Protein AF-0000000072875590 (afdb_homodimer)

Organism: NCBI:txid35525

Sequence (1250 aa):
MMDTSQFSFQIGHVVRENETTLNADLSNVISSNNVTSFENISFFLATRKYPNGLNLNQKRTLRKAATNFSLVDNKLYYIGKNKTDKRLVILDEEGKKQVFEDCHGSSIEGGHGGQKKTLEKIESLFFWRGMVKDVIHWVTACEICRHKEKRCNQLYKKAKTVDFVNDTSQSSDTCQDDITTGENPTNGIYETAKYSMEQIELCLQKIQHYELEVVNMSKTAEVEIDDTLDFLLAKIMKLISRKKREMKIQVEEQKIRSLNLLKTFRKQFEGRLKTIRKLILDVEKATKDNQPWSSPKSKPAVSLPEMLKREELGGIWSVFNTDEAHEEIGKIIKKCGNISEQPPYIISNILQLPASLRIQISHAACENQPLFRDAYEIGNFTPTRSLRLYHCIHNPAAPIGDESIFHENQIQILKGFSKENYVYLNCLEPHQVYAIYISYREEGSSGWSPWSFPFLASTSIPGYCWETINSAWKISSDLREASKIVNSLTPLFSSSAQYFPGCRISVTLEKIPDIVHAEDGFALIDQGVQGGTLNQEGTFFVNVEGKLFINGKLCDAIDPLSLANTTLTFDCHPNIETIADGLRMQLTVHCRNESHQVYWSVRNHNTNVYFGVRFRQPGARVKIGMMDTSQFSFQIGHVVRENETTLNADLSNVISSNNVTSFENISFFLATRKYPNGLNLNQKRTLRKAATNFSLVDNKLYYIGKNKTDKRLVILDEEGKKQVFEDCHGSSIEGGHGGQKKTLEKIESLFFWRGMVKDVIHWVTACEICRHKEKRCNQLYKKAKTVDFVNDTSQSSDTCQDDITTGENPTNGIYETAKYSMEQIELCLQKIQHYELEVVNMSKTAEVEIDDTLDFLLAKIMKLISRKKREMKIQVEEQKIRSLNLLKTFRKQFEGRLKTIRKLILDVEKATKDNQPWSSPKSKPAVSLPEMLKREELGGIWSVFNTDEAHEEIGKIIKKCGNISEQPPYIISNILQLPASLRIQISHAACENQPLFRDAYEIGNFTPTRSLRLYHCIHNPAAPIGDESIFHENQIQILKGFSKENYVYLNCLEPHQVYAIYISYREEGSSGWSPWSFPFLASTSIPGYCWETINSAWKISSDLREASKIVNSLTPLFSSSAQYFPGCRISVTLEKIPDIVHAEDGFALIDQGVQGGTLNQEGTFFVNVEGKLFINGKLCDAIDPLSLANTTLTFDCHPNIETIADGLRMQLTVHCRNESHQVYWSVRNHNTNVYFGVRFRQPGARVKIG

Secondary structure (DSSP, 8-state):
----GGGGTTHHHHHHHTTSTT-----SB--SS-TT-HHHHHHHHHHS-PPBT--HHHHHHHHHHHTTEEEETTEEEE-TTTT---EEEP-SHHHHHHHHIIIII-TTTTTT--HHHHHHHHHHHEE-TTHHHHHHHHHHT-HHHHHHHHHHHHHHHHHTT-----------GGGTT-----S-HHHHHHHHHHHHHHHHHHHHHHHHHHHHHHHHHHHHHHHHHHHHHHHHHHHHHHHHHHHHHHHHHHHHHHHHHHHHHHHHHHHHHHHHHHHHHHHHHHHHHHHHTT------SS--------PPPHHHH---EEEE-HHHHHHHHHHHHHTSEEEESS-SEEEEEEEEETTEEEEEEEE-S-TT----------SS-S---EEEEEEEE--SSS-TTS---EEEEE----SS--SSEEEEE-SPPTT--EEEEEEEE-TT--S-EE-S--EEE---SPPP-B-S--SSEEEPTTSSEEEE-S---PPEEBSS--B-TT-EEEEEEEE--SS--TT-EEEEESS---TT-S-STTEEEEETT-EEEETTEEEEE---S-STTEEEEEEE-S--EEETTEEEEEEEEEETTEEEEEEEEE--SSS-BEEEEE-SSTT-EEEE-/---GGGGGSTHHHHHHHTTTTT-----SS--SS-TT-HHHHHHHHHHS-PPTT--HHHHHHHHHHHTTEEEETTEEEE-TTTT---EEEP-SHHHHHHHHIIIII-TTTTTT--HHHHHHHHHHHEE-TTHHHHHHHHHHT-HHHHHHHHHHHHHHHHHS------------THHHH-----S-THHHHHHHHHHHHHHHHHHHHHHHHHHHHHHHHHHHHHHHHHHHHHHHHHHHHHHHHHHHHHHHHHHHHHHHHHHHHHHHHHHHHHHHHHHHHHHHHHHHHHHHTT------SS--------PPPHHHH---EEEE-HHHHHHHHHHHHHHSEEEESS-SEEEEEEEEETTEEEEEEEE-S-TT----------SSSS---EEEEEEEE--SSS-TTS---EE-----------SS-EEEE-SPPTT--EEEEEEEE-TT--S-EE-S--EEE---SPPP-B-S--SSEEEPTTSSEEEE-S---PPEEBSS--B-TT-EEEEEEEE--SS--TT-EEEEESS---TT-S-STTEEEEETT-EEEETTEEEEE---S-STTEEEEEEE-S--EEETTEEEEEEEEEETTEEEEEEEEE--SSS-BEEEEE-SSTT-EEEE-

Nearest PDB structures (foldseek):
  6rpx-assembly1_A  TM=6.308E-01  e=3.513E-21  Mus musculus
  6rpy-assembly1_A  TM=6.341E-01  e=1.666E-20  Mus musculus
  6rpz-assembly1_A  TM=6.342E-01  e=5.661E-20  Mus musculus
  7tyj-assembly1_B  TM=2.921E-01  e=1.214E-04  Homo sapiens
  8vjb-assembly1_B  TM=2.966E-01  e=4.029E-03  Homo sapiens

Structure (mmCIF, N/CA/C/O backbone):
data_AF-0000000072875590-model_v1
#
loop_
_entity.id
_entity.type
_entity.pdbx_description
1 polymer 'Cytokine receptor factor 3-like protein'
#
loop_
_atom_site.group_PDB
_atom_site.id
_atom_site.type_symbol
_atom_site.label_atom_id
_atom_site.label_alt_id
_atom_site.label_comp_id
_atom_site.label_asym_id
_atom_site.label_entity_id
_atom_site.label_seq_id
_atom_site.pdbx_PDB_ins_code
_atom_site.Cartn_x
_atom_site.Cartn_y
_atom_site.Cartn_z
_atom_site.occupancy
_atom_site.B_iso_or_equiv
_atom_site.auth_seq_id
_atom_site.auth_comp_id
_atom_site.auth_asym_id
_atom_site.auth_atom_id
_atom_site.pdbx_PDB_model_num
ATOM 1 N N . MET A 1 1 ? -1.408 -10.406 21.422 1 18.7 1 MET A N 1
ATOM 2 C CA . MET A 1 1 ? -0.058 -10.477 21.969 1 18.7 1 MET A CA 1
ATOM 3 C C . MET A 1 1 ? 0.964 -10.75 20.875 1 18.7 1 MET A C 1
ATOM 5 O O . MET A 1 1 ? 1.017 -11.852 20.328 1 18.7 1 MET A O 1
ATOM 9 N N . MET A 1 2 ? 1.276 -9.836 19.875 1 20.3 2 MET A N 1
ATOM 10 C CA . MET A 1 2 ? 1.62 -10.016 18.469 1 20.3 2 MET A CA 1
ATOM 11 C C . MET A 1 2 ? 3.061 -10.492 18.312 1 20.3 2 MET A C 1
ATOM 13 O O . MET A 1 2 ? 3.965 -9.969 18.969 1 20.3 2 MET A O 1
ATOM 17 N N . ASP A 1 3 ? 3.375 -11.742 17.984 1 21.06 3 ASP A N 1
ATOM 18 C CA . ASP A 1 3 ? 4.559 -12.586 18.109 1 21.06 3 ASP A CA 1
ATOM 19 C C . ASP A 1 3 ? 5.734 -12 17.328 1 21.06 3 ASP A C 1
ATOM 21 O O . ASP A 1 3 ? 5.609 -11.711 16.141 1 21.06 3 ASP A O 1
ATOM 25 N N . THR A 1 4 ? 6.715 -11.289 17.922 1 25.84 4 THR A N 1
ATOM 26 C CA . THR A 1 4 ? 7.926 -10.484 17.797 1 25.84 4 THR A CA 1
ATOM 27 C C . THR A 1 4 ? 9 -11.234 17.016 1 25.84 4 THR A C 1
ATOM 29 O O . THR A 1 4 ? 10.133 -10.773 16.906 1 25.84 4 THR A O 1
ATOM 32 N N . SER A 1 5 ? 8.68 -12.477 16.578 1 24.56 5 SER A N 1
ATOM 33 C CA . SER A 1 5 ? 9.727 -13.375 16.094 1 24.56 5 SER A CA 1
ATOM 34 C C . SER A 1 5 ? 10.289 -12.898 14.758 1 24.56 5 SER A C 1
ATOM 36 O O . SER A 1 5 ? 11.32 -13.398 14.297 1 24.56 5 SER A O 1
ATOM 38 N N . GLN A 1 6 ? 9.594 -12.047 14.039 1 23.97 6 GLN A N 1
ATOM 39 C CA . GLN A 1 6 ? 9.742 -11.867 12.602 1 23.97 6 GLN A CA 1
ATOM 40 C C . GLN A 1 6 ? 10.891 -10.914 12.281 1 23.97 6 GLN A C 1
ATOM 42 O O . GLN A 1 6 ? 11.141 -10.609 11.109 1 23.97 6 GLN A O 1
ATOM 47 N N . PHE A 1 7 ? 11.531 -10.211 13.242 1 24.94 7 PHE A N 1
ATOM 48 C CA . PHE A 1 7 ? 12.539 -9.164 13.203 1 24.94 7 PHE A CA 1
ATOM 49 C C . PHE A 1 7 ? 13.891 -9.719 12.781 1 24.94 7 PHE A C 1
ATOM 51 O O . PHE A 1 7 ? 14.883 -8.984 12.695 1 24.94 7 PHE A O 1
ATOM 58 N N . SER A 1 8 ? 14.148 -10.969 12.398 1 25.58 8 SER A N 1
ATOM 59 C CA . SER A 1 8 ? 15.453 -11.617 12.383 1 25.58 8 SER A CA 1
ATOM 60 C C . SER A 1 8 ? 16.188 -11.352 11.07 1 25.58 8 SER A C 1
ATOM 62 O O . SER A 1 8 ? 17.391 -11.555 10.977 1 25.58 8 SER A O 1
ATOM 64 N N . PHE A 1 9 ? 15.609 -11.047 9.969 1 24.56 9 PHE A N 1
ATOM 65 C CA . PHE A 1 9 ? 16.344 -11.273 8.727 1 24.56 9 PHE A CA 1
ATOM 66 C C . PHE A 1 9 ? 17.344 -10.156 8.477 1 24.56 9 PHE A C 1
ATOM 68 O O . PHE A 1 9 ? 18.469 -10.414 8.062 1 24.56 9 PHE A O 1
ATOM 75 N N . GLN A 1 10 ? 17.062 -8.914 8.547 1 29.14 10 GLN A N 1
ATOM 76 C CA . GLN A 1 10 ? 18.016 -7.867 8.188 1 29.14 10 GLN A CA 1
ATOM 77 C C . GLN A 1 10 ? 19.203 -7.863 9.148 1 29.14 10 GLN A C 1
ATOM 79 O O . GLN A 1 10 ? 20.219 -7.223 8.875 1 29.14 10 GLN A O 1
ATOM 84 N N . ILE A 1 11 ? 19.031 -8.5 10.18 1 30.66 11 ILE A N 1
ATOM 85 C CA . ILE A 1 11 ? 20.062 -8.672 11.195 1 30.66 11 ILE A CA 1
ATOM 86 C C . ILE A 1 11 ? 21.156 -9.602 10.672 1 30.66 11 ILE A C 1
ATOM 88 O O . ILE A 1 11 ? 22.312 -9.469 11.047 1 30.66 11 ILE A O 1
ATOM 92 N N . GLY A 1 12 ? 20.906 -10.352 9.648 1 28.03 12 GLY A N 1
ATOM 93 C CA . GLY A 1 12 ? 21.891 -11.367 9.289 1 28.03 12 GLY A CA 1
ATOM 94 C C . GLY A 1 12 ? 23.125 -10.789 8.625 1 28.03 12 GLY A C 1
ATOM 95 O O . GLY A 1 12 ? 24.234 -11.258 8.859 1 28.03 12 GLY A O 1
ATOM 96 N N . HIS A 1 13 ? 22.938 -9.852 7.625 1 28.52 13 HIS A N 1
ATOM 97 C CA . HIS A 1 13 ? 24.219 -9.438 7.059 1 28.52 13 HIS A CA 1
ATOM 98 C C . HIS A 1 13 ? 25.062 -8.703 8.094 1 28.52 13 HIS A C 1
ATOM 100 O O . HIS A 1 13 ? 26.297 -8.859 8.117 1 28.52 13 HIS A O 1
ATOM 106 N N . VAL A 1 14 ? 24.438 -7.812 8.766 1 31.38 14 VAL A N 1
ATOM 107 C CA . VAL A 1 14 ? 25.234 -7.148 9.797 1 31.38 14 VAL A CA 1
ATOM 108 C C . VAL A 1 14 ? 25.734 -8.172 10.812 1 31.38 14 VAL A C 1
ATOM 110 O O . VAL A 1 14 ? 26.875 -8.086 11.281 1 31.38 14 VAL A O 1
ATOM 113 N N . VAL A 1 15 ? 24.938 -9.227 10.992 1 31.83 15 VAL A N 1
ATOM 114 C CA . VAL A 1 15 ? 25.359 -10.227 11.969 1 31.83 15 VAL A CA 1
ATOM 115 C C . VAL A 1 15 ? 26.359 -11.18 11.32 1 31.83 15 VAL A C 1
ATOM 117 O O . VAL A 1 15 ? 27.25 -11.695 12 1 31.83 15 VAL A O 1
ATOM 120 N N . ARG A 1 16 ? 26.312 -11.438 10.07 1 30.7 16 ARG A N 1
ATOM 121 C CA . ARG A 1 16 ? 27.297 -12.414 9.609 1 30.7 16 ARG A CA 1
ATOM 122 C C . ARG A 1 16 ? 28.719 -11.867 9.75 1 30.7 16 ARG A C 1
ATOM 124 O O . ARG A 1 16 ? 29.641 -12.602 10.125 1 30.7 16 ARG A O 1
ATOM 131 N N . GLU A 1 17 ? 28.891 -10.688 9.164 1 32.25 17 GLU A N 1
ATOM 132 C CA . GLU A 1 17 ? 30.312 -10.359 9.211 1 32.25 17 GLU A CA 1
ATOM 133 C C . GLU A 1 17 ? 30.781 -10.18 10.656 1 32.25 17 GLU A C 1
ATOM 135 O O . GLU A 1 17 ? 31.922 -10.508 10.984 1 32.25 17 GLU A O 1
ATOM 140 N N . ASN A 1 18 ? 30 -9.5 11.406 1 28.78 18 ASN A N 1
ATOM 141 C CA . ASN A 1 18 ? 30.531 -9.367 12.758 1 28.78 18 ASN A CA 1
ATOM 142 C C . ASN A 1 18 ? 30.281 -10.625 13.586 1 28.78 18 ASN A C 1
ATOM 144 O O . ASN A 1 18 ? 29.5 -10.609 14.531 1 28.78 18 ASN A O 1
ATOM 148 N N . GLU A 1 19 ? 30.047 -11.742 13.086 1 32.28 19 GLU A N 1
ATOM 149 C CA . GLU A 1 19 ? 30.234 -13.023 13.773 1 32.28 19 GLU A CA 1
ATOM 150 C C . GLU A 1 19 ? 31.516 -13.031 14.594 1 32.28 19 GLU A C 1
ATOM 152 O O . GLU A 1 19 ? 31.625 -13.773 15.57 1 32.28 19 GLU A O 1
ATOM 157 N N . THR A 1 20 ? 32.594 -12.422 14.055 1 30.56 20 THR A N 1
ATOM 158 C CA . THR A 1 20 ? 33.812 -12.555 14.828 1 30.56 20 THR A CA 1
ATOM 159 C C . THR A 1 20 ? 33.625 -11.984 16.234 1 30.56 20 THR A C 1
ATOM 161 O O . THR A 1 20 ? 34.219 -12.469 17.188 1 30.56 20 THR A O 1
ATOM 164 N N . THR A 1 21 ? 33.125 -10.766 16.312 1 31.97 21 THR A N 1
ATOM 165 C CA . THR A 1 21 ? 33.406 -10.133 17.594 1 31.97 21 THR A CA 1
ATOM 166 C C . THR A 1 21 ? 32.438 -10.633 18.656 1 31.97 21 THR A C 1
ATOM 168 O O . THR A 1 21 ? 32.656 -10.406 19.859 1 31.97 21 THR A O 1
ATOM 171 N N . LEU A 1 22 ? 31.203 -10.961 18.281 1 33.53 22 LEU A N 1
ATOM 172 C CA . LEU A 1 22 ? 30.406 -11.102 19.5 1 33.53 22 LEU A CA 1
ATOM 173 C C . LEU A 1 22 ? 30.641 -12.461 20.141 1 33.53 22 LEU A C 1
ATOM 175 O O . LEU A 1 22 ? 29.75 -13.312 20.141 1 33.53 22 LEU A O 1
ATOM 179 N N . ASN A 1 23 ? 31.594 -13.195 19.719 1 32.66 23 ASN A N 1
ATOM 180 C CA . ASN A 1 23 ? 31.812 -14.258 20.688 1 32.66 23 ASN A CA 1
ATOM 181 C C . ASN A 1 23 ? 31.844 -13.719 22.109 1 32.66 23 ASN A C 1
ATOM 183 O O . ASN A 1 23 ? 32.719 -12.953 22.484 1 32.66 23 ASN A O 1
ATOM 187 N N . ALA A 1 24 ? 30.75 -13.367 22.734 1 36.62 24 ALA A N 1
ATOM 188 C CA . ALA A 1 24 ? 30.812 -13.148 24.172 1 36.62 24 ALA A CA 1
ATOM 189 C C . ALA A 1 24 ? 31.844 -14.062 24.828 1 36.62 24 ALA A C 1
ATOM 191 O O . ALA A 1 24 ? 31.719 -15.289 24.781 1 36.62 24 ALA A O 1
ATOM 192 N N . ASP A 1 25 ? 33 -13.906 24.625 1 39.03 25 ASP A N 1
ATOM 193 C CA . ASP A 1 25 ? 33.906 -14.516 25.594 1 39.03 25 ASP A CA 1
ATOM 194 C C . ASP A 1 25 ? 33.281 -14.602 26.969 1 39.03 25 ASP A C 1
ATOM 196 O O . ASP A 1 25 ? 33 -13.57 27.594 1 39.03 25 ASP A O 1
ATOM 200 N N . LEU A 1 26 ? 32.344 -15.461 27.203 1 45.5 26 LEU A N 1
ATOM 201 C CA . LEU A 1 26 ? 31.812 -15.789 28.516 1 45.5 26 LEU A CA 1
ATOM 202 C C . LEU A 1 26 ? 32.906 -15.766 29.578 1 45.5 26 LEU A C 1
ATOM 204 O O . LEU A 1 26 ? 33.562 -16.781 29.812 1 45.5 26 LEU A O 1
ATOM 208 N N . SER A 1 27 ? 33.875 -14.852 29.469 1 45.09 27 SER A N 1
ATOM 209 C CA . SER A 1 27 ? 34.875 -14.82 30.547 1 45.09 27 SER A CA 1
ATOM 210 C C . SER A 1 27 ? 34.219 -14.531 31.891 1 45.09 27 SER A C 1
ATOM 212 O O . SER A 1 27 ? 33.25 -13.758 31.969 1 45.09 27 SER A O 1
ATOM 214 N N . ASN A 1 28 ? 34.312 -15.375 32.75 1 50.53 28 ASN A N 1
ATOM 215 C CA . ASN A 1 28 ? 33.938 -15.328 34.156 1 50.53 28 ASN A CA 1
ATOM 216 C C . ASN A 1 28 ? 34.375 -14.016 34.812 1 50.53 28 ASN A C 1
ATOM 218 O O . ASN A 1 28 ? 34.094 -13.781 36 1 50.53 28 ASN A O 1
ATOM 222 N N . VAL A 1 29 ? 35.438 -13.273 34.219 1 52.12 29 VAL A N 1
ATOM 223 C CA . VAL A 1 29 ? 36.031 -12.125 34.875 1 52.12 29 VAL A CA 1
ATOM 224 C C . VAL A 1 29 ? 35.219 -10.867 34.562 1 52.12 29 VAL A C 1
ATOM 226 O O . VAL A 1 29 ? 34.812 -10.664 33.406 1 52.12 29 VAL A O 1
ATOM 229 N N . ILE A 1 30 ? 34.531 -10.227 35.531 1 52.5 30 ILE A N 1
ATOM 230 C CA . ILE A 1 30 ? 33.844 -8.953 35.438 1 52.5 30 ILE A CA 1
ATOM 231 C C . ILE A 1 30 ? 34.625 -7.977 34.594 1 52.5 30 ILE A C 1
ATOM 233 O O . ILE A 1 30 ? 35.781 -7.645 34.906 1 52.5 30 ILE A O 1
ATOM 237 N N . SER A 1 31 ? 34.812 -8.148 33.406 1 45.81 31 SER A N 1
ATOM 238 C CA . SER A 1 31 ? 35.656 -7.227 32.656 1 45.81 31 SER A CA 1
ATOM 239 C C . SER A 1 31 ? 35.438 -5.785 33.094 1 45.81 31 SER A C 1
ATOM 241 O O . SER A 1 31 ? 36.375 -5.012 33.219 1 45.81 31 SER A O 1
ATOM 243 N N . SER A 1 32 ? 34.375 -4.98 32.594 1 50.69 32 SER A N 1
ATOM 244 C CA . SER A 1 32 ? 34.312 -3.525 32.656 1 50.69 32 SER A CA 1
ATOM 245 C C . SER A 1 32 ? 33.562 -3.062 33.906 1 50.69 32 SER A C 1
ATOM 247 O O . SER A 1 32 ? 32.844 -3.842 34.531 1 50.69 32 SER A O 1
ATOM 249 N N . ASN A 1 33 ? 33.906 -1.869 34.469 1 57.31 33 ASN A N 1
ATOM 250 C CA . ASN A 1 33 ? 33.406 -1.034 35.562 1 57.31 33 ASN A CA 1
ATOM 251 C C . ASN A 1 33 ? 31.875 -0.957 35.531 1 57.31 33 ASN A C 1
ATOM 253 O O . ASN A 1 33 ? 31.266 -0.448 36.469 1 57.31 33 ASN A O 1
ATOM 257 N N . ASN A 1 34 ? 31.266 -1.432 34.562 1 65.56 34 ASN A N 1
ATOM 258 C CA . ASN A 1 34 ? 29.797 -1.327 34.531 1 65.56 34 ASN A CA 1
ATOM 259 C C . ASN A 1 34 ? 29.141 -2.682 34.75 1 65.56 34 ASN A C 1
ATOM 261 O O . ASN A 1 34 ? 29.328 -3.609 33.969 1 65.56 34 ASN A O 1
ATOM 265 N N . VAL A 1 35 ? 28.469 -2.932 35.938 1 76.5 35 VAL A N 1
ATOM 266 C CA . VAL A 1 35 ? 27.812 -4.156 36.375 1 76.5 35 VAL A CA 1
ATOM 267 C C . VAL A 1 35 ? 26.781 -4.605 35.344 1 76.5 35 VAL A C 1
ATOM 269 O O . VAL A 1 35 ? 26.594 -5.805 35.125 1 76.5 35 VAL A O 1
ATOM 272 N N . THR A 1 36 ? 26.219 -3.697 34.75 1 79.38 36 THR A N 1
ATOM 273 C CA . THR A 1 36 ? 25.156 -4.039 33.781 1 79.38 36 THR A CA 1
ATOM 274 C C . THR A 1 36 ? 25.688 -4.035 32.375 1 79.38 36 THR A C 1
ATOM 276 O O . THR A 1 36 ? 24.938 -3.762 31.422 1 79.38 36 THR A O 1
ATOM 279 N N . SER A 1 37 ? 26.906 -4.387 32.281 1 80.56 37 SER A N 1
ATOM 280 C CA . SER A 1 37 ? 27.469 -4.492 30.922 1 80.56 37 SER A CA 1
ATOM 281 C C . SER A 1 37 ? 26.844 -5.656 30.156 1 80.56 37 SER A C 1
ATOM 283 O O . SER A 1 37 ? 26.406 -6.637 30.766 1 80.56 37 SER A O 1
ATOM 285 N N . PHE A 1 38 ? 26.844 -5.473 28.781 1 84.12 38 PHE A N 1
ATOM 286 C CA . PHE A 1 38 ? 26.203 -6.492 27.953 1 84.12 38 PHE A CA 1
ATOM 287 C C . PHE A 1 38 ? 26.938 -7.82 28.062 1 84.12 38 PHE A C 1
ATOM 289 O O . PHE A 1 38 ? 26.328 -8.891 27.969 1 84.12 38 PHE A O 1
ATOM 296 N N . GLU A 1 39 ? 28.188 -7.762 28.344 1 77.81 39 GLU A N 1
ATOM 297 C CA . GLU A 1 39 ? 28.984 -8.969 28.547 1 77.81 39 GLU A CA 1
ATOM 298 C C . GLU A 1 39 ? 28.547 -9.711 29.797 1 77.81 39 GLU A C 1
ATOM 300 O O . GLU A 1 39 ? 28.422 -10.938 29.797 1 77.81 39 GLU A O 1
ATOM 305 N N . ASN A 1 40 ? 28.359 -8.906 30.859 1 79.75 40 ASN A N 1
ATOM 306 C CA . ASN A 1 40 ? 27.922 -9.516 32.125 1 79.75 40 ASN A CA 1
ATOM 307 C C . ASN A 1 40 ? 26.516 -10.086 32 1 79.75 40 ASN A C 1
ATOM 309 O O . ASN A 1 40 ? 26.234 -11.172 32.531 1 79.75 40 ASN A O 1
ATOM 313 N N . ILE A 1 41 ? 25.703 -9.383 31.281 1 84.31 41 ILE A N 1
ATOM 314 C CA . ILE A 1 41 ? 24.328 -9.836 31.078 1 84.31 41 ILE A CA 1
ATOM 315 C C . ILE A 1 41 ? 24.328 -11.125 30.266 1 84.31 41 ILE A C 1
ATOM 317 O O . ILE A 1 41 ? 23.625 -12.086 30.625 1 84.31 41 ILE A O 1
ATOM 321 N N . SER A 1 42 ? 25.078 -11.156 29.266 1 81.31 42 SER A N 1
ATOM 322 C CA . SER A 1 42 ? 25.156 -12.344 28.422 1 81.31 42 SER A CA 1
ATOM 323 C C . SER A 1 42 ? 25.672 -13.547 29.219 1 81.31 42 SER A C 1
ATOM 325 O O . SER A 1 42 ? 25.156 -14.656 29.078 1 81.31 42 SER A O 1
ATOM 327 N N . PHE A 1 43 ? 26.688 -13.359 29.953 1 79.38 43 PHE A N 1
ATOM 328 C CA . PHE A 1 43 ? 27.266 -14.422 30.781 1 79.38 43 PHE A CA 1
ATOM 329 C C . PHE A 1 43 ? 26.219 -14.961 31.75 1 79.38 43 PHE A C 1
ATOM 331 O O . PHE A 1 43 ? 26.062 -16.172 31.891 1 79.38 43 PHE A O 1
ATOM 338 N N . PHE A 1 44 ? 25.531 -14 32.375 1 82.31 44 PHE A N 1
ATOM 339 C CA . PHE A 1 44 ? 24.516 -14.391 33.344 1 82.31 44 PHE A CA 1
ATOM 340 C C . PHE A 1 44 ? 23.406 -15.18 32.688 1 82.31 44 PHE A C 1
ATOM 342 O O . PHE A 1 44 ? 22.953 -16.188 33.219 1 82.31 44 PHE A O 1
ATOM 349 N N . LEU A 1 45 ? 23 -14.789 31.562 1 82.25 45 LEU A N 1
ATOM 350 C CA . LEU A 1 45 ? 21.891 -15.438 30.875 1 82.25 45 LEU A CA 1
ATOM 351 C C . LEU A 1 45 ? 22.312 -16.797 30.312 1 82.25 45 LEU A C 1
ATOM 353 O O . LEU A 1 45 ? 21.516 -17.734 30.281 1 82.25 45 LEU A O 1
ATOM 357 N N . ALA A 1 46 ? 23.516 -16.953 29.953 1 78.62 46 ALA A N 1
ATOM 358 C CA . ALA A 1 46 ? 24.016 -18.188 29.359 1 78.62 46 ALA A CA 1
ATOM 359 C C . ALA A 1 46 ? 24.297 -19.25 30.422 1 78.62 46 ALA A C 1
ATOM 361 O O . ALA A 1 46 ? 24 -20.422 30.234 1 78.62 46 ALA A O 1
ATOM 362 N N . THR A 1 47 ? 24.906 -18.859 31.531 1 75.62 47 THR A N 1
ATOM 363 C CA . THR A 1 47 ? 25.406 -19.828 32.5 1 75.62 47 THR A CA 1
ATOM 364 C C . THR A 1 47 ? 24.516 -19.875 33.75 1 75.62 47 THR A C 1
ATOM 366 O O . THR A 1 47 ? 24.562 -20.828 34.531 1 75.62 47 THR A O 1
ATOM 369 N N . ARG A 1 48 ? 23.609 -18.906 33.906 1 78.44 48 ARG A N 1
ATOM 370 C CA . ARG A 1 48 ? 22.781 -18.719 35.094 1 78.44 48 ARG A CA 1
ATOM 371 C C . ARG A 1 48 ? 23.656 -18.609 36.344 1 78.44 48 ARG A C 1
ATOM 373 O O . ARG A 1 48 ? 23.203 -18.953 37.438 1 78.44 48 ARG A O 1
ATOM 380 N N . LYS A 1 49 ? 24.969 -18.281 36.094 1 80.25 49 LYS A N 1
ATOM 381 C CA . LYS A 1 49 ? 25.891 -18 37.188 1 80.25 49 LYS A CA 1
ATOM 382 C C . LYS A 1 49 ? 26.312 -16.531 37.188 1 80.25 49 LYS A C 1
ATOM 384 O O . LYS A 1 49 ? 26.25 -15.852 36.156 1 80.25 49 LYS A O 1
ATOM 389 N N . TYR A 1 50 ? 26.531 -15.961 38.375 1 80.69 50 TYR A N 1
ATOM 390 C CA . TYR A 1 50 ? 26.984 -14.586 38.5 1 80.69 50 TYR A CA 1
ATOM 391 C C . TYR A 1 50 ? 28.484 -14.484 38.219 1 80.69 50 TYR A C 1
ATOM 393 O O . TYR A 1 50 ? 29.25 -15.383 38.562 1 80.69 50 TYR A O 1
ATOM 401 N N . PRO A 1 51 ? 28.891 -13.445 37.438 1 76.19 51 PRO A N 1
ATOM 402 C CA . PRO A 1 51 ? 30.328 -13.234 37.281 1 76.19 51 PRO A CA 1
ATOM 403 C C . PRO A 1 51 ? 31.062 -13.086 38.594 1 76.19 51 PRO A C 1
ATOM 405 O O . PRO A 1 51 ? 30.469 -12.703 39.594 1 76.19 51 PRO A O 1
ATOM 408 N N . ASN A 1 52 ? 32.25 -13.398 38.594 1 76.38 52 ASN A N 1
ATOM 409 C CA . ASN A 1 52 ? 33.031 -13.406 39.844 1 76.38 52 ASN A CA 1
ATOM 410 C C . ASN A 1 52 ? 33.219 -12 40.406 1 76.38 52 ASN A C 1
ATOM 412 O O . ASN A 1 52 ? 33.406 -11.047 39.625 1 76.38 52 ASN A O 1
ATOM 416 N N . GLY A 1 53 ? 33.125 -11.68 41.812 1 74.06 53 GLY A N 1
ATOM 417 C CA . GLY A 1 53 ? 33.5 -10.445 42.5 1 74.06 53 GLY A CA 1
ATOM 418 C C . GLY A 1 53 ? 32.312 -9.5 42.656 1 74.06 53 GLY A C 1
ATOM 419 O O . GLY A 1 53 ? 32.5 -8.32 42.969 1 74.06 53 GLY A O 1
ATOM 420 N N . LEU A 1 54 ? 31.062 -9.938 42.281 1 76.06 54 LEU A N 1
ATOM 421 C CA . LEU A 1 54 ? 29.938 -9.023 42.406 1 76.06 54 LEU A CA 1
ATOM 422 C C . LEU A 1 54 ? 29.359 -9.047 43.812 1 76.06 54 LEU A C 1
ATOM 424 O O . LEU A 1 54 ? 29.312 -10.094 44.469 1 76.06 54 LEU A O 1
ATOM 428 N N . ASN A 1 55 ? 29.234 -7.871 44.344 1 78.62 55 ASN A N 1
ATOM 429 C CA . ASN A 1 55 ? 28.578 -7.797 45.625 1 78.62 55 ASN A CA 1
ATOM 430 C C . ASN A 1 55 ? 27.078 -8.07 45.531 1 78.62 55 ASN A C 1
ATOM 432 O O . ASN A 1 55 ? 26.562 -8.234 44.406 1 78.62 55 ASN A O 1
ATOM 436 N N . LEU A 1 56 ? 26.438 -8.242 46.688 1 78.94 56 LEU A N 1
ATOM 437 C CA . LEU A 1 56 ? 25.031 -8.617 46.719 1 78.94 56 LEU A CA 1
ATOM 438 C C . LEU A 1 56 ? 24.172 -7.609 45.969 1 78.94 56 LEU A C 1
ATOM 440 O O . LEU A 1 56 ? 23.25 -7.996 45.25 1 78.94 56 LEU A O 1
ATOM 444 N N . ASN A 1 57 ? 24.453 -6.461 46.125 1 76.12 57 ASN A N 1
ATOM 445 C CA . ASN A 1 57 ? 23.703 -5.422 45.438 1 76.12 57 ASN A CA 1
ATOM 446 C C . ASN A 1 57 ? 23.922 -5.469 43.938 1 76.12 57 ASN A C 1
ATOM 448 O O . ASN A 1 57 ? 23 -5.27 43.156 1 76.12 57 ASN A O 1
ATOM 452 N N . GLN A 1 58 ? 25.047 -5.699 43.594 1 79.94 58 GLN A N 1
ATOM 453 C CA . GLN A 1 58 ? 25.391 -5.781 42.188 1 79.94 58 GLN A CA 1
ATOM 454 C C . GLN A 1 58 ? 24.75 -7.004 41.531 1 79.94 58 GLN A C 1
ATOM 456 O O . GLN A 1 58 ? 24.344 -6.957 40.375 1 79.94 58 GLN A O 1
ATOM 461 N N . LYS A 1 59 ? 24.703 -8.031 42.281 1 80.31 59 LYS A N 1
ATOM 462 C CA . LYS A 1 59 ? 24.016 -9.227 41.75 1 80.31 59 LYS A CA 1
ATOM 463 C C . LYS A 1 59 ? 22.547 -8.953 41.5 1 80.31 59 LYS A C 1
ATOM 465 O O . LYS A 1 59 ? 21.984 -9.383 40.5 1 80.31 59 LYS A O 1
ATOM 470 N N . ARG A 1 60 ? 21.984 -8.273 42.438 1 80.44 60 ARG A N 1
ATOM 471 C CA . ARG A 1 60 ? 20.578 -7.91 42.281 1 80.44 60 ARG A CA 1
ATOM 472 C C . ARG A 1 60 ? 20.391 -7.016 41.062 1 80.44 60 ARG A C 1
ATOM 474 O O . ARG A 1 60 ? 19.422 -7.191 40.312 1 80.44 60 ARG A O 1
ATOM 481 N N . THR A 1 61 ? 21.25 -6.133 40.875 1 81 61 THR A N 1
ATOM 482 C CA . THR A 1 61 ? 21.188 -5.211 39.75 1 81 61 THR A CA 1
ATOM 483 C C . THR A 1 61 ? 21.344 -5.957 38.406 1 81 61 THR A C 1
ATOM 485 O O . THR A 1 61 ? 20.641 -5.664 37.438 1 81 61 THR A O 1
ATOM 488 N N . LEU A 1 62 ? 22.203 -6.84 38.406 1 82.56 62 LEU A N 1
ATOM 489 C CA . LEU A 1 62 ? 22.438 -7.629 37.188 1 82.56 62 LEU A CA 1
ATOM 490 C C . LEU A 1 62 ? 21.219 -8.492 36.875 1 82.56 62 LEU A C 1
ATOM 492 O O . LEU A 1 62 ? 20.844 -8.617 35.719 1 82.56 62 LEU A O 1
ATOM 496 N N . ARG A 1 63 ? 20.656 -9.094 37.906 1 81.31 63 ARG A N 1
ATOM 497 C CA . ARG A 1 63 ? 19.453 -9.906 37.719 1 81.31 63 ARG A CA 1
ATOM 498 C C . ARG A 1 63 ? 18.328 -9.07 37.125 1 81.31 63 ARG A C 1
ATOM 500 O O . ARG A 1 63 ? 17.625 -9.5 36.219 1 81.31 63 ARG A O 1
ATOM 507 N N . LYS A 1 64 ? 18.219 -7.926 37.656 1 81.19 64 LYS A N 1
ATOM 508 C CA . LYS A 1 64 ? 17.156 -7.035 37.188 1 81.19 64 LYS A CA 1
ATOM 509 C C . LYS A 1 64 ? 17.375 -6.609 35.75 1 81.19 64 LYS A C 1
ATOM 511 O O . LYS A 1 64 ? 16.438 -6.598 34.938 1 81.19 64 LYS A O 1
ATOM 516 N N . ALA A 1 65 ? 18.547 -6.203 35.469 1 82.19 65 ALA A N 1
ATOM 517 C CA . ALA A 1 65 ? 18.891 -5.781 34.094 1 82.19 65 ALA A CA 1
ATOM 518 C C . ALA A 1 65 ? 18.719 -6.934 33.125 1 82.19 65 ALA A C 1
ATOM 520 O O . ALA A 1 65 ? 18.281 -6.73 31.984 1 82.19 65 ALA A O 1
ATOM 521 N N . ALA A 1 66 ? 19.016 -8.102 33.562 1 82.25 66 ALA A N 1
ATOM 522 C CA . ALA A 1 66 ? 18.984 -9.289 32.688 1 82.25 66 ALA A CA 1
ATOM 523 C C . ALA A 1 66 ? 17.562 -9.656 32.312 1 82.25 66 ALA A C 1
ATOM 525 O O . ALA A 1 66 ? 17.328 -10.305 31.297 1 82.25 66 ALA A O 1
ATOM 526 N N . THR A 1 67 ? 16.594 -9.203 33.094 1 81.44 67 THR A N 1
ATOM 527 C CA . THR A 1 67 ? 15.203 -9.531 32.781 1 81.44 67 THR A CA 1
ATOM 528 C C . THR A 1 67 ? 14.758 -8.914 31.469 1 81.44 67 THR A C 1
ATOM 530 O O . THR A 1 67 ? 13.844 -9.422 30.828 1 81.44 67 THR A O 1
ATOM 533 N N . ASN A 1 68 ? 15.469 -7.957 31.109 1 83.88 68 ASN A N 1
ATOM 534 C CA . ASN A 1 68 ? 15.07 -7.254 29.891 1 83.88 68 ASN A CA 1
ATOM 535 C C . ASN A 1 68 ? 15.773 -7.812 28.656 1 83.88 68 ASN A C 1
ATOM 537 O O . ASN A 1 68 ? 15.664 -7.254 27.562 1 83.88 68 ASN A O 1
ATOM 541 N N . PHE A 1 69 ? 16.469 -8.742 28.891 1 84.38 69 PHE A N 1
ATOM 542 C CA . PHE A 1 69 ? 17.266 -9.273 27.781 1 84.38 69 PHE A CA 1
ATOM 543 C C . PHE A 1 69 ? 17.047 -10.773 27.641 1 84.38 69 PHE A C 1
ATOM 545 O O . PHE A 1 69 ? 16.641 -11.445 28.594 1 84.38 69 PHE A O 1
ATOM 552 N N . SER A 1 70 ? 17.203 -11.328 26.453 1 82.5 70 SER A N 1
ATOM 553 C CA . SER A 1 70 ? 17.141 -12.758 26.156 1 82.5 70 SER A CA 1
ATOM 554 C C . SER A 1 70 ? 18.297 -13.18 25.25 1 82.5 70 SER A C 1
ATOM 556 O O . SER A 1 70 ? 18.734 -12.414 24.391 1 82.5 70 SER A O 1
ATOM 558 N N . LEU A 1 71 ? 18.844 -14.281 25.578 1 78.62 71 LEU A N 1
ATOM 559 C CA . LEU A 1 71 ? 19.938 -14.828 24.781 1 78.62 71 LEU A CA 1
ATOM 560 C C . LEU A 1 71 ? 19.453 -15.977 23.906 1 78.62 71 LEU A C 1
ATOM 562 O O . LEU A 1 71 ? 18.938 -16.969 24.406 1 78.62 71 LEU A O 1
ATOM 566 N N . VAL A 1 72 ? 19.469 -15.727 22.547 1 73.62 72 VAL A N 1
ATOM 567 C CA . VAL A 1 72 ? 19.062 -16.75 21.594 1 73.62 72 VAL A CA 1
ATOM 568 C C . VAL A 1 72 ? 20.203 -17.031 20.609 1 73.62 72 VAL A C 1
ATOM 570 O O . VAL A 1 72 ? 20.688 -16.125 19.938 1 73.62 72 VAL A O 1
ATOM 573 N N . ASP A 1 73 ? 20.734 -18.281 20.516 1 62.09 73 ASP A N 1
ATOM 574 C CA . ASP A 1 73 ? 21.812 -18.703 19.641 1 62.09 73 ASP A CA 1
ATOM 575 C C . ASP A 1 73 ? 23.047 -17.812 19.828 1 62.09 73 ASP A C 1
ATOM 577 O O . ASP A 1 73 ? 23.625 -17.344 18.859 1 62.09 73 ASP A O 1
ATOM 581 N N . ASN A 1 74 ? 23.328 -17.5 21.031 1 66.62 74 ASN A N 1
ATOM 582 C CA . ASN A 1 74 ? 24.5 -16.734 21.438 1 66.62 74 ASN A CA 1
ATOM 583 C C . ASN A 1 74 ? 24.406 -15.273 21 1 66.62 74 ASN A C 1
ATOM 585 O O . ASN A 1 74 ? 25.422 -14.602 20.828 1 66.62 74 ASN A O 1
ATOM 589 N N . LYS A 1 75 ? 23.219 -14.859 20.672 1 77.19 75 LYS A N 1
ATOM 590 C CA . LYS A 1 75 ? 22.938 -13.453 20.391 1 77.19 75 LYS A CA 1
ATOM 591 C C . LYS A 1 75 ? 22.016 -12.852 21.453 1 77.19 75 LYS A C 1
ATOM 593 O O . LYS A 1 75 ? 21.031 -13.477 21.844 1 77.19 75 LYS A O 1
ATOM 598 N N . LEU A 1 76 ? 22.531 -11.633 21.891 1 80.94 76 LEU A N 1
ATOM 599 C CA . LEU A 1 76 ? 21.781 -10.961 22.938 1 80.94 76 LEU A CA 1
ATOM 600 C C . LEU A 1 76 ? 20.672 -10.086 22.344 1 80.94 76 LEU A C 1
ATOM 602 O O . LEU A 1 76 ? 20.938 -9.289 21.422 1 80.94 76 LEU A O 1
ATOM 606 N N . TYR A 1 77 ? 19.5 -10.281 22.797 1 83.5 77 TYR A N 1
ATOM 607 C CA . TYR A 1 77 ? 18.359 -9.492 22.344 1 83.5 77 TYR A CA 1
ATOM 608 C C . TYR A 1 77 ? 17.766 -8.695 23.484 1 83.5 77 TYR A C 1
ATOM 610 O O . TYR A 1 77 ? 17.656 -9.188 24.609 1 83.5 77 TYR A O 1
ATOM 618 N N . TYR A 1 78 ? 17.5 -7.441 23.156 1 83.5 78 TYR A N 1
ATOM 619 C CA . TYR A 1 78 ? 16.734 -6.625 24.094 1 83.5 78 TYR A CA 1
ATOM 620 C C . TYR A 1 78 ? 15.242 -6.902 23.953 1 83.5 78 TYR A C 1
ATOM 622 O O . TYR A 1 78 ? 14.664 -6.723 22.891 1 83.5 78 TYR A O 1
ATOM 630 N N . ILE A 1 79 ? 14.555 -7.441 24.906 1 79.19 79 ILE A N 1
ATOM 631 C CA . ILE A 1 79 ? 13.148 -7.824 24.844 1 79.19 79 ILE A CA 1
ATOM 632 C C . ILE A 1 79 ? 12.297 -6.816 25.625 1 79.19 79 ILE A C 1
ATOM 634 O O . ILE A 1 79 ? 11.07 -6.832 25.531 1 79.19 79 ILE A O 1
ATOM 638 N N . GLY A 1 80 ? 12.828 -5.887 26.234 1 72.69 80 GLY A N 1
ATOM 639 C CA . GLY A 1 80 ? 12.141 -4.828 26.953 1 72.69 80 GLY A CA 1
ATOM 640 C C . GLY A 1 80 ? 11.414 -5.32 28.188 1 72.69 80 GLY A C 1
ATOM 641 O O . GLY A 1 80 ? 11.414 -6.52 28.484 1 72.69 80 GLY A O 1
ATOM 642 N N . LYS A 1 81 ? 10.82 -4.27 28.922 1 67.69 81 LYS A N 1
ATOM 643 C CA . LYS A 1 81 ? 10.133 -4.578 30.172 1 67.69 81 LYS A CA 1
ATOM 644 C C . LYS A 1 81 ? 8.906 -5.457 29.922 1 67.69 81 LYS A C 1
ATOM 646 O O . LYS A 1 81 ? 8.633 -6.375 30.703 1 67.69 81 LYS A O 1
ATOM 651 N N . ASN A 1 82 ? 8.344 -5.262 28.828 1 64.12 82 ASN A N 1
ATOM 652 C CA . ASN A 1 82 ? 7.133 -6.008 28.516 1 64.12 82 ASN A CA 1
ATOM 653 C C . ASN A 1 82 ? 7.441 -7.254 27.688 1 64.12 82 ASN A C 1
ATOM 655 O O . ASN A 1 82 ? 6.535 -8.008 27.312 1 64.12 82 ASN A O 1
ATOM 659 N N . LYS A 1 83 ? 8.625 -7.574 27.391 1 63.38 83 LYS A N 1
ATOM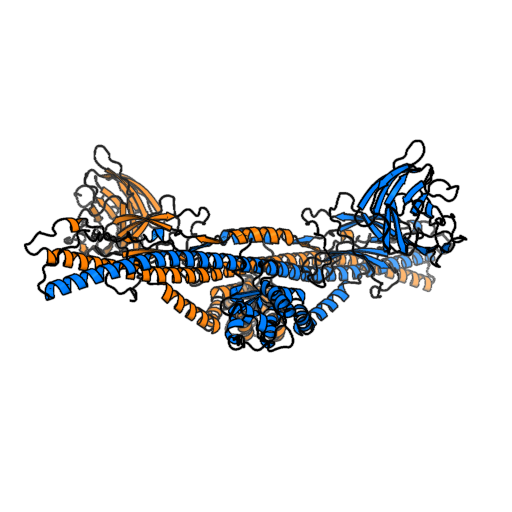 660 C CA . LYS A 1 83 ? 9.148 -8.766 26.734 1 63.38 83 LYS A CA 1
ATOM 661 C C . LYS A 1 83 ? 8.555 -8.922 25.344 1 63.38 83 LYS A C 1
ATOM 663 O O . LYS A 1 83 ? 8.414 -10.039 24.844 1 63.38 83 LYS A O 1
ATOM 668 N N . THR A 1 84 ? 8.133 -7.816 24.859 1 62.44 84 THR A N 1
ATOM 669 C CA . THR A 1 84 ? 7.488 -7.879 23.562 1 62.44 84 THR A CA 1
ATOM 670 C C . THR A 1 84 ? 8.453 -7.465 22.453 1 62.44 84 THR A C 1
ATOM 672 O O . THR A 1 84 ? 8.25 -7.797 21.281 1 62.44 84 THR A O 1
ATOM 675 N N . ASP A 1 85 ? 9.531 -7.027 22.859 1 62.91 85 ASP A N 1
ATOM 676 C CA . ASP A 1 85 ? 10.492 -6.535 21.875 1 62.91 85 ASP A CA 1
ATOM 677 C C . ASP A 1 85 ? 11.539 -7.602 21.547 1 62.91 85 ASP A C 1
ATOM 679 O O . ASP A 1 85 ? 11.719 -8.555 22.312 1 62.91 85 ASP A O 1
ATOM 683 N N . LYS A 1 86 ? 12.023 -7.773 20.422 1 74.94 86 LYS A N 1
ATOM 684 C CA . LYS A 1 86 ? 13.18 -8.578 20.062 1 74.94 86 LYS A CA 1
ATOM 685 C C . LYS A 1 86 ? 14.141 -7.793 19.172 1 74.94 86 LYS A C 1
ATOM 687 O O . LYS A 1 86 ? 14.055 -7.848 17.953 1 74.94 86 LYS A O 1
ATOM 692 N N . ARG A 1 87 ? 15.016 -7.059 19.953 1 78.94 87 ARG A N 1
ATOM 693 C CA . ARG A 1 87 ? 16 -6.215 19.281 1 78.94 87 ARG A CA 1
ATOM 694 C C . ARG A 1 87 ? 17.406 -6.758 19.484 1 78.94 87 ARG A C 1
ATOM 696 O O . ARG A 1 87 ? 17.828 -6.992 20.609 1 78.94 87 ARG A O 1
ATOM 703 N N . LEU A 1 88 ? 18.078 -6.922 18.406 1 81.38 88 LEU A N 1
ATOM 704 C CA . LEU A 1 88 ? 19.438 -7.438 18.484 1 81.38 88 LEU A CA 1
ATOM 705 C C . LEU A 1 88 ? 20.375 -6.402 19.109 1 81.38 88 LEU A C 1
ATOM 707 O O . LEU A 1 88 ? 20.391 -5.246 18.688 1 81.38 88 LEU A O 1
ATOM 711 N N . VAL A 1 89 ? 21 -6.801 20.109 1 82.06 89 VAL A N 1
ATOM 712 C CA . VAL A 1 89 ? 21.938 -5.906 20.781 1 82.06 89 VAL A CA 1
ATOM 713 C C . VAL A 1 89 ? 23.25 -5.828 20 1 82.06 89 VAL A C 1
ATOM 715 O O . VAL A 1 89 ? 23.844 -6.855 19.688 1 82.06 89 VAL A O 1
ATOM 718 N N . ILE A 1 90 ? 23.594 -4.547 19.609 1 79.5 90 ILE A N 1
ATOM 719 C CA . ILE A 1 90 ? 24.844 -4.312 18.891 1 79.5 90 ILE A CA 1
ATOM 720 C C . ILE A 1 90 ? 25.922 -3.883 19.891 1 79.5 90 ILE A C 1
ATOM 722 O O . ILE A 1 90 ? 25.766 -2.881 20.594 1 79.5 90 ILE A O 1
ATOM 726 N N . LEU A 1 91 ? 26.984 -4.621 19.906 1 73.5 91 LEU A N 1
ATOM 727 C CA . LEU A 1 91 ? 27.984 -4.434 20.953 1 73.5 91 LEU A CA 1
ATOM 728 C C . LEU A 1 91 ? 29.156 -3.578 20.453 1 73.5 91 LEU A C 1
ATOM 730 O O . LEU A 1 91 ? 29.734 -2.809 21.219 1 73.5 91 LEU A O 1
ATOM 734 N N . ASP A 1 92 ? 29.562 -3.639 19.172 1 74.06 92 ASP A N 1
ATOM 735 C CA . ASP A 1 92 ? 30.766 -2.953 18.703 1 74.06 92 ASP A CA 1
ATOM 736 C C . ASP A 1 92 ? 30.406 -1.66 17.969 1 74.06 92 ASP A C 1
ATOM 738 O O . ASP A 1 92 ? 29.297 -1.524 17.453 1 74.06 92 ASP A O 1
ATOM 742 N N . GLU A 1 93 ? 31.359 -0.71 18.141 1 76.19 93 GLU A N 1
ATOM 743 C CA . GLU A 1 93 ? 31.188 0.611 17.547 1 76.19 93 GLU A CA 1
ATOM 744 C C . GLU A 1 93 ? 31.062 0.522 16.031 1 76.19 93 GLU A C 1
ATOM 746 O O . GLU A 1 93 ? 30.281 1.261 15.422 1 76.19 93 GLU A O 1
ATOM 751 N N . GLU A 1 94 ? 31.766 -0.305 15.445 1 71.94 94 GLU A N 1
ATOM 752 C CA . GLU A 1 94 ? 31.688 -0.472 14 1 71.94 94 GLU A CA 1
ATOM 753 C C . GLU A 1 94 ? 30.328 -1.012 13.57 1 71.94 94 GLU A C 1
ATOM 755 O O . GLU A 1 94 ? 29.781 -0.593 12.547 1 71.94 94 GLU A O 1
ATOM 760 N N . GLY A 1 95 ? 29.859 -1.928 14.406 1 74.5 95 GLY A N 1
ATOM 761 C CA . GLY A 1 95 ? 28.516 -2.432 14.141 1 74.5 95 GLY A CA 1
ATOM 762 C C . GLY A 1 95 ? 27.438 -1.363 14.234 1 74.5 95 GLY A C 1
ATOM 763 O O . GLY A 1 95 ? 26.531 -1.312 13.406 1 74.5 95 GLY A O 1
ATOM 764 N N . LYS A 1 96 ? 27.578 -0.56 15.172 1 78.38 96 LYS A N 1
ATOM 765 C CA . LYS A 1 96 ? 26.641 0.545 15.344 1 78.38 96 LYS A CA 1
ATOM 766 C C . LYS A 1 96 ? 26.641 1.464 14.125 1 78.38 96 LYS A C 1
ATOM 768 O O . LYS A 1 96 ? 25.578 1.832 13.625 1 78.38 96 LYS A O 1
ATOM 773 N N . LYS A 1 97 ? 27.766 1.8 13.727 1 76 97 LYS A N 1
ATOM 774 C CA . LYS A 1 97 ? 27.906 2.68 12.57 1 76 97 LYS A CA 1
ATOM 775 C C . LYS A 1 97 ? 27.359 2.02 11.305 1 76 97 LYS A C 1
ATOM 777 O O . LYS A 1 97 ? 26.734 2.68 10.477 1 76 97 LYS A O 1
ATOM 782 N N . GLN A 1 98 ? 27.609 0.755 11.242 1 72.94 98 GLN A N 1
ATOM 783 C CA . GLN A 1 98 ? 27.094 0.034 10.078 1 72.94 98 GLN A CA 1
ATOM 784 C C . GLN A 1 98 ? 25.578 0.002 10.07 1 72.94 98 GLN A C 1
ATOM 786 O O . GLN A 1 98 ? 24.953 0.205 9.023 1 72.94 98 GLN A O 1
ATOM 791 N N . VAL A 1 99 ? 24.984 -0.31 11.203 1 72.38 99 VAL A N 1
ATOM 792 C CA . VAL A 1 99 ? 23.531 -0.301 11.32 1 72.38 99 VAL A CA 1
ATOM 793 C C . VAL A 1 99 ? 22.984 1.069 10.922 1 72.38 99 VAL A C 1
ATOM 795 O O . VAL A 1 99 ? 21.984 1.165 10.195 1 72.38 99 VAL A O 1
ATOM 798 N N . PHE A 1 100 ? 23.672 2.082 11.344 1 76.25 100 PHE A N 1
ATOM 799 C CA . PHE A 1 100 ? 23.281 3.447 11 1 76.25 100 PHE A CA 1
ATOM 800 C C . PHE A 1 100 ? 23.375 3.68 9.5 1 76.25 100 PHE A C 1
ATOM 802 O O . PHE A 1 100 ? 22.469 4.262 8.898 1 76.25 100 PHE A O 1
ATOM 809 N N . GLU A 1 101 ? 24.469 3.303 8.984 1 69.25 101 GLU A N 1
ATOM 810 C CA . GLU A 1 101 ? 24.641 3.502 7.551 1 69.25 101 GLU A CA 1
ATOM 811 C C . GLU A 1 101 ? 23.578 2.758 6.75 1 69.25 101 GLU A C 1
ATOM 813 O O . GLU A 1 101 ? 23.062 3.281 5.766 1 69.25 101 GLU A O 1
ATOM 818 N N . ASP A 1 102 ? 23.312 1.653 7.305 1 63.81 102 ASP A N 1
ATOM 819 C CA . ASP A 1 102 ? 22.312 0.839 6.609 1 63.81 102 ASP A CA 1
ATOM 820 C C . ASP A 1 102 ? 20.922 1.445 6.742 1 63.81 102 ASP A C 1
ATOM 822 O O . ASP A 1 102 ? 20.125 1.412 5.797 1 63.81 102 ASP A O 1
ATOM 826 N N . CYS A 1 103 ? 20.672 1.945 7.898 1 64 103 CYS A N 1
ATOM 827 C CA . CYS A 1 103 ? 19.328 2.41 8.203 1 64 103 CYS A CA 1
ATOM 828 C C . CYS A 1 103 ? 19.156 3.875 7.824 1 64 103 CYS A C 1
ATOM 830 O O . CYS A 1 103 ? 18.031 4.367 7.715 1 64 103 CYS A O 1
ATOM 832 N N . HIS A 1 104 ? 20.25 4.586 7.684 1 66.06 104 HIS A N 1
ATOM 833 C CA . HIS A 1 104 ? 20.219 6.008 7.363 1 66.06 104 HIS A CA 1
ATOM 834 C C . HIS A 1 104 ? 20.828 6.281 5.996 1 66.06 104 HIS A C 1
ATOM 836 O O . HIS A 1 104 ? 20.219 6.938 5.152 1 66.06 104 HIS A O 1
ATOM 842 N N . GLY A 1 105 ? 22.031 5.941 5.895 1 56.19 105 GLY A N 1
ATOM 843 C CA . GLY A 1 105 ? 22.875 6.328 4.77 1 56.19 105 GLY A CA 1
ATOM 844 C C . GLY A 1 105 ? 22.609 5.508 3.52 1 56.19 105 GLY A C 1
ATOM 845 O O . GLY A 1 105 ? 22.984 5.91 2.416 1 56.19 105 GLY A O 1
ATOM 846 N N . SER A 1 106 ? 22.172 4.285 3.807 1 50.25 106 SER A N 1
ATOM 847 C CA . SER A 1 106 ? 22.047 3.406 2.65 1 50.25 106 SER A CA 1
ATOM 848 C C . SER A 1 106 ? 21.016 3.93 1.662 1 50.25 106 SER A C 1
ATOM 850 O O . SER A 1 106 ? 20.031 4.566 2.059 1 50.25 106 SER A O 1
ATOM 852 N N . SER A 1 107 ? 21.297 3.902 0.48 1 42.59 107 SER A N 1
ATOM 853 C CA . SER A 1 107 ? 20.438 4.34 -0.619 1 42.59 107 SER A CA 1
ATOM 854 C C . SER A 1 107 ? 19.125 3.564 -0.643 1 42.59 107 SER A C 1
ATOM 856 O O . SER A 1 107 ? 18.109 4.066 -1.126 1 42.59 107 SER A O 1
ATOM 858 N N . ILE A 1 108 ? 19.156 2.398 -0.086 1 38.91 108 ILE A N 1
ATOM 859 C CA . ILE A 1 108 ? 18.047 1.449 -0.166 1 38.91 108 ILE A CA 1
ATOM 860 C C . ILE A 1 108 ? 17.156 1.592 1.064 1 38.91 108 ILE A C 1
ATOM 862 O O . ILE A 1 108 ? 15.922 1.598 0.95 1 38.91 108 ILE A O 1
ATOM 866 N N . GLU A 1 109 ? 17.797 1.514 2.311 1 39.88 109 GLU A N 1
ATOM 867 C CA . GLU A 1 109 ? 17.109 1.402 3.602 1 39.88 109 GLU A CA 1
ATOM 868 C C . GLU A 1 109 ? 17.219 2.703 4.391 1 39.88 109 GLU A C 1
ATOM 870 O O . GLU A 1 109 ? 16.375 2.986 5.242 1 39.88 109 GLU A O 1
ATOM 875 N N . GLY A 1 110 ? 18.156 3.562 4.188 1 46.06 110 GLY A N 1
ATOM 876 C CA . GLY A 1 110 ? 18.547 4.648 5.078 1 46.06 110 GLY A CA 1
ATOM 877 C C . GLY A 1 110 ? 17.859 5.957 4.754 1 46.06 110 GLY A C 1
ATOM 878 O O . GLY A 1 110 ? 17.266 6.594 5.637 1 46.06 110 GLY A O 1
ATOM 879 N N . GLY A 1 111 ? 17.641 6.375 3.477 1 46.09 111 GLY A N 1
ATOM 880 C CA . GLY A 1 111 ? 17 7.516 2.848 1 46.09 111 GLY A CA 1
ATOM 881 C C . GLY A 1 111 ? 17.297 8.828 3.537 1 46.09 111 GLY A C 1
ATOM 882 O O . GLY A 1 111 ? 16.656 9.844 3.254 1 46.09 111 GLY A O 1
ATOM 883 N N . HIS A 1 112 ? 18.375 8.812 4.328 1 53.97 112 HIS A N 1
ATOM 884 C CA . HIS A 1 112 ? 18.828 9.969 5.094 1 53.97 112 HIS A CA 1
ATOM 885 C C . HIS A 1 112 ? 17.672 10.602 5.867 1 53.97 112 HIS A C 1
ATOM 887 O O . HIS A 1 112 ? 17.484 11.82 5.828 1 53.97 112 HIS A O 1
ATOM 893 N N . GLY A 1 113 ? 16.922 9.672 6.426 1 54.38 113 GLY A N 1
ATOM 894 C CA . GLY A 1 113 ? 15.805 10.117 7.238 1 54.38 113 GLY A CA 1
ATOM 895 C C . GLY A 1 113 ? 16.234 10.906 8.461 1 54.38 113 GLY A C 1
ATOM 896 O O . GLY A 1 113 ? 17.406 10.914 8.82 1 54.38 113 GLY A O 1
ATOM 897 N N . GLY A 1 114 ? 15.492 11.75 9.039 1 56.78 114 GLY A N 1
ATOM 898 C CA . GLY A 1 114 ? 15.797 12.523 10.227 1 56.78 114 GLY A CA 1
ATOM 899 C C . GLY A 1 114 ? 16.156 11.672 11.43 1 56.78 114 GLY A C 1
ATOM 900 O O . GLY A 1 114 ? 16.172 10.438 11.336 1 56.78 114 GLY A O 1
ATOM 901 N N . GLN A 1 115 ? 16.703 12.156 12.414 1 63.56 115 GLN A N 1
ATOM 902 C CA . GLN A 1 115 ? 17.203 11.492 13.617 1 63.56 115 GLN A CA 1
ATOM 903 C C . GLN A 1 115 ? 16.188 10.477 14.133 1 63.56 115 GLN A C 1
ATOM 905 O O . GLN A 1 115 ? 16.531 9.336 14.445 1 63.56 115 GLN A O 1
ATOM 910 N N . LYS A 1 116 ? 15.055 10.844 14.156 1 59.59 116 LYS A N 1
ATOM 911 C CA . LYS A 1 116 ? 14.047 9.977 14.75 1 59.59 116 LYS A CA 1
ATOM 912 C C . LYS A 1 116 ? 13.758 8.773 13.859 1 59.59 116 LYS A C 1
ATOM 914 O O . LYS A 1 116 ? 13.664 7.645 14.344 1 59.59 116 LYS A O 1
ATOM 919 N N . LYS A 1 117 ? 13.609 9.055 12.492 1 62.03 117 LYS A N 1
ATOM 920 C CA . LYS A 1 117 ? 13.375 7.949 11.562 1 62.03 117 LYS A CA 1
ATOM 921 C C . LYS A 1 117 ? 14.523 6.949 11.602 1 62.03 117 LYS A C 1
ATOM 923 O O . LYS A 1 117 ? 14.305 5.734 11.586 1 62.03 117 LYS A O 1
ATOM 928 N N . THR A 1 118 ? 15.586 7.457 11.555 1 70.88 118 THR A N 1
ATOM 929 C CA . THR A 1 118 ? 16.781 6.609 11.609 1 70.88 118 THR A CA 1
ATOM 930 C C . THR A 1 118 ? 16.812 5.812 12.906 1 70.88 118 THR A C 1
ATOM 932 O O . THR A 1 118 ? 17.109 4.617 12.906 1 70.88 118 THR A O 1
ATOM 935 N N . LEU A 1 119 ? 16.375 6.504 13.961 1 72.94 119 LEU A N 1
ATOM 936 C CA . LEU A 1 119 ? 16.375 5.836 15.258 1 72.94 119 LEU A CA 1
ATOM 937 C C . LEU A 1 119 ? 15.297 4.754 15.312 1 72.94 119 LEU A C 1
ATOM 939 O O . LEU A 1 119 ? 15.539 3.66 15.828 1 72.94 119 LEU A O 1
ATOM 943 N N . GLU A 1 120 ? 14.227 5.059 14.844 1 66.88 120 GLU A N 1
ATOM 944 C CA . GLU A 1 120 ? 13.156 4.07 14.836 1 66.88 120 GLU A CA 1
ATOM 945 C C . GLU A 1 120 ? 13.547 2.828 14.039 1 66.88 120 GLU A C 1
ATOM 947 O O . GLU A 1 120 ? 13.273 1.702 14.461 1 66.88 120 GLU A O 1
ATOM 952 N N . LYS A 1 121 ? 14.094 3.086 12.875 1 70.06 121 LYS A N 1
ATOM 953 C CA . LYS A 1 121 ? 14.594 1.975 12.062 1 70.06 121 LYS A CA 1
ATOM 954 C C . LYS A 1 121 ? 15.594 1.133 12.852 1 70.06 121 LYS A C 1
ATOM 956 O O . LYS A 1 121 ? 15.523 -0.097 12.844 1 70.06 121 LYS A O 1
ATOM 961 N N . ILE A 1 122 ? 16.344 1.833 13.516 1 75 122 ILE A N 1
ATOM 962 C CA . ILE A 1 122 ? 17.406 1.152 14.242 1 75 122 ILE A CA 1
ATOM 963 C C . ILE A 1 122 ? 16.828 0.474 15.484 1 75 122 ILE A C 1
ATOM 965 O O . ILE A 1 122 ? 17.125 -0.691 15.758 1 75 122 ILE A O 1
ATOM 969 N N . GLU A 1 123 ? 15.875 1.18 16.047 1 72.88 123 GLU A N 1
ATOM 970 C CA . GLU A 1 123 ? 15.312 0.669 17.297 1 72.88 123 GLU A CA 1
ATOM 971 C C . GLU A 1 123 ? 14.383 -0.516 17.047 1 72.88 123 GLU A C 1
ATOM 973 O O . GLU A 1 123 ? 14.156 -1.337 17.938 1 72.88 123 GLU A O 1
ATOM 978 N N . SER A 1 124 ? 13.875 -0.577 15.914 1 70.5 124 SER A N 1
ATOM 979 C CA . SER A 1 124 ? 12.969 -1.681 15.602 1 70.5 124 SER A CA 1
ATOM 980 C C . SER A 1 124 ? 13.711 -3.012 15.578 1 70.5 124 SER A C 1
ATOM 982 O O . SER A 1 124 ? 13.109 -4.066 15.797 1 70.5 124 SER A O 1
ATOM 984 N N . LEU A 1 125 ? 14.93 -2.916 15.344 1 73.56 125 LEU A N 1
ATOM 985 C CA . LEU A 1 125 ? 15.633 -4.18 15.148 1 73.56 125 LEU A CA 1
ATOM 986 C C . LEU A 1 125 ? 16.875 -4.258 16.031 1 73.56 125 LEU A C 1
ATOM 988 O O . LEU A 1 125 ? 17.375 -5.348 16.328 1 73.56 125 LEU A O 1
ATOM 992 N N . PHE A 1 126 ? 17.297 -3.133 16.406 1 77.44 126 PHE A N 1
ATOM 993 C CA . PHE A 1 126 ? 18.594 -3.119 17.078 1 77.44 126 PHE A CA 1
ATOM 994 C C . PHE A 1 126 ? 18.516 -2.344 18.391 1 77.44 126 PHE A C 1
ATOM 996 O O . PHE A 1 126 ? 17.578 -1.557 18.594 1 77.44 126 PHE A O 1
ATOM 1003 N N . PHE A 1 127 ? 19.422 -2.723 19.234 1 82.06 127 PHE A N 1
ATOM 1004 C CA . PHE A 1 127 ? 19.5 -2.021 20.5 1 82.06 127 PHE A CA 1
ATOM 1005 C C . PHE A 1 127 ? 20.953 -1.843 20.938 1 82.06 127 PHE A C 1
ATOM 1007 O O . PHE A 1 127 ? 21.766 -2.758 20.797 1 82.06 127 PHE A O 1
ATOM 1014 N N . TRP A 1 128 ? 21.312 -0.66 21.297 1 81.38 128 TRP A N 1
ATOM 1015 C CA . TRP A 1 128 ? 22.531 -0.423 22.078 1 81.38 128 TRP A CA 1
ATOM 1016 C C . TRP A 1 128 ? 22.344 0.747 23.031 1 81.38 128 TRP A C 1
ATOM 1018 O O . TRP A 1 128 ? 21.438 1.565 22.859 1 81.38 128 TRP A O 1
ATOM 1028 N N . ARG A 1 129 ? 23.125 0.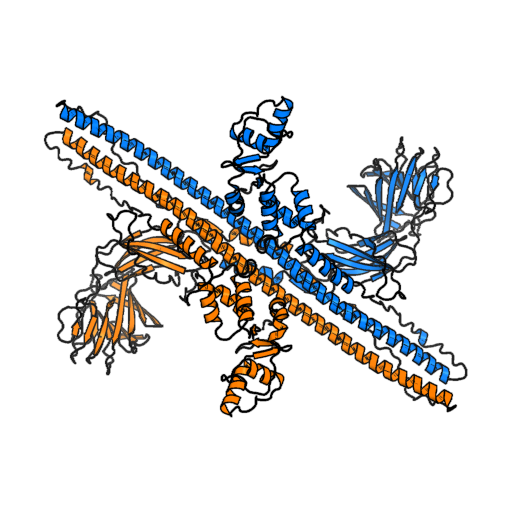672 24.141 1 78.19 129 ARG A N 1
ATOM 1029 C CA . ARG A 1 129 ? 23.031 1.746 25.125 1 78.19 129 ARG A CA 1
ATOM 1030 C C . ARG A 1 129 ? 23.531 3.066 24.547 1 78.19 129 ARG A C 1
ATOM 1032 O O . ARG A 1 129 ? 24.609 3.123 23.953 1 78.19 129 ARG A O 1
ATOM 1039 N N . GLY A 1 130 ? 22.703 4.207 24.688 1 77.44 130 GLY A N 1
ATOM 1040 C CA . GLY A 1 130 ? 23.047 5.516 24.141 1 77.44 130 GLY A CA 1
ATOM 1041 C C . GLY A 1 130 ? 22.703 5.66 22.672 1 77.44 130 GLY A C 1
ATOM 1042 O O . GLY A 1 130 ? 23.219 6.555 22 1 77.44 130 GLY A O 1
ATOM 1043 N N . MET A 1 131 ? 21.891 4.781 22.203 1 81.19 131 MET A N 1
ATOM 1044 C CA . MET A 1 131 ? 21.625 4.746 20.766 1 81.19 131 MET A CA 1
ATOM 1045 C C . MET A 1 131 ? 20.938 6.031 20.312 1 81.19 131 MET A C 1
ATOM 1047 O O . MET A 1 131 ? 21.219 6.531 19.219 1 81.19 131 MET A O 1
ATOM 1051 N N . VAL A 1 132 ? 20.203 6.52 21.109 1 75.12 132 VAL A N 1
ATOM 1052 C CA . VAL A 1 132 ? 19.5 7.75 20.75 1 75.12 132 VAL A CA 1
ATOM 1053 C C . VAL A 1 132 ? 20.516 8.875 20.531 1 75.12 132 VAL A C 1
ATOM 1055 O O . VAL A 1 132 ? 20.469 9.578 19.531 1 75.12 132 VAL A O 1
ATOM 1058 N N . LYS A 1 133 ? 21.422 8.992 21.422 1 74.38 133 LYS A N 1
ATOM 1059 C CA . LYS A 1 133 ? 22.453 10.016 21.312 1 74.38 133 LYS A CA 1
ATOM 1060 C C . LYS A 1 133 ? 23.312 9.789 20.078 1 74.38 133 LYS A C 1
ATOM 1062 O O . LYS A 1 133 ? 23.672 10.742 19.375 1 74.38 133 LYS A O 1
ATOM 1067 N N . ASP A 1 134 ? 23.656 8.578 19.906 1 79.94 134 ASP A N 1
ATOM 1068 C CA . ASP A 1 134 ? 24.5 8.25 18.75 1 79.94 134 ASP A CA 1
ATOM 1069 C C . ASP A 1 134 ? 23.797 8.602 17.438 1 79.94 134 ASP A C 1
ATOM 1071 O O . ASP A 1 134 ? 24.391 9.219 16.562 1 79.94 134 ASP A O 1
ATOM 1075 N N . VAL A 1 135 ? 22.562 8.266 17.344 1 77.75 135 VAL A N 1
ATOM 1076 C CA . VAL A 1 135 ? 21.812 8.477 16.109 1 77.75 135 VAL A CA 1
ATOM 1077 C C . VAL A 1 135 ? 21.625 9.969 15.867 1 77.75 135 VAL A C 1
ATOM 1079 O O . VAL A 1 135 ? 21.812 10.453 14.75 1 77.75 135 VAL A O 1
ATOM 1082 N N . ILE A 1 136 ? 21.359 10.656 16.859 1 69.94 136 ILE A N 1
ATOM 1083 C CA . ILE A 1 136 ? 21.219 12.102 16.75 1 69.94 136 ILE A CA 1
ATOM 1084 C C . ILE A 1 136 ? 22.531 12.711 16.266 1 69.94 136 ILE A C 1
ATOM 1086 O O . ILE A 1 136 ? 22.531 13.523 15.336 1 69.94 136 ILE A O 1
ATOM 1090 N N . HIS A 1 137 ? 23.516 12.297 16.859 1 75.31 137 HIS A N 1
ATOM 1091 C CA . HIS A 1 137 ? 24.828 12.812 16.484 1 75.31 137 HIS A CA 1
ATOM 1092 C C . HIS A 1 137 ? 25.188 12.469 15.047 1 75.31 137 HIS A C 1
ATOM 1094 O O . HIS A 1 137 ? 25.641 13.336 14.297 1 75.31 137 HIS A O 1
ATOM 1100 N N . TRP A 1 138 ? 24.859 11.281 14.68 1 77.31 138 TRP A N 1
ATOM 1101 C CA . TRP A 1 138 ? 25.281 10.812 13.367 1 77.31 138 TRP A CA 1
ATOM 1102 C C . TRP A 1 138 ? 24.406 11.414 12.273 1 77.31 138 TRP A C 1
ATOM 1104 O O . TRP A 1 138 ? 24.906 11.75 11.188 1 77.31 138 TRP A O 1
ATOM 1114 N N . VAL A 1 139 ? 23.156 11.586 12.508 1 73 139 VAL A N 1
ATOM 1115 C CA . VAL A 1 139 ? 22.281 12.203 11.516 1 73 139 VAL A CA 1
ATOM 1116 C C . VAL A 1 139 ? 22.641 13.68 11.344 1 73 139 VAL A C 1
ATOM 1118 O O . VAL A 1 139 ? 22.672 14.188 10.227 1 73 139 VAL A O 1
ATOM 1121 N N . THR A 1 140 ? 22.875 14.359 12.445 1 67.19 140 THR A N 1
ATOM 1122 C CA . THR A 1 140 ? 23.281 15.758 12.406 1 67.19 140 THR A CA 1
ATOM 1123 C C . THR A 1 140 ? 24.609 15.922 11.664 1 67.19 140 THR A C 1
ATOM 1125 O O . THR A 1 140 ? 24.844 16.953 11.023 1 67.19 140 THR A O 1
ATOM 1128 N N . ALA A 1 141 ? 25.281 14.914 11.648 1 66.06 141 ALA A N 1
ATOM 1129 C CA . ALA A 1 141 ? 26.594 14.984 11.031 1 66.06 141 ALA A CA 1
ATOM 1130 C C . ALA A 1 141 ? 26.578 14.484 9.594 1 66.06 141 ALA A C 1
ATOM 1132 O O . ALA A 1 141 ? 27.594 14.516 8.898 1 66.06 141 ALA A O 1
ATOM 1133 N N . CYS A 1 142 ? 25.359 14 9.211 1 65.88 142 CYS A N 1
ATOM 1134 C CA . CYS A 1 142 ? 25.281 13.43 7.875 1 65.88 142 CYS A CA 1
ATOM 1135 C C . CYS A 1 142 ? 25.359 14.516 6.809 1 65.88 142 CYS A C 1
ATOM 1137 O O . CYS A 1 142 ? 24.594 15.477 6.832 1 65.88 142 CYS A O 1
ATOM 1139 N N . GLU A 1 143 ? 26.172 14.43 5.953 1 61.12 143 GLU A N 1
ATOM 1140 C CA . GLU A 1 143 ? 26.453 15.453 4.953 1 61.12 143 GLU A CA 1
ATOM 1141 C C . GLU A 1 143 ? 25.297 15.57 3.951 1 61.12 143 GLU A C 1
ATOM 1143 O O . GLU A 1 143 ? 24.953 16.672 3.533 1 61.12 143 GLU A O 1
ATOM 1148 N N . ILE A 1 144 ? 24.656 14.516 3.613 1 55.06 144 ILE A N 1
ATOM 1149 C CA . ILE A 1 144 ? 23.578 14.531 2.633 1 55.06 144 ILE A CA 1
ATOM 1150 C C . ILE A 1 144 ? 22.344 15.219 3.23 1 55.06 144 ILE A C 1
ATOM 1152 O O . ILE A 1 144 ? 21.703 16.031 2.572 1 55.06 144 ILE A O 1
ATOM 1156 N N . CYS A 1 145 ? 22.031 14.938 4.406 1 55.75 145 CYS A N 1
ATOM 1157 C CA . CYS A 1 145 ? 20.891 15.555 5.074 1 55.75 145 CYS A CA 1
ATOM 1158 C C . CYS A 1 145 ? 21.141 17.031 5.328 1 55.75 145 CYS A C 1
ATOM 1160 O O . CYS A 1 145 ? 20.234 17.859 5.227 1 55.75 145 CYS A O 1
ATOM 1162 N N . ARG A 1 146 ? 22.25 17.453 5.699 1 53.12 146 ARG A N 1
ATOM 1163 C CA . ARG A 1 146 ? 22.625 18.844 5.867 1 53.12 146 ARG A CA 1
ATOM 1164 C C . ARG A 1 146 ? 22.469 19.609 4.555 1 53.12 146 ARG A C 1
ATOM 1166 O O . ARG A 1 146 ? 22.016 20.766 4.547 1 53.12 146 ARG A O 1
ATOM 1173 N N . HIS A 1 147 ? 22.688 18.938 3.584 1 51.84 147 HIS A N 1
ATOM 1174 C CA . HIS A 1 147 ? 22.562 19.594 2.291 1 51.84 147 HIS A CA 1
ATOM 1175 C C . HIS A 1 147 ? 21.094 19.734 1.886 1 51.84 147 HIS A C 1
ATOM 1177 O O . HIS A 1 147 ? 20.688 20.75 1.339 1 51.84 147 HIS A O 1
ATOM 1183 N N . LYS A 1 148 ? 20.297 18.75 2.164 1 45.12 148 LYS A N 1
ATOM 1184 C CA . LYS A 1 148 ? 18.859 18.844 1.901 1 45.12 148 LYS A CA 1
ATOM 1185 C C . LYS A 1 148 ? 18.219 19.922 2.768 1 45.12 148 LYS A C 1
ATOM 1187 O O . LYS A 1 148 ? 17.359 20.688 2.299 1 45.12 148 LYS A O 1
ATOM 1192 N N . GLU A 1 149 ? 18.406 20.016 3.973 1 45.22 149 GLU A N 1
ATOM 1193 C CA . GLU A 1 149 ? 17.938 21.062 4.875 1 45.22 149 GLU A CA 1
ATOM 1194 C C . GLU A 1 149 ? 18.312 22.453 4.359 1 45.22 149 GLU A C 1
ATOM 1196 O O . GLU A 1 149 ? 17.5 23.375 4.41 1 45.22 149 GLU A O 1
ATOM 1201 N N . LYS A 1 150 ? 19.453 22.656 3.918 1 45.69 150 LYS A N 1
ATOM 1202 C CA . LYS A 1 150 ? 19.828 23.953 3.357 1 45.69 150 LYS A CA 1
ATOM 1203 C C . LYS A 1 150 ? 18.984 24.281 2.133 1 45.69 150 LYS A C 1
ATOM 1205 O O . LYS A 1 150 ? 18.578 25.438 1.948 1 45.69 150 LYS A O 1
ATOM 1210 N N . ARG A 1 151 ? 18.672 23.344 1.438 1 36.78 151 ARG A N 1
ATOM 1211 C CA . ARG A 1 151 ? 17.844 23.625 0.264 1 36.78 151 ARG A CA 1
ATOM 1212 C C . ARG A 1 151 ? 16.422 23.984 0.665 1 36.78 151 ARG A C 1
ATOM 1214 O O . ARG A 1 151 ? 15.828 24.922 0.12 1 36.78 151 ARG A O 1
ATOM 1221 N N . CYS A 1 152 ? 15.781 23.234 1.482 1 35.06 152 CYS A N 1
ATOM 1222 C CA . CYS A 1 152 ? 14.445 23.547 1.982 1 35.06 152 CYS A CA 1
ATOM 1223 C C . CYS A 1 152 ? 14.422 24.906 2.688 1 35.06 152 CYS A C 1
ATOM 1225 O O . CYS A 1 152 ? 13.492 25.688 2.51 1 35.06 152 CYS A O 1
ATOM 1227 N N . ASN A 1 153 ? 15.305 25.188 3.463 1 36.62 153 ASN A N 1
ATOM 1228 C CA . ASN A 1 153 ? 15.414 26.5 4.086 1 36.62 153 ASN A CA 1
ATOM 1229 C C . ASN A 1 153 ? 15.469 27.609 3.047 1 36.62 153 ASN A C 1
ATOM 1231 O O . ASN A 1 153 ? 14.852 28.672 3.227 1 36.62 153 ASN A O 1
ATOM 1235 N N . GLN A 1 154 ? 16.062 27.406 1.994 1 34.53 154 GLN A N 1
ATOM 1236 C CA . GLN A 1 154 ? 16.094 28.438 0.972 1 34.53 154 GLN A CA 1
ATOM 1237 C C . GLN A 1 154 ? 14.742 28.578 0.274 1 34.53 154 GLN A C 1
ATOM 1239 O O . GLN A 1 154 ? 14.289 29.688 -0.024 1 34.53 154 GLN A O 1
ATOM 1244 N N . LEU A 1 155 ? 14.086 27.531 0.024 1 31.66 155 LEU A N 1
ATOM 1245 C CA . LEU A 1 155 ? 12.781 27.609 -0.617 1 31.66 155 LEU A CA 1
ATOM 1246 C C . LEU A 1 155 ? 11.734 28.156 0.351 1 31.66 155 LEU A C 1
ATOM 1248 O O . LEU A 1 155 ? 10.875 28.953 -0.041 1 31.66 155 LEU A O 1
ATOM 1252 N N . TYR A 1 156 ? 11.664 27.656 1.536 1 30.81 156 TYR A N 1
ATOM 1253 C CA . TYR A 1 156 ? 10.773 28.188 2.564 1 30.81 156 TYR A CA 1
ATOM 1254 C C . TYR A 1 156 ? 10.992 29.688 2.752 1 30.81 156 TYR A C 1
ATOM 1256 O O . TYR A 1 156 ? 10.031 30.438 2.953 1 30.81 156 TYR A O 1
ATOM 1264 N N . LYS A 1 157 ? 12.102 30.172 2.721 1 31.05 157 LYS A N 1
ATOM 1265 C CA . LYS A 1 157 ? 12.352 31.609 2.83 1 31.05 157 LYS A CA 1
ATOM 1266 C C . LYS A 1 157 ? 11.641 32.375 1.714 1 31.05 157 LYS A C 1
ATOM 1268 O O . LYS A 1 157 ? 11.102 33.469 1.942 1 31.05 157 LYS A O 1
ATOM 1273 N N . LYS A 1 158 ? 11.617 31.797 0.544 1 30.19 158 LYS A N 1
ATOM 1274 C CA . LYS A 1 158 ? 11.094 32.594 -0.564 1 30.19 158 LYS A CA 1
ATOM 1275 C C . LYS A 1 158 ? 9.57 32.562 -0.581 1 30.19 158 LYS A C 1
ATOM 1277 O O . LYS A 1 158 ? 8.938 33.5 -1.062 1 30.19 158 LYS A O 1
ATOM 1282 N N . ALA A 1 159 ? 8.898 31.469 -0.252 1 29.28 159 ALA A N 1
ATOM 1283 C CA . ALA A 1 159 ? 7.434 31.469 -0.305 1 29.28 159 ALA A CA 1
ATOM 1284 C C . ALA A 1 159 ? 6.844 32.375 0.759 1 29.28 159 ALA A C 1
ATOM 1286 O O . ALA A 1 159 ? 5.625 32.594 0.813 1 29.28 159 ALA A O 1
ATOM 1287 N N . LYS A 1 160 ? 7.555 32.812 1.735 1 28.97 160 LYS A N 1
ATOM 1288 C CA . LYS A 1 160 ? 7.055 33.594 2.863 1 28.97 160 LYS A CA 1
ATOM 1289 C C . LYS A 1 160 ? 6.297 34.844 2.383 1 28.97 160 LYS A C 1
ATOM 1291 O O . LYS A 1 160 ? 5.23 35.156 2.912 1 28.97 160 LYS A O 1
ATOM 1296 N N . THR A 1 161 ? 6.98 35.812 1.856 1 26.52 161 THR A N 1
ATOM 1297 C CA . THR A 1 161 ? 6.656 37.219 2.08 1 26.52 161 THR A CA 1
ATOM 1298 C C . THR A 1 161 ? 5.488 37.656 1.197 1 26.52 161 THR A C 1
ATOM 1300 O O . THR A 1 161 ? 5.324 38.844 0.918 1 26.52 161 THR A O 1
ATOM 1303 N N . VAL A 1 162 ? 4.715 36.781 0.702 1 26.36 162 VAL A N 1
ATOM 1304 C CA . VAL A 1 162 ? 3.84 37.594 -0.13 1 26.36 162 VAL A CA 1
ATOM 1305 C C . VAL A 1 162 ? 2.889 38.406 0.755 1 26.36 162 VAL A C 1
ATOM 1307 O O . VAL A 1 162 ? 2.178 37.844 1.587 1 26.36 162 VAL A O 1
ATOM 1310 N N . ASP A 1 163 ? 3.119 39.594 1.021 1 26.39 163 ASP A N 1
ATOM 1311 C CA . ASP A 1 163 ? 2.285 40.656 1.594 1 26.39 163 ASP A CA 1
ATOM 1312 C C . ASP A 1 163 ? 0.912 40.688 0.928 1 26.39 163 ASP A C 1
ATOM 1314 O O . ASP A 1 163 ? 0.81 40.844 -0.289 1 26.39 163 ASP A O 1
ATOM 1318 N N . PHE A 1 164 ? 0.111 39.969 1.45 1 27.14 164 PHE A N 1
ATOM 1319 C CA . PHE A 1 164 ? -1.247 40.094 0.939 1 27.14 164 PHE A CA 1
ATOM 1320 C C . PHE A 1 164 ? -1.816 41.469 1.289 1 27.14 164 PHE A C 1
ATOM 1322 O O . PHE A 1 164 ? -1.872 41.844 2.463 1 27.14 164 PHE A O 1
ATOM 1329 N N . VAL A 1 165 ? -1.657 42.531 0.537 1 27.06 165 VAL A N 1
ATOM 1330 C CA . VAL A 1 165 ? -2.326 43.812 0.661 1 27.06 165 VAL A CA 1
ATOM 1331 C C . VAL A 1 165 ? -3.84 43.625 0.673 1 27.06 165 VAL A C 1
ATOM 1333 O O . VAL A 1 165 ? -4.41 43.094 -0.288 1 27.06 165 VAL A O 1
ATOM 1336 N N . ASN A 1 166 ? -4.398 43.25 1.725 1 28.48 166 ASN A N 1
ATOM 1337 C CA . ASN A 1 166 ? -5.844 43.438 1.813 1 28.48 166 ASN A CA 1
ATOM 1338 C C . ASN A 1 166 ? -6.234 44.875 1.534 1 28.48 166 ASN A C 1
ATOM 1340 O O . ASN A 1 166 ? -5.816 45.781 2.252 1 28.48 166 ASN A O 1
ATOM 1344 N N . ASP A 1 167 ? -6.332 45.312 0.355 1 29.33 167 ASP A N 1
ATOM 1345 C CA . ASP A 1 167 ? -6.926 46.625 0.092 1 29.33 167 ASP A CA 1
ATOM 1346 C C . ASP A 1 167 ? -8.367 46.688 0.587 1 29.33 167 ASP A C 1
ATOM 1348 O O . ASP A 1 167 ? -9.281 46.188 -0.083 1 29.33 167 ASP A O 1
ATOM 1352 N N . THR A 1 168 ? -8.672 46.406 1.82 1 29.41 168 THR A N 1
ATOM 1353 C CA . THR A 1 168 ? -9.953 46.969 2.217 1 29.41 168 THR A CA 1
ATOM 1354 C C . THR A 1 168 ? -10.016 48.438 1.849 1 29.41 168 THR A C 1
ATOM 1356 O O . THR A 1 168 ? -9.781 49.312 2.693 1 29.41 168 THR A O 1
ATOM 1359 N N . SER A 1 169 ? -9.391 48.938 0.929 1 30.19 169 SER A N 1
ATOM 1360 C CA . SER A 1 169 ? -9.914 50.281 0.607 1 30.19 169 SER A CA 1
ATOM 1361 C C . SER A 1 169 ? -11.43 50.219 0.404 1 30.19 169 SER A C 1
ATOM 1363 O O . SER A 1 169 ? -11.914 49.594 -0.528 1 30.19 169 SER A O 1
ATOM 1365 N N . GLN A 1 170 ? -12.227 50.125 1.478 1 28.5 170 GLN A N 1
ATOM 1366 C CA . GLN A 1 170 ? -13.531 50.781 1.355 1 28.5 170 GLN A CA 1
ATOM 1367 C C . GLN A 1 170 ? -13.477 51.906 0.36 1 28.5 170 GLN A C 1
ATOM 1369 O O . GLN A 1 170 ? -12.578 52.781 0.433 1 28.5 170 GLN A O 1
ATOM 1374 N N . SER A 1 171 ? -13.883 51.656 -0.809 1 29.58 171 SER A N 1
ATOM 1375 C CA . SER A 1 171 ? -14.32 52.75 -1.68 1 29.58 171 SER A CA 1
ATOM 1376 C C . SER A 1 171 ? -14.938 53.875 -0.876 1 29.58 171 SER A C 1
ATOM 1378 O O . SER A 1 171 ? -16.016 53.719 -0.294 1 29.58 171 SER A O 1
ATOM 1380 N N . SER A 1 172 ? -14.281 54.469 0.04 1 27.3 172 SER A N 1
ATOM 1381 C CA . SER A 1 172 ? -14.828 55.781 0.275 1 27.3 172 SER A CA 1
ATOM 1382 C C . SER A 1 172 ? -15.336 56.406 -1.021 1 27.3 172 SER A C 1
ATOM 1384 O O . SER A 1 172 ? -14.578 56.594 -1.975 1 27.3 172 SER A O 1
ATOM 1386 N N . ASP A 1 173 ? -16.531 56.156 -1.382 1 29.45 173 ASP A N 1
ATOM 1387 C CA . ASP A 1 173 ? -17.422 57.031 -2.146 1 29.45 173 ASP A CA 1
ATOM 1388 C C . ASP A 1 173 ? -17.062 58.5 -1.948 1 29.45 173 ASP A C 1
ATOM 1390 O O . ASP A 1 173 ? -17.828 59.406 -2.316 1 29.45 173 ASP A O 1
ATOM 1394 N N . THR A 1 174 ? -16.172 58.656 -0.902 1 28.75 174 THR A N 1
ATOM 1395 C CA . THR A 1 174 ? -16.047 60.094 -0.694 1 28.75 174 THR A CA 1
ATOM 1396 C C . THR A 1 174 ? -15.398 60.75 -1.9 1 28.75 174 THR A C 1
ATOM 1398 O O . THR A 1 174 ? -15.102 61.969 -1.871 1 28.75 174 THR A O 1
ATOM 1401 N N . CYS A 1 175 ? -14.742 59.938 -2.746 1 30.28 175 CYS A N 1
ATOM 1402 C CA . CYS A 1 175 ? -14.164 60.906 -3.66 1 30.28 175 CYS A CA 1
ATOM 1403 C C . CYS A 1 175 ? -15.25 61.656 -4.438 1 30.28 175 CYS A C 1
ATOM 1405 O O . CYS A 1 175 ? -14.961 62.344 -5.422 1 30.28 175 CYS A O 1
ATOM 1407 N N . GLN A 1 176 ? -16.484 61.062 -4.27 1 29.83 176 GLN A N 1
ATOM 1408 C CA . GLN A 1 176 ? -17.281 61.812 -5.215 1 29.83 176 GLN A CA 1
ATOM 1409 C C . GLN A 1 176 ? -17.125 63.312 -4.988 1 29.83 176 GLN A C 1
ATOM 1411 O O . GLN A 1 176 ? -17 64.062 -5.945 1 29.83 176 GLN A O 1
ATOM 1416 N N . ASP A 1 177 ? -17.766 63.688 -3.775 1 30.16 177 ASP A N 1
ATOM 1417 C CA . ASP A 1 177 ? -18.453 64.938 -3.873 1 30.16 177 ASP A CA 1
ATOM 1418 C C . ASP A 1 177 ? -17.453 66.125 -3.883 1 30.16 177 ASP A C 1
ATOM 1420 O O . ASP A 1 177 ? -17.672 67.125 -4.578 1 30.16 177 ASP A O 1
ATOM 1424 N N . ASP A 1 178 ? -16.594 66.188 -2.701 1 28.66 178 ASP A N 1
ATOM 1425 C CA . ASP A 1 178 ? -16.25 67.562 -2.475 1 28.66 178 ASP A CA 1
ATOM 1426 C C . ASP A 1 178 ? -15.07 68 -3.355 1 28.66 178 ASP A C 1
ATOM 1428 O O . ASP A 1 178 ? -13.93 68.062 -2.889 1 28.66 178 ASP A O 1
ATOM 1432 N N . ILE A 1 179 ? -14.75 67.25 -4.449 1 32.72 179 ILE A N 1
ATOM 1433 C CA . ILE A 1 179 ? -14.039 68.125 -5.398 1 32.72 179 ILE A CA 1
ATOM 1434 C C . ILE A 1 179 ? -14.68 69.5 -5.418 1 32.72 179 ILE A C 1
ATOM 1436 O O . ILE A 1 179 ? -15.789 69.688 -5.926 1 32.72 179 ILE A O 1
ATOM 1440 N N . THR A 1 180 ? -14.578 70.125 -4.312 1 30.22 180 THR A N 1
ATOM 1441 C CA . THR A 1 180 ? -14.875 71.562 -4.336 1 30.22 180 THR A CA 1
ATOM 1442 C C . THR A 1 180 ? -14.391 72.188 -5.641 1 30.22 180 THR A C 1
ATOM 1444 O O . THR A 1 180 ? -13.305 71.875 -6.129 1 30.22 180 THR A O 1
ATOM 1447 N N . THR A 1 181 ? -15.305 72.625 -6.438 1 33.88 181 THR A N 1
ATOM 1448 C CA . THR A 1 181 ? -15.383 73.625 -7.504 1 33.88 181 THR A CA 1
ATOM 1449 C C . THR A 1 181 ? -14.422 74.75 -7.238 1 33.88 181 THR A C 1
ATOM 1451 O O . THR A 1 181 ? -14.836 75.875 -6.816 1 33.88 181 THR A O 1
ATOM 1454 N N . GLY A 1 182 ? -13.359 74.625 -6.391 1 34.06 182 GLY A N 1
ATOM 1455 C CA . GLY A 1 182 ? -12.781 75.938 -6.539 1 34.06 182 GLY A CA 1
ATOM 1456 C C . GLY A 1 182 ? -12.562 76.312 -7.988 1 34.06 182 GLY A C 1
ATOM 1457 O O . GLY A 1 182 ? -12.773 75.5 -8.898 1 34.06 182 GLY A O 1
ATOM 1458 N N . GLU A 1 183 ? -12.109 77.562 -8.328 1 39.59 183 GLU A N 1
ATOM 1459 C CA . GLU A 1 183 ? -12.164 78.375 -9.523 1 39.59 183 GLU A CA 1
ATOM 1460 C C . GLU A 1 183 ? -11.57 77.688 -10.727 1 39.59 183 GLU A C 1
ATOM 1462 O O . GLU A 1 183 ? -11.898 78 -11.875 1 39.59 183 GLU A O 1
ATOM 1467 N N . ASN A 1 184 ? -10.188 76.938 -10.703 1 42.5 184 ASN A N 1
ATOM 1468 C CA . ASN A 1 184 ? -9.609 76.562 -11.977 1 42.5 184 ASN A CA 1
ATOM 1469 C C . ASN A 1 184 ? -9.828 75.062 -12.227 1 42.5 184 ASN A C 1
ATOM 1471 O O . ASN A 1 184 ? -9.328 74.188 -11.477 1 42.5 184 ASN A O 1
ATOM 1475 N N . PRO A 1 185 ? -10.891 74.5 -12.922 1 49 185 PRO A N 1
ATOM 1476 C CA . PRO A 1 185 ? -11.344 73.188 -13.336 1 49 185 PRO A CA 1
ATOM 1477 C C . PRO A 1 185 ? -10.188 72.25 -13.656 1 49 185 PRO A C 1
ATOM 1479 O O . PRO A 1 185 ? -10.305 71.062 -13.469 1 49 185 PRO A O 1
ATOM 1482 N N . THR A 1 186 ? -9.141 72.75 -14.18 1 55.16 186 THR A N 1
ATOM 1483 C CA . THR A 1 186 ? -7.996 71.938 -14.633 1 55.16 186 THR A CA 1
ATOM 1484 C C . THR A 1 186 ? -7.324 71.25 -13.461 1 55.16 186 THR A C 1
ATOM 1486 O O . THR A 1 186 ? -6.859 70.125 -13.594 1 55.16 186 THR A O 1
ATOM 1489 N N . ASN A 1 187 ? -7.371 71.812 -12.328 1 60.72 187 ASN A N 1
ATOM 1490 C CA . ASN A 1 187 ? -6.648 71.312 -11.164 1 60.72 187 ASN A CA 1
ATOM 1491 C C . ASN A 1 187 ? -7.336 70.062 -10.562 1 60.72 187 ASN A C 1
ATOM 1493 O O . ASN A 1 187 ? -6.672 69.188 -10.094 1 60.72 187 ASN A O 1
ATOM 1497 N N . GLY A 1 188 ? -8.68 70 -10.859 1 66.44 188 GLY A N 1
ATOM 1498 C CA . GLY A 1 188 ? -9.422 68.875 -10.289 1 66.44 188 GLY A CA 1
ATOM 1499 C C . GLY A 1 188 ? -9.203 67.562 -11.031 1 66.44 188 GLY A C 1
ATOM 1500 O O . GLY A 1 188 ? -8.984 66.562 -10.406 1 66.44 188 GLY A O 1
ATOM 1501 N N . ILE A 1 189 ? -9.188 67.75 -12.398 1 70.38 189 ILE A N 1
ATOM 1502 C CA . ILE A 1 189 ? -9.016 66.562 -13.234 1 70.38 189 ILE A CA 1
ATOM 1503 C C . ILE A 1 189 ? -7.598 66 -13.07 1 70.38 189 ILE A C 1
ATOM 1505 O O . ILE A 1 189 ? -7.395 64.812 -13.047 1 70.38 189 ILE A O 1
ATOM 1509 N N . TYR A 1 190 ? -6.68 66.938 -12.875 1 77.44 190 TYR A N 1
ATOM 1510 C CA . TYR A 1 190 ? -5.281 66.562 -12.719 1 77.44 190 TYR A CA 1
ATOM 1511 C C . TYR A 1 190 ? -5.066 65.812 -11.422 1 77.44 190 TYR A C 1
ATOM 1513 O O . TYR A 1 190 ? -4.402 64.75 -11.414 1 77.44 190 TYR A O 1
ATOM 1521 N N . GLU A 1 191 ? -5.68 66.25 -10.328 1 77.69 191 GLU A N 1
ATOM 1522 C CA . GLU A 1 191 ? -5.512 65.562 -9.031 1 77.69 191 GLU A CA 1
ATOM 1523 C C . GLU A 1 191 ? -6.199 64.25 -9.008 1 77.69 191 GLU A C 1
ATOM 1525 O O . GLU A 1 191 ? -5.684 63.281 -8.414 1 77.69 191 GLU A O 1
ATOM 1530 N N . THR A 1 192 ? -7.336 64.188 -9.688 1 76.19 192 THR A N 1
ATOM 1531 C CA . THR A 1 192 ? -8.055 62.938 -9.75 1 76.19 192 THR A CA 1
ATOM 1532 C C . THR A 1 192 ? -7.285 61.906 -10.586 1 76.19 192 THR A C 1
ATOM 1534 O O . THR A 1 192 ? -7.25 60.719 -10.258 1 76.19 192 THR A O 1
ATOM 1537 N N . ALA A 1 193 ? -6.684 62.406 -11.664 1 78.06 193 ALA A N 1
ATOM 1538 C CA . ALA A 1 193 ? -5.906 61.5 -12.531 1 78.06 193 ALA A CA 1
ATOM 1539 C C . ALA A 1 193 ? -4.656 61 -11.812 1 78.06 193 ALA A C 1
ATOM 1541 O O . ALA A 1 193 ? -4.277 59.844 -11.961 1 78.06 193 ALA A O 1
ATOM 1542 N N . LYS A 1 194 ? -4.066 61.875 -11.031 1 81.88 194 LYS A N 1
ATOM 1543 C CA . LYS A 1 194 ? -2.877 61.469 -10.281 1 81.88 194 LYS A CA 1
ATOM 1544 C C . LYS A 1 194 ? -3.223 60.469 -9.195 1 81.88 194 LYS A C 1
ATOM 1546 O O . LYS A 1 194 ? -2.469 59.5 -8.961 1 81.88 194 LYS A O 1
ATOM 1551 N N . TYR A 1 195 ? -4.355 60.656 -8.602 1 81.12 195 TYR A N 1
ATOM 1552 C CA . TYR A 1 195 ? -4.82 59.75 -7.578 1 81.12 195 TYR A CA 1
ATOM 1553 C C . TYR A 1 195 ? -5.141 58.375 -8.18 1 81.12 195 TYR A C 1
ATOM 1555 O O . TYR A 1 195 ? -4.77 57.344 -7.625 1 81.12 195 TYR A O 1
ATOM 1563 N N . SER A 1 196 ? -5.797 58.438 -9.289 1 78.81 196 SER A N 1
ATOM 1564 C CA . SER A 1 196 ? -6.125 57.188 -9.977 1 78.81 196 SER A CA 1
ATOM 1565 C C . SER A 1 196 ? -4.863 56.438 -10.414 1 78.81 196 SER A C 1
ATOM 1567 O O . SER A 1 196 ? -4.816 55.219 -10.375 1 78.81 196 SER A O 1
ATOM 1569 N N . MET A 1 197 ? -3.887 57.188 -10.805 1 85 197 MET A N 1
ATOM 1570 C CA . MET A 1 197 ? -2.627 56.594 -11.219 1 85 197 MET A CA 1
ATOM 1571 C C . MET A 1 197 ? -1.953 55.875 -10.055 1 85 197 MET A C 1
ATOM 1573 O O . MET A 1 197 ? -1.437 54.781 -10.211 1 85 197 MET A O 1
ATOM 1577 N N . GLU A 1 198 ? -1.989 56.438 -8.93 1 83.44 198 GLU A N 1
ATOM 1578 C CA . GLU A 1 198 ? -1.394 55.844 -7.746 1 83.44 198 GLU A CA 1
ATOM 1579 C C . GLU A 1 198 ? -2.127 54.562 -7.348 1 83.44 198 GLU A C 1
ATOM 1581 O O . GLU A 1 198 ? -1.499 53.594 -6.945 1 83.44 198 GLU A O 1
ATOM 1586 N N . GLN A 1 199 ? -3.48 54.531 -7.484 1 80.12 199 GLN A N 1
ATOM 1587 C CA . GLN A 1 199 ? -4.273 53.375 -7.141 1 80.12 199 GLN A CA 1
ATOM 1588 C C . GLN A 1 199 ? -3.984 52.219 -8.094 1 80.12 199 GLN A C 1
ATOM 1590 O O . GLN A 1 199 ? -3.92 51.062 -7.68 1 80.12 199 GLN A O 1
ATOM 1595 N N . ILE A 1 200 ? -3.803 52.562 -9.312 1 82.69 200 ILE A N 1
ATOM 1596 C CA . ILE A 1 200 ? -3.531 51.531 -10.312 1 82.69 200 ILE A CA 1
ATOM 1597 C C . ILE A 1 200 ? -2.148 50.938 -10.07 1 82.69 200 ILE A C 1
ATOM 1599 O O . ILE A 1 200 ? -1.958 49.719 -10.211 1 82.69 200 ILE A O 1
ATOM 1603 N N . GLU A 1 201 ? -1.203 51.812 -9.766 1 84.81 201 GLU A N 1
ATOM 1604 C CA . GLU A 1 201 ? 0.143 51.344 -9.484 1 84.81 201 GLU A CA 1
ATOM 1605 C C . GLU A 1 201 ? 0.151 50.406 -8.273 1 84.81 201 GLU A C 1
ATOM 1607 O O . GLU A 1 201 ? 0.884 49.406 -8.25 1 84.81 201 GLU A O 1
ATOM 1612 N N . LEU A 1 202 ? -0.674 50.688 -7.27 1 80.94 202 LEU A N 1
ATOM 1613 C CA . LEU A 1 202 ? -0.792 49.844 -6.102 1 80.94 202 LEU A CA 1
ATOM 1614 C C . LEU A 1 202 ? -1.408 48.5 -6.484 1 80.94 202 LEU A C 1
ATOM 1616 O O . LEU A 1 202 ? -0.996 47.438 -5.973 1 80.94 202 LEU A O 1
ATOM 1620 N N . CYS A 1 203 ? -2.383 48.562 -7.348 1 80.5 203 CYS A N 1
ATOM 1621 C CA . CYS A 1 203 ? -3.02 47.312 -7.801 1 80.5 203 CYS A CA 1
ATOM 1622 C C . CYS A 1 203 ? -2.045 46.469 -8.594 1 80.5 203 CYS A C 1
ATOM 1624 O O . CYS A 1 203 ? -2.049 45.25 -8.469 1 80.5 203 CYS A O 1
ATOM 1626 N N . LEU A 1 204 ? -1.226 47.125 -9.398 1 85.12 204 LEU A N 1
ATOM 1627 C CA . LEU A 1 204 ? -0.242 46.406 -10.18 1 85.12 204 LEU A CA 1
ATOM 1628 C C . LEU A 1 204 ? 0.79 45.75 -9.273 1 85.12 204 LEU A C 1
ATOM 1630 O O . LEU A 1 204 ? 1.249 44.625 -9.562 1 85.12 204 LEU A O 1
ATOM 1634 N N . GLN A 1 205 ? 1.154 46.375 -8.25 1 82.88 205 GLN A N 1
ATOM 1635 C CA . GLN A 1 205 ? 2.059 45.781 -7.277 1 82.88 205 GLN A CA 1
ATOM 1636 C C . GLN A 1 205 ? 1.409 44.562 -6.594 1 82.88 205 GLN A C 1
ATOM 1638 O O . GLN A 1 205 ? 2.066 43.562 -6.355 1 82.88 205 GLN A O 1
ATOM 1643 N N . LYS A 1 206 ? 0.085 44.656 -6.273 1 78.38 206 LYS A N 1
ATOM 1644 C CA . LYS A 1 206 ? -0.649 43.562 -5.652 1 78.38 206 LYS A CA 1
ATOM 1645 C C . LYS A 1 206 ? -0.712 42.344 -6.582 1 78.38 206 LYS A C 1
ATOM 1647 O O . LYS A 1 206 ? -0.583 41.188 -6.129 1 78.38 206 LYS A O 1
ATOM 1652 N N . ILE A 1 207 ? -0.917 42.656 -7.809 1 83.44 207 ILE A N 1
ATOM 1653 C CA . ILE A 1 207 ? -0.987 41.562 -8.781 1 83.44 207 ILE A CA 1
ATOM 1654 C C . ILE A 1 207 ? 0.359 40.844 -8.852 1 83.44 207 ILE A C 1
ATOM 1656 O O . ILE A 1 207 ? 0.412 39.625 -8.914 1 83.44 207 ILE A O 1
ATOM 1660 N N . GLN A 1 208 ? 1.455 41.656 -8.875 1 84.81 208 GLN A N 1
ATOM 1661 C CA . GLN A 1 208 ? 2.785 41.031 -8.898 1 84.81 208 GLN A CA 1
ATOM 1662 C C . GLN A 1 208 ? 3.025 40.188 -7.664 1 84.81 208 GLN A C 1
ATOM 1664 O O . GLN A 1 208 ? 3.623 39.125 -7.758 1 84.81 208 GLN A O 1
ATOM 1669 N N . HIS A 1 209 ? 2.559 40.656 -6.574 1 80.81 209 HIS A N 1
ATOM 1670 C CA . HIS A 1 209 ? 2.691 39.875 -5.336 1 80.81 209 HIS A CA 1
ATOM 1671 C C . HIS A 1 209 ? 1.9 38.594 -5.402 1 80.81 209 HIS A C 1
ATOM 1673 O O . HIS A 1 209 ? 2.381 37.531 -4.961 1 80.81 209 HIS A O 1
ATOM 1679 N N . TYR A 1 210 ? 0.711 38.688 -5.957 1 82.06 210 TYR A N 1
ATOM 1680 C CA . TYR A 1 210 ? -0.122 37.5 -6.066 1 82.06 210 TYR A CA 1
ATOM 1681 C C . TYR A 1 210 ? 0.5 36.469 -7.02 1 82.06 210 TYR A C 1
ATOM 1683 O O . TYR A 1 210 ? 0.387 35.25 -6.809 1 82.06 210 TYR A O 1
ATOM 1691 N N . GLU A 1 211 ? 1.058 37 -8.031 1 86 211 GLU A N 1
ATOM 1692 C CA . GLU A 1 211 ? 1.719 36.094 -8.977 1 86 211 GLU A CA 1
ATOM 1693 C C . GLU A 1 211 ? 2.838 35.312 -8.289 1 86 211 GLU A C 1
ATOM 1695 O O . GLU A 1 211 ? 2.969 34.094 -8.492 1 86 211 GLU A O 1
ATOM 1700 N N . LEU A 1 212 ? 3.635 36 -7.508 1 83.38 212 LEU A N 1
ATOM 1701 C CA . LEU A 1 212 ? 4.711 35.344 -6.773 1 83.38 212 LEU A CA 1
ATOM 1702 C C . LEU A 1 212 ? 4.145 34.344 -5.754 1 83.38 212 LEU A C 1
ATOM 1704 O O . LEU A 1 212 ? 4.715 33.281 -5.539 1 83.38 212 LEU A O 1
ATOM 1708 N N . GLU A 1 213 ? 3.051 34.688 -5.113 1 81.75 213 GLU A N 1
ATOM 1709 C CA . GLU A 1 213 ? 2.424 33.844 -4.125 1 81.75 213 GLU A CA 1
ATOM 1710 C C . GLU A 1 213 ? 1.919 32.531 -4.77 1 81.75 213 GLU A C 1
ATOM 1712 O O . GLU A 1 213 ? 2.053 31.453 -4.191 1 81.75 213 GLU A O 1
ATOM 1717 N N . VAL A 1 214 ? 1.316 32.719 -5.934 1 86.38 214 VAL A N 1
ATOM 1718 C CA . VAL A 1 214 ? 0.804 31.547 -6.641 1 86.38 214 VAL A CA 1
ATOM 1719 C C . VAL A 1 214 ? 1.955 30.594 -6.977 1 86.38 214 VAL A C 1
ATOM 1721 O O . VAL A 1 214 ? 1.831 29.375 -6.828 1 86.38 214 VAL A O 1
ATOM 1724 N N . VAL A 1 215 ? 3.039 31.125 -7.41 1 87.69 215 VAL A N 1
ATOM 1725 C CA . VAL A 1 215 ? 4.203 30.312 -7.754 1 87.69 215 VAL A CA 1
ATOM 1726 C C . VAL A 1 215 ? 4.738 29.625 -6.504 1 87.69 215 VAL A C 1
ATOM 1728 O O . VAL A 1 215 ? 5.074 28.438 -6.535 1 87.69 215 VAL A O 1
ATOM 1731 N N . ASN A 1 216 ? 4.785 30.328 -5.426 1 82.19 216 ASN A N 1
ATOM 1732 C CA . ASN A 1 216 ? 5.266 29.75 -4.172 1 82.19 216 ASN A CA 1
ATOM 1733 C C . ASN A 1 216 ? 4.328 28.656 -3.666 1 82.19 216 ASN A C 1
ATOM 1735 O O . ASN A 1 216 ? 4.781 27.625 -3.145 1 82.19 216 ASN A O 1
ATOM 1739 N N . MET A 1 217 ? 3.064 28.938 -3.727 1 86.38 217 MET A N 1
ATOM 1740 C CA . MET A 1 217 ? 2.096 27.938 -3.299 1 86.38 217 MET A CA 1
ATOM 1741 C C . MET A 1 217 ? 2.238 26.656 -4.121 1 86.38 217 MET A C 1
ATOM 1743 O O . MET A 1 217 ? 2.1 25.547 -3.588 1 86.38 217 MET A O 1
ATOM 1747 N N . SER A 1 218 ? 2.455 26.828 -5.402 1 89.75 218 SER A N 1
ATOM 1748 C CA . SER A 1 218 ? 2.633 25.656 -6.266 1 89.75 218 SER A CA 1
ATOM 1749 C C . SER A 1 218 ? 3.873 24.859 -5.871 1 89.75 218 SER A C 1
ATOM 1751 O O . SER A 1 218 ? 3.836 23.641 -5.812 1 89.75 218 SER A O 1
ATOM 1753 N N . LYS A 1 219 ? 4.969 25.516 -5.633 1 85.06 219 LYS A N 1
ATOM 1754 C CA . LYS A 1 219 ? 6.199 24.859 -5.223 1 85.06 219 LYS A CA 1
ATOM 1755 C C . LYS A 1 219 ? 6.016 24.141 -3.887 1 85.06 219 LYS A C 1
ATOM 1757 O O . LYS A 1 219 ? 6.469 23 -3.721 1 85.06 219 LYS A O 1
ATOM 1762 N N . THR A 1 220 ? 5.398 24.766 -2.955 1 85 220 THR A N 1
ATOM 1763 C CA . THR A 1 220 ? 5.145 24.172 -1.646 1 85 220 THR A CA 1
ATOM 1764 C C . THR A 1 220 ? 4.258 22.938 -1.773 1 85 220 THR A C 1
ATOM 1766 O O . THR A 1 220 ? 4.5 21.938 -1.115 1 85 220 THR A O 1
ATOM 1769 N N . ALA A 1 221 ? 3.225 23.094 -2.547 1 90.06 221 ALA A N 1
ATOM 1770 C CA . ALA A 1 221 ? 2.328 21.953 -2.754 1 90.06 221 ALA A CA 1
ATOM 1771 C C . ALA A 1 221 ? 3.082 20.75 -3.324 1 90.06 221 ALA A C 1
ATOM 1773 O O . ALA A 1 221 ? 2.854 19.609 -2.912 1 90.06 221 ALA A O 1
ATOM 1774 N N . GLU A 1 222 ? 3.943 21 -4.266 1 87.62 222 GLU A N 1
ATOM 1775 C CA . GLU A 1 222 ? 4.715 19.906 -4.867 1 87.62 222 GLU A CA 1
ATOM 1776 C C . GLU A 1 222 ? 5.594 19.219 -3.832 1 87.62 222 GLU A C 1
ATOM 1778 O O . GLU A 1 222 ? 5.676 17.984 -3.807 1 87.62 222 GLU A O 1
ATOM 1783 N N . VAL A 1 223 ? 6.25 19.984 -3.031 1 82.06 223 VAL A N 1
ATOM 1784 C CA . VAL A 1 223 ? 7.102 19.422 -1.984 1 82.06 223 VAL A CA 1
ATOM 1785 C C . VAL A 1 223 ? 6.25 18.625 -0.998 1 82.06 223 VAL A C 1
ATOM 1787 O O . VAL A 1 223 ? 6.637 17.531 -0.577 1 82.06 223 VAL A O 1
ATOM 1790 N N . GLU A 1 224 ? 5.117 19.141 -0.641 1 85.19 224 GLU A N 1
ATOM 1791 C CA . GLU A 1 224 ? 4.223 18.453 0.292 1 85.19 224 GLU A CA 1
ATOM 1792 C C . GLU A 1 224 ? 3.732 17.125 -0.278 1 85.19 224 GLU A C 1
ATOM 1794 O O . GLU A 1 224 ? 3.584 16.156 0.456 1 85.19 224 GLU A O 1
ATOM 1799 N N . ILE A 1 225 ? 3.412 17.172 -1.552 1 90.12 225 ILE A N 1
ATOM 1800 C CA . ILE A 1 225 ? 2.961 15.961 -2.217 1 90.12 225 ILE A CA 1
ATOM 1801 C C . ILE A 1 225 ? 4.039 14.883 -2.111 1 90.12 225 ILE A C 1
ATOM 1803 O O . ILE A 1 225 ? 3.758 13.75 -1.716 1 90.12 225 ILE A O 1
ATOM 1807 N N . ASP A 1 226 ? 5.23 15.211 -2.438 1 81 226 ASP A N 1
ATOM 1808 C CA . ASP A 1 226 ? 6.332 14.258 -2.395 1 81 226 ASP A CA 1
ATOM 1809 C C . ASP A 1 226 ? 6.574 13.766 -0.97 1 81 226 ASP A C 1
ATOM 1811 O O . ASP A 1 226 ? 6.648 12.555 -0.732 1 81 226 ASP A O 1
ATOM 1815 N N . ASP A 1 227 ? 6.617 14.672 -0.065 1 78.38 227 ASP A N 1
ATOM 1816 C CA . ASP A 1 227 ? 6.922 14.32 1.318 1 78.38 227 ASP A CA 1
ATOM 1817 C C . ASP A 1 227 ? 5.84 13.422 1.907 1 78.38 227 ASP A C 1
ATOM 1819 O O . ASP A 1 227 ? 6.145 12.398 2.529 1 78.38 227 ASP A O 1
ATOM 1823 N N . THR A 1 228 ? 4.648 13.82 1.719 1 86.44 228 THR A N 1
ATOM 1824 C CA . THR A 1 228 ? 3.533 13.109 2.336 1 86.44 228 THR A CA 1
ATOM 1825 C C . THR A 1 228 ? 3.379 11.719 1.733 1 86.44 228 THR A C 1
ATOM 1827 O O . THR A 1 228 ? 3.221 10.734 2.461 1 86.44 228 THR A O 1
ATOM 1830 N N . LEU A 1 229 ? 3.443 11.641 0.459 1 87.38 229 LEU A N 1
ATOM 1831 C CA . LEU A 1 229 ? 3.227 10.352 -0.187 1 87.38 229 LEU A CA 1
ATOM 1832 C C . LEU A 1 229 ? 4.441 9.445 -0.013 1 87.38 229 LEU A C 1
ATOM 1834 O O . LEU A 1 229 ? 4.301 8.227 0.074 1 87.38 229 LEU A O 1
ATOM 1838 N N . ASP A 1 230 ? 5.609 10.055 0.062 1 78.62 230 ASP A N 1
ATOM 1839 C CA . ASP A 1 230 ? 6.789 9.258 0.399 1 78.62 230 ASP A CA 1
ATOM 1840 C C . ASP A 1 230 ? 6.688 8.711 1.819 1 78.62 230 ASP A C 1
ATOM 1842 O O . ASP A 1 230 ? 7.105 7.578 2.082 1 78.62 230 ASP A O 1
ATOM 1846 N N . PHE A 1 231 ? 6.215 9.562 2.607 1 83.38 231 PHE A N 1
ATOM 1847 C CA . PHE A 1 231 ? 6.027 9.109 3.982 1 83.38 231 PHE A CA 1
ATOM 1848 C C . PHE A 1 231 ? 5.004 7.984 4.051 1 83.38 231 PHE A C 1
ATOM 1850 O O . PHE A 1 231 ? 5.191 7.016 4.789 1 83.38 231 PHE A O 1
ATOM 1857 N N . LEU A 1 232 ? 3.912 8.109 3.367 1 87.69 232 LEU A N 1
ATOM 1858 C CA . LEU A 1 232 ? 2.914 7.043 3.305 1 87.69 232 LEU A CA 1
ATOM 1859 C C . LEU A 1 232 ? 3.527 5.75 2.781 1 87.69 232 LEU A C 1
ATOM 1861 O O . LEU A 1 232 ? 3.262 4.672 3.314 1 87.69 232 LEU A O 1
ATOM 1865 N N . LEU A 1 233 ? 4.359 5.867 1.744 1 81.5 233 LEU A N 1
ATOM 1866 C CA . LEU A 1 233 ? 5.027 4.699 1.184 1 81.5 233 LEU A CA 1
ATOM 1867 C C . LEU A 1 233 ? 5.918 4.031 2.225 1 81.5 233 LEU A C 1
ATOM 1869 O O . LEU A 1 233 ? 5.957 2.805 2.32 1 81.5 233 LEU A O 1
ATOM 1873 N N . ALA A 1 234 ? 6.566 4.82 2.953 1 74.06 234 ALA A N 1
ATOM 1874 C CA . ALA A 1 234 ? 7.422 4.289 4.012 1 74.06 234 ALA A CA 1
ATOM 1875 C C . ALA A 1 234 ? 6.602 3.521 5.047 1 74.06 234 ALA A C 1
ATOM 1877 O O . ALA A 1 234 ? 7.016 2.457 5.512 1 74.06 234 ALA A O 1
ATOM 1878 N N . LYS A 1 235 ? 5.5 4.031 5.379 1 81.38 235 LYS A N 1
ATOM 1879 C CA . LYS A 1 235 ? 4.613 3.359 6.324 1 81.38 235 LYS A CA 1
ATOM 1880 C C . LYS A 1 235 ? 4.105 2.035 5.762 1 81.38 235 LYS A C 1
ATOM 1882 O O . LYS A 1 235 ? 4.008 1.041 6.484 1 81.38 235 LYS A O 1
ATOM 1887 N N . ILE A 1 236 ? 3.818 2.037 4.492 1 86.25 236 ILE A N 1
ATOM 1888 C CA . ILE A 1 236 ? 3.34 0.826 3.838 1 86.25 236 ILE A CA 1
ATOM 1889 C C . ILE A 1 236 ? 4.457 -0.211 3.789 1 86.25 236 ILE A C 1
ATOM 1891 O O . ILE A 1 236 ? 4.219 -1.401 4.004 1 86.25 236 ILE A O 1
ATOM 1895 N N . MET A 1 237 ? 5.613 0.201 3.459 1 79 237 MET A N 1
ATOM 1896 C CA . MET A 1 237 ? 6.77 -0.692 3.445 1 79 237 MET A CA 1
ATOM 1897 C C . MET A 1 237 ? 6.949 -1.371 4.797 1 79 237 MET A C 1
ATOM 1899 O O . MET A 1 237 ? 7.258 -2.562 4.863 1 79 237 MET A O 1
ATOM 1903 N N . LYS A 1 238 ? 6.656 -0.638 5.828 1 78 238 LYS A N 1
ATOM 1904 C CA . LYS A 1 238 ? 6.742 -1.2 7.176 1 78 238 LYS A CA 1
ATOM 1905 C C . LYS A 1 238 ? 5.66 -2.252 7.398 1 78 238 LYS A C 1
ATOM 1907 O O . LYS A 1 238 ? 5.91 -3.289 8.016 1 78 238 LYS A O 1
ATOM 1912 N N . LEU A 1 239 ? 4.539 -1.944 6.941 1 85.25 239 LEU A N 1
ATOM 1913 C CA . LEU A 1 239 ? 3.436 -2.891 7.059 1 85.25 239 LEU A CA 1
ATOM 1914 C C . LEU A 1 239 ? 3.758 -4.195 6.336 1 85.25 239 LEU A C 1
ATOM 1916 O O . LEU A 1 239 ? 3.516 -5.281 6.867 1 85.25 239 LEU A O 1
ATOM 1920 N N . ILE A 1 240 ? 4.344 -4.086 5.145 1 85.81 240 ILE A N 1
ATOM 1921 C CA . ILE A 1 240 ? 4.668 -5.262 4.344 1 85.81 240 ILE A CA 1
ATOM 1922 C C . ILE A 1 240 ? 5.785 -6.055 5.02 1 85.81 240 ILE A C 1
ATOM 1924 O O . ILE A 1 240 ? 5.738 -7.289 5.062 1 85.81 240 ILE A O 1
ATOM 1928 N N . SER A 1 241 ? 6.742 -5.371 5.566 1 80.62 241 SER A N 1
ATOM 1929 C CA . SER A 1 241 ? 7.824 -6.035 6.285 1 80.62 241 SER A CA 1
ATOM 1930 C C . SER A 1 241 ? 7.301 -6.789 7.5 1 80.62 241 SER A C 1
ATOM 1932 O O . SER A 1 241 ? 7.75 -7.902 7.789 1 80.62 241 SER A O 1
ATOM 1934 N N . ARG A 1 242 ? 6.398 -6.211 8.156 1 83.06 242 ARG A N 1
ATOM 1935 C CA . ARG A 1 242 ? 5.777 -6.867 9.297 1 83.06 242 ARG A CA 1
ATOM 1936 C C . ARG A 1 242 ? 5.012 -8.117 8.867 1 83.06 242 ARG A C 1
ATOM 1938 O O . ARG A 1 242 ? 5.086 -9.156 9.523 1 83.06 242 ARG A O 1
ATOM 1945 N N . LYS A 1 243 ? 4.305 -7.953 7.836 1 90.38 243 LYS A N 1
ATOM 1946 C CA . LYS A 1 243 ? 3.557 -9.094 7.312 1 90.38 243 LYS A CA 1
ATOM 1947 C C . LYS A 1 243 ? 4.492 -10.234 6.922 1 90.38 243 LYS A C 1
ATOM 1949 O O . LYS A 1 243 ? 4.207 -11.398 7.199 1 90.38 243 LYS A O 1
ATOM 1954 N N . LYS A 1 244 ? 5.617 -9.945 6.262 1 86.5 244 LYS A N 1
ATOM 1955 C CA . LYS A 1 244 ? 6.617 -10.945 5.914 1 86.5 244 LYS A CA 1
ATOM 1956 C C . LYS A 1 244 ? 7.094 -11.703 7.148 1 86.5 244 LYS A C 1
ATOM 1958 O O . LYS A 1 244 ? 7.137 -12.938 7.148 1 86.5 244 LYS A O 1
ATOM 1963 N N . ARG A 1 245 ? 7.297 -10.984 8.148 1 83.06 245 ARG A N 1
ATOM 1964 C CA . ARG A 1 245 ? 7.793 -11.578 9.383 1 83.06 245 ARG A CA 1
ATOM 1965 C C . ARG A 1 245 ? 6.738 -12.484 10.016 1 83.06 245 ARG A C 1
ATOM 1967 O O . ARG A 1 245 ? 7.051 -13.594 10.461 1 83.06 245 ARG A O 1
ATOM 1974 N N . GLU A 1 246 ? 5.594 -11.953 10.102 1 89.44 246 GLU A N 1
ATOM 1975 C CA . GLU A 1 246 ? 4.496 -12.734 10.664 1 89.44 246 GLU A CA 1
ATOM 1976 C C . GLU A 1 246 ? 4.32 -14.055 9.922 1 89.44 246 GLU A C 1
ATOM 1978 O O . GLU A 1 246 ? 4.168 -15.109 10.547 1 89.44 246 GLU A O 1
ATOM 1983 N N . MET A 1 247 ? 4.363 -14.039 8.633 1 93.62 247 MET A N 1
ATOM 1984 C CA . MET A 1 247 ? 4.18 -15.242 7.832 1 93.62 247 MET A CA 1
ATOM 1985 C C . MET A 1 247 ? 5.363 -16.188 7.996 1 93.62 247 MET A C 1
ATOM 1987 O O . MET A 1 247 ? 5.188 -17.406 8.062 1 93.62 247 MET A O 1
ATOM 1991 N N . LYS A 1 248 ? 6.594 -15.656 8.062 1 88.38 248 LYS A N 1
ATOM 1992 C CA . LYS A 1 248 ? 7.781 -16.484 8.227 1 88.38 248 LYS A CA 1
ATOM 1993 C C . LYS A 1 248 ? 7.789 -17.172 9.594 1 88.38 248 LYS A C 1
ATOM 1995 O O . LYS A 1 248 ? 8.242 -18.312 9.727 1 88.38 248 LYS A O 1
ATOM 2000 N N . ILE A 1 249 ? 7.23 -16.453 10.594 1 89.38 249 ILE A N 1
ATOM 2001 C CA . ILE A 1 249 ? 7.086 -17.062 11.906 1 89.38 249 ILE A CA 1
ATOM 2002 C C . ILE A 1 249 ? 6.109 -18.234 11.828 1 89.38 249 ILE A C 1
ATOM 2004 O O . ILE A 1 249 ? 6.352 -19.297 12.406 1 89.38 249 ILE A O 1
ATOM 2008 N N . GLN A 1 250 ? 5.016 -18.094 11.141 1 92.5 250 GLN A N 1
ATOM 2009 C CA . GLN A 1 250 ? 4.043 -19.156 10.953 1 92.5 250 GLN A CA 1
ATOM 2010 C C . GLN A 1 250 ? 4.66 -20.344 10.227 1 92.5 250 GLN A C 1
ATOM 2012 O O . GLN A 1 250 ? 4.367 -21.5 10.547 1 92.5 250 GLN A O 1
ATOM 2017 N N . VAL A 1 251 ? 5.504 -20.031 9.18 1 93.12 251 VAL A N 1
ATOM 2018 C CA . VAL A 1 251 ? 6.195 -21.094 8.445 1 93.12 251 VAL A CA 1
ATOM 2019 C C . VAL A 1 251 ? 7.086 -21.875 9.398 1 93.12 251 VAL A C 1
ATOM 2021 O O . VAL A 1 251 ? 7.074 -23.109 9.383 1 93.12 251 VAL A O 1
ATOM 2024 N N . GLU A 1 252 ? 7.801 -21.203 10.219 1 90.44 252 GLU A N 1
ATOM 2025 C CA . GLU A 1 252 ? 8.695 -21.844 11.172 1 90.44 252 GLU A CA 1
ATOM 2026 C C . GLU A 1 252 ? 7.918 -22.672 12.188 1 90.44 252 GLU A C 1
ATOM 2028 O O . GLU A 1 252 ? 8.336 -23.781 12.555 1 90.44 252 GLU A O 1
ATOM 2033 N N . GLU A 1 253 ? 6.848 -22.156 12.664 1 90.25 253 GLU A N 1
ATOM 2034 C CA . GLU A 1 253 ? 6.004 -22.891 13.609 1 90.25 253 GLU A CA 1
ATOM 2035 C C . GLU A 1 253 ? 5.477 -24.172 12.992 1 90.25 253 GLU A C 1
ATOM 2037 O O . GLU A 1 253 ? 5.504 -25.234 13.641 1 90.25 253 GLU A O 1
ATOM 2042 N N . GLN A 1 254 ? 4.961 -24.109 11.836 1 90.81 254 GLN A N 1
ATOM 2043 C CA . GLN A 1 254 ? 4.449 -25.297 11.156 1 90.81 254 GLN A CA 1
ATOM 2044 C C . GLN A 1 254 ? 5.57 -26.297 10.875 1 90.81 254 GLN A C 1
ATOM 2046 O O . GLN A 1 254 ? 5.363 -27.516 10.977 1 90.81 254 GLN A O 1
ATOM 2051 N N . LYS A 1 255 ? 6.73 -25.781 10.461 1 91.75 255 LYS A N 1
ATOM 2052 C CA . LYS A 1 255 ? 7.898 -26.641 10.234 1 91.75 255 LYS A CA 1
ATOM 2053 C C . LYS A 1 255 ? 8.266 -27.422 11.5 1 91.75 255 LYS A C 1
ATOM 2055 O O . LYS A 1 255 ? 8.438 -28.641 11.453 1 91.75 255 LYS A O 1
ATOM 2060 N N . ILE A 1 256 ? 8.305 -26.734 12.617 1 90.44 256 ILE A N 1
ATOM 2061 C CA . ILE A 1 256 ? 8.672 -27.344 13.891 1 90.44 256 ILE A CA 1
ATOM 2062 C C . ILE A 1 256 ? 7.609 -28.359 14.297 1 90.44 256 ILE A C 1
ATOM 2064 O O . ILE A 1 256 ? 7.938 -29.469 14.758 1 90.44 256 ILE A O 1
ATOM 2068 N N . ARG A 1 257 ? 6.41 -28.062 14.148 1 88.25 257 ARG A N 1
ATOM 2069 C CA . ARG A 1 257 ? 5.324 -28.969 14.492 1 88.25 257 ARG A CA 1
ATOM 2070 C C . ARG A 1 257 ? 5.41 -30.25 13.664 1 88.25 257 ARG A C 1
ATOM 2072 O O . ARG A 1 257 ? 5.309 -31.359 14.211 1 88.25 257 ARG A O 1
ATOM 2079 N N . SER A 1 258 ? 5.602 -30.094 12.336 1 86.56 258 SER A N 1
ATOM 2080 C CA . SER A 1 258 ? 5.691 -31.25 11.445 1 86.56 258 SER A CA 1
ATOM 2081 C C . SER A 1 258 ? 6.926 -32.094 11.758 1 86.56 258 SER A C 1
ATOM 2083 O O . SER A 1 258 ? 6.855 -33.312 11.781 1 86.56 258 SER A O 1
ATOM 2085 N N . LEU A 1 259 ? 8.055 -31.438 12 1 89.5 259 LEU A N 1
ATOM 2086 C CA . LEU A 1 259 ? 9.289 -32.156 12.281 1 89.5 259 LEU A CA 1
ATOM 2087 C C . LEU A 1 259 ? 9.203 -32.875 13.625 1 89.5 259 LEU A C 1
ATOM 2089 O O . LEU A 1 259 ? 9.742 -33.969 13.781 1 89.5 259 LEU A O 1
ATOM 2093 N N . ASN A 1 260 ? 8.484 -32.25 14.602 1 88.31 260 ASN A N 1
ATOM 2094 C CA . ASN A 1 260 ? 8.289 -32.906 15.891 1 88.31 260 ASN A CA 1
ATOM 2095 C C . ASN A 1 260 ? 7.426 -34.156 15.766 1 88.31 260 ASN A C 1
ATOM 2097 O O . ASN A 1 260 ? 7.688 -35.156 16.422 1 88.31 260 ASN A O 1
ATOM 2101 N N . LEU A 1 261 ? 6.426 -34.062 14.992 1 87.06 261 LEU A N 1
ATOM 2102 C CA . LEU A 1 261 ? 5.578 -35.219 14.742 1 87.06 261 LEU A CA 1
ATOM 2103 C C . LEU A 1 261 ? 6.371 -36.344 14.094 1 87.06 261 LEU A C 1
ATOM 2105 O O . LEU A 1 261 ? 6.266 -37.5 14.508 1 87.06 261 LEU A O 1
ATOM 2109 N N . LEU A 1 262 ? 7.23 -36 13.086 1 87.44 262 LEU A N 1
ATOM 2110 C CA . LEU A 1 262 ? 8.039 -37 12.383 1 87.44 262 LEU A CA 1
ATOM 2111 C C . LEU A 1 262 ? 9.102 -37.562 13.312 1 87.44 262 LEU A C 1
ATOM 2113 O O . LEU A 1 262 ? 9.422 -38.781 13.227 1 87.44 262 LEU A O 1
ATOM 2117 N N . LYS A 1 263 ? 9.594 -36.781 14.227 1 89.38 263 LYS A N 1
ATOM 2118 C CA . LYS A 1 263 ? 10.57 -37.25 15.211 1 89.38 263 LYS A CA 1
ATOM 2119 C C . LYS A 1 263 ? 9.953 -38.25 16.156 1 89.38 263 LYS A C 1
ATOM 2121 O O . LYS A 1 263 ? 10.602 -39.25 16.516 1 89.38 263 LYS A O 1
ATOM 2126 N N . THR A 1 264 ? 8.703 -38 16.531 1 87.81 264 THR A N 1
ATOM 2127 C CA . THR A 1 264 ? 8 -38.969 17.391 1 87.81 264 THR A CA 1
ATOM 2128 C C . THR A 1 264 ? 7.812 -40.312 16.703 1 87.81 264 THR A C 1
ATOM 2130 O O . THR A 1 264 ? 8.016 -41.344 17.297 1 87.81 264 THR A O 1
ATOM 2133 N N . PHE A 1 265 ? 7.516 -40.25 15.438 1 85.5 265 PHE A N 1
ATOM 2134 C CA . PHE A 1 265 ? 7.344 -41.469 14.672 1 85.5 265 PHE A CA 1
ATOM 2135 C C . PHE A 1 265 ? 8.68 -42.156 14.469 1 85.5 265 PHE A C 1
ATOM 2137 O O . PHE A 1 265 ? 8.758 -43.406 14.539 1 85.5 265 PHE A O 1
ATOM 2144 N N . ARG A 1 266 ? 9.734 -41.406 14.203 1 88.62 266 ARG A N 1
ATOM 2145 C CA . ARG A 1 266 ? 11.062 -41.969 14.008 1 88.62 266 ARG A CA 1
ATOM 2146 C C . ARG A 1 266 ? 11.531 -42.719 15.258 1 88.62 266 ARG A C 1
ATOM 2148 O O . ARG A 1 266 ? 12.047 -43.844 15.164 1 88.62 266 ARG A O 1
ATOM 2155 N N . LYS A 1 267 ? 11.203 -42.156 16.406 1 89.44 267 LYS A N 1
ATOM 2156 C CA . LYS A 1 267 ? 11.586 -42.781 17.656 1 89.44 267 LYS A CA 1
ATOM 2157 C C . LYS A 1 267 ? 10.82 -44.094 17.891 1 89.44 267 LYS A C 1
ATOM 2159 O O . LYS A 1 267 ? 11.391 -45.062 18.375 1 89.44 267 LYS A O 1
ATOM 2164 N N . GLN A 1 268 ? 9.602 -44.062 17.5 1 86.44 268 GLN A N 1
ATOM 2165 C CA . GLN A 1 268 ? 8.773 -45.25 17.656 1 86.44 268 GLN A CA 1
ATOM 2166 C C . GLN A 1 268 ? 9.273 -46.375 16.766 1 86.44 268 GLN A C 1
ATOM 2168 O O . GLN A 1 268 ? 9.391 -47.531 17.203 1 86.44 268 GLN A O 1
ATOM 2173 N N . PHE A 1 269 ? 9.633 -46.031 15.547 1 87.19 269 PHE A N 1
ATOM 2174 C CA . PHE A 1 269 ? 10.078 -47.031 14.602 1 87.19 269 PHE A CA 1
ATOM 2175 C C . PHE A 1 269 ? 11.492 -47.5 14.938 1 87.19 269 PHE A C 1
ATOM 2177 O O . PHE A 1 269 ? 11.812 -48.688 14.781 1 87.19 269 PHE A O 1
ATOM 2184 N N . GLU A 1 270 ? 12.328 -46.562 15.43 1 89.56 270 GLU A N 1
ATOM 2185 C CA . GLU A 1 270 ? 13.672 -46.969 15.859 1 89.56 270 GLU A CA 1
ATOM 2186 C C . GLU A 1 270 ? 13.617 -47.906 17.062 1 89.56 270 GLU A C 1
ATOM 2188 O O . GLU A 1 270 ? 14.398 -48.844 17.156 1 89.56 270 GLU A O 1
ATOM 2193 N N . GLY A 1 271 ? 12.656 -47.625 17.969 1 86.56 271 GLY A N 1
ATOM 2194 C CA . GLY A 1 271 ? 12.445 -48.5 19.094 1 86.56 271 GLY A CA 1
ATOM 2195 C C . GLY A 1 271 ? 12.016 -49.906 18.688 1 86.56 271 GLY A C 1
ATOM 2196 O O . GLY A 1 271 ? 12.531 -50.875 19.203 1 86.56 271 GLY A O 1
ATOM 2197 N N . ARG A 1 272 ? 11.195 -49.938 17.719 1 84.88 272 ARG A N 1
ATOM 2198 C CA . ARG A 1 272 ? 10.711 -51.25 17.234 1 84.88 272 ARG A CA 1
ATOM 2199 C C . ARG A 1 272 ? 11.805 -51.969 16.469 1 84.88 272 ARG A C 1
ATOM 2201 O O . ARG A 1 272 ? 11.898 -53.219 16.531 1 84.88 272 ARG A O 1
ATOM 2208 N N . LEU A 1 273 ? 12.602 -51.219 15.734 1 87.94 273 LEU A N 1
ATOM 2209 C CA . LEU A 1 273 ? 13.711 -51.812 14.992 1 87.94 273 LEU A CA 1
ATOM 2210 C C . LEU A 1 273 ? 14.711 -52.469 15.945 1 87.94 273 LEU A C 1
ATOM 2212 O O . LEU A 1 273 ? 15.211 -53.562 15.672 1 87.94 273 LEU A O 1
ATOM 2216 N N . LYS A 1 274 ? 14.914 -51.844 17.047 1 88 274 LYS A N 1
ATOM 2217 C CA . LYS A 1 274 ? 15.828 -52.406 18.047 1 88 274 LYS A CA 1
ATOM 2218 C C . LYS A 1 274 ? 15.289 -53.688 18.641 1 88 274 LYS A C 1
ATOM 2220 O O . LYS A 1 274 ? 16.031 -54.656 18.828 1 88 274 LYS A O 1
ATOM 2225 N N . THR A 1 275 ? 13.984 -53.656 18.828 1 85.06 275 THR A N 1
ATOM 2226 C CA . THR A 1 275 ? 13.359 -54.844 19.422 1 85.06 275 THR A CA 1
ATOM 2227 C C . THR A 1 275 ? 13.398 -56.031 18.453 1 85.06 275 THR A C 1
ATOM 2229 O O . THR A 1 275 ? 13.68 -57.156 18.844 1 85.06 275 THR A O 1
ATOM 2232 N N . ILE A 1 276 ? 13.188 -55.656 17.219 1 85 276 ILE A N 1
ATOM 2233 C CA . ILE A 1 276 ? 13.156 -56.719 16.219 1 85 276 ILE A CA 1
ATOM 2234 C C . ILE A 1 276 ? 14.57 -57.219 15.953 1 85 276 ILE A C 1
ATOM 2236 O O . ILE A 1 276 ? 14.781 -58.438 15.75 1 85 276 ILE A O 1
ATOM 2240 N N . ARG A 1 277 ? 15.523 -56.406 15.961 1 86.88 277 ARG A N 1
ATOM 2241 C CA . ARG A 1 277 ? 16.906 -56.812 15.766 1 86.88 277 ARG A CA 1
ATOM 2242 C C . ARG A 1 277 ? 17.391 -57.719 16.891 1 86.88 277 ARG A C 1
ATOM 2244 O O . ARG A 1 277 ? 18.109 -58.688 16.641 1 86.88 277 ARG A O 1
ATOM 2251 N N . LYS A 1 278 ? 16.938 -57.406 18.062 1 85.88 278 LYS A N 1
ATOM 2252 C CA . LYS A 1 278 ? 17.281 -58.25 19.203 1 85.88 278 LYS A CA 1
ATOM 2253 C C . LYS A 1 278 ? 16.656 -59.656 19.062 1 85.88 278 LYS A C 1
ATOM 2255 O O . LYS A 1 278 ? 17.312 -60.656 19.375 1 85.88 278 LYS A O 1
ATOM 2260 N N . LEU A 1 279 ? 15.5 -59.594 18.547 1 82.62 279 LEU A N 1
ATOM 2261 C CA . LEU A 1 279 ? 14.82 -60.875 18.344 1 82.62 279 LEU A CA 1
ATOM 2262 C C . LEU A 1 279 ? 15.547 -61.688 17.297 1 82.62 279 LEU A C 1
ATOM 2264 O O . LEU A 1 279 ? 15.719 -62.906 17.469 1 82.62 279 LEU A O 1
ATOM 2268 N N . ILE A 1 280 ? 15.938 -61.031 16.25 1 83.75 280 ILE A N 1
ATOM 2269 C CA . ILE A 1 280 ? 16.625 -61.719 15.18 1 83.75 280 ILE A CA 1
ATOM 2270 C C . ILE A 1 280 ? 17.953 -62.281 15.688 1 83.75 280 ILE A C 1
ATOM 2272 O O . ILE A 1 280 ? 18.312 -63.438 15.406 1 83.75 280 ILE A O 1
ATOM 2276 N N . LEU A 1 281 ? 18.609 -61.562 16.547 1 84.94 281 LEU A N 1
ATOM 2277 C CA . LEU A 1 281 ? 19.906 -62 17.094 1 84.94 281 LEU A CA 1
ATOM 2278 C C . LEU A 1 281 ? 19.719 -63.156 18.062 1 84.94 281 LEU A C 1
ATOM 2280 O O . LEU A 1 281 ? 20.531 -64.062 18.078 1 84.94 281 LEU A O 1
ATOM 2284 N N . ASP A 1 282 ? 18.609 -63.156 18.766 1 81.75 282 ASP A N 1
ATOM 2285 C CA . ASP A 1 282 ? 18.328 -64.25 19.719 1 81.75 282 ASP A CA 1
ATOM 2286 C C . ASP A 1 282 ? 18.031 -65.562 18.984 1 81.75 282 ASP A C 1
ATOM 2288 O O . ASP A 1 282 ? 18.484 -66.625 19.422 1 81.75 282 ASP A O 1
ATOM 2292 N N . VAL A 1 283 ? 17.391 -65.375 17.875 1 78.88 283 VAL A N 1
ATOM 2293 C CA . VAL A 1 283 ? 17.031 -66.562 17.109 1 78.88 283 VAL A CA 1
ATOM 2294 C C . VAL A 1 283 ? 18.281 -67.125 16.422 1 78.88 283 VAL A C 1
ATOM 2296 O O . VAL A 1 283 ? 18.469 -68.312 16.375 1 78.88 283 VAL A O 1
ATOM 2299 N N . GLU A 1 284 ? 19.062 -66.25 15.93 1 81.5 284 GLU A N 1
ATOM 2300 C CA . GLU A 1 284 ? 20.297 -66.688 15.273 1 81.5 284 GLU A CA 1
ATOM 2301 C C . GLU A 1 284 ? 21.234 -67.375 16.266 1 81.5 284 GLU A C 1
ATOM 2303 O O . GLU A 1 284 ? 21.875 -68.375 15.93 1 81.5 284 GLU A O 1
ATOM 2308 N N . LYS A 1 285 ? 21.25 -66.812 17.453 1 81.56 285 LYS A N 1
ATOM 2309 C CA . LYS A 1 285 ? 22.094 -67.438 18.5 1 81.56 285 LYS A CA 1
ATOM 2310 C C . LYS A 1 285 ? 21.547 -68.812 18.922 1 81.56 285 LYS A C 1
ATOM 2312 O O . LYS A 1 285 ? 22.312 -69.75 19.109 1 81.56 285 LYS A O 1
ATOM 2317 N N . ALA A 1 286 ? 20.25 -68.875 18.984 1 77.25 286 ALA A N 1
ATOM 2318 C CA . ALA A 1 286 ? 19.641 -70.125 19.375 1 77.25 286 ALA A CA 1
ATOM 2319 C C . ALA A 1 286 ? 19.875 -71.188 18.312 1 77.25 286 ALA A C 1
ATOM 2321 O O . ALA A 1 286 ? 20.094 -72.375 18.641 1 77.25 286 ALA A O 1
ATOM 2322 N N . THR A 1 287 ? 19.812 -70.812 17.094 1 75.5 287 THR A N 1
ATOM 2323 C CA . THR A 1 287 ? 20.016 -71.75 16 1 75.5 287 THR A CA 1
ATOM 2324 C C . THR A 1 287 ? 21.469 -72.25 15.977 1 75.5 287 THR A C 1
ATOM 2326 O O . THR A 1 287 ? 21.734 -73.375 15.703 1 75.5 287 THR A O 1
ATOM 2329 N N . LYS A 1 288 ? 22.312 -71.375 16.234 1 77.81 288 LYS A N 1
ATOM 2330 C CA . LYS A 1 288 ? 23.719 -71.75 16.25 1 77.81 288 LYS A CA 1
ATOM 2331 C C . LYS A 1 288 ? 24.031 -72.688 17.422 1 77.81 288 LYS A C 1
ATOM 2333 O O . LYS A 1 288 ? 24.812 -73.625 17.281 1 77.81 288 LYS A O 1
ATOM 2338 N N . ASP A 1 289 ? 23.375 -72.312 18.547 1 75.25 289 ASP A N 1
ATOM 2339 C CA . ASP A 1 289 ? 23.656 -73.125 19.734 1 75.25 289 ASP A CA 1
ATOM 2340 C C . ASP A 1 289 ? 22.797 -74.375 19.766 1 75.25 289 ASP A C 1
ATOM 2342 O O . ASP A 1 289 ? 22.859 -75.125 20.734 1 75.25 289 ASP A O 1
ATOM 2346 N N . ASN A 1 290 ? 22.141 -74.812 18.688 1 69.31 290 ASN A N 1
ATOM 2347 C CA . ASN A 1 290 ? 21.297 -75.938 18.578 1 69.31 290 ASN A CA 1
ATOM 2348 C C . ASN A 1 290 ? 20.297 -76.062 19.734 1 69.31 290 ASN A C 1
ATOM 2350 O O . ASN A 1 290 ? 20.078 -77.125 20.297 1 69.31 290 ASN A O 1
ATOM 2354 N N . GLN A 1 291 ? 20.078 -75 20.422 1 64.19 291 GLN A N 1
ATOM 2355 C CA . GLN A 1 291 ? 19.125 -75 21.516 1 64.19 291 GLN A CA 1
ATOM 2356 C C . GLN A 1 291 ? 17.719 -74.688 21.031 1 64.19 291 GLN A C 1
ATOM 2358 O O . GLN A 1 291 ? 17.562 -73.938 20.062 1 64.19 291 GLN A O 1
ATOM 2363 N N . PRO A 1 292 ? 16.719 -75.5 21.406 1 58.81 292 PRO A N 1
ATOM 2364 C CA . PRO A 1 292 ? 15.328 -75.25 20.984 1 58.81 292 PRO A CA 1
ATOM 2365 C C . PRO A 1 292 ? 14.836 -73.875 21.359 1 58.81 292 PRO A C 1
ATOM 2367 O O . PRO A 1 292 ? 15.062 -73.438 22.484 1 58.81 292 PRO A O 1
ATOM 2370 N N . TRP A 1 293 ? 14.828 -73.062 20.562 1 55.84 293 TRP A N 1
ATOM 2371 C CA . TRP A 1 293 ? 14.367 -71.688 20.844 1 55.84 293 TRP A CA 1
ATOM 2372 C C . TRP A 1 293 ? 12.898 -71.688 21.25 1 55.84 293 TRP A C 1
ATOM 2374 O O . TRP A 1 293 ? 12.055 -72.312 20.562 1 55.84 293 TRP A O 1
ATOM 2384 N N . SER A 1 294 ? 12.445 -71.625 22.531 1 53.66 294 SER A N 1
ATOM 2385 C CA . SER A 1 294 ? 11.07 -71.5 23.016 1 53.66 294 SER A CA 1
ATOM 2386 C C . SER A 1 294 ? 10.531 -70.062 22.688 1 53.66 294 SER A C 1
ATOM 2388 O O . SER A 1 294 ? 11.156 -69.062 23 1 53.66 294 SER A O 1
ATOM 2390 N N . SER A 1 295 ? 9.781 -70 21.734 1 52.53 295 SER A N 1
ATOM 2391 C CA . SER A 1 295 ? 9.102 -68.75 21.281 1 52.53 295 SER A CA 1
ATOM 2392 C C . SER A 1 295 ? 8.57 -67.938 22.453 1 52.53 295 SER A C 1
ATOM 2394 O O . SER A 1 295 ? 7.914 -68.5 23.344 1 52.53 295 SER A O 1
ATOM 2396 N N . PRO A 1 296 ? 9.211 -67 22.859 1 49.25 296 PRO A N 1
ATOM 2397 C CA . PRO A 1 296 ? 8.461 -66.25 23.891 1 49.25 296 PRO A CA 1
ATOM 2398 C C . PRO A 1 296 ? 6.973 -66.188 23.578 1 49.25 296 PRO A C 1
ATOM 2400 O O . PRO A 1 296 ? 6.59 -66.125 22.406 1 49.25 296 PRO A O 1
ATOM 2403 N N . LYS A 1 297 ? 6.031 -66.688 24.422 1 47.47 297 LYS A N 1
ATOM 2404 C CA . LYS A 1 297 ? 4.574 -66.688 24.344 1 47.47 297 LYS A CA 1
ATOM 2405 C C . LYS A 1 297 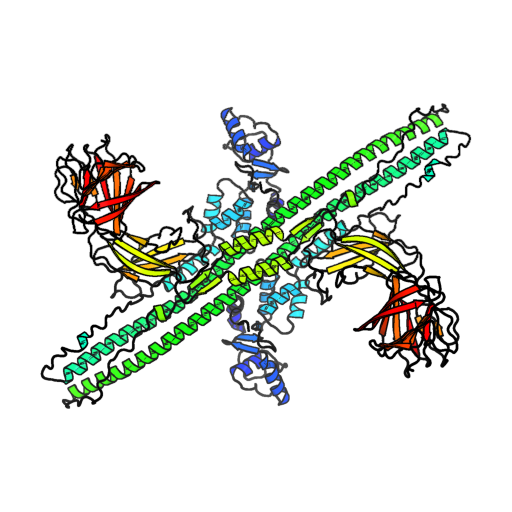? 4.055 -65.5 23.547 1 47.47 297 LYS A C 1
ATOM 2407 O O . LYS A 1 297 ? 2.896 -65.5 23.125 1 47.47 297 LYS A O 1
ATOM 2412 N N . SER A 1 298 ? 4.457 -64.312 23.828 1 43.09 298 SER A N 1
ATOM 2413 C CA . SER A 1 298 ? 3.75 -63.188 23.25 1 43.09 298 SER A CA 1
ATOM 2414 C C . SER A 1 298 ? 4.156 -62.969 21.797 1 43.09 298 SER A C 1
ATOM 2416 O O . SER A 1 298 ? 5.344 -62.875 21.5 1 43.09 298 SER A O 1
ATOM 2418 N N . LYS A 1 299 ? 3.443 -63.5 20.938 1 45.16 299 LYS A N 1
ATOM 2419 C CA . LYS A 1 299 ? 3.518 -63.188 19.5 1 45.16 299 LYS A CA 1
ATOM 2420 C C . LYS A 1 299 ? 4.082 -61.781 19.281 1 45.16 299 LYS A C 1
ATOM 2422 O O . LYS A 1 299 ? 3.547 -60.812 19.797 1 45.16 299 LYS A O 1
ATOM 2427 N N . PRO A 1 300 ? 5.32 -61.562 19.125 1 45.47 300 PRO A N 1
ATOM 2428 C CA . PRO A 1 300 ? 5.738 -60.188 18.766 1 45.47 300 PRO A CA 1
ATOM 2429 C C . PRO A 1 300 ? 4.785 -59.5 17.797 1 45.47 300 PRO A C 1
ATOM 2431 O O . PRO A 1 300 ? 4.551 -60.031 16.688 1 45.47 300 PRO A O 1
ATOM 2434 N N . ALA A 1 301 ? 3.643 -59.094 18.219 1 47.31 301 ALA A N 1
ATOM 2435 C CA . ALA A 1 301 ? 2.691 -58.312 17.453 1 47.31 301 ALA A CA 1
ATOM 2436 C C . ALA A 1 301 ? 3.41 -57.406 16.453 1 47.31 301 ALA A C 1
ATOM 2438 O O . ALA A 1 301 ? 4.043 -56.438 16.828 1 47.31 301 ALA A O 1
ATOM 2439 N N . VAL A 1 302 ? 4.102 -57.875 15.531 1 49.56 302 VAL A N 1
ATOM 2440 C CA . VAL A 1 302 ? 4.777 -57.188 14.438 1 49.56 302 VAL A CA 1
ATOM 2441 C C . VAL A 1 302 ? 3.848 -56.125 13.852 1 49.56 302 VAL A C 1
ATOM 2443 O O . VAL A 1 302 ? 3.367 -56.281 12.727 1 49.56 302 VAL A O 1
ATOM 2446 N N . SER A 1 303 ? 2.824 -55.875 14.57 1 54.72 303 SER A N 1
ATOM 2447 C CA . SER A 1 303 ? 1.973 -54.875 13.914 1 54.72 303 SER A CA 1
ATOM 2448 C C . SER A 1 303 ? 2.736 -53.594 13.641 1 54.72 303 SER A C 1
ATOM 2450 O O . SER A 1 303 ? 3.338 -53.031 14.555 1 54.72 303 SER A O 1
ATOM 2452 N N . LEU A 1 304 ? 3.234 -53.406 12.484 1 59.78 304 LEU A N 1
ATOM 2453 C CA . LEU A 1 304 ? 3.896 -52.156 12.055 1 59.78 304 LEU A CA 1
ATOM 2454 C C . LEU A 1 304 ? 3.037 -50.938 12.367 1 59.78 304 LEU A C 1
ATOM 2456 O O . LEU A 1 304 ? 1.814 -51 12.211 1 59.78 304 LEU A O 1
ATOM 2460 N N . PRO A 1 305 ? 3.504 -50.125 13.266 1 59.94 305 PRO A N 1
ATOM 2461 C CA . PRO A 1 305 ? 2.738 -48.906 13.5 1 59.94 305 PRO A CA 1
ATOM 2462 C C . PRO A 1 305 ? 2.236 -48.25 12.203 1 59.94 305 PRO A C 1
ATOM 2464 O O . PRO A 1 305 ? 2.857 -48.438 11.148 1 59.94 305 PRO A O 1
ATOM 2467 N N . GLU A 1 306 ? 1.006 -47.875 12.219 1 63.06 306 GLU A N 1
ATOM 2468 C CA . GLU A 1 306 ? 0.39 -47.219 11.07 1 63.06 306 GLU A CA 1
ATOM 2469 C C . GLU A 1 306 ? 1.16 -45.969 10.688 1 63.06 306 GLU A C 1
ATOM 2471 O O . GLU A 1 306 ? 1.51 -45.156 11.547 1 63.06 306 GLU A O 1
ATOM 2476 N N . MET A 1 307 ? 1.837 -46.031 9.578 1 62.41 307 MET A N 1
ATOM 2477 C CA . MET A 1 307 ? 2.605 -44.906 9.062 1 62.41 307 MET A CA 1
ATOM 2478 C C . MET A 1 307 ? 1.701 -43.688 8.805 1 62.41 307 MET A C 1
ATOM 2480 O O . MET A 1 307 ? 0.529 -43.875 8.461 1 62.41 307 MET A O 1
ATOM 2484 N N . LEU A 1 308 ? 2.178 -42.562 9.227 1 64.88 308 LEU A N 1
ATOM 2485 C CA . LEU A 1 308 ? 1.473 -41.312 8.961 1 64.88 308 LEU A CA 1
ATOM 2486 C C . LEU A 1 308 ? 1.307 -41.094 7.461 1 64.88 308 LEU A C 1
ATOM 2488 O O . LEU A 1 308 ? 2.227 -41.375 6.684 1 64.88 308 LEU A O 1
ATOM 2492 N N . LYS A 1 309 ? 0.001 -40.906 7.152 1 66.81 309 LYS A N 1
ATOM 2493 C CA . LYS A 1 309 ? -0.246 -40.531 5.77 1 66.81 309 LYS A CA 1
ATOM 2494 C C . LYS A 1 309 ? 0.246 -39.094 5.512 1 66.81 309 LYS A C 1
ATOM 2496 O O . LYS A 1 309 ? 0.322 -38.281 6.438 1 66.81 309 LYS A O 1
ATOM 2501 N N . ARG A 1 310 ? 0.72 -38.844 4.379 1 65.88 310 ARG A N 1
ATOM 2502 C CA . ARG A 1 310 ? 1.225 -37.531 3.977 1 65.88 310 ARG A CA 1
ATOM 2503 C C . ARG A 1 310 ? 0.193 -36.438 4.246 1 65.88 310 ARG A C 1
ATOM 2505 O O . ARG A 1 310 ? 0.549 -35.344 4.625 1 65.88 310 ARG A O 1
ATOM 2512 N N . GLU A 1 311 ? -1.053 -36.906 4.027 1 66.94 311 GLU A N 1
ATOM 2513 C CA . GLU A 1 311 ? -2.137 -35.938 4.219 1 66.94 311 GLU A CA 1
ATOM 2514 C C . GLU A 1 311 ? -2.244 -35.531 5.68 1 66.94 311 GLU A C 1
ATOM 2516 O O . GLU A 1 311 ? -2.713 -34.406 5.977 1 66.94 311 GLU A O 1
ATOM 2521 N N . GLU A 1 312 ? -1.685 -36.406 6.492 1 69.06 312 GLU A N 1
ATOM 2522 C CA . GLU A 1 312 ? -1.762 -36.125 7.922 1 69.06 312 GLU A CA 1
ATOM 2523 C C . GLU A 1 312 ? -0.592 -35.25 8.367 1 69.06 312 GLU A C 1
ATOM 2525 O O . GLU A 1 312 ? -0.693 -34.531 9.359 1 69.06 312 GLU A O 1
ATOM 2530 N N . LEU A 1 313 ? 0.537 -35.5 7.637 1 71.94 313 LEU A N 1
ATOM 2531 C CA . LEU A 1 313 ? 1.712 -34.688 8 1 71.94 313 LEU A CA 1
ATOM 2532 C C . LEU A 1 313 ? 1.54 -33.25 7.594 1 71.94 313 LEU A C 1
ATOM 2534 O O . LEU A 1 313 ? 2.092 -32.344 8.234 1 71.94 313 LEU A O 1
ATOM 2538 N N . GLY A 1 314 ? 0.637 -33.062 6.727 1 71.88 314 GLY A N 1
ATOM 2539 C CA . GLY A 1 314 ? 0.416 -31.688 6.273 1 71.88 314 GLY A CA 1
ATOM 2540 C C . GLY A 1 314 ? 1.604 -31.109 5.535 1 71.88 314 GLY A C 1
ATOM 2541 O O . GLY A 1 314 ? 2.658 -31.734 5.445 1 71.88 314 GLY A O 1
ATOM 2542 N N . GLY A 1 315 ? 1.525 -30.031 4.789 1 80.81 315 GLY A N 1
ATOM 2543 C CA . GLY A 1 315 ? 2.562 -29.281 4.102 1 80.81 315 GLY A CA 1
ATOM 2544 C C . GLY A 1 315 ? 2.574 -27.812 4.461 1 80.81 315 GLY A C 1
ATOM 2545 O O . GLY A 1 315 ? 2.01 -27.406 5.484 1 80.81 315 GLY A O 1
ATOM 2546 N N . ILE A 1 316 ? 3.551 -27.125 4.027 1 89.31 316 ILE A N 1
ATOM 2547 C CA . ILE A 1 316 ? 3.686 -25.688 4.227 1 89.31 316 ILE A CA 1
ATOM 2548 C C . ILE A 1 316 ? 3.496 -24.969 2.898 1 89.31 316 ILE A C 1
ATOM 2550 O O . ILE A 1 316 ? 4.363 -25.016 2.023 1 89.31 316 ILE A O 1
ATOM 2554 N N . TRP A 1 317 ? 2.348 -24.297 2.811 1 87.31 317 TRP A N 1
ATOM 2555 C CA . TRP A 1 317 ? 2.066 -23.562 1.579 1 87.31 317 TRP A CA 1
ATOM 2556 C C . TRP A 1 317 ? 1.729 -22.109 1.876 1 87.31 317 TRP A C 1
ATOM 2558 O O . TRP A 1 317 ? 0.961 -21.812 2.797 1 87.31 317 TRP A O 1
ATOM 2568 N N . SER A 1 318 ? 2.381 -21.266 1.141 1 88.69 318 SER A N 1
ATOM 2569 C CA . SER A 1 318 ? 2.051 -19.844 1.224 1 88.69 318 SER A CA 1
ATOM 2570 C C . SER A 1 318 ? 0.988 -19.469 0.199 1 88.69 318 SER A C 1
ATOM 2572 O O . SER A 1 318 ? 1.19 -19.641 -1.005 1 88.69 318 SER A O 1
ATOM 2574 N N . VAL A 1 319 ? -0.169 -18.969 0.678 1 87.06 319 VAL A N 1
ATOM 2575 C CA . VAL A 1 319 ? -1.271 -18.578 -0.195 1 87.06 319 VAL A CA 1
ATOM 2576 C C . VAL A 1 319 ? -1.462 -17.062 -0.136 1 87.06 319 VAL A C 1
ATOM 2578 O O . VAL A 1 319 ? -1.53 -16.484 0.95 1 87.06 319 VAL A O 1
ATOM 2581 N N . PHE A 1 320 ? -1.508 -16.5 -1.344 1 88.12 320 PHE A N 1
ATOM 2582 C CA . PHE A 1 320 ? -1.593 -15.047 -1.4 1 88.12 320 PHE A CA 1
ATOM 2583 C C . PHE A 1 320 ? -2.812 -14.609 -2.201 1 88.12 320 PHE A C 1
ATOM 2585 O O . PHE A 1 320 ? -3.275 -15.328 -3.086 1 88.12 320 PHE A O 1
ATOM 2592 N N . ASN A 1 321 ? -3.414 -13.508 -1.849 1 84.44 321 ASN A N 1
ATOM 2593 C CA . ASN A 1 321 ? -4.406 -12.766 -2.625 1 84.44 321 ASN A CA 1
ATOM 2594 C C . ASN A 1 321 ? -3.898 -11.383 -3.004 1 84.44 321 ASN A C 1
ATOM 2596 O O . ASN A 1 321 ? -4.508 -10.375 -2.645 1 84.44 321 ASN A O 1
ATOM 2600 N N . THR A 1 322 ? -2.812 -11.344 -3.736 1 84.19 322 THR A N 1
ATOM 2601 C CA . THR A 1 322 ? -2.1 -10.102 -3.992 1 84.19 322 THR A CA 1
ATOM 2602 C C . THR A 1 322 ? -2.824 -9.266 -5.047 1 84.19 322 THR A C 1
ATOM 2604 O O . THR A 1 322 ? -2.75 -8.039 -5.035 1 84.19 322 THR A O 1
ATOM 2607 N N . ASP A 1 323 ? -3.592 -9.867 -6.02 1 79.19 323 ASP A N 1
ATOM 2608 C CA . ASP A 1 323 ? -4.297 -9.109 -7.051 1 79.19 323 ASP A CA 1
ATOM 2609 C C . ASP A 1 323 ? -5.43 -8.281 -6.445 1 79.19 323 ASP A C 1
ATOM 2611 O O . ASP A 1 323 ? -5.586 -7.105 -6.77 1 79.19 323 ASP A O 1
ATOM 2615 N N . GLU A 1 324 ? -6.129 -9.055 -5.676 1 83.94 324 GLU A N 1
ATOM 2616 C CA . GLU A 1 324 ? -7.215 -8.352 -5.008 1 83.94 324 GLU A CA 1
ATOM 2617 C C . GLU A 1 324 ? -6.684 -7.238 -4.105 1 83.94 324 GLU A C 1
ATOM 2619 O O . GLU A 1 324 ? -7.246 -6.145 -4.059 1 83.94 324 GLU A O 1
ATOM 2624 N N . ALA A 1 325 ? -5.625 -7.535 -3.359 1 90.69 325 ALA A N 1
ATOM 2625 C CA . ALA A 1 325 ? -5.008 -6.535 -2.492 1 90.69 325 ALA A CA 1
ATOM 2626 C C . ALA A 1 325 ? -4.523 -5.332 -3.297 1 90.69 325 ALA A C 1
ATOM 2628 O O . ALA A 1 325 ? -4.746 -4.184 -2.906 1 90.69 325 ALA A O 1
ATOM 2629 N N . HIS A 1 326 ? -3.893 -5.574 -4.434 1 89.06 326 HIS A N 1
ATOM 2630 C CA . HIS A 1 326 ? -3.385 -4.508 -5.293 1 89.06 326 HIS A CA 1
ATOM 2631 C C . HIS A 1 326 ? -4.516 -3.621 -5.797 1 89.06 326 HIS A C 1
ATOM 2633 O O . HIS A 1 326 ? -4.387 -2.395 -5.812 1 89.06 326 HIS A O 1
ATOM 2639 N N . GLU A 1 327 ? -5.594 -4.27 -6.215 1 88.75 327 GLU A N 1
ATOM 2640 C CA . GLU A 1 327 ? -6.734 -3.518 -6.73 1 88.75 327 GLU A CA 1
ATOM 2641 C C . GLU A 1 327 ? -7.359 -2.654 -5.637 1 88.75 327 GLU A C 1
ATOM 2643 O O . GLU A 1 327 ? -7.66 -1.48 -5.863 1 88.75 327 GLU A O 1
ATOM 2648 N N . GLU A 1 328 ? -7.527 -3.221 -4.48 1 94.25 328 GLU A N 1
ATOM 2649 C CA . GLU A 1 328 ? -8.117 -2.484 -3.365 1 94.25 328 GLU A CA 1
ATOM 2650 C C . GLU A 1 328 ? -7.215 -1.338 -2.92 1 94.25 328 GLU A C 1
ATOM 2652 O O . GLU A 1 328 ? -7.691 -0.231 -2.66 1 94.25 328 GLU A O 1
ATOM 2657 N N . ILE A 1 329 ? -5.941 -1.557 -2.826 1 94.81 329 ILE A N 1
ATOM 2658 C CA . ILE A 1 329 ? -4.988 -0.53 -2.416 1 94.81 329 ILE A CA 1
ATOM 2659 C C . ILE A 1 329 ? -4.945 0.581 -3.465 1 94.81 329 ILE A C 1
ATOM 2661 O O . ILE A 1 329 ? -4.832 1.761 -3.123 1 94.81 329 ILE A O 1
ATOM 2665 N N . GLY A 1 330 ? -5.027 0.18 -4.719 1 92.88 330 GLY A N 1
ATOM 2666 C CA . GLY A 1 330 ? -5.062 1.169 -5.785 1 92.88 330 GLY A CA 1
ATOM 2667 C C . GLY A 1 330 ? -6.215 2.148 -5.652 1 92.88 330 GLY A C 1
ATOM 2668 O O . GLY A 1 330 ? -6.035 3.354 -5.844 1 92.88 330 GLY A O 1
ATOM 2669 N N . LYS A 1 331 ? -7.367 1.628 -5.27 1 94.19 331 LYS A N 1
ATOM 2670 C CA . LYS A 1 331 ? -8.531 2.482 -5.066 1 94.19 331 LYS A CA 1
ATOM 2671 C C . LYS A 1 331 ? -8.312 3.451 -3.91 1 94.19 331 LYS A C 1
ATOM 2673 O O . LYS A 1 331 ? -8.711 4.617 -3.984 1 94.19 331 LYS A O 1
ATOM 2678 N N . ILE A 1 332 ? -7.68 2.979 -2.852 1 95.44 332 ILE A N 1
ATOM 2679 C CA . ILE A 1 332 ? -7.418 3.789 -1.667 1 95.44 332 ILE A CA 1
ATOM 2680 C C . ILE A 1 332 ? -6.422 4.895 -2.008 1 95.44 332 ILE A C 1
ATOM 2682 O O . ILE A 1 332 ? -6.617 6.051 -1.632 1 95.44 332 ILE A O 1
ATOM 2686 N N . ILE A 1 333 ? -5.352 4.574 -2.758 1 93.88 333 ILE A N 1
ATOM 2687 C CA . ILE A 1 333 ? -4.297 5.527 -3.09 1 93.88 333 ILE A CA 1
ATOM 2688 C C . ILE A 1 333 ? -4.844 6.594 -4.035 1 93.88 333 ILE A C 1
ATOM 2690 O O . ILE A 1 333 ? -4.469 7.766 -3.941 1 93.88 333 ILE A O 1
ATOM 2694 N N . LYS A 1 334 ? -5.812 6.227 -4.852 1 91.81 334 LYS A N 1
ATOM 2695 C CA . LYS A 1 334 ? -6.41 7.184 -5.781 1 91.81 334 LYS A CA 1
ATOM 2696 C C . LYS A 1 334 ? -7.172 8.273 -5.031 1 91.81 334 LYS A C 1
ATOM 2698 O O . LYS A 1 334 ? -7.199 9.43 -5.461 1 91.81 334 LYS A O 1
ATOM 2703 N N . LYS A 1 335 ? -7.652 7.945 -3.9 1 91.62 335 LYS A N 1
ATOM 2704 C CA . LYS A 1 335 ? -8.477 8.883 -3.145 1 91.62 335 LYS A CA 1
ATOM 2705 C C . LYS A 1 335 ? -7.684 9.531 -2.018 1 91.62 335 LYS A C 1
ATOM 2707 O O . LYS A 1 335 ? -8.211 10.359 -1.274 1 91.62 335 LYS A O 1
ATOM 2712 N N . CYS A 1 336 ? -6.465 9.227 -1.857 1 90.44 336 CYS A N 1
ATOM 2713 C CA . CYS A 1 336 ? -5.691 9.578 -0.671 1 90.44 336 CYS A CA 1
ATOM 2714 C C . CYS A 1 336 ? -5.312 11.055 -0.682 1 90.44 336 CYS A C 1
ATOM 2716 O O . CYS A 1 336 ? -4.988 11.625 0.361 1 90.44 336 CYS A O 1
ATOM 2718 N N . GLY A 1 337 ? -5.422 11.734 -1.785 1 89.75 337 GLY A N 1
ATOM 2719 C CA . GLY A 1 337 ? -5.027 13.133 -1.862 1 89.75 337 GLY A CA 1
ATOM 2720 C C . GLY A 1 337 ? -5.684 13.867 -3.012 1 89.75 337 GLY A C 1
ATOM 2721 O O . GLY A 1 337 ? -5.996 13.273 -4.043 1 89.75 337 GLY A O 1
ATOM 2722 N N . ASN A 1 338 ? -5.906 15.211 -2.742 1 89.44 338 ASN A N 1
ATOM 2723 C CA . ASN A 1 338 ? -6.473 16.078 -3.771 1 89.44 338 ASN A CA 1
ATOM 2724 C C . ASN A 1 338 ? -5.93 17.5 -3.664 1 89.44 338 ASN A C 1
ATOM 2726 O O . ASN A 1 338 ? -5.355 17.875 -2.639 1 89.44 338 ASN A O 1
ATOM 2730 N N . ILE A 1 339 ? -6.004 18.203 -4.789 1 92.06 339 ILE A N 1
ATOM 2731 C CA . ILE A 1 339 ? -5.617 19.609 -4.816 1 92.06 339 ILE A CA 1
ATOM 2732 C C . ILE A 1 339 ? -6.863 20.484 -4.723 1 92.06 339 ILE A C 1
ATOM 2734 O O . ILE A 1 339 ? -7.82 20.297 -5.48 1 92.06 339 ILE A O 1
ATOM 2738 N N . SER A 1 340 ? -6.855 21.375 -3.768 1 87.38 340 SER A N 1
ATOM 2739 C CA . SER A 1 340 ? -8 22.25 -3.557 1 87.38 340 SER A CA 1
ATOM 2740 C C . SER A 1 340 ? -7.668 23.688 -3.945 1 87.38 340 SER A C 1
ATOM 2742 O O . SER A 1 340 ? -6.535 24.141 -3.758 1 87.38 340 SER A O 1
ATOM 2744 N N . GLU A 1 341 ? -8.672 24.359 -4.465 1 84.25 341 GLU A N 1
ATOM 2745 C CA . GLU A 1 341 ? -8.531 25.781 -4.805 1 84.25 341 GLU A CA 1
ATOM 2746 C C . GLU A 1 341 ? -8.922 26.672 -3.629 1 84.25 341 GLU A C 1
ATOM 2748 O O . GLU A 1 341 ? -8.508 27.828 -3.562 1 84.25 341 GLU A O 1
ATOM 2753 N N . GLN A 1 342 ? -9.695 26.109 -2.803 1 81.06 342 GLN A N 1
ATOM 2754 C CA . GLN A 1 342 ? -10.117 26.844 -1.613 1 81.06 342 GLN A CA 1
ATOM 2755 C C . GLN A 1 342 ? -9.297 26.422 -0.394 1 81.06 342 GLN A C 1
ATOM 2757 O O . GLN A 1 342 ? -8.883 25.281 -0.286 1 81.06 342 GLN A O 1
ATOM 2762 N N . PRO A 1 343 ? -9.031 27.453 0.411 1 82.06 343 PRO A N 1
ATOM 2763 C CA . PRO A 1 343 ? -8.328 27.062 1.636 1 82.06 343 PRO A CA 1
ATOM 2764 C C . PRO A 1 343 ? -9.133 26.094 2.504 1 82.06 343 PRO A C 1
ATOM 2766 O O . PRO A 1 343 ? -10.359 26.219 2.6 1 82.06 343 PRO A O 1
ATOM 2769 N N . PRO A 1 344 ? -8.477 25.188 3.057 1 80.06 344 PRO A N 1
ATOM 2770 C CA . PRO A 1 344 ? -9.164 24.219 3.91 1 80.06 344 PRO A CA 1
ATOM 2771 C C . PRO A 1 344 ? -9.797 24.875 5.145 1 80.06 344 PRO A C 1
ATOM 2773 O O . PRO A 1 344 ? -10.789 24.359 5.668 1 80.06 344 PRO A O 1
ATOM 2776 N N . TYR A 1 345 ? -9.188 25.938 5.621 1 81.12 345 TYR A N 1
ATOM 2777 C CA . TYR A 1 345 ? -9.719 26.641 6.777 1 81.12 345 TYR A CA 1
ATOM 2778 C C . TYR A 1 345 ? -10.047 28.094 6.43 1 81.12 345 TYR A C 1
ATOM 2780 O O . TYR A 1 345 ? -9.336 28.719 5.641 1 81.12 345 TYR A O 1
ATOM 2788 N N . ILE A 1 346 ? -11.195 28.5 6.961 1 80.62 346 ILE A N 1
ATOM 2789 C CA . ILE A 1 346 ? -11.633 29.875 6.715 1 80.62 346 ILE A CA 1
ATOM 2790 C C . ILE A 1 346 ? -11.82 30.594 8.047 1 80.62 346 ILE A C 1
ATOM 2792 O O . ILE A 1 346 ? -12.414 30.062 8.977 1 80.62 346 ILE A O 1
ATOM 2796 N N . ILE A 1 347 ? -11.164 31.766 8.133 1 80.69 347 ILE A N 1
ATOM 2797 C CA . ILE A 1 347 ? -11.383 32.656 9.273 1 80.69 347 ILE A CA 1
ATOM 2798 C C . ILE A 1 347 ? -12.539 33.594 8.984 1 80.69 347 ILE A C 1
ATOM 2800 O O . ILE A 1 347 ? -12.508 34.344 8.008 1 80.69 347 ILE A O 1
ATOM 2804 N N . SER A 1 348 ? -13.695 33.469 9.594 1 74.5 348 SER A N 1
ATOM 2805 C CA . SER A 1 348 ? -14.898 34.188 9.211 1 74.5 348 SER A CA 1
ATOM 2806 C C . SER A 1 348 ? -15.172 35.344 10.172 1 74.5 348 SER A C 1
ATOM 2808 O O . SER A 1 348 ? -15.578 36.438 9.75 1 74.5 348 SER A O 1
ATOM 2810 N N . ASN A 1 349 ? -15.18 35.094 11.508 1 77.5 349 ASN A N 1
ATOM 2811 C CA . ASN A 1 349 ? -15.578 36.094 12.469 1 77.5 349 ASN A CA 1
ATOM 2812 C C . ASN A 1 349 ? -14.523 36.312 13.555 1 77.5 349 ASN A C 1
ATOM 2814 O O . ASN A 1 349 ? -13.875 35.344 13.969 1 77.5 349 ASN A O 1
ATOM 2818 N N . ILE A 1 350 ? -14.305 37.656 13.781 1 85.06 350 ILE A N 1
ATOM 2819 C CA . ILE A 1 350 ? -13.352 38 14.828 1 85.06 350 ILE A CA 1
ATOM 2820 C C . ILE A 1 350 ? -14.008 38.906 15.859 1 85.06 350 ILE A C 1
ATOM 2822 O O . ILE A 1 350 ? -14.695 39.844 15.508 1 85.06 350 ILE A O 1
ATOM 2826 N N . LEU A 1 351 ? -13.992 38.5 17.094 1 86.81 351 LEU A N 1
ATOM 2827 C CA . LEU A 1 351 ? -14.453 39.312 18.219 1 86.81 351 LEU A CA 1
ATOM 2828 C C . LEU A 1 351 ? -13.266 39.969 18.938 1 86.81 351 LEU A C 1
ATOM 2830 O O . LEU A 1 351 ? -12.297 39.281 19.266 1 86.81 351 LEU A O 1
ATOM 2834 N N . GLN A 1 352 ? -13.336 41.25 19.047 1 89.88 352 GLN A N 1
ATOM 2835 C CA . GLN A 1 352 ? -12.289 41.969 19.781 1 89.88 352 GLN A CA 1
ATOM 2836 C C . GLN A 1 352 ? -12.406 41.719 21.281 1 89.88 352 GLN A C 1
ATOM 2838 O O . GLN A 1 352 ? -13.5 41.781 21.844 1 89.88 352 GLN A O 1
ATOM 2843 N N . LEU A 1 353 ? -11.367 41.344 21.859 1 89.56 353 LEU A N 1
ATOM 2844 C CA . LEU A 1 353 ? -11.258 41.125 23.297 1 89.56 353 LEU A CA 1
ATOM 2845 C C . LEU A 1 353 ? -10.133 41.969 23.891 1 89.56 353 LEU A C 1
ATOM 2847 O O . LEU A 1 353 ? -9.367 42.594 23.172 1 89.56 353 LEU A O 1
ATOM 2851 N N . PRO A 1 354 ? -10.109 42.062 25.25 1 89.38 354 PRO A N 1
ATOM 2852 C CA . PRO A 1 354 ? -9.016 42.812 25.859 1 89.38 354 PRO A CA 1
ATOM 2853 C C . PRO A 1 354 ? -7.641 42.281 25.469 1 89.38 354 PRO A C 1
ATOM 2855 O O . PRO A 1 354 ? -7.246 41.188 25.938 1 89.38 354 PRO A O 1
ATOM 2858 N N . ALA A 1 355 ? -6.906 43.031 24.672 1 87.44 355 ALA A N 1
ATOM 2859 C CA . ALA A 1 355 ? -5.586 42.688 24.156 1 87.44 355 ALA A CA 1
ATOM 2860 C C . ALA A 1 355 ? -5.586 41.281 23.547 1 87.44 355 ALA A C 1
ATOM 2862 O O . ALA A 1 355 ? -4.625 40.531 23.719 1 87.44 355 ALA A O 1
ATOM 2863 N N . SER A 1 356 ? -6.645 40.875 23.109 1 87.44 356 SER A N 1
ATOM 2864 C CA . SER A 1 356 ? -6.793 39.531 22.516 1 87.44 356 SER A CA 1
ATOM 2865 C C . SER A 1 356 ? -7.902 39.531 21.469 1 87.44 356 SER A C 1
ATOM 2867 O O . SER A 1 356 ? -8.625 40.5 21.312 1 87.44 356 SER A O 1
ATOM 2869 N N . LEU A 1 357 ? -7.922 38.469 20.688 1 87.38 357 LEU A N 1
ATOM 2870 C CA . LEU A 1 357 ? -8.945 38.25 19.672 1 87.38 357 LEU A CA 1
ATOM 2871 C C . LEU A 1 357 ? -9.539 36.844 19.797 1 87.38 357 LEU A C 1
ATOM 2873 O O . LEU A 1 357 ? -8.82 35.875 20.109 1 87.38 357 LEU A O 1
ATOM 2877 N N . ARG A 1 358 ? -10.836 36.812 19.719 1 86 358 ARG A N 1
ATOM 2878 C CA . ARG A 1 358 ? -11.492 35.531 19.531 1 86 358 ARG A CA 1
ATOM 2879 C C . ARG A 1 358 ? -11.797 35.281 18.047 1 86 358 ARG A C 1
ATOM 2881 O O . ARG A 1 358 ? -12.516 36.031 17.422 1 86 358 ARG A O 1
ATOM 2888 N N . ILE A 1 359 ? -11.227 34.281 17.547 1 83.62 359 ILE A N 1
ATOM 2889 C CA . ILE A 1 359 ? -11.305 34 16.125 1 83.62 359 ILE A CA 1
ATOM 2890 C C . ILE A 1 359 ? -12.18 32.75 15.883 1 83.62 359 ILE A C 1
ATOM 2892 O O . ILE A 1 359 ? -11.961 31.719 16.484 1 83.62 359 ILE A O 1
ATOM 2896 N N . GLN A 1 360 ? -13.172 32.969 15.031 1 81.25 360 GLN A N 1
ATOM 2897 C CA . GLN A 1 360 ? -13.984 31.859 14.594 1 81.25 360 GLN A CA 1
ATOM 2898 C C . GLN A 1 360 ? -13.391 31.203 13.344 1 81.25 360 GLN A C 1
ATOM 2900 O O . GLN A 1 360 ? -13.133 31.875 12.352 1 81.25 360 GLN A O 1
ATOM 2905 N N . ILE A 1 361 ? -13.086 29.938 13.43 1 79.88 361 ILE A N 1
ATOM 2906 C CA . ILE A 1 361 ? -12.484 29.203 12.32 1 79.88 361 ILE A CA 1
ATOM 2907 C C . ILE A 1 361 ? -13.469 28.156 11.812 1 79.88 361 ILE A C 1
ATOM 2909 O O . ILE A 1 361 ? -14.078 27.438 12.609 1 79.88 361 ILE A O 1
ATOM 2913 N N . SER A 1 362 ? -13.773 28.125 10.492 1 76.38 362 SER A N 1
ATOM 2914 C CA . SER A 1 362 ? -14.617 27.109 9.867 1 76.38 362 SER A CA 1
ATOM 2915 C C . SER A 1 362 ? -13.836 26.297 8.844 1 76.38 362 SER A C 1
ATOM 2917 O O . SER A 1 362 ? -12.789 26.734 8.367 1 76.38 362 SER A O 1
ATOM 2919 N N . HIS A 1 363 ? -14.18 25 8.797 1 71.38 363 HIS A N 1
ATOM 2920 C CA . HIS A 1 363 ? -13.562 24.141 7.797 1 71.38 363 HIS A CA 1
ATOM 2921 C C . HIS A 1 363 ? -14.258 24.266 6.445 1 71.38 363 HIS A C 1
ATOM 2923 O O . HIS A 1 363 ? -15.492 24.344 6.383 1 71.38 363 HIS A O 1
ATOM 2929 N N . ALA A 1 364 ? -13.477 24.688 5.582 1 61.28 364 ALA A N 1
ATOM 2930 C CA . ALA A 1 364 ? -14.117 24.656 4.27 1 61.28 364 ALA A CA 1
ATOM 2931 C C . ALA A 1 364 ? -14.57 23.25 3.908 1 61.28 364 ALA A C 1
ATOM 2933 O O . ALA A 1 364 ? -14.094 22.266 4.484 1 61.28 364 ALA A O 1
ATOM 2934 N N . ALA A 1 365 ? -15.586 22.781 3.115 1 50.91 365 ALA A N 1
ATOM 2935 C CA . ALA A 1 365 ? -16.344 21.609 2.693 1 50.91 365 ALA A CA 1
ATOM 2936 C C . ALA A 1 365 ? -15.469 20.359 2.645 1 50.91 365 ALA A C 1
ATOM 2938 O O . ALA A 1 365 ? -15.812 19.375 1.994 1 50.91 365 ALA A O 1
ATOM 2939 N N . CYS A 1 366 ? -14.172 20.344 3.049 1 45.47 366 CYS A N 1
ATOM 2940 C CA . CYS A 1 366 ? -13.734 19 2.68 1 45.47 366 CYS A CA 1
ATOM 2941 C C . CYS A 1 366 ? -14.133 17.984 3.746 1 45.47 366 CYS A C 1
ATOM 2943 O O . CYS A 1 366 ? -13.805 18.156 4.922 1 45.47 366 CYS A O 1
ATOM 2945 N N . GLU A 1 367 ? -15.203 17.328 3.598 1 43.22 367 GLU A N 1
ATOM 2946 C CA . GLU A 1 367 ? -15.844 16.297 4.414 1 43.22 367 GLU A CA 1
ATOM 2947 C C . GLU A 1 367 ? -14.82 15.469 5.176 1 43.22 367 GLU A C 1
ATOM 2949 O O . GLU A 1 367 ? -15.07 15.039 6.301 1 43.22 367 GLU A O 1
ATOM 2954 N N . ASN A 1 368 ? -13.82 14.867 4.555 1 40.62 368 ASN A N 1
ATOM 2955 C CA . ASN A 1 368 ? -13.133 13.68 5.066 1 40.62 368 ASN A CA 1
ATOM 2956 C C . ASN A 1 368 ? -11.898 14.062 5.883 1 40.62 368 ASN A C 1
ATOM 2958 O O . ASN A 1 368 ? -10.945 13.281 5.977 1 40.62 368 ASN A O 1
ATOM 2962 N N . GLN A 1 369 ? -11.812 15.227 6.25 1 43.47 369 GLN A N 1
ATOM 2963 C CA . GLN A 1 369 ? -10.477 15.43 6.797 1 43.47 369 GLN A CA 1
ATOM 2964 C C . GLN A 1 369 ? -10.391 14.945 8.242 1 43.47 369 GLN A C 1
ATOM 2966 O O . GLN A 1 369 ? -11.227 15.305 9.07 1 43.47 369 GLN A O 1
ATOM 2971 N N . PRO A 1 370 ? -9.68 13.812 8.414 1 39.53 370 PRO A N 1
ATOM 2972 C CA . PRO A 1 370 ? -9.57 13.25 9.766 1 39.53 370 PRO A CA 1
ATOM 2973 C C . PRO A 1 370 ? -9.195 14.297 10.812 1 39.53 370 PRO A C 1
ATOM 2975 O O . PRO A 1 370 ? -8.555 15.297 10.484 1 39.53 370 PRO A O 1
ATOM 2978 N N . LEU A 1 371 ? -9.922 14.078 11.914 1 35.28 371 LEU A N 1
ATOM 2979 C CA . LEU A 1 371 ? -9.695 14.656 13.234 1 35.28 371 LEU A CA 1
ATOM 2980 C C . LEU A 1 371 ? -8.242 14.508 13.656 1 35.28 371 LEU A C 1
ATOM 2982 O O . LEU A 1 371 ? -7.645 13.438 13.477 1 35.28 371 LEU A O 1
ATOM 2986 N N . PHE A 1 372 ? -7.609 15.602 13.719 1 35.59 372 PHE A N 1
ATOM 2987 C CA . PHE A 1 372 ? -6.211 15.625 14.125 1 35.59 372 PHE A CA 1
ATOM 2988 C C . PHE A 1 372 ? -6.031 15 15.5 1 35.59 372 PHE A C 1
ATOM 2990 O O . PHE A 1 372 ? -6.902 15.125 16.359 1 35.59 372 PHE A O 1
ATOM 2997 N N . ARG A 1 373 ? -5.504 13.859 15.562 1 34.19 373 ARG A N 1
ATOM 2998 C CA . ARG A 1 373 ? -5.086 13.297 16.844 1 34.19 373 ARG A CA 1
ATOM 2999 C C . ARG A 1 373 ? -4.156 14.258 17.578 1 34.19 373 ARG A C 1
ATOM 3001 O O . ARG A 1 373 ? -3.4 15 16.953 1 34.19 373 ARG A O 1
ATOM 3008 N N . ASP A 1 374 ? -4.484 14.609 18.734 1 32.22 374 ASP A N 1
ATOM 3009 C CA . ASP A 1 374 ? -3.658 15.32 19.703 1 32.22 374 ASP A CA 1
ATOM 3010 C C . ASP A 1 374 ? -2.174 15.078 19.453 1 32.22 374 ASP A C 1
ATOM 3012 O O . ASP A 1 374 ? -1.729 13.93 19.375 1 32.22 374 ASP A O 1
ATOM 3016 N N . ALA A 1 375 ? -1.674 16.141 18.766 1 32.59 375 ALA A N 1
ATOM 3017 C CA . ALA A 1 375 ? -0.219 16.109 18.641 1 32.59 375 ALA A CA 1
ATOM 3018 C C . ALA A 1 375 ? 0.445 16.047 20.016 1 32.59 375 ALA A C 1
ATOM 3020 O O . ALA A 1 375 ? 0.372 17 20.781 1 32.59 375 ALA A O 1
ATOM 3021 N N . TYR A 1 376 ? 0.165 15.227 20.844 1 29.12 376 TYR A N 1
ATOM 3022 C CA . TYR A 1 376 ? 1.143 15.289 21.922 1 29.12 376 TYR A CA 1
ATOM 3023 C C . TYR A 1 376 ? 2.545 15.531 21.375 1 29.12 376 TYR A C 1
ATOM 3025 O O . TYR A 1 376 ? 2.959 14.891 20.422 1 29.12 376 TYR A O 1
ATOM 3033 N N . GLU A 1 377 ? 2.883 16.984 21.531 1 31.78 377 GLU A N 1
ATOM 3034 C CA . GLU A 1 377 ? 4.301 17.297 21.359 1 31.78 377 GLU A CA 1
ATOM 3035 C C . GLU A 1 377 ? 5.172 16.109 21.797 1 31.78 377 GLU A C 1
ATOM 3037 O O . GLU A 1 377 ? 5.488 15.984 22.984 1 31.78 377 GLU A O 1
ATOM 3042 N N . ILE A 1 378 ? 4.965 15.078 21.641 1 30.53 378 ILE A N 1
ATOM 3043 C CA . ILE A 1 378 ? 6.074 14.25 22.094 1 30.53 378 ILE A CA 1
ATOM 3044 C C . ILE A 1 378 ? 7.387 14.797 21.531 1 30.53 378 ILE A C 1
ATOM 3046 O O . ILE A 1 378 ? 7.406 15.453 20.484 1 30.53 378 ILE A O 1
ATOM 3050 N N . GLY A 1 379 ? 8.617 14.375 21.844 1 28.95 379 GLY A N 1
ATOM 3051 C CA . GLY A 1 379 ? 9.969 14.797 21.5 1 28.95 379 GLY A CA 1
ATOM 3052 C C . GLY A 1 379 ? 10.117 15.242 20.062 1 28.95 379 GLY A C 1
ATOM 3053 O O . GLY A 1 379 ? 9.172 15.156 19.281 1 28.95 379 GLY A O 1
ATOM 3054 N N . ASN A 1 380 ? 11.383 15.781 19.531 1 33.66 380 ASN A N 1
ATOM 3055 C CA . ASN A 1 380 ? 11.984 16.516 18.422 1 33.66 380 ASN A CA 1
ATOM 3056 C C . ASN A 1 380 ? 11.578 15.922 17.078 1 33.66 380 ASN A C 1
ATOM 3058 O O . ASN A 1 380 ? 12.242 16.156 16.062 1 33.66 380 ASN A O 1
ATOM 3062 N N . PHE A 1 381 ? 10.797 14.781 16.781 1 35.56 381 PHE A N 1
ATOM 3063 C CA . PHE A 1 381 ? 10.586 13.836 15.688 1 35.56 381 PHE A CA 1
ATOM 3064 C C . PHE A 1 381 ? 9.789 14.484 14.555 1 35.56 381 PHE A C 1
ATOM 3066 O O . PHE A 1 381 ? 9.344 15.625 14.68 1 35.56 381 PHE A O 1
ATOM 3073 N N . THR A 1 382 ? 8.969 13.414 13.734 1 43.84 382 THR A N 1
ATOM 3074 C CA . THR A 1 382 ? 8.156 13.5 12.523 1 43.84 382 THR A CA 1
ATOM 3075 C C . THR A 1 382 ? 7.125 14.609 12.633 1 43.84 382 THR A C 1
ATOM 3077 O O . THR A 1 382 ? 6.41 14.703 13.633 1 43.84 382 THR A O 1
ATOM 3080 N N . PRO A 1 383 ? 7.594 15.586 11.75 1 50.88 383 PRO A N 1
ATOM 3081 C CA . PRO A 1 383 ? 6.547 16.609 11.773 1 50.88 383 PRO A CA 1
ATOM 3082 C C . PRO A 1 383 ? 5.145 16.016 11.875 1 50.88 383 PRO A C 1
ATOM 3084 O O . PRO A 1 383 ? 4.785 15.133 11.094 1 50.88 383 PRO A O 1
ATOM 3087 N N . THR A 1 384 ? 4.77 16 13.078 1 58.25 384 THR A N 1
ATOM 3088 C CA . THR A 1 384 ? 3.395 15.594 13.336 1 58.25 384 THR A CA 1
ATOM 3089 C C . THR A 1 384 ? 2.408 16.594 12.742 1 58.25 384 THR A C 1
ATOM 3091 O O . THR A 1 384 ? 2.752 17.75 12.523 1 58.25 384 THR A O 1
ATOM 3094 N N . ARG A 1 385 ? 1.491 15.922 12.273 1 70.12 385 ARG A N 1
ATOM 3095 C CA . ARG A 1 385 ? 0.394 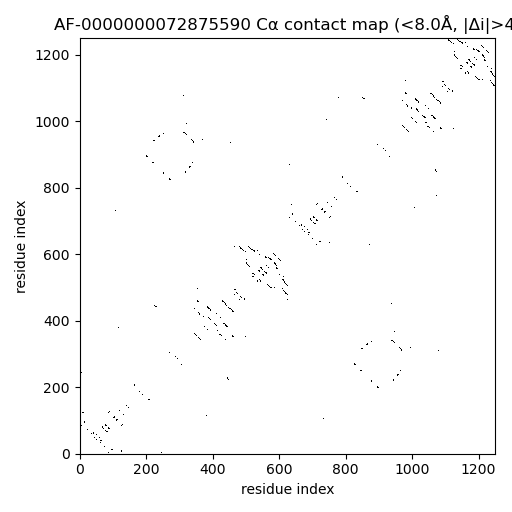16.766 11.805 1 70.12 385 ARG A CA 1
ATOM 3096 C C . ARG A 1 385 ? 0.027 17.812 12.844 1 70.12 385 ARG A C 1
ATOM 3098 O O . ARG A 1 385 ? -0.112 17.516 14.023 1 70.12 385 ARG A O 1
ATOM 3105 N N . SER A 1 386 ? 0.237 19.016 12.445 1 69.56 386 SER A N 1
ATOM 3106 C CA . SER A 1 386 ? -0.029 20.109 13.375 1 69.56 386 SER A CA 1
ATOM 3107 C C . SER A 1 386 ? -0.679 21.297 12.664 1 69.56 386 SER A C 1
ATOM 3109 O O . SER A 1 386 ? -0.497 21.484 11.461 1 69.56 386 SER A O 1
ATOM 3111 N N . LEU A 1 387 ? -1.582 21.906 13.438 1 75.88 387 LEU A N 1
ATOM 3112 C CA . LEU A 1 387 ? -2.186 23.156 13.016 1 75.88 387 LEU A CA 1
ATOM 3113 C C . LEU A 1 387 ? -1.746 24.312 13.922 1 75.88 387 LEU A C 1
ATOM 3115 O O . LEU A 1 387 ? -1.685 24.156 15.141 1 75.88 387 LEU A O 1
ATOM 3119 N N . ARG A 1 388 ? -1.304 25.406 13.352 1 74.5 388 ARG A N 1
ATOM 3120 C CA . ARG A 1 388 ? -0.897 26.547 14.156 1 74.5 388 ARG A CA 1
ATOM 3121 C C . ARG A 1 388 ? -1.539 27.844 13.648 1 74.5 388 ARG A C 1
ATOM 3123 O O . ARG A 1 388 ? -1.835 27.953 12.461 1 74.5 388 ARG A O 1
ATOM 3130 N N . LEU A 1 389 ? -1.837 28.641 14.617 1 79.25 389 LEU A N 1
ATOM 3131 C CA . LEU A 1 389 ? -2.27 30 14.297 1 79.25 389 LEU A CA 1
ATOM 3132 C C . LEU A 1 389 ? -1.081 30.953 14.266 1 79.25 389 LEU A C 1
ATOM 3134 O O . LEU A 1 389 ? -0.268 30.969 15.195 1 79.25 389 LEU A O 1
ATOM 3138 N N . TYR A 1 390 ? -0.961 31.562 13.156 1 74.12 390 TYR A N 1
ATOM 3139 C CA . TYR A 1 390 ? 0.138 32.5 12.969 1 74.12 390 TYR A CA 1
ATOM 3140 C C . TYR A 1 390 ? -0.377 33.938 12.875 1 74.12 390 TYR A C 1
ATOM 3142 O O . TYR A 1 390 ? -1.451 34.156 12.32 1 74.12 390 TYR A O 1
ATOM 3150 N N . HIS A 1 391 ? 0.304 34.781 13.625 1 75.69 391 HIS A N 1
ATOM 3151 C CA . HIS A 1 391 ? -0.031 36.188 13.445 1 75.69 391 HIS A CA 1
ATOM 3152 C C . HIS A 1 391 ? 1.227 37.062 13.297 1 75.69 391 HIS A C 1
ATOM 3154 O O . HIS A 1 391 ? 2.289 36.688 13.805 1 75.69 391 HIS A O 1
ATOM 3160 N N . CYS A 1 392 ? 1.234 38.031 12.438 1 73.88 392 CYS A N 1
ATOM 3161 C CA . CYS A 1 392 ? 2.32 39 12.234 1 73.88 392 CYS A CA 1
ATOM 3162 C C . CYS A 1 392 ? 1.79 40.438 12.164 1 73.88 392 CYS A C 1
ATOM 3164 O O . CYS A 1 392 ? 0.613 40.625 11.867 1 73.88 392 CYS A O 1
ATOM 3166 N N . ILE A 1 393 ? 2.693 41.375 12.648 1 73 393 ILE A N 1
ATOM 3167 C CA . ILE A 1 393 ? 2.322 42.781 12.562 1 73 393 ILE A CA 1
ATOM 3168 C C . ILE A 1 393 ? 2.162 43.188 11.102 1 73 393 ILE A C 1
ATOM 3170 O O . ILE A 1 393 ? 3.012 42.844 10.266 1 73 393 ILE A O 1
ATOM 3174 N N . HIS A 1 394 ? 0.958 43.562 10.867 1 64.81 394 HIS A N 1
ATOM 3175 C CA . HIS A 1 394 ? 0.705 44.031 9.508 1 64.81 394 HIS A CA 1
ATOM 3176 C C . HIS A 1 394 ? 1.281 45.438 9.289 1 64.81 394 HIS A C 1
ATOM 3178 O O . HIS A 1 394 ? 0.956 46.375 10.031 1 64.81 394 HIS A O 1
ATOM 3184 N N . ASN A 1 395 ? 2.451 45.625 8.695 1 53.97 395 ASN A N 1
ATOM 3185 C CA . ASN A 1 395 ? 2.939 46.938 8.273 1 53.97 395 ASN A CA 1
ATOM 3186 C C . ASN A 1 395 ? 2.557 47.25 6.832 1 53.97 395 ASN A C 1
ATOM 3188 O O . ASN A 1 395 ? 3.082 46.625 5.902 1 53.97 395 ASN A O 1
ATOM 3192 N N . PRO A 1 396 ? 1.39 48.125 6.676 1 50.78 396 PRO A N 1
ATOM 3193 C CA . PRO A 1 396 ? 1.006 48.469 5.301 1 50.78 396 PRO A CA 1
ATOM 3194 C C . PRO A 1 396 ? 2.186 48.938 4.461 1 50.78 396 PRO A C 1
ATOM 3196 O O . PRO A 1 396 ? 2.197 48.75 3.242 1 50.78 396 PRO A O 1
ATOM 3199 N N . ALA A 1 397 ? 3.115 49.875 5.094 1 46.41 397 ALA A N 1
ATOM 3200 C CA . ALA A 1 397 ? 4.227 50.5 4.371 1 46.41 397 ALA A CA 1
ATOM 3201 C C . ALA A 1 397 ? 5.398 49.531 4.238 1 46.41 397 ALA A C 1
ATOM 3203 O O . ALA A 1 397 ? 6.391 49.844 3.574 1 46.41 397 ALA A O 1
ATOM 3204 N N . ALA A 1 398 ? 5.484 48.594 5.059 1 43.53 398 ALA A N 1
ATOM 3205 C CA . ALA A 1 398 ? 6.711 47.781 5.086 1 43.53 398 ALA A CA 1
ATOM 3206 C C . ALA A 1 398 ? 6.883 47 3.795 1 43.53 398 ALA A C 1
ATOM 3208 O O . ALA A 1 398 ? 5.918 46.438 3.279 1 43.53 398 ALA A O 1
ATOM 3209 N N . PRO A 1 399 ? 7.957 47.312 3.148 1 36.53 399 PRO A N 1
ATOM 3210 C CA . PRO A 1 399 ? 8.32 46.5 1.976 1 36.53 399 PRO A CA 1
ATOM 3211 C C . PRO A 1 399 ? 8.164 45 2.217 1 36.53 399 PRO A C 1
ATOM 3213 O O . PRO A 1 399 ? 8.258 44.562 3.357 1 36.53 399 PRO A O 1
ATOM 3216 N N . ILE A 1 400 ? 7.645 44.156 1.304 1 39.38 400 ILE A N 1
ATOM 3217 C CA . ILE A 1 400 ? 7.32 42.75 1.22 1 39.38 400 ILE A CA 1
ATOM 3218 C C . ILE A 1 400 ? 8.391 41.938 1.935 1 39.38 400 ILE A C 1
ATOM 3220 O O . ILE A 1 400 ? 8.125 40.812 2.385 1 39.38 400 ILE A O 1
ATOM 3224 N N . GLY A 1 401 ? 9.641 42.469 2.098 1 35.66 401 GLY A N 1
ATOM 3225 C CA . GLY A 1 401 ? 10.828 41.75 2.49 1 35.66 401 GLY A CA 1
ATOM 3226 C C . GLY A 1 401 ? 11.07 41.75 3.988 1 35.66 401 GLY A C 1
ATOM 3227 O O . GLY A 1 401 ? 12.047 41.188 4.469 1 35.66 401 GLY A O 1
ATOM 3228 N N . ASP A 1 402 ? 10.555 42.781 4.684 1 38.12 402 ASP A N 1
ATOM 3229 C CA . ASP A 1 402 ? 11.07 42.969 6.031 1 38.12 402 ASP A CA 1
ATOM 3230 C C . ASP A 1 402 ? 10.539 41.906 6.98 1 38.12 402 ASP A C 1
ATOM 3232 O O . ASP A 1 402 ? 9.469 41.344 6.754 1 38.12 402 ASP A O 1
ATOM 3236 N N . GLU A 1 403 ? 11.453 41.625 8.016 1 39.16 403 GLU A N 1
ATOM 3237 C CA . GLU A 1 403 ? 11.414 40.688 9.133 1 39.16 403 GLU A CA 1
ATOM 3238 C C . GLU A 1 403 ? 10.125 40.844 9.938 1 39.16 403 GLU A C 1
ATOM 3240 O O . GLU A 1 403 ? 10.055 41.656 10.859 1 39.16 403 GLU A O 1
ATOM 3245 N N . SER A 1 404 ? 9.008 41 9.312 1 43.91 404 SER A N 1
ATOM 3246 C CA . SER A 1 404 ? 7.809 40.969 10.141 1 43.91 404 SER A CA 1
ATOM 3247 C C . SER A 1 404 ? 7.902 39.875 11.188 1 43.91 404 SER A C 1
ATOM 3249 O O . SER A 1 404 ? 8.406 38.781 10.906 1 43.91 404 SER A O 1
ATOM 3251 N N . ILE A 1 405 ? 7.949 40.25 12.398 1 47.69 405 ILE A N 1
ATOM 3252 C CA . ILE A 1 405 ? 8.031 39.406 13.594 1 47.69 405 ILE A CA 1
ATOM 3253 C C . ILE A 1 405 ? 6.871 38.406 13.602 1 47.69 405 ILE A C 1
ATOM 3255 O O . ILE A 1 405 ? 5.703 38.781 13.664 1 47.69 405 ILE A O 1
ATOM 3259 N N . PHE A 1 406 ? 7.051 37.25 13.047 1 53.78 406 PHE A N 1
ATOM 3260 C CA . PHE A 1 406 ? 6.117 36.125 13.109 1 53.78 406 PHE A CA 1
ATOM 3261 C C . PHE A 1 406 ? 6.047 35.562 14.516 1 53.78 406 PHE A C 1
ATOM 3263 O O . PHE A 1 406 ? 7.074 35.375 15.164 1 53.78 406 PHE A O 1
ATOM 3270 N N . HIS A 1 407 ? 4.855 35.906 15.125 1 58.94 407 HIS A N 1
ATOM 3271 C CA . HIS A 1 407 ? 4.613 35.188 16.359 1 58.94 407 HIS A CA 1
ATOM 3272 C C . HIS A 1 407 ? 3.768 33.938 16.109 1 58.94 407 HIS A C 1
ATOM 3274 O O . HIS A 1 407 ? 2.754 34 15.414 1 58.94 407 HIS A O 1
ATOM 3280 N N . GLU A 1 408 ? 4.301 32.875 16.312 1 60.81 408 GLU A N 1
ATOM 3281 C CA . GLU A 1 408 ? 3.6 31.609 16.156 1 60.81 408 GLU A CA 1
ATOM 3282 C C . GLU A 1 408 ? 2.863 31.219 17.438 1 60.81 408 GLU A C 1
ATOM 3284 O O . GLU A 1 408 ? 3.416 31.328 18.531 1 60.81 408 GLU A O 1
ATOM 3289 N N . ASN A 1 409 ? 1.629 31.125 17.297 1 61.78 409 ASN A N 1
ATOM 3290 C CA . ASN A 1 409 ? 0.844 30.531 18.375 1 61.78 409 ASN A CA 1
ATOM 3291 C C . ASN A 1 409 ? 0.231 29.203 17.969 1 61.78 409 ASN A C 1
ATOM 3293 O O . ASN A 1 409 ? -0.249 29.062 16.844 1 61.78 409 ASN A O 1
ATOM 3297 N N . GLN A 1 410 ? 0.635 28.203 18.672 1 56.81 410 GLN A N 1
ATOM 3298 C CA . GLN A 1 410 ? 0.072 26.891 18.391 1 56.81 410 GLN A CA 1
ATOM 3299 C C . GLN A 1 410 ? -1.425 26.859 18.688 1 56.81 410 GLN A C 1
ATOM 3301 O O . GLN A 1 410 ? -1.866 27.328 19.734 1 56.81 410 GLN A O 1
ATOM 3306 N N . ILE A 1 411 ? -2.184 26.797 17.625 1 56.34 411 ILE A N 1
ATOM 3307 C CA . ILE A 1 411 ? -3.615 26.594 17.797 1 56.34 411 ILE A CA 1
ATOM 3308 C C . ILE A 1 411 ? -3.861 25.203 18.391 1 56.34 411 ILE A C 1
ATOM 3310 O O . ILE A 1 411 ? -3.252 24.219 17.969 1 56.34 411 ILE A O 1
ATOM 3314 N N . GLN A 1 412 ? -4.23 25.141 19.672 1 45.12 412 GLN A N 1
ATOM 3315 C CA . GLN A 1 412 ? -4.664 23.891 20.266 1 45.12 412 GLN A CA 1
ATOM 3316 C C . GLN A 1 412 ? -5.527 23.078 19.297 1 45.12 412 GLN A C 1
ATOM 3318 O O . GLN A 1 412 ? -6.227 23.656 18.453 1 45.12 412 GLN A O 1
ATOM 3323 N N . ILE A 1 413 ? -5.141 21.859 19.141 1 46.12 413 ILE A N 1
ATOM 3324 C CA . ILE A 1 413 ? -5.82 20.797 18.406 1 46.12 413 ILE A CA 1
ATOM 3325 C C . ILE A 1 413 ? -7.332 20.938 18.578 1 46.12 413 ILE A C 1
ATOM 3327 O O . ILE A 1 413 ? -7.84 20.906 19.703 1 46.12 413 ILE A O 1
ATOM 3331 N N . LEU A 1 414 ? -7.93 21.609 17.719 1 43.75 414 LEU A N 1
ATOM 3332 C CA . LEU A 1 414 ? -9.383 21.625 17.812 1 43.75 414 LEU A CA 1
ATOM 3333 C C . LEU A 1 414 ? -9.938 20.203 17.734 1 43.75 414 LEU A C 1
ATOM 3335 O O . LEU A 1 414 ? -9.75 19.516 16.734 1 43.75 414 LEU A O 1
ATOM 3339 N N . LYS A 1 415 ? -9.695 19.359 18.719 1 43.84 415 LYS A N 1
ATOM 3340 C CA . LYS A 1 415 ? -10.148 17.969 18.781 1 43.84 415 LYS A CA 1
ATOM 3341 C C . LYS A 1 415 ? -11.336 17.734 17.844 1 43.84 415 LYS A C 1
ATOM 3343 O O . LYS A 1 415 ? -11.469 16.656 17.25 1 43.84 415 LYS A O 1
ATOM 3348 N N . GLY A 1 416 ? -12.5 18.297 17.984 1 39.28 416 GLY A N 1
ATOM 3349 C CA . GLY A 1 416 ? -13.836 18.188 17.406 1 39.28 416 GLY A CA 1
ATOM 3350 C C . GLY A 1 416 ? -14.367 19.5 16.875 1 39.28 416 GLY A C 1
ATOM 3351 O O . GLY A 1 416 ? -14.359 20.516 17.578 1 39.28 416 GLY A O 1
ATOM 3352 N N . PHE A 1 417 ? -13.969 19.734 15.508 1 39.62 417 PHE A N 1
ATOM 3353 C CA . PHE A 1 417 ? -14.711 20.906 15.055 1 39.62 417 PHE A CA 1
ATOM 3354 C C . PHE A 1 417 ? -16.172 20.828 15.469 1 39.62 417 PHE A C 1
ATOM 3356 O O . PHE A 1 417 ? -16.938 20.016 14.93 1 39.62 417 PHE A O 1
ATOM 3363 N N . SER A 1 418 ? -16.484 20.844 16.516 1 42.31 418 SER A N 1
ATOM 3364 C CA . SER A 1 418 ? -17.906 21.172 16.703 1 42.31 418 SER A CA 1
ATOM 3365 C C . SER A 1 418 ? -18.297 22.375 15.867 1 42.31 418 SER A C 1
ATOM 3367 O O . SER A 1 418 ? -17.438 23.141 15.406 1 42.31 418 SER A O 1
ATOM 3369 N N . LYS A 1 419 ? -19.516 22.547 15.375 1 48.19 419 LYS A N 1
ATOM 3370 C CA . LYS A 1 419 ? -20.156 23.562 14.539 1 48.19 419 LYS A CA 1
ATOM 3371 C C . LYS A 1 419 ? -19.453 24.922 14.68 1 48.19 419 LYS A C 1
ATOM 3373 O O . LYS A 1 419 ? -19.297 25.641 13.688 1 48.19 419 LYS A O 1
ATOM 3378 N N . GLU A 1 420 ? -19.188 25.5 15.883 1 53.94 420 GLU A N 1
ATOM 3379 C CA . GLU A 1 420 ? -18.578 26.828 16.031 1 53.94 420 GLU A CA 1
ATOM 3380 C C . GLU A 1 420 ? -17.25 26.734 16.797 1 53.94 420 GLU A C 1
ATOM 3382 O O . GLU A 1 420 ? -17.219 26.406 17.984 1 53.94 420 GLU A O 1
ATOM 3387 N N . ASN A 1 421 ? -16.031 26.453 16.109 1 64.81 421 ASN A N 1
ATOM 3388 C CA . ASN A 1 421 ? -14.758 26.406 16.812 1 64.81 421 ASN A CA 1
ATOM 3389 C C . ASN A 1 421 ? -14.133 27.797 16.922 1 64.81 421 ASN A C 1
ATOM 3391 O O . ASN A 1 421 ? -14.094 28.547 15.945 1 64.81 421 ASN A O 1
ATOM 3395 N N . TYR A 1 422 ? -13.961 28.203 18.234 1 74.88 422 TYR A N 1
ATOM 3396 C CA . TYR A 1 422 ? -13.32 29.484 18.5 1 74.88 422 TYR A CA 1
ATOM 3397 C C . TYR A 1 422 ? -11.906 29.281 19.031 1 74.88 422 TYR A C 1
ATOM 3399 O O . TYR A 1 422 ? -11.641 28.328 19.766 1 74.88 422 TYR A O 1
ATOM 3407 N N . VAL A 1 423 ? -11.023 30.094 18.516 1 78.38 423 VAL A N 1
ATOM 3408 C CA . VAL A 1 423 ? -9.664 30.125 19.047 1 78.38 423 VAL A CA 1
ATOM 3409 C C . VAL A 1 423 ? -9.336 31.547 19.516 1 78.38 423 VAL A C 1
ATOM 3411 O O . VAL A 1 423 ? -9.898 32.531 19.031 1 78.38 423 VAL A O 1
ATOM 3414 N N . TYR A 1 424 ? -8.438 31.547 20.531 1 78 424 TYR A N 1
ATOM 3415 C CA . TYR A 1 424 ? -8.078 32.844 21.094 1 78 424 TYR A CA 1
ATOM 3416 C C . TYR A 1 424 ? -6.637 33.188 20.75 1 78 424 TYR A C 1
ATOM 3418 O O . TYR A 1 424 ? -5.746 32.344 20.797 1 78 424 TYR A O 1
ATOM 3426 N N . LEU A 1 425 ? -6.5 34.281 20.266 1 83.06 425 LEU A N 1
ATOM 3427 C CA . LEU A 1 425 ? -5.176 34.875 20.109 1 83.06 425 LEU A CA 1
ATOM 3428 C C . LEU A 1 425 ? -4.906 35.906 21.188 1 83.06 425 LEU A C 1
ATOM 3430 O O . LEU A 1 425 ? -5.566 36.938 21.25 1 83.06 425 LEU A O 1
ATOM 3434 N N . ASN A 1 426 ? -3.85 35.594 22 1 78.25 426 ASN A N 1
ATOM 3435 C CA . ASN A 1 426 ? -3.646 36.375 23.203 1 78.25 426 ASN A CA 1
ATOM 3436 C C . ASN A 1 426 ? -2.4 37.25 23.078 1 78.25 426 ASN A C 1
ATOM 3438 O O . ASN A 1 426 ? -1.621 37.125 22.141 1 78.25 426 ASN A O 1
ATOM 3442 N N . CYS A 1 427 ? -2.254 38.25 24 1 77.88 427 CYS A N 1
ATOM 3443 C CA . CYS A 1 427 ? -1.08 39.094 24.203 1 77.88 427 CYS A CA 1
ATOM 3444 C C . CYS A 1 427 ? -0.837 39.969 23 1 77.88 427 CYS A C 1
ATOM 3446 O O . CYS A 1 427 ? 0.275 40.031 22.469 1 77.88 427 CYS A O 1
ATOM 3448 N N . LEU A 1 428 ? -1.898 40.625 22.578 1 84.19 428 LEU A N 1
ATOM 3449 C CA . LEU A 1 428 ? -1.785 41.531 21.438 1 84.19 428 LEU A CA 1
ATOM 3450 C C . LEU A 1 428 ? -1.663 42.969 21.906 1 84.19 428 LEU A C 1
ATOM 3452 O O . LEU A 1 428 ? -2.086 43.312 23.016 1 84.19 428 LEU A O 1
ATOM 3456 N N . GLU A 1 429 ? -1.016 43.812 21.047 1 83.5 429 GLU A N 1
ATOM 3457 C CA . GLU A 1 429 ? -0.968 45.25 21.312 1 83.5 429 GLU A CA 1
ATOM 3458 C C . GLU A 1 429 ? -2.209 45.938 20.766 1 83.5 429 GLU A C 1
ATOM 3460 O O . GLU A 1 429 ? -2.592 45.719 19.609 1 83.5 429 GLU A O 1
ATOM 3465 N N . PRO A 1 430 ? -2.791 46.781 21.688 1 85.81 430 PRO A N 1
ATOM 3466 C CA . PRO A 1 430 ? -3.988 47.469 21.219 1 85.81 430 PRO A CA 1
ATOM 3467 C C . PRO A 1 430 ? -3.711 48.406 20.031 1 85.81 430 PRO A C 1
ATOM 3469 O O . PRO A 1 430 ? -2.67 49.062 19.984 1 85.81 430 PRO A O 1
ATOM 3472 N N . HIS A 1 431 ? -4.594 48.406 19.031 1 85.38 431 HIS A N 1
ATOM 3473 C CA . HIS A 1 431 ? -4.617 49.25 17.859 1 85.38 431 HIS A CA 1
ATOM 3474 C C . HIS A 1 431 ? -3.543 48.844 16.844 1 85.38 431 HIS A C 1
ATOM 3476 O O . HIS A 1 431 ? -3.217 49.625 15.938 1 85.38 431 HIS A O 1
ATOM 3482 N N . GLN A 1 432 ? -2.98 47.781 17.156 1 81.69 432 GLN A N 1
ATOM 3483 C CA . GLN A 1 432 ? -2.062 47.219 16.172 1 81.69 432 GLN A CA 1
ATOM 3484 C C . GLN A 1 432 ? -2.771 46.219 15.258 1 81.69 432 GLN A C 1
ATOM 3486 O O . GLN A 1 432 ? -3.508 45.344 15.742 1 81.69 432 GLN A O 1
ATOM 3491 N N . VAL A 1 433 ? -2.566 46.406 14.016 1 82.25 433 VAL A N 1
ATOM 3492 C CA . VAL A 1 433 ? -3.201 45.5 13.062 1 82.25 433 VAL A CA 1
ATOM 3493 C C . VAL A 1 433 ? -2.316 44.281 12.852 1 82.25 433 VAL A C 1
ATOM 3495 O O . VAL A 1 433 ? -1.117 44.406 12.594 1 82.25 433 VAL A O 1
ATOM 3498 N N . TYR A 1 434 ? -2.945 43.125 13.07 1 81.31 434 TYR A N 1
ATOM 3499 C CA . TYR A 1 434 ? -2.25 41.875 12.883 1 81.31 434 TYR A CA 1
ATOM 3500 C C . TYR A 1 434 ? -2.818 41.094 11.695 1 81.31 434 TYR A C 1
ATOM 3502 O O . TYR A 1 434 ? -4.027 41.125 11.445 1 81.31 434 TYR A O 1
ATOM 3510 N N . ALA A 1 435 ? -1.915 40.5 10.906 1 79.75 435 ALA A N 1
ATOM 3511 C CA . ALA A 1 435 ? -2.316 39.5 9.922 1 79.75 435 ALA A CA 1
ATOM 3512 C C . ALA A 1 435 ? -2.32 38.094 10.539 1 79.75 435 ALA A C 1
ATOM 3514 O O . ALA A 1 435 ? -1.304 37.656 11.062 1 79.75 435 ALA A O 1
ATOM 3515 N N . ILE A 1 436 ? -3.506 37.469 10.531 1 82.38 436 ILE A N 1
ATOM 3516 C CA . ILE A 1 436 ? -3.684 36.156 11.164 1 82.38 436 ILE A CA 1
ATOM 3517 C C . ILE A 1 436 ? -3.969 35.094 10.102 1 82.38 436 ILE A C 1
ATOM 3519 O O . ILE A 1 436 ? -4.781 35.344 9.195 1 82.38 436 ILE A O 1
ATOM 3523 N N . TYR A 1 437 ? -3.277 34.031 10.133 1 81.62 437 TYR A N 1
ATOM 3524 C CA . TYR A 1 437 ? -3.598 32.938 9.219 1 81.62 437 TYR A CA 1
ATOM 3525 C C . TYR A 1 437 ? -3.281 31.609 9.852 1 81.62 437 TYR A C 1
ATOM 3527 O O . TYR A 1 437 ? -2.545 31.531 10.836 1 81.62 437 TYR A O 1
ATOM 3535 N N . ILE A 1 438 ? -3.914 30.641 9.352 1 81.38 438 ILE A N 1
ATOM 3536 C CA . ILE A 1 438 ? -3.76 29.266 9.828 1 81.38 438 ILE A CA 1
ATOM 3537 C C . ILE A 1 438 ? -2.711 28.547 8.984 1 81.38 438 ILE A C 1
ATOM 3539 O O . ILE A 1 438 ? -2.721 28.641 7.754 1 81.38 438 ILE A O 1
ATOM 3543 N N . SER A 1 439 ? -1.738 27.859 9.664 1 79.12 439 SER A N 1
ATOM 3544 C CA . SER A 1 439 ? -0.724 27.062 8.992 1 79.12 439 SER A CA 1
ATOM 3545 C C . SER A 1 439 ? -0.848 25.594 9.367 1 79.12 439 SER A C 1
ATOM 3547 O O . SER A 1 439 ? -1.262 25.266 10.484 1 79.12 439 SER A O 1
ATOM 3549 N N . TYR A 1 440 ? -0.595 24.844 8.344 1 80.19 440 TYR A N 1
ATOM 3550 C CA . TYR A 1 440 ? -0.76 23.406 8.508 1 80.19 440 TYR A CA 1
ATOM 3551 C C . TYR A 1 440 ? 0.492 22.656 8.07 1 80.19 440 TYR A C 1
ATOM 3553 O O . TYR A 1 440 ? 1.157 23.062 7.109 1 80.19 440 TYR A O 1
ATOM 3561 N N . ARG A 1 441 ? 0.749 21.656 8.914 1 75.75 441 ARG A N 1
ATOM 3562 C CA . ARG A 1 441 ? 1.811 20.719 8.547 1 75.75 441 ARG A CA 1
ATOM 3563 C C . ARG A 1 441 ? 1.314 19.281 8.602 1 75.75 441 ARG A C 1
ATOM 3565 O O . ARG A 1 441 ? 0.836 18.828 9.641 1 75.75 441 ARG A O 1
ATOM 3572 N N . GLU A 1 442 ? 1.346 18.672 7.438 1 75.56 442 GLU A N 1
ATOM 3573 C CA . GLU A 1 442 ? 0.939 17.281 7.352 1 75.56 442 GLU A CA 1
ATOM 3574 C C . GLU A 1 442 ? 2.021 16.359 7.906 1 75.56 442 GLU A C 1
ATOM 3576 O O . GLU A 1 442 ? 3.199 16.719 7.93 1 75.56 442 GLU A O 1
ATOM 3581 N N . GLU A 1 443 ? 1.462 15.25 8.406 1 72 443 GLU A N 1
ATOM 3582 C CA . GLU A 1 443 ? 2.434 14.25 8.844 1 72 443 GLU A CA 1
ATOM 3583 C C . GLU A 1 443 ? 3.357 13.844 7.695 1 72 443 GLU A C 1
ATOM 3585 O O . GLU A 1 443 ? 2.893 13.531 6.602 1 72 443 GLU A O 1
ATOM 3590 N N . GLY A 1 444 ? 4.625 13.992 7.934 1 66.19 444 GLY A N 1
ATOM 3591 C CA . GLY A 1 444 ? 5.59 13.609 6.918 1 66.19 444 GLY A CA 1
ATOM 3592 C C . GLY A 1 444 ? 6.082 14.781 6.09 1 66.19 444 GLY A C 1
ATOM 3593 O O . GLY A 1 444 ? 7.043 14.648 5.328 1 66.19 444 GLY A O 1
ATOM 3594 N N . SER A 1 445 ? 5.293 15.828 6.273 1 71.94 445 SER A N 1
ATOM 3595 C CA . SER A 1 445 ? 5.703 17.016 5.523 1 71.94 445 SER A CA 1
ATOM 3596 C C . SER A 1 445 ? 6.734 17.828 6.297 1 71.94 445 SER A C 1
ATOM 3598 O O . SER A 1 445 ? 6.656 17.922 7.523 1 71.94 445 SER A O 1
ATOM 3600 N N . SER A 1 446 ? 7.734 18.359 5.688 1 63.44 446 SER A N 1
ATOM 3601 C CA . SER A 1 446 ? 8.805 19.109 6.34 1 63.44 446 SER A CA 1
ATOM 3602 C C . SER A 1 446 ? 8.414 20.578 6.523 1 63.44 446 SER A C 1
ATOM 3604 O O . SER A 1 446 ? 8.922 21.25 7.426 1 63.44 446 SER A O 1
ATOM 3606 N N . GLY A 1 447 ? 7.523 21.016 5.805 1 66.5 447 GLY A N 1
ATOM 3607 C CA . GLY A 1 447 ? 7.273 22.438 5.848 1 66.5 447 GLY A CA 1
ATOM 3608 C C . GLY A 1 447 ? 5.848 22.797 6.242 1 66.5 447 GLY A C 1
ATOM 3609 O O . GLY A 1 447 ? 4.977 21.922 6.262 1 66.5 447 GLY A O 1
ATOM 3610 N N . TRP A 1 448 ? 5.762 24.047 6.797 1 73.38 448 TRP A N 1
ATOM 3611 C CA . TRP A 1 448 ? 4.441 24.594 7.086 1 73.38 448 TRP A CA 1
ATOM 3612 C C . TRP A 1 448 ? 3.85 25.266 5.852 1 73.38 448 TRP A C 1
ATOM 3614 O O . TRP A 1 448 ? 4.562 25.922 5.09 1 73.38 448 TRP A O 1
ATOM 3624 N N . SER A 1 449 ? 2.619 24.938 5.641 1 77.06 449 SER A N 1
ATOM 3625 C CA . SER A 1 449 ? 1.909 25.578 4.539 1 77.06 449 SER A CA 1
ATOM 3626 C C . SER A 1 449 ? 0.691 26.344 5.039 1 77.06 449 SER A C 1
ATOM 3628 O O . SER A 1 449 ? 0.013 25.906 5.969 1 77.06 449 SER A O 1
ATOM 3630 N N . PRO A 1 450 ? 0.576 27.562 4.484 1 78.94 450 PRO A N 1
ATOM 3631 C CA . PRO A 1 450 ? -0.628 28.297 4.879 1 78.94 450 PRO A CA 1
ATOM 3632 C C . PRO A 1 450 ? -1.914 27.609 4.426 1 78.94 450 PRO A C 1
ATOM 3634 O O . PRO A 1 450 ? -2.045 27.25 3.252 1 78.94 450 PRO A O 1
ATOM 3637 N N . TRP A 1 451 ? -2.82 27.438 5.352 1 82.31 451 TRP A N 1
ATOM 3638 C CA . TRP A 1 451 ? -4.062 26.734 5.039 1 82.31 451 TRP A CA 1
ATOM 3639 C C . TRP A 1 451 ? -5.262 27.672 5.184 1 82.31 451 TRP A C 1
ATOM 3641 O O . TRP A 1 451 ? -6.391 27.219 5.371 1 82.31 451 TRP A O 1
ATOM 3651 N N . SER A 1 452 ? -4.992 28.938 5.238 1 80.75 452 SER A N 1
ATOM 3652 C CA . SER A 1 452 ? -6.012 29.984 5.176 1 80.75 452 SER A CA 1
ATOM 3653 C C . SER A 1 452 ? -5.449 31.266 4.586 1 80.75 452 SER A C 1
ATOM 3655 O O . SER A 1 452 ? -4.234 31.453 4.531 1 80.75 452 SER A O 1
ATOM 3657 N N . PHE A 1 453 ? -6.379 32.031 4.074 1 77.94 453 PHE A N 1
ATOM 3658 C CA . PHE A 1 453 ? -5.957 33.375 3.713 1 77.94 453 PHE A CA 1
ATOM 3659 C C . PHE A 1 453 ? -5.723 34.219 4.957 1 77.94 453 PHE A C 1
ATOM 3661 O O . PHE A 1 453 ? -6.352 34 5.992 1 77.94 453 PHE A O 1
ATOM 3668 N N . PRO A 1 454 ? -4.738 35.125 4.832 1 76.44 454 PRO A N 1
ATOM 3669 C CA . PRO A 1 454 ? -4.531 35.969 5.988 1 76.44 454 PRO A CA 1
ATOM 3670 C C . PRO A 1 454 ? -5.742 36.844 6.301 1 76.44 454 PRO A C 1
ATOM 3672 O O . PRO A 1 454 ? -6.41 37.344 5.383 1 76.44 454 PRO A O 1
ATOM 3675 N N . PHE A 1 455 ? -6.082 36.969 7.527 1 81.5 455 PHE A N 1
ATOM 3676 C CA . PHE A 1 455 ? -7.16 37.812 8.031 1 81.5 455 PHE A CA 1
ATOM 3677 C C . PHE A 1 455 ? -6.609 38.938 8.867 1 81.5 455 PHE A C 1
ATOM 3679 O O . PHE A 1 455 ? -5.844 38.719 9.805 1 81.5 455 PHE A O 1
ATOM 3686 N N . LEU A 1 456 ? -6.867 40.156 8.422 1 80.81 456 LEU A N 1
ATOM 3687 C CA . LEU A 1 456 ? -6.391 41.312 9.164 1 80.81 456 LEU A CA 1
ATOM 3688 C C . LEU A 1 456 ? -7.359 41.656 10.289 1 80.81 456 LEU A C 1
ATOM 3690 O O . LEU A 1 456 ? -8.57 41.75 10.07 1 80.81 456 LEU A O 1
ATOM 3694 N N . ALA A 1 457 ? -6.809 41.719 11.516 1 83.31 457 ALA A N 1
ATOM 3695 C CA . ALA A 1 457 ? -7.641 42.062 12.664 1 83.31 457 ALA A CA 1
ATOM 3696 C C . ALA A 1 457 ? -6.852 42.875 13.695 1 83.31 457 ALA A C 1
ATOM 3698 O O . ALA A 1 457 ? -5.617 42.875 13.68 1 83.31 457 ALA A O 1
ATOM 3699 N N . SER A 1 458 ? -7.488 43.625 14.375 1 86.06 458 SER A N 1
ATOM 3700 C CA . SER A 1 458 ? -6.926 44.406 15.477 1 86.06 458 SER A CA 1
ATOM 3701 C C . SER A 1 458 ? -7.926 44.531 16.625 1 86.06 458 SER A C 1
ATOM 3703 O O . SER A 1 458 ? -9.125 44.312 16.438 1 86.06 458 SER A O 1
ATOM 3705 N N . THR A 1 459 ? -7.402 44.75 17.797 1 89 459 THR A N 1
ATOM 3706 C CA . THR A 1 459 ? -8.266 45.031 18.938 1 89 459 THR A CA 1
ATOM 3707 C C . THR A 1 459 ? -7.984 46.438 19.484 1 89 459 THR A C 1
ATOM 3709 O O . THR A 1 459 ? -6.828 46.844 19.562 1 89 459 THR A O 1
ATOM 3712 N N . SER A 1 460 ? -9.062 47.156 19.625 1 89.69 460 SER A N 1
ATOM 3713 C CA . SER A 1 460 ? -8.93 48.469 20.203 1 89.69 460 SER A CA 1
ATOM 3714 C C . SER A 1 460 ? -9.102 48.438 21.719 1 89.69 460 SER A C 1
ATOM 3716 O O . SER A 1 460 ? -8.945 49.469 22.406 1 89.69 460 SER A O 1
ATOM 3718 N N . ILE A 1 461 ? -9.43 47.281 22.297 1 90.38 461 ILE A N 1
ATOM 3719 C CA . ILE A 1 461 ? -9.711 47.125 23.719 1 90.38 461 ILE A CA 1
ATOM 3720 C C . ILE A 1 461 ? -8.414 46.875 24.484 1 90.38 461 ILE A C 1
ATOM 3722 O O . ILE A 1 461 ? -7.699 45.906 24.203 1 90.38 461 ILE A O 1
ATOM 3726 N N . PRO A 1 462 ? -8.094 47.719 25.438 1 89.06 462 PRO A N 1
ATOM 3727 C CA . PRO A 1 462 ? -6.871 47.5 26.203 1 89.06 462 PRO A CA 1
ATOM 3728 C C . PRO A 1 462 ? -6.914 46.219 27.031 1 89.06 462 PRO A C 1
ATOM 3730 O O . PRO A 1 462 ? -7.996 45.719 27.328 1 89.06 462 PRO A O 1
ATOM 3733 N N . GLY A 1 463 ? -5.691 45.719 27.391 1 91.5 463 GLY A N 1
ATOM 3734 C CA . GLY A 1 463 ? -5.594 44.469 28.156 1 91.5 463 GLY A CA 1
ATOM 3735 C C . GLY A 1 463 ? -6.102 44.625 29.578 1 91.5 463 GLY A C 1
ATOM 3736 O O . GLY A 1 463 ? -6.352 45.719 30.047 1 91.5 463 GLY A O 1
ATOM 3737 N N . TYR A 1 464 ? -6.25 43.406 30.172 1 92.62 464 TYR A N 1
ATOM 3738 C CA . TYR A 1 464 ? -6.664 43.406 31.562 1 92.62 464 TYR A CA 1
ATOM 3739 C C . TYR A 1 464 ? -5.629 44.094 32.438 1 92.62 464 TYR A C 1
ATOM 3741 O O . TYR A 1 464 ? -4.422 43.938 32.219 1 92.62 464 TYR A O 1
ATOM 3749 N N . CYS A 1 465 ? -6.098 44.906 33.344 1 93.38 465 CYS A N 1
ATOM 3750 C CA . CYS A 1 465 ? -5.191 45.594 34.25 1 93.38 465 CYS A CA 1
ATOM 3751 C C . CYS A 1 465 ? -5.809 45.719 35.625 1 93.38 465 CYS A C 1
ATOM 3753 O O . CYS A 1 465 ? -7.023 45.875 35.781 1 93.38 465 CYS A O 1
ATOM 3755 N N . TRP A 1 466 ? -4.922 45.594 36.656 1 94.88 466 TRP A N 1
ATOM 3756 C CA . TRP A 1 466 ? -5.34 45.812 38.031 1 94.88 466 TRP A CA 1
ATOM 3757 C C . TRP A 1 466 ? -5.445 47.312 38.344 1 94.88 466 TRP A C 1
ATOM 3759 O O . TRP A 1 466 ? -4.938 48.125 37.562 1 94.88 466 TRP A O 1
ATOM 3769 N N . GLU A 1 467 ? -6.184 47.625 39.406 1 93 467 GLU A N 1
ATOM 3770 C CA . GLU A 1 467 ? -6.199 49.031 39.875 1 93 467 GLU A CA 1
ATOM 3771 C C . GLU A 1 467 ? -4.805 49.5 40.281 1 93 467 GLU A C 1
ATOM 3773 O O . GLU A 1 467 ? -3.977 48.688 40.719 1 93 467 GLU A O 1
ATOM 3778 N N . THR A 1 468 ? -4.523 50.75 40.156 1 89.31 468 THR A N 1
ATOM 3779 C CA . THR A 1 468 ? -3.182 51.281 40.375 1 89.31 468 THR A CA 1
ATOM 3780 C C . THR A 1 468 ? -2.939 51.562 41.844 1 89.31 468 THR A C 1
ATOM 3782 O O . THR A 1 468 ? -1.802 51.5 42.312 1 89.31 468 THR A O 1
ATOM 3785 N N . ILE A 1 469 ? -3.965 51.906 42.531 1 87.44 469 ILE A N 1
ATOM 3786 C CA . ILE A 1 469 ? -3.773 52.344 43.906 1 87.44 469 ILE A CA 1
ATOM 3787 C C . ILE A 1 469 ? -4.395 51.312 44.844 1 87.44 469 ILE A C 1
ATOM 3789 O O . ILE A 1 469 ? -5.609 51.094 44.812 1 87.44 469 ILE A O 1
ATOM 3793 N N . ASN A 1 470 ? -3.594 50.625 45.5 1 89.06 470 ASN A N 1
ATOM 3794 C CA . ASN A 1 470 ? -3.994 49.688 46.531 1 89.06 470 ASN A CA 1
ATOM 3795 C C . ASN A 1 470 ? -2.945 49.594 47.656 1 89.06 470 ASN A C 1
ATOM 3797 O O . ASN A 1 470 ? -1.764 49.375 47.375 1 89.06 470 ASN A O 1
ATOM 3801 N N . SER A 1 471 ? -3.355 49.75 48.844 1 88.31 471 SER A N 1
ATOM 3802 C CA . SER A 1 471 ? -2.41 49.812 49.938 1 88.31 471 SER A CA 1
ATOM 3803 C C . SER A 1 471 ? -1.906 48.406 50.312 1 88.31 471 SER A C 1
ATOM 3805 O O . SER A 1 471 ? -0.832 48.281 50.906 1 88.31 471 SER A O 1
ATOM 3807 N N . ALA A 1 472 ? -2.627 47.438 50 1 92.88 472 ALA A N 1
ATOM 3808 C CA . ALA A 1 472 ? -2.275 46.094 50.469 1 92.88 472 ALA A CA 1
ATOM 3809 C C . ALA A 1 472 ? -1.523 45.312 49.406 1 92.88 472 ALA A C 1
ATOM 3811 O O . ALA A 1 472 ? -0.916 44.281 49.688 1 92.88 472 ALA A O 1
ATOM 3812 N N . TRP A 1 473 ? -1.528 45.781 48.188 1 94.19 473 TRP A N 1
ATOM 3813 C CA . TRP A 1 473 ? -0.943 45.062 47.062 1 94.19 473 TRP A CA 1
ATOM 3814 C C . TRP A 1 473 ? 0.08 45.906 46.344 1 94.19 473 TRP A C 1
ATOM 3816 O O . TRP A 1 473 ? -0.126 47.125 46.156 1 94.19 473 TRP A O 1
ATOM 3826 N N . LYS A 1 474 ? 1.191 45.25 45.969 1 94.38 474 LYS A N 1
ATOM 3827 C CA . LYS A 1 474 ? 2.154 45.875 45.062 1 94.38 474 LYS A CA 1
ATOM 3828 C C . LYS A 1 474 ? 1.889 45.469 43.594 1 94.38 474 LYS A C 1
ATOM 3830 O O . LYS A 1 474 ? 1.927 44.281 43.281 1 94.38 474 LYS A O 1
ATOM 3835 N N . ILE A 1 475 ? 1.582 46.406 42.875 1 93.94 475 ILE A N 1
ATOM 3836 C CA . ILE A 1 475 ? 1.206 46.156 41.469 1 93.94 475 ILE A CA 1
ATOM 3837 C C . ILE A 1 475 ? 2.396 46.438 40.562 1 93.94 475 ILE A C 1
ATOM 3839 O O . ILE A 1 475 ? 3.141 47.406 40.781 1 93.94 475 ILE A O 1
ATOM 3843 N N . SER A 1 476 ? 2.561 45.656 39.656 1 91.06 476 SER A N 1
ATOM 3844 C CA . SER A 1 476 ? 3.65 45.812 38.688 1 91.06 476 SER A CA 1
ATOM 3845 C C . SER A 1 476 ? 3.418 47 37.781 1 91.06 476 SER A C 1
ATOM 3847 O O . SER A 1 476 ? 2.32 47.562 37.75 1 91.06 476 SER A O 1
ATOM 3849 N N . SER A 1 477 ? 4.512 47.281 36.969 1 85.25 477 SER A N 1
ATOM 3850 C CA . SER A 1 477 ? 4.461 48.438 36.062 1 85.25 477 SER A CA 1
ATOM 3851 C C . SER A 1 477 ? 3.484 48.188 34.906 1 85.25 477 SER A C 1
ATOM 3853 O O . SER A 1 477 ? 2.852 49.125 34.438 1 85.25 477 SER A O 1
ATOM 3855 N N . ASP A 1 478 ? 3.314 47 34.562 1 85.69 478 ASP A N 1
ATOM 3856 C CA . ASP A 1 478 ? 2.416 46.688 33.438 1 85.69 478 ASP A CA 1
ATOM 3857 C C . ASP A 1 478 ? 0.987 46.469 33.938 1 85.69 478 ASP A C 1
ATOM 3859 O O . ASP A 1 478 ? 0.086 46.219 33.125 1 85.69 478 ASP A O 1
ATOM 3863 N N . LEU A 1 479 ? 0.766 46.562 35.219 1 89.94 479 LEU A N 1
ATOM 3864 C CA . LEU A 1 479 ? -0.528 46.5 35.906 1 89.94 479 LEU A CA 1
ATOM 3865 C C . LEU A 1 479 ? -1.151 45.094 35.75 1 89.94 479 LEU A C 1
ATOM 3867 O O . LEU A 1 479 ? -2.363 44.938 35.906 1 89.94 479 LEU A O 1
ATOM 3871 N N . ARG A 1 480 ? -0.37 44.094 35.375 1 92.31 480 ARG A N 1
ATOM 3872 C CA . ARG A 1 480 ? -0.904 42.75 35.156 1 92.31 480 ARG A CA 1
ATOM 3873 C C . ARG A 1 480 ? -0.497 41.781 36.281 1 92.31 480 ARG A C 1
ATOM 3875 O O . ARG A 1 480 ? -1.133 40.75 36.5 1 92.31 480 ARG A O 1
ATOM 3882 N N . GLU A 1 481 ? 0.494 42.156 36.969 1 94.44 481 GLU A N 1
ATOM 3883 C CA . GLU A 1 481 ? 0.979 41.344 38.094 1 94.44 481 GLU A CA 1
ATOM 3884 C C . GLU A 1 481 ? 0.828 42.094 39.406 1 94.44 481 GLU A C 1
ATOM 3886 O O . GLU A 1 481 ? 1.035 43.312 39.469 1 94.44 481 GLU A O 1
ATOM 3891 N N . ALA A 1 482 ? 0.455 41.344 40.406 1 95.62 482 ALA A N 1
ATOM 3892 C CA . ALA A 1 482 ? 0.289 41.938 41.75 1 95.62 482 ALA A CA 1
ATOM 3893 C C . ALA A 1 482 ? 0.782 40.969 42.812 1 95.62 482 ALA A C 1
ATOM 3895 O O . ALA A 1 482 ? 0.625 39.781 42.719 1 95.62 482 ALA A O 1
ATOM 3896 N N . SER A 1 483 ? 1.447 41.562 43.812 1 95.12 483 SER A N 1
ATOM 3897 C CA . SER A 1 483 ? 1.925 40.781 44.969 1 95.12 483 SER A CA 1
ATOM 3898 C C . SER A 1 483 ? 1.35 41.344 46.281 1 95.12 483 SER A C 1
ATOM 3900 O O . SER A 1 483 ? 1.356 42.562 46.5 1 95.12 483 SER A O 1
ATOM 3902 N N . LYS A 1 484 ? 0.866 40.438 47 1 94.5 484 LYS A N 1
ATOM 3903 C CA . LYS A 1 484 ? 0.339 40.844 48.312 1 94.5 484 LYS A CA 1
ATOM 3904 C C . LYS A 1 484 ? 1.468 41.125 49.281 1 94.5 484 LYS A C 1
ATOM 3906 O O . LYS A 1 484 ? 2.328 40.25 49.531 1 94.5 484 LYS A O 1
ATOM 3911 N N . ILE A 1 485 ? 1.399 42.312 49.938 1 92.75 485 ILE A N 1
ATOM 3912 C CA . ILE A 1 485 ? 2.535 42.719 50.781 1 92.75 485 ILE A CA 1
ATOM 3913 C C . ILE A 1 485 ? 2.088 42.844 52.219 1 92.75 485 ILE A C 1
ATOM 3915 O O . ILE A 1 485 ? 2.91 42.812 53.156 1 92.75 485 ILE A O 1
ATOM 3919 N N . VAL A 1 486 ? 0.834 43.219 52.5 1 92.31 486 VAL A N 1
ATOM 3920 C CA . VAL A 1 486 ? 0.371 43.469 53.844 1 92.31 486 VAL A CA 1
ATOM 3921 C C . VAL A 1 486 ? -0.686 42.469 54.25 1 92.31 486 VAL A C 1
ATOM 3923 O O . VAL A 1 486 ? -1.428 41.969 53.406 1 92.31 486 VAL A O 1
ATOM 3926 N N . ASN A 1 487 ? -0.62 42.125 55.531 1 90.94 487 ASN A N 1
ATOM 3927 C CA . ASN A 1 487 ? -1.702 41.312 56.094 1 90.94 487 ASN A CA 1
ATOM 3928 C C . ASN A 1 487 ? -2.971 42.156 56.281 1 90.94 487 ASN A C 1
ATOM 3930 O O . ASN A 1 487 ? -3.074 42.906 57.25 1 90.94 487 ASN A O 1
ATOM 3934 N N . SER A 1 488 ? -3.805 42.125 55.344 1 88.75 488 SER A N 1
ATOM 3935 C CA . SER A 1 488 ? -5.055 42.875 55.375 1 88.75 488 SER A CA 1
ATOM 3936 C C . SER A 1 488 ? -6.16 42.156 54.625 1 88.75 488 SER A C 1
ATOM 3938 O O . SER A 1 488 ? -5.887 41.25 53.844 1 88.75 488 SER A O 1
ATOM 3940 N N . LEU A 1 489 ? -7.387 42.531 54.938 1 88.44 489 LEU A N 1
ATOM 3941 C CA . LEU A 1 489 ? -8.539 41.938 54.281 1 88.44 489 LEU A CA 1
ATOM 3942 C C . LEU A 1 489 ? -8.922 42.688 53.031 1 88.44 489 LEU A C 1
ATOM 3944 O O . LEU A 1 489 ? -9.93 42.375 52.375 1 88.44 489 LEU A O 1
ATOM 3948 N N . THR A 1 490 ? -8.055 43.531 52.594 1 88.81 490 THR A N 1
ATOM 3949 C CA . THR A 1 490 ? -8.391 44.375 51.469 1 88.81 490 THR A CA 1
ATOM 3950 C C . THR A 1 490 ? -8.195 43.625 50.156 1 88.81 490 THR A C 1
ATOM 3952 O O . THR A 1 490 ? -7.094 43.156 49.844 1 88.81 490 THR A O 1
ATOM 3955 N N . PRO A 1 491 ? -9.242 43.469 49.344 1 92.62 491 PRO A N 1
ATOM 3956 C CA . PRO A 1 491 ? -9.109 42.844 48.031 1 92.62 491 PRO A CA 1
ATOM 3957 C C . PRO A 1 491 ? -8.484 43.75 47 1 92.62 491 PRO A C 1
ATOM 3959 O O . PRO A 1 491 ? -8.359 44.969 47.219 1 92.62 491 PRO A O 1
ATOM 3962 N N . LEU A 1 492 ? -7.965 43.156 45.969 1 94.12 492 LEU A N 1
ATOM 3963 C CA . LEU A 1 492 ? -7.484 43.844 44.781 1 94.12 492 LEU A CA 1
ATOM 3964 C C . LEU A 1 492 ? -8.5 43.75 43.656 1 94.12 492 LEU A C 1
ATOM 3966 O O . LEU A 1 492 ? -9.008 42.656 43.344 1 94.12 492 LEU A O 1
ATOM 3970 N N . PHE A 1 493 ? -8.766 44.875 43 1 93.75 493 PHE A N 1
ATOM 3971 C CA . PHE A 1 493 ? -9.781 44.906 41.969 1 93.75 493 PHE A CA 1
ATOM 3972 C C . PHE A 1 493 ? -9.18 45.344 40.625 1 93.75 493 PHE A C 1
ATOM 3974 O O . PHE A 1 493 ? -8.055 45.844 40.594 1 93.75 493 PHE A O 1
ATOM 3981 N N . SER A 1 494 ? -9.938 45.031 39.594 1 94.25 494 SER A N 1
ATOM 3982 C CA . SER A 1 494 ? -9.586 45.562 38.281 1 94.25 494 SER A CA 1
ATOM 3983 C C . SER A 1 494 ? -9.742 47.094 38.219 1 94.25 494 SER A C 1
ATOM 3985 O O . SER A 1 494 ? -10.492 47.656 39 1 94.25 494 SER A O 1
ATOM 3987 N N . SER A 1 495 ? -9.047 47.688 37.312 1 91.5 495 SER A N 1
ATOM 3988 C CA . SER A 1 495 ? -9.102 49.125 37.188 1 91.5 495 SER A CA 1
ATOM 3989 C C . SER A 1 495 ? -10.477 49.594 36.719 1 91.5 495 SER A C 1
ATOM 3991 O O . SER A 1 495 ? -10.914 50.688 37.062 1 91.5 495 SER A O 1
ATOM 3993 N N . SER A 1 496 ? -11.117 48.875 35.938 1 89.19 496 SER A N 1
ATOM 3994 C CA . SER A 1 496 ? -12.469 49.125 35.406 1 89.19 496 SER A CA 1
ATOM 3995 C C . SER A 1 496 ? -13.195 47.812 35.125 1 89.19 496 SER A C 1
ATOM 3997 O O . SER A 1 496 ? -12.664 46.719 35.406 1 89.19 496 SER A O 1
ATOM 3999 N N . ALA A 1 497 ? -14.445 47.969 34.75 1 89.75 497 ALA A N 1
ATOM 4000 C CA . ALA A 1 497 ? -15.195 46.781 34.344 1 89.75 497 ALA A CA 1
ATOM 4001 C C . ALA A 1 497 ? -14.703 46.281 32.969 1 89.75 497 ALA A C 1
ATOM 4003 O O . ALA A 1 497 ? -15.18 46.719 31.922 1 89.75 497 ALA A O 1
ATOM 4004 N N . GLN A 1 498 ? -13.805 45.344 33.062 1 90.81 498 GLN A N 1
ATOM 4005 C CA . GLN A 1 498 ? -13.086 44.969 31.844 1 90.81 498 GLN A CA 1
ATOM 4006 C C . GLN A 1 498 ? -13.594 43.625 31.297 1 90.81 498 GLN A C 1
ATOM 4008 O O . GLN A 1 498 ? -13.273 43.25 30.172 1 90.81 498 GLN A O 1
ATOM 4013 N N . TYR A 1 499 ? -14.312 42.875 32.031 1 91.06 499 TYR A N 1
ATOM 4014 C CA . TYR A 1 499 ? -14.758 41.562 31.641 1 91.06 499 TYR A CA 1
ATOM 4015 C C . TYR A 1 499 ? -16.188 41.594 31.109 1 91.06 499 TYR A C 1
ATOM 4017 O O . TYR A 1 499 ? -17.078 42.156 31.75 1 91.06 499 TYR A O 1
ATOM 4025 N N . PHE A 1 500 ? -16.406 41.094 29.953 1 88.88 500 PHE A N 1
ATOM 4026 C CA . PHE A 1 500 ? -17.734 41.062 29.328 1 88.88 500 PHE A CA 1
ATOM 4027 C C . PHE A 1 500 ? -17.969 39.75 28.594 1 88.88 500 PHE A C 1
ATOM 4029 O O . PHE A 1 500 ? -17.062 38.938 28.484 1 88.88 500 PHE A O 1
ATOM 4036 N N . PRO A 1 501 ? -19.188 39.531 28.156 1 85.88 501 PRO A N 1
ATOM 4037 C CA . PRO A 1 501 ? -19.484 38.25 27.5 1 85.88 501 PRO A CA 1
ATOM 4038 C C . PRO A 1 501 ? -18.609 38 26.281 1 85.88 501 PRO A C 1
ATOM 4040 O O . PRO A 1 501 ? -18.391 38.875 25.469 1 85.88 501 PRO A O 1
ATOM 4043 N N . GLY A 1 502 ? -18.109 36.75 26.234 1 85.62 502 GLY A N 1
ATOM 4044 C CA . GLY A 1 502 ? -17.219 36.344 25.156 1 85.62 502 GLY A CA 1
ATOM 4045 C C . GLY A 1 502 ? -15.758 36.406 25.562 1 85.62 502 GLY A C 1
ATOM 4046 O O . GLY A 1 502 ? -14.898 35.844 24.859 1 85.62 502 GLY A O 1
ATOM 4047 N N . CYS A 1 503 ? -15.453 36.969 26.688 1 88.69 503 CYS A N 1
ATOM 4048 C CA . CYS A 1 503 ? -14.078 37.156 27.141 1 88.69 503 CYS A CA 1
ATOM 4049 C C . CYS A 1 503 ? -13.562 35.906 27.844 1 88.69 503 CYS A C 1
ATOM 4051 O O . CYS A 1 503 ? -14.344 35.094 28.312 1 88.69 503 CYS A O 1
ATOM 4053 N N . ARG A 1 504 ? -12.336 35.812 27.734 1 89.56 504 ARG A N 1
ATOM 4054 C CA . ARG A 1 504 ? -11.586 34.812 28.5 1 89.56 504 ARG A CA 1
ATOM 4055 C C . ARG A 1 504 ? -10.523 35.5 29.359 1 89.56 504 ARG A C 1
ATOM 4057 O O . ARG A 1 504 ? -9.758 36.344 28.875 1 89.56 504 ARG A O 1
ATOM 4064 N N . ILE A 1 505 ? -10.555 35.188 30.641 1 92.31 505 ILE A N 1
ATOM 4065 C CA . ILE A 1 505 ? -9.555 35.75 31.547 1 92.31 505 ILE A CA 1
ATOM 4066 C C . ILE A 1 505 ? -8.852 34.625 32.312 1 92.31 505 ILE A C 1
ATOM 4068 O O . ILE A 1 505 ? -9.484 33.625 32.656 1 92.31 505 ILE A O 1
ATOM 4072 N N . SER A 1 506 ? -7.59 34.719 32.312 1 91.81 506 SER A N 1
ATOM 4073 C CA . SER A 1 506 ? -6.785 33.75 33.062 1 91.81 506 SER A CA 1
ATOM 4074 C C . SER A 1 506 ? -6.031 34.406 34.188 1 91.81 506 SER A C 1
ATOM 4076 O O . SER A 1 506 ? -5.445 35.469 34.031 1 91.81 506 SER A O 1
ATOM 4078 N N . VAL A 1 507 ? -6.109 33.781 35.312 1 92.88 507 VAL A N 1
ATOM 4079 C CA . VAL A 1 507 ? -5.371 34.25 36.5 1 92.88 507 VAL A CA 1
ATOM 4080 C C . VAL A 1 507 ? -4.379 33.156 36.938 1 92.88 507 VAL A C 1
ATOM 4082 O O . VAL A 1 507 ? -4.777 32.031 37.219 1 92.88 507 VAL A O 1
ATOM 4085 N N . THR A 1 508 ? -3.154 33.562 36.938 1 92.94 508 THR A N 1
ATOM 4086 C CA . THR A 1 508 ? -2.111 32.625 37.344 1 92.94 508 THR A CA 1
ATOM 4087 C C . THR A 1 508 ? -1.558 32.969 38.719 1 92.94 508 THR A C 1
ATOM 4089 O O . THR A 1 508 ? -1.108 34.094 38.938 1 92.94 508 THR A O 1
ATOM 4092 N N . LEU A 1 509 ? -1.693 31.984 39.531 1 93 509 LEU A N 1
ATOM 4093 C CA . LEU A 1 509 ? -1.078 32.125 40.844 1 93 509 LEU A CA 1
ATOM 4094 C C . LEU A 1 509 ? 0.379 31.672 40.812 1 93 509 LEU A C 1
ATOM 4096 O O . LEU A 1 509 ? 0.674 30.484 41 1 93 509 LEU A O 1
ATOM 4100 N N . GLU A 1 510 ? 1.227 32.625 40.719 1 91.62 510 GLU A N 1
ATOM 4101 C CA . GLU A 1 510 ? 2.648 32.312 40.562 1 91.62 510 GLU A CA 1
ATOM 4102 C C . GLU A 1 510 ? 3.26 31.875 41.906 1 91.62 510 GLU A C 1
ATOM 4104 O O . GLU A 1 510 ? 4.129 31 41.938 1 91.62 510 GLU A O 1
ATOM 4109 N N . LYS A 1 511 ? 2.906 32.562 42.938 1 91.31 511 LYS A N 1
ATOM 4110 C CA . LYS A 1 511 ? 3.352 32.219 44.281 1 91.31 511 LYS A CA 1
ATOM 4111 C C . LYS A 1 511 ? 2.17 32.125 45.25 1 91.31 511 LYS A C 1
ATOM 4113 O O . LYS A 1 511 ? 1.238 32.906 45.188 1 91.31 511 LYS A O 1
ATOM 4118 N N . ILE A 1 512 ? 2.258 31.125 46.062 1 88.25 512 ILE A N 1
ATOM 4119 C CA . ILE A 1 512 ? 1.218 30.891 47.062 1 88.25 512 ILE A CA 1
ATOM 4120 C C . ILE A 1 512 ? 1.742 31.25 48.469 1 88.25 512 ILE A C 1
ATOM 4122 O O . ILE A 1 512 ? 2.891 30.953 48.781 1 88.25 512 ILE A O 1
ATOM 4126 N N . PRO A 1 513 ? 0.866 31.922 49.094 1 88.31 513 PRO A N 1
ATOM 4127 C CA . PRO A 1 513 ? 1.291 32.219 50.469 1 88.31 513 PRO A CA 1
ATOM 4128 C C . PRO A 1 513 ? 1.402 30.953 51.344 1 88.31 513 PRO A C 1
ATOM 4130 O O . PRO A 1 513 ? 0.849 29.906 50.969 1 88.31 513 PRO A O 1
ATOM 4133 N N . ASP A 1 514 ? 2.125 31.141 52.438 1 84.94 514 ASP A N 1
ATOM 4134 C CA . ASP A 1 514 ? 2.354 30.016 53.344 1 84.94 514 ASP A CA 1
ATOM 4135 C C . ASP A 1 514 ? 1.046 29.547 54 1 84.94 514 ASP A C 1
ATOM 4137 O O . ASP A 1 514 ? 0.837 28.344 54.188 1 84.94 514 ASP A O 1
ATOM 4141 N N . ILE A 1 515 ? 0.231 30.547 54.344 1 87.06 515 ILE A N 1
ATOM 4142 C CA . ILE A 1 515 ? -1.068 30.234 54.906 1 87.06 515 ILE A CA 1
ATOM 4143 C C . ILE A 1 515 ? -2.182 30.703 53.969 1 87.06 515 ILE A C 1
ATOM 4145 O O . ILE A 1 515 ? -2.207 31.875 53.594 1 87.06 515 ILE A O 1
ATOM 4149 N N . VAL A 1 516 ? -2.99 29.781 53.656 1 87.56 516 VAL A N 1
ATOM 4150 C CA . VAL A 1 516 ? -4.113 30.125 52.781 1 87.56 516 VAL A CA 1
ATOM 4151 C C . VAL A 1 516 ? -5.426 29.969 53.562 1 87.56 516 VAL A C 1
ATOM 4153 O O . VAL A 1 516 ? -5.582 29.047 54.344 1 87.56 516 VAL A O 1
ATOM 4156 N N . HIS A 1 517 ? -6.293 30.922 53.344 1 88.81 517 HIS A N 1
ATOM 4157 C CA . HIS A 1 517 ? -7.609 30.906 53.969 1 88.81 517 HIS A CA 1
ATOM 4158 C C . HIS A 1 517 ? -8.695 30.531 52.969 1 88.81 517 HIS A C 1
ATOM 4160 O O . HIS A 1 517 ? -8.516 30.719 51.75 1 88.81 517 HIS A O 1
ATOM 4166 N N . ALA A 1 518 ? -9.844 30.078 53.406 1 88.12 518 ALA A N 1
ATOM 4167 C CA . ALA A 1 518 ? -10.961 29.656 52.594 1 88.12 518 ALA A CA 1
ATOM 4168 C C . ALA A 1 518 ? -11.562 30.844 51.812 1 88.12 518 ALA A C 1
ATOM 4170 O O . ALA A 1 518 ? -12.18 30.672 50.781 1 88.12 518 ALA A O 1
ATOM 4171 N N . GLU A 1 519 ? -11.328 32 52.375 1 90.19 519 GLU A N 1
ATOM 4172 C CA . GLU A 1 519 ? -11.898 33.188 51.75 1 90.19 519 GLU A CA 1
ATOM 4173 C C . GLU A 1 519 ? -10.961 33.781 50.688 1 90.19 519 GLU A C 1
ATOM 4175 O O . GLU A 1 519 ? -11.305 34.75 50 1 90.19 519 GLU A O 1
ATOM 4180 N N . ASP A 1 520 ? -9.781 33.188 50.594 1 92.88 520 ASP A N 1
ATOM 4181 C CA . ASP A 1 520 ? -8.836 33.625 49.594 1 92.88 520 ASP A CA 1
ATOM 4182 C C . ASP A 1 520 ? -9.188 33.031 48.219 1 92.88 520 ASP A C 1
ATOM 4184 O O . ASP A 1 520 ? -9.555 31.875 48.125 1 92.88 520 ASP A O 1
ATOM 4188 N N . GLY A 1 521 ? -9.156 33.875 47.188 1 93.94 521 GLY A N 1
ATOM 4189 C CA . GLY A 1 521 ? -9.461 33.406 45.844 1 93.94 521 GLY A CA 1
ATOM 4190 C C . GLY A 1 521 ? -9.695 34.5 44.844 1 93.94 521 GLY A C 1
ATOM 4191 O O . GLY A 1 521 ? -9.164 35.625 45 1 93.94 521 GLY A O 1
ATOM 4192 N N . PHE A 1 522 ? -10.344 34.156 43.781 1 95.12 522 PHE A N 1
ATOM 4193 C CA . PHE A 1 522 ? -10.609 35.062 42.656 1 95.12 522 PHE A CA 1
ATOM 4194 C C . PHE A 1 522 ? -12.109 35.156 42.406 1 95.12 522 PHE A C 1
ATOM 4196 O O . PHE A 1 522 ? -12.844 34.188 42.562 1 95.12 522 PHE A O 1
ATOM 4203 N N . ALA A 1 523 ? -12.516 36.406 41.969 1 95.06 523 ALA A N 1
ATOM 4204 C CA . ALA A 1 523 ? -13.953 36.562 41.75 1 95.06 523 ALA A CA 1
ATOM 4205 C C . ALA A 1 523 ? -14.234 37.5 40.594 1 95.06 523 ALA A C 1
ATOM 4207 O O . ALA A 1 523 ? -13.445 38.375 40.281 1 95.06 523 ALA A O 1
ATOM 4208 N N . LEU A 1 524 ? -15.297 37.25 39.906 1 94.44 524 LEU A N 1
ATOM 4209 C CA . LEU A 1 524 ? -15.945 38.219 39.031 1 94.44 524 LEU A CA 1
ATOM 4210 C C . LEU A 1 524 ? -17 39.031 39.812 1 94.44 524 LEU A C 1
ATOM 4212 O O . LEU A 1 524 ? -17.719 38.469 40.625 1 94.44 524 LEU A O 1
ATOM 4216 N N . ILE A 1 525 ? -17.016 40.344 39.531 1 93.31 525 ILE A N 1
ATOM 4217 C CA . ILE A 1 525 ? -17.812 41.188 40.406 1 93.31 525 ILE A CA 1
ATOM 4218 C C . ILE A 1 525 ? -18.781 42.031 39.594 1 93.31 525 ILE A C 1
ATOM 4220 O O . ILE A 1 525 ? -18.359 42.812 38.75 1 93.31 525 ILE A O 1
ATOM 4224 N N . ASP A 1 526 ? -20.031 41.906 39.812 1 90.06 526 ASP A N 1
ATOM 4225 C CA . ASP A 1 526 ? -21.062 42.719 39.156 1 90.06 526 ASP A CA 1
ATOM 4226 C C . ASP A 1 526 ? -21.438 43.906 40.031 1 90.06 526 ASP A C 1
ATOM 4228 O O . ASP A 1 526 ? -21.625 45 39.531 1 90.06 526 ASP A O 1
ATOM 4232 N N . GLN A 1 527 ? -21.625 43.625 41.406 1 77.5 527 GLN A N 1
ATOM 4233 C CA . GLN A 1 527 ? -22.031 44.625 42.375 1 77.5 527 GLN A CA 1
ATOM 4234 C C . GLN A 1 527 ? -20.906 44.938 43.344 1 77.5 527 GLN A C 1
ATOM 4236 O O . GLN A 1 527 ? -20.047 44.094 43.594 1 77.5 527 GLN A O 1
ATOM 4241 N N . GLY A 1 528 ? -20.875 46.156 43.75 1 76.25 528 GLY A N 1
ATOM 4242 C CA . GLY A 1 528 ? -19.875 46.562 44.688 1 76.25 528 GLY A CA 1
ATOM 4243 C C . GLY A 1 528 ? -19.734 45.625 45.875 1 76.25 528 GLY A C 1
ATOM 4244 O O . GLY A 1 528 ? -20.703 45 46.312 1 76.25 528 GLY A O 1
ATOM 4245 N N . VAL A 1 529 ? -18.484 45.25 46.094 1 80.19 529 VAL A N 1
ATOM 4246 C CA . VAL A 1 529 ? -18.172 44.344 47.188 1 80.19 529 VAL A CA 1
ATOM 4247 C C . VAL A 1 529 ? -17.938 45.125 48.469 1 80.19 529 VAL A C 1
ATOM 4249 O O . VAL A 1 529 ? -17.359 46.219 48.438 1 80.19 529 VAL A O 1
ATOM 4252 N N . GLN A 1 530 ? -18.656 44.625 49.625 1 80.12 530 GLN A N 1
ATOM 4253 C CA . GLN A 1 530 ? -18.484 45.25 50.938 1 80.12 530 GLN A CA 1
ATOM 4254 C C . GLN A 1 530 ? -17.812 44.281 51.906 1 80.12 530 GLN A C 1
ATOM 4256 O O . GLN A 1 530 ? -17.922 43.062 51.75 1 80.12 530 GLN A O 1
ATOM 4261 N N . GLY A 1 531 ? -17.078 44.688 52.969 1 78.44 531 GLY A N 1
ATOM 4262 C CA . GLY A 1 531 ? -16.625 43.969 54.125 1 78.44 531 GLY A CA 1
ATOM 4263 C C . GLY A 1 531 ? -15.367 43.156 53.875 1 78.44 531 GLY A C 1
ATOM 4264 O O . GLY A 1 531 ? -15.016 42.25 54.625 1 78.44 531 GLY A O 1
ATOM 4265 N N . GLY A 1 532 ? -14.617 43.312 52.812 1 82.25 532 GLY A N 1
ATOM 4266 C CA . GLY A 1 532 ? -13.336 42.656 52.562 1 82.25 532 GLY A CA 1
ATOM 4267 C C . GLY A 1 532 ? -13.477 41.219 52.062 1 82.25 532 GLY A C 1
ATOM 4268 O O . GLY A 1 532 ? -12.523 40.469 52.125 1 82.25 532 GLY A O 1
ATOM 4269 N N . THR A 1 533 ? -14.656 40.688 51.812 1 88.94 533 THR A N 1
ATOM 4270 C CA . THR A 1 533 ? -14.844 39.344 51.25 1 88.94 533 THR A CA 1
ATOM 4271 C C . THR A 1 533 ? -15.367 39.406 49.812 1 88.94 533 THR A C 1
ATOM 4273 O O . THR A 1 533 ? -16.078 40.344 49.469 1 88.94 533 THR A O 1
ATOM 4276 N N . LEU A 1 534 ? -14.906 38.469 49.062 1 93 534 LEU A N 1
ATOM 4277 C CA . LEU A 1 534 ? -15.359 38.406 47.656 1 93 534 LEU A CA 1
ATOM 4278 C C . LEU A 1 534 ? -16.5 37.406 47.5 1 93 534 LEU A C 1
ATOM 4280 O O . LEU A 1 534 ? -17.125 37.312 46.438 1 93 534 LEU A O 1
ATOM 4284 N N . ASN A 1 535 ? -16.734 36.688 48.562 1 93.56 535 ASN A N 1
ATOM 4285 C CA . ASN A 1 535 ? -17.859 35.75 48.562 1 93.56 535 ASN A CA 1
ATOM 4286 C C . ASN A 1 535 ? -19.141 36.406 49.062 1 93.56 535 ASN A C 1
ATOM 4288 O O . ASN A 1 535 ? -19.484 36.281 50.25 1 93.56 535 ASN A O 1
ATOM 4292 N N . GLN A 1 536 ? -19.812 37.031 48.25 1 91.75 536 GLN A N 1
ATOM 4293 C CA . GLN A 1 536 ? -21.031 37.75 48.625 1 91.75 536 GLN A CA 1
ATOM 4294 C C . GLN A 1 536 ? -21.969 37.875 47.438 1 91.75 536 GLN A C 1
ATOM 4296 O O . GLN A 1 536 ? -21.688 37.344 46.344 1 91.75 536 GLN A O 1
ATOM 4301 N N . GLU A 1 537 ? -23.109 38.531 47.688 1 88.94 537 GLU A N 1
ATOM 4302 C CA . GLU A 1 537 ? -24.094 38.719 46.625 1 88.94 537 GLU A CA 1
ATOM 4303 C C . GLU A 1 537 ? -23.547 39.562 45.5 1 88.94 537 GLU A C 1
ATOM 4305 O O . GLU A 1 537 ? -22.891 40.594 45.75 1 88.94 537 GLU A O 1
ATOM 4310 N N . GLY A 1 538 ? -23.703 39.094 44.25 1 89.38 538 GLY A N 1
ATOM 4311 C CA . GLY A 1 538 ? -23.266 39.844 43.094 1 89.38 538 GLY A CA 1
ATOM 4312 C C . GLY A 1 538 ? -21.906 39.438 42.562 1 89.38 538 GLY A C 1
ATOM 4313 O O . GLY A 1 538 ? -21.344 40.062 41.688 1 89.38 538 GLY A O 1
ATOM 4314 N N . THR A 1 539 ? -21.375 38.406 43.156 1 93.44 539 THR A N 1
ATOM 4315 C CA . THR A 1 539 ? -20.047 37.969 42.75 1 93.44 539 THR A CA 1
ATOM 4316 C C . THR A 1 539 ? -20.062 36.5 42.344 1 93.44 539 THR A C 1
ATOM 4318 O O . THR A 1 539 ? -20.969 35.75 42.75 1 93.44 539 THR A O 1
ATOM 4321 N N . PHE A 1 540 ? -19.297 36.125 41.406 1 94.5 540 PHE A N 1
ATOM 4322 C CA . PHE A 1 540 ? -18.906 34.719 41.156 1 94.5 540 PHE A CA 1
ATOM 4323 C C . PHE A 1 540 ? -17.5 34.469 41.688 1 94.5 540 PHE A C 1
ATOM 4325 O O . PHE A 1 540 ? -16.516 34.906 41.094 1 94.5 540 PHE A O 1
ATOM 4332 N N . PHE A 1 541 ? -17.438 33.688 42.781 1 95.56 541 PHE A N 1
ATOM 4333 C CA . PHE A 1 541 ? -16.203 33.562 43.531 1 95.56 541 PHE A CA 1
ATOM 4334 C C . PHE A 1 541 ? -15.695 32.125 43.5 1 95.56 541 PHE A C 1
ATOM 4336 O O . PHE A 1 541 ? -16.484 31.172 43.625 1 95.56 541 PHE A O 1
ATOM 4343 N N . VAL A 1 542 ? -14.414 32.031 43.188 1 95.25 542 VAL A N 1
ATOM 4344 C CA . VAL A 1 542 ? -13.711 30.75 43.281 1 95.25 542 VAL A CA 1
ATOM 4345 C C . VAL A 1 542 ? -12.609 30.844 44.344 1 95.25 542 VAL A C 1
ATOM 4347 O O . VAL A 1 542 ? -11.703 31.672 44.219 1 95.25 542 VAL A O 1
ATOM 4350 N N . ASN A 1 543 ? -12.664 30 45.281 1 93.5 543 ASN A N 1
ATOM 4351 C CA . ASN A 1 543 ? -11.641 30.062 46.312 1 93.5 543 ASN A CA 1
ATOM 4352 C C . ASN A 1 543 ? -10.445 29.188 46 1 93.5 543 ASN A C 1
ATOM 4354 O O . ASN A 1 543 ? -10.461 28.453 45 1 93.5 543 ASN A O 1
ATOM 4358 N N . VAL A 1 544 ? -9.391 29.281 46.75 1 91.38 544 VAL A N 1
ATOM 4359 C CA . VAL A 1 544 ? -8.125 28.609 46.5 1 91.38 544 VAL A CA 1
ATOM 4360 C C . VAL A 1 544 ? -8.312 27.094 46.625 1 91.38 544 VAL A C 1
ATOM 4362 O O . VAL A 1 544 ? -7.539 26.328 46.062 1 91.38 544 VAL A O 1
ATOM 4365 N N . GLU A 1 545 ? -9.375 26.672 47.281 1 90.56 545 GLU A N 1
ATOM 4366 C CA . GLU A 1 545 ? -9.664 25.25 47.438 1 90.56 545 GLU A CA 1
ATOM 4367 C C . GLU A 1 545 ? -10.414 24.703 46.219 1 90.56 545 GLU A C 1
ATOM 4369 O O . GLU A 1 545 ? -10.648 23.484 46.125 1 90.56 545 GLU A O 1
ATOM 4374 N N . GLY A 1 546 ? -10.789 25.578 45.375 1 92.25 546 GLY A N 1
ATOM 4375 C CA . GLY A 1 546 ? -11.461 25.141 44.156 1 92.25 546 GLY A CA 1
ATOM 4376 C C . GLY A 1 546 ? -12.969 25.156 44.281 1 92.25 546 GLY A C 1
ATOM 4377 O O . GLY A 1 546 ? -13.672 24.641 43.406 1 92.25 546 GLY A O 1
ATOM 4378 N N . LYS A 1 547 ? -13.484 25.656 45.344 1 94.12 547 LYS A N 1
ATOM 4379 C CA . LYS A 1 547 ? -14.93 25.734 45.531 1 94.12 547 LYS A CA 1
ATOM 4380 C C . LYS A 1 547 ? -15.508 26.922 44.781 1 94.12 547 LYS A C 1
ATOM 4382 O O . LYS A 1 547 ? -14.938 28.016 44.781 1 94.12 547 LYS A O 1
ATOM 4387 N N . LEU A 1 548 ? -16.594 26.734 44.094 1 96.12 548 LEU A N 1
ATOM 4388 C CA . LEU A 1 548 ? -17.266 27.766 43.312 1 96.12 548 LEU A CA 1
ATOM 4389 C C . LEU A 1 548 ? -18.469 28.312 44.062 1 96.12 548 LEU A C 1
ATOM 4391 O O . LEU A 1 5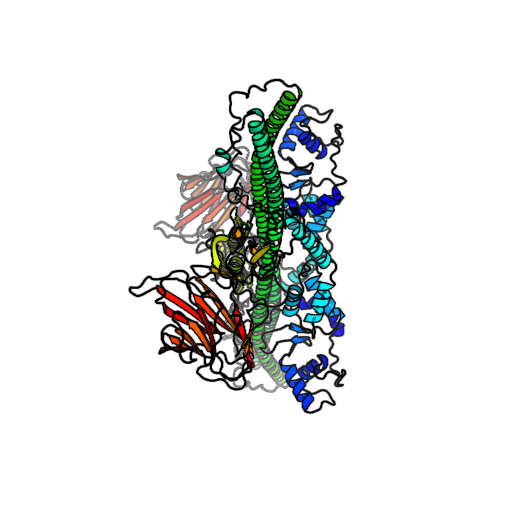48 ? -19.328 27.547 44.5 1 96.12 548 LEU A O 1
ATOM 4395 N N . PHE A 1 549 ? -18.516 29.641 44.188 1 95.56 549 PHE A N 1
ATOM 4396 C CA . PHE A 1 549 ? -19.625 30.297 44.844 1 95.56 549 PHE A CA 1
ATOM 4397 C C . PHE A 1 549 ? -20.297 31.297 43.938 1 95.56 549 PHE A C 1
ATOM 4399 O O . PHE A 1 549 ? -19.625 32.125 43.312 1 95.56 549 PHE A O 1
ATOM 4406 N N . ILE A 1 550 ? -21.594 31.203 43.781 1 94.5 550 ILE A N 1
ATOM 4407 C CA . ILE A 1 550 ? -22.375 32.188 43.031 1 94.5 550 ILE A CA 1
ATOM 4408 C C . ILE A 1 550 ? -23.297 32.938 44 1 94.5 550 ILE A C 1
ATOM 4410 O O . ILE A 1 550 ? -24.125 32.344 44.656 1 94.5 550 ILE A O 1
ATOM 4414 N N . ASN A 1 551 ? -23.125 34.156 43.969 1 91.38 551 ASN A N 1
ATOM 4415 C CA . ASN A 1 551 ? -23.922 35 44.844 1 91.38 551 ASN A CA 1
ATOM 4416 C C . ASN A 1 551 ? -23.844 34.531 46.312 1 91.38 551 ASN A C 1
ATOM 4418 O O . ASN A 1 551 ? -24.859 34.469 47 1 91.38 551 ASN A O 1
ATOM 4422 N N . GLY A 1 552 ? -22.688 34.062 46.656 1 90.75 552 GLY A N 1
ATOM 4423 C CA . GLY A 1 552 ? -22.438 33.688 48.031 1 90.75 552 GLY A CA 1
ATOM 4424 C C . GLY A 1 552 ? -22.812 32.25 48.312 1 90.75 552 GLY A C 1
ATOM 4425 O O . GLY A 1 552 ? -22.641 31.75 49.438 1 90.75 552 GLY A O 1
ATOM 4426 N N . LYS A 1 553 ? -23.344 31.562 47.375 1 93.44 553 LYS A N 1
ATOM 4427 C CA . LYS A 1 553 ? -23.781 30.188 47.594 1 93.44 553 LYS A CA 1
ATOM 4428 C C . LYS A 1 553 ? -22.875 29.203 46.875 1 93.44 553 LYS A C 1
ATOM 4430 O O . LYS A 1 553 ? -22.5 29.438 45.719 1 93.44 553 LYS A O 1
ATOM 4435 N N . LEU A 1 554 ? -22.547 28.172 47.531 1 94.62 554 LEU A N 1
ATOM 4436 C CA . LEU A 1 554 ? -21.703 27.141 46.969 1 94.62 554 LEU A CA 1
ATOM 4437 C C . LEU A 1 554 ? -22.438 26.391 45.844 1 94.62 554 LEU A C 1
ATOM 4439 O O . LEU A 1 554 ? -23.578 25.938 46.062 1 94.62 554 LEU A O 1
ATOM 4443 N N . CYS A 1 555 ? -21.875 26.297 44.719 1 91.38 555 CYS A N 1
ATOM 4444 C CA . CYS A 1 555 ? -22.516 25.656 43.594 1 91.38 555 CYS A CA 1
ATOM 4445 C C . CYS A 1 555 ? -21.766 24.406 43.156 1 91.38 555 CYS A C 1
ATOM 4447 O O . CYS A 1 555 ? -22.375 23.375 42.875 1 91.38 555 CYS A O 1
ATOM 4449 N N . ASP A 1 556 ? -20.516 24.453 43 1 91.62 556 ASP A N 1
ATOM 4450 C CA . ASP A 1 556 ? -19.719 23.344 42.469 1 91.62 556 ASP A CA 1
ATOM 4451 C C . ASP A 1 556 ? -18.266 23.453 42.969 1 91.62 556 ASP A C 1
ATOM 4453 O O . ASP A 1 556 ? -17.938 24.297 43.781 1 91.62 556 ASP A O 1
ATOM 4457 N N . ALA A 1 557 ? -17.391 22.484 42.438 1 90.19 557 ALA A N 1
ATOM 4458 C CA . ALA A 1 557 ? -15.984 22.484 42.812 1 90.19 557 ALA A CA 1
ATOM 4459 C C . ALA A 1 557 ? -15.117 22.047 41.625 1 90.19 557 ALA A C 1
ATOM 4461 O O . ALA A 1 557 ? -15.57 21.297 40.75 1 90.19 557 ALA A O 1
ATOM 4462 N N . ILE A 1 558 ? -13.992 22.656 41.562 1 91.06 558 ILE A N 1
ATOM 4463 C CA . ILE A 1 558 ? -12.984 22.266 40.562 1 91.06 558 ILE A CA 1
ATOM 4464 C C . ILE A 1 558 ? -11.656 21.984 41.25 1 91.06 558 ILE A C 1
ATOM 4466 O O . ILE A 1 558 ? -11.586 21.984 42.5 1 91.06 558 ILE A O 1
ATOM 4470 N N . ASP A 1 559 ? -10.625 21.688 40.469 1 90 559 ASP A N 1
ATOM 4471 C CA . ASP A 1 559 ? -9.312 21.438 41.031 1 90 559 ASP A CA 1
ATOM 4472 C C . ASP A 1 559 ? -8.82 22.656 41.844 1 90 559 ASP A C 1
ATOM 4474 O O . ASP A 1 559 ? -8.977 23.797 41.375 1 90 559 ASP A O 1
ATOM 4478 N N . PRO A 1 560 ? -8.305 22.359 42.938 1 87.81 560 PRO A N 1
ATOM 4479 C CA . PRO A 1 560 ? -7.84 23.484 43.781 1 87.81 560 PRO A CA 1
ATOM 4480 C C . PRO A 1 560 ? -6.66 24.219 43.156 1 87.81 560 PRO A C 1
ATOM 4482 O O . PRO A 1 560 ? -5.949 23.672 42.312 1 87.81 560 PRO A O 1
ATOM 4485 N N . LEU A 1 561 ? -6.555 25.469 43.531 1 84.75 561 LEU A N 1
ATOM 4486 C CA . LEU A 1 561 ? -5.426 26.297 43.125 1 84.75 561 LEU A CA 1
ATOM 4487 C C . LEU A 1 561 ? -4.277 26.172 44.125 1 84.75 561 LEU A C 1
ATOM 4489 O O . LEU A 1 561 ? -3.814 27.172 44.656 1 84.75 561 LEU A O 1
ATOM 4493 N N . SER A 1 562 ? -3.934 25.047 44.438 1 71.62 562 SER A N 1
ATOM 4494 C CA . SER A 1 562 ? -3.006 24.812 45.562 1 71.62 562 SER A CA 1
ATOM 4495 C C . SER A 1 562 ? -1.565 24.75 45.062 1 71.62 562 SER A C 1
ATOM 4497 O O . SER A 1 562 ? -0.627 24.828 45.844 1 71.62 562 SER A O 1
ATOM 4499 N N . LEU A 1 563 ? -1.406 24.656 43.844 1 77.56 563 LEU A N 1
ATOM 4500 C CA . LEU A 1 563 ? -0.046 24.516 43.344 1 77.56 563 LEU A CA 1
ATOM 4501 C C . LEU A 1 563 ? 0.443 25.812 42.719 1 77.56 563 LEU A C 1
ATOM 4503 O O . LEU A 1 563 ? -0.353 26.578 42.188 1 77.56 563 LEU A O 1
ATOM 4507 N N . ALA A 1 564 ? 1.774 26.031 42.969 1 80.94 564 ALA A N 1
ATOM 4508 C CA . ALA A 1 564 ? 2.385 27.172 42.312 1 80.94 564 ALA A CA 1
ATOM 4509 C C . ALA A 1 564 ? 2.236 27.078 40.781 1 80.94 564 ALA A C 1
ATOM 4511 O O . ALA A 1 564 ? 2.295 25.984 40.219 1 80.94 564 ALA A O 1
ATOM 4512 N N . ASN A 1 565 ? 2 28.188 40.219 1 85.88 565 ASN A N 1
ATOM 4513 C CA . ASN A 1 565 ? 1.871 28.344 38.75 1 85.88 565 ASN A CA 1
ATOM 4514 C C . ASN A 1 565 ? 0.599 27.688 38.25 1 85.88 565 ASN A C 1
ATOM 4516 O O . ASN A 1 565 ? 0.591 27.125 37.125 1 85.88 565 ASN A O 1
ATOM 4520 N N . THR A 1 566 ? -0.393 27.625 39.125 1 88 566 THR A N 1
ATOM 4521 C CA . THR A 1 566 ? -1.7 27.156 38.656 1 88 566 THR A CA 1
ATOM 4522 C C . THR A 1 566 ? -2.492 28.281 38.031 1 88 566 THR A C 1
ATOM 4524 O O . THR A 1 566 ? -2.451 29.422 38.5 1 88 566 THR A O 1
ATOM 4527 N N . THR A 1 567 ? -3.098 27.906 36.906 1 90.69 567 THR A N 1
ATOM 4528 C CA . THR A 1 567 ? -3.854 28.922 36.156 1 90.69 567 THR A CA 1
ATOM 4529 C C . THR A 1 567 ? -5.352 28.625 36.219 1 90.69 567 THR A C 1
ATOM 4531 O O . THR A 1 567 ? -5.773 27.5 35.938 1 90.69 567 THR A O 1
ATOM 4534 N N . LEU A 1 568 ? -6.074 29.625 36.719 1 93.19 568 LEU A N 1
ATOM 4535 C CA . LEU A 1 568 ? -7.531 29.594 36.688 1 93.19 568 LEU A CA 1
ATOM 4536 C C . LEU A 1 568 ? -8.07 30.406 35.531 1 93.19 568 LEU A C 1
ATOM 4538 O O . LEU A 1 568 ? -7.707 31.562 35.344 1 93.19 568 LEU A O 1
ATOM 4542 N N . THR A 1 569 ? -8.891 29.734 34.719 1 92.69 569 THR A N 1
ATOM 4543 C CA . THR A 1 569 ? -9.383 30.422 33.531 1 92.69 569 THR A CA 1
ATOM 4544 C C . THR A 1 569 ? -10.906 30.5 33.531 1 92.69 569 THR A C 1
ATOM 4546 O O . THR A 1 569 ? -11.586 29.5 33.812 1 92.69 569 THR A O 1
ATOM 4549 N N . PHE A 1 570 ? -11.438 31.75 33.312 1 92.94 570 PHE A N 1
ATOM 4550 C CA . PHE A 1 570 ? -12.867 31.984 33.125 1 92.94 570 PHE A CA 1
ATOM 4551 C C . PHE A 1 570 ? -13.188 32.25 31.672 1 92.94 570 PHE A C 1
ATOM 4553 O O . PHE A 1 570 ? -12.734 33.219 31.094 1 92.94 570 PHE A O 1
ATOM 4560 N N . ASP A 1 571 ? -13.938 31.391 31.125 1 90.12 571 ASP A N 1
ATOM 4561 C CA . ASP A 1 571 ? -14.375 31.547 29.734 1 90.12 571 ASP A CA 1
ATOM 4562 C C . ASP A 1 571 ? -15.875 31.828 29.656 1 90.12 571 ASP A C 1
ATOM 4564 O O . ASP A 1 571 ? -16.688 31.031 30.109 1 90.12 571 ASP A O 1
ATOM 4568 N N . CYS A 1 572 ? -16.172 32.969 29.109 1 90.25 572 CYS A N 1
ATOM 4569 C CA . CYS A 1 572 ? -17.578 33.344 28.984 1 90.25 572 CYS A CA 1
ATOM 4570 C C . CYS A 1 572 ? -18.078 33.125 27.562 1 90.25 572 CYS A C 1
ATOM 4572 O O . CYS A 1 572 ? -17.422 33.562 26.609 1 90.25 572 CYS A O 1
ATOM 4574 N N . HIS A 1 573 ? -19.188 32.562 27.453 1 86.44 573 HIS A N 1
ATOM 4575 C CA . HIS A 1 573 ? -19.812 32.406 26.141 1 86.44 573 HIS A CA 1
ATOM 4576 C C . HIS A 1 573 ? -20.312 33.719 25.594 1 86.44 573 HIS A C 1
ATOM 4578 O O . HIS A 1 573 ? -20.844 34.562 26.344 1 86.44 573 HIS A O 1
ATOM 4584 N N . PRO A 1 574 ? -20.156 33.875 24.312 1 81.06 574 PRO A N 1
ATOM 4585 C CA . PRO A 1 574 ? -20.547 35.156 23.734 1 81.06 574 PRO A CA 1
ATOM 4586 C C . PRO A 1 574 ? -22.047 35.375 23.734 1 81.06 574 PRO A C 1
ATOM 4588 O O . PRO A 1 574 ? -22.516 36.531 23.781 1 81.06 574 PRO A O 1
ATOM 4591 N N . ASN A 1 575 ? -22.797 34.375 23.672 1 80.56 575 ASN A N 1
ATOM 4592 C CA . ASN A 1 575 ? -24.25 34.531 23.672 1 80.56 575 ASN A CA 1
ATOM 4593 C C . ASN A 1 575 ? -24.797 34.75 25.078 1 80.56 575 ASN A C 1
ATOM 4595 O O . ASN A 1 575 ? -24.453 34 26 1 80.56 575 ASN A O 1
ATOM 4599 N N . ILE A 1 576 ? -25.531 35.844 25.156 1 79 576 ILE A N 1
ATOM 4600 C CA . ILE A 1 576 ? -26.109 36.219 26.453 1 79 576 ILE A CA 1
ATOM 4601 C C . ILE A 1 576 ? -27.625 36.094 26.391 1 79 576 ILE A C 1
ATOM 4603 O O . ILE A 1 576 ? -28.234 36.281 25.344 1 79 576 ILE A O 1
ATOM 4607 N N . GLU A 1 577 ? -28.125 35.594 27.516 1 82.38 577 GLU A N 1
ATOM 4608 C CA . GLU A 1 577 ? -29.578 35.562 27.672 1 82.38 577 GLU A CA 1
ATOM 4609 C C . GLU A 1 577 ? -30.078 36.719 28.516 1 82.38 577 GLU A C 1
ATOM 4611 O O . GLU A 1 577 ? -29.547 37 29.594 1 82.38 577 GLU A O 1
ATOM 4616 N N . THR A 1 578 ? -31 37.469 27.906 1 82.44 578 THR A N 1
ATOM 4617 C CA . THR A 1 578 ? -31.578 38.594 28.641 1 82.44 578 THR A CA 1
ATOM 4618 C C . THR A 1 578 ? -32.656 38.094 29.609 1 82.44 578 THR A C 1
ATOM 4620 O O . THR A 1 578 ? -33.562 37.344 29.203 1 82.44 578 THR A O 1
ATOM 4623 N N . ILE A 1 579 ? -32.469 38.406 30.891 1 81.44 579 ILE A N 1
ATOM 4624 C CA . ILE A 1 579 ? -33.438 38.031 31.906 1 81.44 579 ILE A CA 1
ATOM 4625 C C . ILE A 1 579 ? -34.062 39.312 32.5 1 81.44 579 ILE A C 1
ATOM 4627 O O . ILE A 1 579 ? -33.625 40.406 32.219 1 81.44 579 ILE A O 1
ATOM 4631 N N . ALA A 1 580 ? -35.219 39.156 33.281 1 75.44 580 ALA A N 1
ATOM 4632 C CA . ALA A 1 580 ? -36 40.281 33.812 1 75.44 580 ALA A CA 1
ATOM 4633 C C . ALA A 1 580 ? -35.125 41.25 34.594 1 75.44 580 ALA A C 1
ATOM 4635 O O . ALA A 1 580 ? -35.25 42.469 34.438 1 75.44 580 ALA A O 1
ATOM 4636 N N . ASP A 1 581 ? -34.125 40.75 35.375 1 74.75 581 ASP A N 1
ATOM 4637 C CA . ASP A 1 581 ? -33.344 41.625 36.25 1 74.75 581 ASP A CA 1
ATOM 4638 C C . ASP A 1 581 ? -31.906 41.75 35.75 1 74.75 581 ASP A C 1
ATOM 4640 O O . ASP A 1 581 ? -31.016 42.125 36.531 1 74.75 581 ASP A O 1
ATOM 4644 N N . GLY A 1 582 ? -31.656 41.406 34.406 1 80.38 582 GLY A N 1
ATOM 4645 C CA . GLY A 1 582 ? -30.297 41.562 33.906 1 80.38 582 GLY A CA 1
ATOM 4646 C C . GLY A 1 582 ? -29.938 40.594 32.812 1 80.38 582 GLY A C 1
ATOM 4647 O O . GLY A 1 582 ? -30.734 40.375 31.891 1 80.38 582 GLY A O 1
ATOM 4648 N N . LEU A 1 583 ? -28.688 40.219 32.875 1 86.5 583 LEU A N 1
ATOM 4649 C CA . LEU A 1 583 ? -28.172 39.281 31.844 1 86.5 583 LEU A CA 1
ATOM 4650 C C . LEU A 1 583 ? -27.641 38 32.469 1 86.5 583 LEU A C 1
ATOM 4652 O O . LEU A 1 583 ? -27.031 38.031 33.562 1 86.5 583 LEU A O 1
ATOM 4656 N N . ARG A 1 584 ? -28 36.938 31.906 1 89.19 584 ARG A N 1
ATOM 4657 C CA . ARG A 1 584 ? -27.453 35.656 32.344 1 89.19 584 ARG A CA 1
ATOM 4658 C C . ARG A 1 584 ? -26.297 35.219 31.438 1 89.19 584 ARG A C 1
ATOM 4660 O O . ARG A 1 584 ? -26.453 35.094 30.219 1 89.19 584 ARG A O 1
ATOM 4667 N N . MET A 1 585 ? -25.141 35.094 32.125 1 89.12 585 MET A N 1
ATOM 4668 C CA . MET A 1 585 ? -23.922 34.719 31.422 1 89.12 585 MET A CA 1
ATOM 4669 C C . MET A 1 585 ? -23.609 33.219 31.625 1 89.12 585 MET A C 1
ATOM 4671 O O . MET A 1 585 ? -23.812 32.688 32.719 1 89.12 585 MET A O 1
ATOM 4675 N N . GLN A 1 586 ? -23.297 32.625 30.578 1 91.12 586 GLN A N 1
ATOM 4676 C CA . GLN A 1 586 ? -22.781 31.25 30.672 1 91.12 586 GLN A CA 1
ATOM 4677 C C . GLN A 1 586 ? -21.266 31.234 30.766 1 91.12 586 GLN A C 1
ATOM 4679 O O . GLN A 1 586 ? -20.562 31.672 29.859 1 91.12 586 GLN A O 1
ATOM 4684 N N . LEU A 1 587 ? -20.719 30.703 31.875 1 91.56 587 LEU A N 1
ATOM 4685 C CA . LEU A 1 587 ? -19.281 30.719 32.125 1 91.56 587 LEU A CA 1
ATOM 4686 C C . LEU A 1 587 ? -18.734 29.297 32.281 1 91.56 587 LEU A C 1
ATOM 4688 O O . LEU A 1 587 ? -19.422 28.438 32.844 1 91.56 587 LEU A O 1
ATOM 4692 N N . THR A 1 588 ? -17.656 29.109 31.688 1 91.06 588 THR A N 1
ATOM 4693 C CA . THR A 1 588 ? -16.922 27.875 31.922 1 91.06 588 THR A CA 1
ATOM 4694 C C . THR A 1 588 ? -15.617 28.141 32.656 1 91.06 588 THR A C 1
ATOM 4696 O O . THR A 1 588 ? -14.797 28.938 32.219 1 91.06 588 THR A O 1
ATOM 4699 N N . VAL A 1 589 ? -15.438 27.469 33.812 1 93.38 589 VAL A N 1
ATOM 4700 C CA . VAL A 1 589 ? -14.242 27.641 34.625 1 93.38 589 VAL A CA 1
ATOM 4701 C C . VAL A 1 589 ? -13.328 26.422 34.469 1 93.38 589 VAL A C 1
ATOM 4703 O O . VAL A 1 589 ? -13.781 25.281 34.531 1 93.38 589 VAL A O 1
ATOM 4706 N N . HIS A 1 590 ? -12.102 26.844 34.125 1 90.81 590 HIS A N 1
ATOM 4707 C CA . HIS A 1 590 ? -11.102 25.797 33.938 1 90.81 590 HIS A CA 1
ATOM 4708 C C . HIS A 1 590 ? -9.945 25.938 34.906 1 90.81 590 HIS A C 1
ATOM 4710 O O . HIS A 1 590 ? -9.445 27.047 35.125 1 90.81 590 HIS A O 1
ATOM 4716 N N . CYS A 1 591 ? -9.555 24.781 35.531 1 89.56 591 CYS A N 1
ATOM 4717 C CA . CYS A 1 591 ? -8.352 24.703 36.344 1 89.56 591 CYS A CA 1
ATOM 4718 C C . CYS A 1 591 ? -7.684 23.344 36.188 1 89.56 591 CYS A C 1
ATOM 4720 O O . CYS A 1 591 ? -8.258 22.312 36.562 1 89.56 591 CYS A O 1
ATOM 4722 N N . ARG A 1 592 ? -6.566 23.359 35.656 1 84.12 592 ARG A N 1
ATOM 4723 C CA . ARG A 1 592 ? -5.789 22.141 35.438 1 84.12 592 ARG A CA 1
ATOM 4724 C C . ARG A 1 592 ? -6.582 21.141 34.594 1 84.12 592 ARG A C 1
ATOM 4726 O O . ARG A 1 592 ? -6.801 21.328 33.406 1 84.12 592 ARG A O 1
ATOM 4733 N N . ASN A 1 593 ? -7.07 20.094 35.281 1 80 593 ASN A N 1
ATOM 4734 C CA . ASN A 1 593 ? -7.695 19.031 34.5 1 80 593 ASN A CA 1
ATOM 4735 C C . ASN A 1 593 ? -9.211 19.062 34.594 1 80 593 ASN A C 1
ATOM 4737 O O . ASN A 1 593 ? -9.906 18.266 33.969 1 80 593 ASN A O 1
ATOM 4741 N N . GLU A 1 594 ? -9.719 20 35.312 1 86.5 594 GLU A N 1
ATOM 4742 C CA . GLU A 1 594 ? -11.164 20.031 35.531 1 86.5 594 GLU A CA 1
ATOM 4743 C C . GLU A 1 594 ? -11.781 21.312 34.969 1 86.5 594 GLU A C 1
ATOM 4745 O O . GLU A 1 594 ? -11.133 22.359 34.969 1 86.5 594 GLU A O 1
ATOM 4750 N N . SER A 1 595 ? -12.883 21.094 34.344 1 89.12 595 SER A N 1
ATOM 4751 C CA . SER A 1 595 ? -13.656 22.234 33.844 1 89.12 595 SER A CA 1
ATOM 4752 C C . SER A 1 595 ? -15.125 22.109 34.25 1 89.12 595 SER A C 1
ATOM 4754 O O . SER A 1 595 ? -15.672 21 34.281 1 89.12 595 SER A O 1
ATOM 4756 N N . HIS A 1 596 ? -15.711 23.266 34.656 1 92.12 596 HIS A N 1
ATOM 4757 C CA . HIS A 1 596 ? -17.125 23.297 35.031 1 92.12 596 HIS A CA 1
ATOM 4758 C C . HIS A 1 596 ? -17.844 24.469 34.375 1 92.12 596 HIS A C 1
ATOM 4760 O O . HIS A 1 596 ? -17.312 25.578 34.344 1 92.12 596 HIS A O 1
ATOM 4766 N N . GLN A 1 597 ? -19.031 24.141 33.906 1 91.94 597 GLN A N 1
ATOM 4767 C CA . GLN A 1 597 ? -19.875 25.172 33.312 1 91.94 597 GLN A CA 1
ATOM 4768 C C . GLN A 1 597 ? -20.922 25.672 34.312 1 91.94 597 GLN A C 1
ATOM 4770 O O . GLN A 1 597 ? -21.562 24.875 35 1 91.94 597 GLN A O 1
ATOM 4775 N N . VAL A 1 598 ? -21.031 27.031 34.469 1 92.19 598 VAL A N 1
ATOM 4776 C CA . VAL A 1 598 ? -21.984 27.625 35.375 1 92.19 598 VAL A CA 1
ATOM 4777 C C . VAL A 1 598 ? -22.734 28.781 34.688 1 92.19 598 VAL A C 1
ATOM 4779 O O . VAL A 1 598 ? -22.25 29.344 33.719 1 92.19 598 VAL A O 1
ATOM 4782 N N . TYR A 1 599 ? -23.938 29.016 35.219 1 91.5 599 TYR A N 1
ATOM 4783 C CA . TYR A 1 599 ? -24.703 30.172 34.812 1 91.5 599 TYR A CA 1
ATOM 4784 C C . TYR A 1 599 ? -24.719 31.25 35.875 1 91.5 599 TYR A C 1
ATOM 4786 O O . TYR A 1 599 ? -24.984 30.953 37.062 1 91.5 599 TYR A O 1
ATOM 4794 N N . TRP A 1 600 ? -24.281 32.469 35.562 1 91.31 600 TRP A N 1
ATOM 4795 C CA . TRP A 1 600 ? -24.234 33.562 36.5 1 91.31 600 TRP A CA 1
ATOM 4796 C C . TRP A 1 600 ? -25.078 34.75 35.969 1 91.31 600 TRP A C 1
ATOM 4798 O O . TRP A 1 600 ? -24.891 35.219 34.844 1 91.31 600 TRP A O 1
ATOM 4808 N N . SER A 1 601 ? -26.031 35.156 36.812 1 88.44 601 SER A N 1
ATOM 4809 C CA . SER A 1 601 ? -26.906 36.281 36.469 1 88.44 601 SER A CA 1
ATOM 4810 C C . SER A 1 601 ? -26.344 37.594 37 1 88.44 601 SER A C 1
ATOM 4812 O O . SER A 1 601 ? -26.078 37.719 38.188 1 88.44 601 SER A O 1
ATOM 4814 N N . VAL A 1 602 ? -26.062 38.562 36.094 1 87.25 602 VAL A N 1
ATOM 4815 C CA . VAL A 1 602 ? -25.562 39.875 36.438 1 87.25 602 VAL A CA 1
ATOM 4816 C C . VAL A 1 602 ? -26.672 40.906 36.312 1 87.25 602 VAL A C 1
ATOM 4818 O O . VAL A 1 602 ? -27.5 40.844 35.406 1 87.25 602 VAL A O 1
ATOM 4821 N N . ARG A 1 603 ? -26.781 41.875 37.281 1 79.44 603 ARG A N 1
ATOM 4822 C CA . ARG A 1 603 ? -27.828 42.875 37.312 1 79.44 603 ARG A CA 1
ATOM 4823 C C . ARG A 1 603 ? -27.484 44.062 36.406 1 79.44 603 ARG A C 1
ATOM 4825 O O . ARG A 1 603 ? -28.375 44.781 35.938 1 79.44 603 ARG A O 1
ATOM 4832 N N . ASN A 1 604 ? -26.109 44.375 36.344 1 65.5 604 ASN A N 1
ATOM 4833 C CA . ASN A 1 604 ? -25.672 45.469 35.5 1 65.5 604 ASN A CA 1
ATOM 4834 C C . ASN A 1 604 ? -26.047 45.281 34.031 1 65.5 604 ASN A C 1
ATOM 4836 O O . ASN A 1 604 ? -25.734 44.219 33.469 1 65.5 604 ASN A O 1
ATOM 4840 N N . HIS A 1 605 ? -26.922 46.156 33.625 1 62.19 605 HIS A N 1
ATOM 4841 C CA . HIS A 1 605 ? -27.375 46.094 32.25 1 62.19 605 HIS A CA 1
ATOM 4842 C C . HIS A 1 605 ? -26.219 46.344 31.281 1 62.19 605 HIS A C 1
ATOM 4844 O O . HIS A 1 605 ? -26.328 46.062 30.094 1 62.19 605 HIS A O 1
ATOM 4850 N N . ASN A 1 606 ? -25.188 46.938 31.969 1 63.16 606 ASN A N 1
ATOM 4851 C CA . ASN A 1 606 ? -24.016 47.031 31.125 1 63.16 606 ASN A CA 1
ATOM 4852 C C . ASN A 1 606 ? -23.25 45.719 31.062 1 63.16 606 ASN A C 1
ATOM 4854 O O . ASN A 1 606 ? -23.328 44.875 31.969 1 63.16 606 ASN A O 1
ATOM 4858 N N . THR A 1 607 ? -22.875 45.156 30.062 1 69.94 607 THR A N 1
ATOM 4859 C CA . THR A 1 607 ? -22.375 43.812 29.797 1 69.94 607 THR A CA 1
ATOM 4860 C C . THR A 1 607 ? -20.984 43.625 30.391 1 69.94 607 THR A C 1
ATOM 4862 O O . THR A 1 607 ? -20.5 42.5 30.484 1 69.94 607 THR A O 1
ATOM 4865 N N . ASN A 1 608 ? -20.375 44.719 31.141 1 84.94 608 ASN A N 1
ATOM 4866 C CA . ASN A 1 608 ? -19.016 44.562 31.625 1 84.94 608 ASN A CA 1
ATOM 4867 C C . ASN A 1 608 ? -18.969 44.375 33.125 1 84.94 608 ASN A C 1
ATOM 4869 O O . ASN A 1 608 ? -19.734 45.031 33.875 1 84.94 608 ASN A O 1
ATOM 4873 N N . VAL A 1 609 ? -18.203 43.469 33.625 1 91.44 609 VAL A N 1
ATOM 4874 C CA . VAL A 1 609 ? -18.078 43.219 35.062 1 91.44 609 VAL A CA 1
ATOM 4875 C C . VAL A 1 609 ? -16.625 43.375 35.469 1 91.44 609 VAL A C 1
ATOM 4877 O O . VAL A 1 609 ? -15.719 43.406 34.625 1 91.44 609 VAL A O 1
ATOM 4880 N N . TYR A 1 610 ? -16.422 43.594 36.844 1 93 610 TYR A N 1
ATOM 4881 C CA . TYR A 1 610 ? -15.086 43.719 37.406 1 93 610 TYR A CA 1
ATOM 4882 C C . TYR A 1 610 ? -14.547 42.344 37.812 1 93 610 TYR A C 1
ATOM 4884 O O . TYR A 1 610 ? -15.281 41.344 37.812 1 93 610 TYR A O 1
ATOM 4892 N N . PHE A 1 611 ? -13.297 42.25 37.969 1 94.62 611 PHE A N 1
ATOM 4893 C CA . PHE A 1 611 ? -12.703 41.094 38.594 1 94.62 611 PHE A CA 1
ATOM 4894 C C . PHE A 1 611 ? -11.812 41.5 39.781 1 94.62 611 PHE A C 1
ATOM 4896 O O . PHE A 1 611 ? -11.398 42.656 39.875 1 94.62 611 PHE A O 1
ATOM 4903 N N . GLY A 1 612 ? -11.578 40.531 40.656 1 94.56 612 GLY A N 1
ATOM 4904 C CA . GLY A 1 612 ? -10.797 40.844 41.844 1 94.56 612 GLY A CA 1
ATOM 4905 C C . GLY A 1 612 ? -10.164 39.594 42.438 1 94.56 612 GLY A C 1
ATOM 4906 O O . GLY A 1 612 ? -10.523 38.469 42.125 1 94.56 612 GLY A O 1
ATOM 4907 N N . VAL A 1 613 ? -9.227 39.844 43.312 1 94.25 613 VAL A N 1
ATOM 4908 C CA . VAL A 1 613 ? -8.523 38.781 44.031 1 94.25 613 VAL A CA 1
ATOM 4909 C C . VAL A 1 613 ? -8.336 39.219 45.469 1 94.25 613 VAL A C 1
ATOM 4911 O O . VAL A 1 613 ? -8.234 40.406 45.781 1 94.25 613 VAL A O 1
ATOM 4914 N N . ARG A 1 614 ? -8.406 38.188 46.312 1 94.56 614 ARG A N 1
ATOM 4915 C CA . ARG A 1 614 ? -8.219 38.438 47.75 1 94.56 614 ARG A CA 1
ATOM 4916 C C . ARG A 1 614 ? -7.348 37.375 48.375 1 94.56 614 ARG A C 1
ATOM 4918 O O . ARG A 1 614 ? -7.586 36.156 48.188 1 94.56 614 ARG A O 1
ATOM 4925 N N . PHE A 1 615 ? -6.391 37.875 49.062 1 93.38 615 PHE A N 1
ATOM 4926 C CA . PHE A 1 615 ? -5.574 37.031 49.938 1 93.38 615 PHE A CA 1
ATOM 4927 C C . PHE A 1 615 ? -5.328 37.75 51.281 1 93.38 615 PHE A C 1
ATOM 4929 O O . PHE A 1 615 ? -5.027 38.938 51.312 1 93.38 615 PHE A O 1
ATOM 4936 N N . ARG A 1 616 ? -5.441 37.031 52.281 1 91.5 616 ARG A N 1
ATOM 4937 C CA . ARG A 1 616 ? -5.262 37.625 53.594 1 91.5 616 ARG A CA 1
ATOM 4938 C C . ARG A 1 616 ? -3.781 37.781 53.938 1 91.5 616 ARG A C 1
ATOM 4940 O O . ARG A 1 616 ? -3.348 38.844 54.375 1 91.5 616 ARG A O 1
ATOM 4947 N N . GLN A 1 617 ? -3.023 36.75 53.719 1 91.56 617 GLN A N 1
ATOM 4948 C CA . GLN A 1 617 ? -1.615 36.719 54.125 1 91.56 617 GLN A CA 1
ATOM 4949 C C . GLN A 1 617 ? -0.729 37.219 52.969 1 91.56 617 GLN A C 1
ATOM 4951 O O . GLN A 1 617 ? -1.034 37 51.812 1 91.56 617 GLN A O 1
ATOM 4956 N N . PRO A 1 618 ? 0.362 37.938 53.344 1 92.44 618 PRO A N 1
ATOM 4957 C CA . PRO A 1 618 ? 1.305 38.375 52.312 1 92.44 618 PRO A CA 1
ATOM 4958 C C . PRO A 1 618 ? 2.029 37.188 51.656 1 92.44 618 PRO A C 1
ATOM 4960 O O . PRO A 1 618 ? 2.166 36.125 52.25 1 92.44 618 PRO A O 1
ATOM 4963 N N . GLY A 1 619 ? 2.391 37.438 50.344 1 90.94 619 GLY A N 1
ATOM 4964 C CA . GLY A 1 619 ? 3.172 36.406 49.656 1 90.94 619 GLY A CA 1
ATOM 4965 C C . GLY A 1 619 ? 2.539 35.969 48.375 1 90.94 619 GLY A C 1
ATOM 4966 O O . GLY A 1 619 ? 3.209 35.375 47.531 1 90.94 619 GLY A O 1
ATOM 4967 N N . ALA A 1 620 ? 1.319 36.219 48.281 1 91.94 620 ALA A N 1
ATOM 4968 C CA . ALA A 1 620 ? 0.641 35.812 47.062 1 91.94 620 ALA A CA 1
ATOM 4969 C C . ALA A 1 620 ? 1.065 36.656 45.875 1 91.94 620 ALA A C 1
ATOM 4971 O O . ALA A 1 620 ? 1.162 37.906 46 1 91.94 620 ALA A O 1
ATOM 4972 N N . ARG A 1 621 ? 1.415 36.062 44.781 1 94.5 621 ARG A N 1
ATOM 4973 C CA . ARG A 1 621 ? 1.677 36.719 43.5 1 94.5 621 ARG A CA 1
ATOM 4974 C C . ARG A 1 621 ? 0.73 36.25 42.406 1 94.5 621 ARG A C 1
ATOM 4976 O O . ARG A 1 621 ? 0.69 35.062 42.094 1 94.5 621 ARG A O 1
ATOM 4983 N N . VAL A 1 622 ? -0.009 37.188 41.875 1 93.88 622 VAL A N 1
ATOM 4984 C CA . VAL A 1 622 ? -1.025 36.844 40.906 1 93.88 622 VAL A CA 1
ATOM 4985 C C . VAL A 1 622 ? -0.76 37.562 39.594 1 93.88 622 VAL A C 1
ATOM 4987 O O . VAL A 1 622 ? -0.348 38.75 39.594 1 93.88 622 VAL A O 1
ATOM 4990 N N . LYS A 1 623 ? -0.921 36.875 38.562 1 94 623 LYS A N 1
ATOM 4991 C CA . LYS A 1 623 ? -0.811 37.438 37.219 1 94 623 LYS A CA 1
ATOM 4992 C C . LYS A 1 623 ? -2.102 37.25 36.438 1 94 623 LYS A C 1
ATOM 4994 O O . LYS A 1 623 ? -2.703 36.156 36.469 1 94 623 LYS A O 1
ATOM 4999 N N . ILE A 1 624 ? -2.537 38.344 35.781 1 91.94 624 ILE A N 1
ATOM 5000 C CA . ILE A 1 624 ? -3.764 38.25 35 1 91.94 624 ILE A CA 1
ATOM 5001 C C . ILE A 1 624 ? -3.428 38.281 33.5 1 91.94 624 ILE A C 1
ATOM 5003 O O . ILE A 1 624 ? -2.455 38.906 33.094 1 91.94 624 ILE A O 1
ATOM 5007 N N . GLY A 1 625 ? -4.277 37.5 32.719 1 85.62 625 GLY A N 1
ATOM 5008 C CA . GLY A 1 625 ? -4.148 37.438 31.266 1 85.62 625 GLY A CA 1
ATOM 5009 C C . GLY A 1 625 ? -5.41 37 30.562 1 85.62 625 GLY A C 1
ATOM 5010 O O . GLY A 1 625 ? -6.305 36.438 31.203 1 85.62 625 GLY A O 1
ATOM 5011 N N . MET B 1 1 ? -9.523 10.148 -20 1 18.67 1 MET B N 1
ATOM 5012 C CA . MET B 1 1 ? -8.453 10.562 -20.906 1 18.67 1 MET B CA 1
ATOM 5013 C C . MET B 1 1 ? -7.25 11.078 -20.125 1 18.67 1 MET B C 1
ATOM 5015 O O . MET B 1 1 ? -7.301 12.156 -19.531 1 18.67 1 MET B O 1
ATOM 5019 N N . MET B 1 2 ? -6.43 10.258 -19.359 1 20.44 2 MET B N 1
ATOM 5020 C CA . MET B 1 2 ? -5.707 10.508 -18.125 1 20.44 2 MET B CA 1
ATOM 5021 C C . MET B 1 2 ? -4.445 11.328 -18.391 1 20.44 2 MET B C 1
ATOM 5023 O O . MET B 1 2 ? -3.686 11.023 -19.297 1 20.44 2 MET B O 1
ATOM 5027 N N . ASP B 1 3 ? -4.352 12.594 -18.078 1 20.61 3 ASP B N 1
ATOM 5028 C CA . ASP B 1 3 ? -3.479 13.688 -18.5 1 20.61 3 ASP B CA 1
ATOM 5029 C C . ASP B 1 3 ? -2.025 13.406 -18.125 1 20.61 3 ASP B C 1
ATOM 5031 O O . ASP B 1 3 ? -1.729 13.086 -16.969 1 20.61 3 ASP B O 1
ATOM 5035 N N . THR B 1 4 ? -1.09 12.992 -19 1 25.52 4 THR B N 1
ATOM 5036 C CA . THR B 1 4 ? 0.258 12.523 -19.297 1 25.52 4 THR B CA 1
ATOM 5037 C C . THR B 1 4 ? 1.304 13.5 -18.766 1 25.52 4 THR B C 1
ATOM 5039 O O . THR B 1 4 ? 2.504 13.297 -18.953 1 25.52 4 THR B O 1
ATOM 5042 N N . SER B 1 5 ? 0.887 14.641 -18.172 1 24.72 5 SER B N 1
ATOM 5043 C CA . SER B 1 5 ? 1.816 15.75 -17.984 1 24.72 5 SER B CA 1
ATOM 5044 C C . SER B 1 5 ? 2.801 15.453 -16.859 1 24.72 5 SER B C 1
ATOM 5046 O O . SER B 1 5 ? 3.861 16.078 -16.766 1 24.72 5 SER B O 1
ATOM 5048 N N . GLN B 1 6 ? 2.475 14.586 -15.898 1 23.91 6 GLN B N 1
ATOM 5049 C CA . GLN B 1 6 ? 3.072 14.594 -14.57 1 23.91 6 GLN B CA 1
ATOM 5050 C C . GLN B 1 6 ? 4.402 13.844 -14.562 1 23.91 6 GLN B C 1
ATOM 5052 O O . GLN B 1 6 ? 5.039 13.711 -13.516 1 23.91 6 GLN B O 1
ATOM 5057 N N . PHE B 1 7 ? 4.824 13.117 -15.625 1 24.94 7 PHE B N 1
ATOM 5058 C CA . PHE B 1 7 ? 5.957 12.219 -15.844 1 24.94 7 PHE B CA 1
ATOM 5059 C C . PHE B 1 7 ? 7.262 13.008 -15.922 1 24.94 7 PHE B C 1
ATOM 5061 O O . PHE B 1 7 ? 8.328 12.422 -16.141 1 24.94 7 PHE B O 1
ATOM 5068 N N . SER B 1 8 ? 7.422 14.305 -15.656 1 26.08 8 SER B N 1
ATOM 5069 C CA . SER B 1 8 ? 8.539 15.156 -16.047 1 26.08 8 SER B CA 1
ATOM 5070 C C . SER B 1 8 ? 9.648 15.117 -15 1 26.08 8 SER B C 1
ATOM 5072 O O . SER B 1 8 ? 10.812 15.375 -15.32 1 26.08 8 SER B O 1
ATOM 5074 N N . PHE B 1 9 ? 9.445 14.859 -13.758 1 24.78 9 PHE B N 1
ATOM 5075 C CA . PHE B 1 9 ? 10.43 15.328 -12.797 1 24.78 9 PHE B CA 1
ATOM 5076 C C . PHE B 1 9 ? 11.609 14.367 -12.711 1 24.78 9 PHE B C 1
ATOM 5078 O O . PHE B 1 9 ? 12.766 14.789 -12.656 1 24.78 9 PHE B O 1
ATOM 5085 N N . GLN B 1 10 ? 11.477 13.086 -12.609 1 28.69 10 GLN B N 1
ATOM 5086 C CA . GLN B 1 10 ? 12.648 12.227 -12.445 1 28.69 10 GLN B CA 1
ATOM 5087 C C . GLN B 1 10 ? 13.539 12.266 -13.68 1 28.69 10 GLN B C 1
ATOM 5089 O O . GLN B 1 10 ? 14.688 11.836 -13.633 1 28.69 10 GLN B O 1
ATOM 5094 N N . ILE B 1 11 ? 13.023 12.703 -14.664 1 30.45 11 ILE B N 1
ATOM 5095 C CA . ILE B 1 11 ? 13.727 12.945 -15.922 1 30.45 11 ILE B CA 1
ATOM 5096 C C . ILE B 1 11 ? 14.727 14.086 -15.742 1 30.45 11 ILE B C 1
ATOM 5098 O O . ILE B 1 11 ? 15.766 14.109 -16.406 1 30.45 11 ILE B O 1
ATOM 5102 N N . GLY B 1 12 ? 14.625 14.844 -14.703 1 27.58 12 GLY B N 1
ATOM 5103 C CA . GLY B 1 12 ? 15.477 16.031 -14.641 1 27.58 12 GLY B CA 1
ATOM 5104 C C . GLY B 1 12 ? 16.922 15.703 -14.273 1 27.58 12 GLY B C 1
ATOM 5105 O O . GLY B 1 12 ? 17.844 16.312 -14.797 1 27.58 12 GLY B O 1
ATOM 5106 N N . HIS B 1 13 ? 17.156 14.844 -13.234 1 28.02 13 HIS B N 1
ATOM 5107 C CA . HIS B 1 13 ? 18.578 14.703 -12.992 1 28.02 13 HIS B CA 1
ATOM 5108 C C . HIS B 1 13 ? 19.281 14.039 -14.172 1 28.02 13 HIS B C 1
ATOM 5110 O O . HIS B 1 13 ? 20.391 14.414 -14.539 1 28.02 13 HIS B O 1
ATOM 5116 N N . VAL B 1 14 ? 18.734 12.977 -14.633 1 30.47 14 VAL B N 1
ATOM 5117 C CA . VAL B 1 14 ? 19.344 12.383 -15.82 1 30.47 14 VAL B CA 1
ATOM 5118 C C . VAL B 1 14 ? 19.312 13.383 -16.969 1 30.47 14 VAL B C 1
ATOM 5120 O O . VAL B 1 14 ? 20.281 13.477 -17.734 1 30.47 14 VAL B O 1
ATOM 5123 N N . VAL B 1 15 ? 18.266 14.25 -16.938 1 32.88 15 VAL B N 1
ATOM 5124 C CA . VAL B 1 15 ? 18.219 15.227 -18.016 1 32.88 15 VAL B CA 1
ATOM 5125 C C . VAL B 1 15 ? 19.172 16.375 -17.703 1 32.88 15 VAL B C 1
ATOM 5127 O O . VAL B 1 15 ? 19.609 17.094 -18.609 1 32.88 15 VAL B O 1
ATOM 5130 N N . ARG B 1 16 ? 19.406 16.734 -16.469 1 30.14 16 ARG B N 1
ATOM 5131 C CA . ARG B 1 16 ? 20.234 17.922 -16.281 1 30.14 16 ARG B CA 1
ATOM 5132 C C . ARG B 1 16 ? 21.641 17.703 -16.797 1 30.14 16 ARG B C 1
ATOM 5134 O O . ARG B 1 16 ? 22.25 18.594 -17.406 1 30.14 16 ARG B O 1
ATOM 5141 N N . GLU B 1 17 ? 22.281 16.625 -16.234 1 32.12 17 GLU B N 1
ATOM 5142 C CA . GLU B 1 17 ? 23.672 16.625 -16.672 1 32.12 17 GLU B CA 1
ATOM 5143 C C . GLU B 1 17 ? 23.766 16.438 -18.188 1 32.12 17 GLU B C 1
ATOM 5145 O O . GLU B 1 17 ? 24.672 17 -18.828 1 32.12 17 GLU B O 1
ATOM 5150 N N . ASN B 1 18 ? 22.969 15.555 -18.688 1 28.81 18 ASN B N 1
ATOM 5151 C CA . ASN B 1 18 ? 23.141 15.445 -20.141 1 28.81 18 ASN B CA 1
ATOM 5152 C C . ASN B 1 18 ? 22.391 16.562 -20.875 1 28.81 18 ASN B C 1
ATOM 5154 O O . ASN B 1 18 ? 21.75 16.312 -21.891 1 28.81 18 ASN B O 1
ATOM 5158 N N . GLU B 1 19 ? 22 17.594 -20.328 1 32.44 19 GLU B N 1
ATOM 5159 C CA . GLU B 1 19 ? 21.719 18.844 -21.047 1 32.44 19 GLU B CA 1
ATOM 5160 C C . GLU B 1 19 ? 22.75 19.109 -22.141 1 32.44 19 GLU B C 1
ATOM 5162 O O . GLU B 1 19 ? 22.484 19.797 -23.109 1 32.44 19 GLU B O 1
ATOM 5167 N N . THR B 1 20 ? 24 18.766 -21.859 1 30.91 20 THR B N 1
ATOM 5168 C CA . THR B 1 20 ? 24.953 19.109 -22.906 1 30.91 20 THR B CA 1
ATOM 5169 C C . THR B 1 20 ? 24.594 18.406 -24.219 1 30.91 20 THR B C 1
ATOM 5171 O O . THR B 1 20 ? 24.859 18.938 -25.297 1 30.91 20 THR B O 1
ATOM 5174 N N . THR B 1 21 ? 24.312 17.109 -24.141 1 32.56 21 THR B N 1
ATOM 5175 C CA . THR B 1 21 ? 24.359 16.453 -25.438 1 32.56 21 THR B CA 1
ATOM 5176 C C . THR B 1 21 ? 23.062 16.688 -26.219 1 32.56 21 THR B C 1
ATOM 5178 O O . THR B 1 21 ? 22.969 16.359 -27.406 1 32.56 21 THR B O 1
ATOM 5181 N N . LEU B 1 22 ? 21.969 16.891 -25.484 1 34.12 22 LEU B N 1
ATOM 5182 C CA . LEU B 1 22 ? 20.797 16.859 -26.359 1 34.12 22 LEU B CA 1
ATOM 5183 C C . LEU B 1 22 ? 20.625 18.172 -27.109 1 34.12 22 LEU B C 1
ATOM 5185 O O . LEU B 1 22 ? 19.516 18.547 -27.469 1 34.12 22 LEU B O 1
ATOM 5189 N N . ASN B 1 23 ? 21.484 19.109 -26.906 1 32.94 23 ASN B N 1
ATOM 5190 C CA . ASN B 1 23 ? 21.219 20.172 -27.875 1 32.94 23 ASN B CA 1
ATOM 5191 C C . ASN B 1 23 ? 21.047 19.609 -29.297 1 32.94 23 ASN B C 1
ATOM 5193 O O . ASN B 1 23 ? 22 19.062 -29.859 1 32.94 23 ASN B O 1
ATOM 5197 N N . ALA B 1 24 ? 19.953 19.047 -29.656 1 36.88 24 ALA B N 1
ATOM 5198 C CA . ALA B 1 24 ? 19.734 18.812 -31.078 1 36.88 24 ALA B CA 1
ATOM 5199 C C . ALA B 1 24 ? 20.359 19.906 -31.922 1 36.88 24 ALA B C 1
ATOM 5201 O O . ALA B 1 24 ? 20 21.078 -31.797 1 36.88 24 ALA B O 1
ATOM 5202 N N . ASP B 1 25 ? 21.516 20 -32 1 39.53 25 ASP B N 1
ATOM 5203 C CA . ASP B 1 25 ? 22.016 20.781 -33.125 1 39.53 25 ASP B CA 1
ATOM 5204 C C . ASP B 1 25 ? 21.062 20.734 -34.312 1 39.53 25 ASP B C 1
ATOM 5206 O O . ASP B 1 25 ? 20.844 19.672 -34.906 1 39.53 25 ASP B O 1
ATOM 5210 N N . LEU B 1 26 ? 19.969 21.391 -34.281 1 45.72 26 LEU B N 1
ATOM 5211 C CA . LEU B 1 26 ? 19.062 21.594 -35.406 1 45.72 26 LEU B CA 1
ATOM 5212 C C . LEU B 1 26 ? 19.844 21.797 -36.688 1 45.72 26 LEU B C 1
ATOM 5214 O O . LEU B 1 26 ? 20.188 22.922 -37.062 1 45.72 26 LEU B O 1
ATOM 5218 N N . SER B 1 27 ? 20.984 21.109 -36.875 1 45.34 27 SER B N 1
ATOM 5219 C CA . SER B 1 27 ? 21.656 21.297 -38.156 1 45.34 27 SER B CA 1
ATOM 5220 C C . SER B 1 27 ? 20.75 20.875 -39.312 1 45.34 27 SER B C 1
ATOM 5222 O O . SER B 1 27 ? 20 19.906 -39.188 1 45.34 27 SER B O 1
ATOM 5224 N N . ASN B 1 28 ? 20.453 21.703 -40.156 1 50.81 28 ASN B N 1
ATOM 5225 C CA . ASN B 1 28 ? 19.75 21.578 -41.406 1 50.81 28 ASN B CA 1
ATOM 5226 C C . ASN B 1 28 ? 20.281 20.375 -42.219 1 50.81 28 ASN B C 1
ATOM 5228 O O . ASN B 1 28 ? 19.766 20.078 -43.312 1 50.81 28 ASN B O 1
ATOM 5232 N N . VAL B 1 29 ? 21.594 19.906 -41.938 1 52.28 29 VAL B N 1
ATOM 5233 C CA . VAL B 1 29 ? 22.203 18.891 -42.781 1 52.28 29 VAL B CA 1
ATOM 5234 C C . VAL B 1 29 ? 21.797 17.5 -42.312 1 52.28 29 VAL B C 1
ATOM 5236 O O . VAL B 1 29 ? 21.766 17.234 -41.094 1 52.28 29 VAL B O 1
ATOM 5239 N N . ILE B 1 30 ? 21.047 16.703 -43.094 1 52.84 30 ILE B N 1
ATOM 5240 C CA . ILE B 1 30 ? 20.672 15.312 -42.875 1 52.84 30 ILE B CA 1
ATOM 5241 C C . ILE B 1 30 ? 21.859 14.547 -42.312 1 52.84 30 ILE B C 1
ATOM 5243 O O . ILE B 1 30 ? 22.922 14.461 -42.938 1 52.84 30 ILE B O 1
ATOM 5247 N N . SER B 1 31 ? 22.312 14.789 -41.219 1 45.78 31 SER B N 1
ATOM 5248 C CA . SER B 1 31 ? 23.5 14.062 -40.75 1 45.78 31 SER B CA 1
ATOM 5249 C C . SER B 1 31 ? 23.422 12.594 -41.156 1 45.78 31 SER B C 1
ATOM 5251 O O . SER B 1 31 ? 24.438 12.008 -41.562 1 45.78 31 SER B O 1
ATOM 5253 N N . SER B 1 32 ? 22.688 11.609 -40.406 1 50.78 32 SER B N 1
ATOM 5254 C CA . SER B 1 32 ? 22.906 10.164 -40.5 1 50.78 32 SER B CA 1
ATOM 5255 C C . SER B 1 32 ? 22 9.531 -41.531 1 50.78 32 SER B C 1
ATOM 5257 O O . SER B 1 32 ? 21.016 10.141 -41.969 1 50.78 32 SER B O 1
ATOM 5259 N N . ASN B 1 33 ? 22.422 8.43 -42.219 1 57.59 33 ASN B N 1
ATOM 5260 C CA . ASN B 1 33 ? 21.859 7.469 -43.156 1 57.59 33 ASN B CA 1
ATOM 5261 C C . ASN B 1 33 ? 20.438 7.066 -42.75 1 57.59 33 ASN B C 1
ATOM 5263 O O . ASN B 1 33 ? 19.734 6.418 -43.531 1 57.59 33 ASN B O 1
ATOM 5267 N N . ASN B 1 34 ? 19.984 7.418 -41.656 1 66.56 34 ASN B N 1
ATOM 5268 C CA . ASN B 1 34 ? 18.641 7.004 -41.25 1 66.56 34 ASN B CA 1
ATOM 5269 C C . ASN B 1 34 ? 17.656 8.18 -41.281 1 66.56 34 ASN B C 1
ATOM 5271 O O . ASN B 1 34 ? 17.828 9.141 -40.531 1 66.56 34 ASN B O 1
ATOM 5275 N N . VAL B 1 35 ? 16.688 8.266 -42.219 1 76.88 35 VAL B N 1
ATOM 5276 C CA . VAL B 1 35 ? 15.695 9.312 -42.469 1 76.88 35 VAL B CA 1
ATOM 5277 C C . VAL B 1 35 ? 14.883 9.555 -41.188 1 76.88 35 VAL B C 1
ATOM 5279 O O . VAL B 1 35 ? 14.492 10.688 -40.906 1 76.88 35 VAL B O 1
ATOM 5282 N N . THR B 1 36 ? 14.711 8.555 -40.469 1 79.75 36 THR B N 1
ATOM 5283 C CA . THR B 1 36 ? 13.867 8.68 -39.281 1 79.75 36 THR B CA 1
ATOM 5284 C C . THR B 1 36 ? 14.719 8.812 -38.031 1 79.75 36 THR B C 1
ATOM 5286 O O . THR B 1 36 ? 14.305 8.414 -36.938 1 79.75 36 THR B O 1
ATOM 5289 N N . SER B 1 37 ? 15.828 9.422 -38.25 1 80.81 37 SER B N 1
ATOM 5290 C CA . SER B 1 37 ? 16.656 9.664 -37.062 1 80.81 37 SER B CA 1
ATOM 5291 C C . SER B 1 37 ? 16.016 10.688 -36.125 1 80.81 37 SER B C 1
ATOM 5293 O O . SER B 1 37 ? 15.242 11.539 -36.562 1 80.81 37 SER B O 1
ATOM 5295 N N . PHE B 1 38 ? 16.406 10.547 -34.812 1 84.12 38 PHE B N 1
ATOM 5296 C CA . PHE B 1 38 ? 15.805 11.438 -33.844 1 84.12 38 PHE B CA 1
ATOM 5297 C C . PHE B 1 38 ? 16.203 12.883 -34.094 1 84.12 38 PHE B C 1
ATOM 5299 O O . PHE B 1 38 ? 15.422 13.805 -33.812 1 84.12 38 PHE B O 1
ATOM 5306 N N . GLU B 1 39 ? 17.328 13.078 -34.656 1 77.88 39 GLU B N 1
ATOM 5307 C CA . GLU B 1 39 ? 17.766 14.414 -35 1 77.88 39 GLU B CA 1
ATOM 5308 C C . GLU B 1 39 ? 16.891 15.023 -36.094 1 77.88 39 GLU B C 1
ATOM 5310 O O . GLU B 1 39 ? 16.5 16.188 -36.031 1 77.88 39 GLU B O 1
ATOM 5315 N N . ASN B 1 40 ? 16.594 14.172 -37.125 1 79.38 40 ASN B N 1
ATOM 5316 C CA . ASN B 1 40 ? 15.742 14.641 -38.188 1 79.38 40 ASN B CA 1
ATOM 5317 C C . ASN B 1 40 ? 14.32 14.906 -37.719 1 79.38 40 ASN B C 1
ATOM 5319 O O . ASN B 1 40 ? 13.695 15.898 -38.125 1 79.38 40 ASN B O 1
ATOM 5323 N N . ILE B 1 41 ? 13.891 14.078 -36.844 1 84.56 41 ILE B N 1
ATOM 5324 C CA . ILE B 1 41 ? 12.539 14.242 -36.281 1 84.56 41 ILE B CA 1
ATOM 5325 C C . ILE B 1 41 ? 12.469 15.516 -35.469 1 84.56 41 ILE B C 1
ATOM 5327 O O . ILE B 1 41 ? 11.523 16.297 -35.594 1 84.56 41 ILE B O 1
ATOM 5331 N N . SER B 1 42 ? 13.406 15.727 -34.656 1 81.44 42 SER B N 1
ATOM 5332 C CA . SER B 1 42 ? 13.445 16.922 -33.812 1 81.44 42 SER B CA 1
ATOM 5333 C C . SER B 1 42 ? 13.484 18.188 -34.688 1 81.44 42 SER B C 1
ATOM 5335 O O . SER B 1 42 ? 12.789 19.172 -34.375 1 81.44 42 SER B O 1
ATOM 5337 N N . PHE B 1 43 ? 14.305 18.219 -35.656 1 78.44 43 PHE B N 1
ATOM 5338 C CA . PHE B 1 43 ? 14.414 19.359 -36.562 1 78.44 43 PHE B CA 1
ATOM 5339 C C . PHE B 1 43 ? 13.07 19.641 -37.219 1 78.44 43 PHE B C 1
ATOM 5341 O O . PHE B 1 43 ? 12.633 20.797 -37.281 1 78.44 43 PHE B O 1
ATOM 5348 N N . PHE B 1 44 ? 12.469 18.547 -37.719 1 81.5 44 PHE B N 1
ATOM 5349 C CA . PHE B 1 44 ? 11.188 18.688 -38.406 1 81.5 44 PHE B CA 1
ATOM 5350 C C . PHE B 1 44 ? 10.133 19.234 -37.438 1 81.5 44 PHE B C 1
ATOM 5352 O O . PHE B 1 44 ? 9.352 20.109 -37.812 1 81.5 44 PHE B O 1
ATOM 5359 N N . LEU B 1 45 ? 10.117 18.797 -36.25 1 82.38 45 LEU B N 1
ATOM 5360 C CA . LEU B 1 45 ? 9.109 19.203 -35.281 1 82.38 45 LEU B CA 1
ATOM 5361 C C . LEU B 1 45 ? 9.359 20.641 -34.812 1 82.38 45 LEU B C 1
ATOM 5363 O O . LEU B 1 45 ? 8.414 21.391 -34.562 1 82.38 45 LEU B O 1
ATOM 5367 N N . ALA B 1 46 ? 10.547 21.062 -34.75 1 78.81 46 ALA B N 1
ATOM 5368 C CA . ALA B 1 46 ? 10.914 22.391 -34.281 1 78.81 46 ALA B CA 1
ATOM 5369 C C . ALA B 1 46 ? 10.688 23.453 -35.344 1 78.81 46 ALA B C 1
ATOM 5371 O O . ALA B 1 46 ? 10.203 24.547 -35.062 1 78.81 46 ALA B O 1
ATOM 5372 N N . THR B 1 47 ? 11.055 23.172 -36.594 1 75.56 47 THR B N 1
ATOM 5373 C CA . THR B 1 47 ? 11.086 24.188 -37.625 1 75.56 47 THR B CA 1
ATOM 5374 C C . THR B 1 47 ? 9.922 24.016 -38.594 1 75.56 47 THR B C 1
ATOM 5376 O O . THR B 1 47 ? 9.578 24.938 -39.344 1 75.56 47 THR B O 1
ATOM 5379 N N . ARG B 1 48 ? 9.242 22.875 -38.562 1 78.5 48 ARG B N 1
ATOM 5380 C CA . ARG B 1 48 ? 8.203 22.5 -39.531 1 78.5 48 ARG B CA 1
ATOM 5381 C C . ARG B 1 48 ? 8.727 22.547 -40.938 1 78.5 48 ARG B C 1
ATOM 5383 O O . ARG B 1 48 ? 7.957 22.766 -41.875 1 78.5 48 ARG B O 1
ATOM 5390 N N . LYS B 1 49 ? 10.109 22.516 -41.031 1 80.19 49 LYS B N 1
ATOM 5391 C CA . LYS B 1 49 ? 10.766 22.406 -42.344 1 80.19 49 LYS B CA 1
ATOM 5392 C C . LYS B 1 49 ? 11.461 21.062 -42.5 1 80.19 49 LYS B C 1
ATOM 5394 O O . LYS B 1 49 ? 11.789 20.406 -41.531 1 80.19 49 LYS B O 1
ATOM 5399 N N . TYR B 1 50 ? 11.523 20.531 -43.719 1 80.81 50 TYR B N 1
ATOM 5400 C CA . TYR B 1 50 ? 12.219 19.281 -44 1 80.81 50 TYR B CA 1
ATOM 5401 C C . TYR B 1 50 ? 13.719 19.5 -44.094 1 80.81 50 TYR B C 1
ATOM 5403 O O . TYR B 1 50 ? 14.172 20.547 -44.594 1 80.81 50 TYR B O 1
ATOM 5411 N N . PRO B 1 51 ? 14.523 18.594 -43.5 1 76.56 51 PRO B N 1
ATOM 5412 C CA . PRO B 1 51 ? 15.969 18.688 -43.688 1 76.56 51 PRO B CA 1
ATOM 5413 C C . PRO B 1 51 ? 16.375 18.672 -45.156 1 76.56 51 PRO B C 1
ATOM 5415 O O . PRO B 1 51 ? 15.633 18.141 -46 1 76.56 51 PRO B O 1
ATOM 5418 N N . ASN B 1 52 ? 17.438 19.234 -45.438 1 76.38 52 ASN B N 1
ATOM 5419 C CA . ASN B 1 52 ? 17.844 19.375 -46.844 1 76.38 52 ASN B CA 1
ATOM 5420 C C . ASN B 1 52 ? 18.188 18.016 -47.469 1 76.38 52 ASN B C 1
ATOM 5422 O O . ASN B 1 52 ? 18.75 17.156 -46.812 1 76.38 52 ASN B O 1
ATOM 5426 N N . GLY B 1 53 ? 17.797 17.672 -48.812 1 74.19 53 GLY B N 1
ATOM 5427 C CA . GLY B 1 53 ? 18.219 16.516 -49.594 1 74.19 53 GLY B CA 1
ATOM 5428 C C . GLY B 1 53 ? 17.281 15.344 -49.5 1 74.19 53 GLY B C 1
ATOM 5429 O O . GLY B 1 53 ? 17.625 14.219 -49.875 1 74.19 53 GLY B O 1
ATOM 5430 N N . LEU B 1 54 ? 16.094 15.516 -48.812 1 76.12 54 LEU B N 1
ATOM 5431 C CA . LEU B 1 54 ? 15.188 14.383 -48.656 1 76.12 54 LEU B CA 1
ATOM 5432 C C . LEU B 1 54 ? 14.289 14.242 -49.906 1 76.12 54 LEU B C 1
ATOM 5434 O O . LEU B 1 54 ? 13.875 15.25 -50.469 1 76.12 54 LEU B O 1
ATOM 5438 N N . ASN B 1 55 ? 14.281 13.07 -50.406 1 78.94 55 ASN B N 1
ATOM 5439 C CA . ASN B 1 55 ? 13.344 12.828 -51.5 1 78.94 55 ASN B CA 1
ATOM 5440 C C . ASN B 1 55 ? 11.898 12.789 -51 1 78.94 55 ASN B C 1
ATOM 5442 O O . ASN B 1 55 ? 11.648 12.859 -49.812 1 78.94 55 ASN B O 1
ATOM 5446 N N . LEU B 1 56 ? 10.945 12.789 -51.969 1 79.31 56 LEU B N 1
ATOM 5447 C CA . LEU B 1 56 ? 9.523 12.859 -51.656 1 79.31 56 LEU B CA 1
ATOM 5448 C C . LEU B 1 56 ? 9.125 11.711 -50.75 1 79.31 56 LEU B C 1
ATOM 5450 O O . LEU B 1 56 ? 8.352 11.906 -49.781 1 79.31 56 LEU B O 1
ATOM 5454 N N . ASN B 1 57 ? 9.602 10.664 -51 1 76.69 57 ASN B N 1
ATOM 5455 C CA . ASN B 1 57 ? 9.273 9.5 -50.156 1 76.69 57 ASN B CA 1
ATOM 5456 C C . ASN B 1 57 ? 9.859 9.617 -48.75 1 76.69 57 ASN B C 1
ATOM 5458 O O . ASN B 1 57 ? 9.211 9.242 -47.781 1 76.69 57 ASN B O 1
ATOM 5462 N N . GLN B 1 58 ? 10.953 10.086 -48.688 1 80.12 58 GLN B N 1
ATOM 5463 C CA . GLN B 1 58 ? 11.609 10.273 -47.406 1 80.12 58 GLN B CA 1
ATOM 5464 C C . GLN B 1 58 ? 10.906 11.344 -46.594 1 80.12 58 GLN B C 1
ATOM 5466 O O . GLN B 1 58 ? 10.828 11.234 -45.344 1 80.12 58 GLN B O 1
ATOM 5471 N N . LYS B 1 59 ? 10.461 12.32 -47.281 1 80.38 59 LYS B N 1
ATOM 5472 C CA . LYS B 1 59 ? 9.695 13.352 -46.594 1 80.38 59 LYS B CA 1
ATOM 5473 C C . LYS B 1 59 ? 8.414 12.781 -45.969 1 80.38 59 LYS B C 1
ATOM 5475 O O . LYS B 1 59 ? 8.062 13.109 -44.844 1 80.38 59 LYS B O 1
ATOM 5480 N N . ARG B 1 60 ? 7.797 11.977 -46.75 1 80.62 60 ARG B N 1
ATOM 5481 C CA . ARG B 1 60 ? 6.586 11.328 -46.25 1 80.62 60 ARG B CA 1
ATOM 5482 C C . ARG B 1 60 ? 6.891 10.438 -45.062 1 80.62 60 ARG B C 1
ATOM 5484 O O . ARG B 1 60 ? 6.137 10.43 -44.062 1 80.62 60 ARG B O 1
ATOM 5491 N N . THR B 1 61 ? 7.941 9.758 -45.125 1 81.12 61 THR B N 1
ATOM 5492 C CA . THR B 1 61 ? 8.352 8.867 -44.031 1 81.12 61 THR B CA 1
ATOM 5493 C C . THR B 1 61 ? 8.672 9.656 -42.781 1 81.12 61 THR B C 1
ATOM 5495 O O . THR B 1 61 ? 8.305 9.242 -41.656 1 81.12 61 THR B O 1
ATOM 5498 N N . LEU B 1 62 ? 9.312 10.703 -42.938 1 82.94 62 LEU B N 1
ATOM 5499 C CA . LEU B 1 62 ? 9.672 11.547 -41.812 1 82.94 62 LEU B CA 1
ATOM 5500 C C . LEU B 1 62 ? 8.43 12.148 -41.156 1 82.94 62 LEU B C 1
ATOM 5502 O O . LEU B 1 62 ? 8.336 12.211 -39.938 1 82.94 62 LEU B O 1
ATOM 5506 N N . ARG B 1 63 ? 7.504 12.594 -42 1 81.75 63 ARG B N 1
ATOM 5507 C CA . ARG B 1 63 ? 6.262 13.148 -41.469 1 81.75 63 ARG B CA 1
ATOM 5508 C C . ARG B 1 63 ? 5.492 12.109 -40.688 1 81.75 63 ARG B C 1
ATOM 5510 O O . ARG B 1 63 ? 4.977 12.406 -39.594 1 81.75 63 ARG B O 1
ATOM 5517 N N . LYS B 1 64 ? 5.492 10.961 -41.156 1 81.31 64 LYS B N 1
ATOM 5518 C CA . LYS B 1 64 ? 4.789 9.875 -40.5 1 81.31 64 LYS B CA 1
ATOM 5519 C C . LYS B 1 64 ? 5.453 9.539 -39.156 1 81.31 64 LYS B C 1
ATOM 5521 O O . LYS B 1 64 ? 4.77 9.352 -38.156 1 81.31 64 LYS B O 1
ATOM 5526 N N . ALA B 1 65 ? 6.734 9.398 -39.188 1 82.94 65 ALA B N 1
ATOM 5527 C CA . ALA B 1 65 ? 7.477 9.086 -37.969 1 82.94 65 ALA B CA 1
ATOM 5528 C C . ALA B 1 65 ? 7.328 10.195 -36.938 1 82.94 65 ALA B C 1
ATOM 5530 O O . ALA B 1 65 ? 7.238 9.93 -35.75 1 82.94 65 ALA B O 1
ATOM 5531 N N . ALA B 1 66 ? 7.254 11.383 -37.375 1 83 66 ALA B N 1
ATOM 5532 C CA . ALA B 1 66 ? 7.195 12.555 -36.531 1 83 66 ALA B CA 1
ATOM 5533 C C . ALA B 1 66 ? 5.859 12.625 -35.781 1 83 66 ALA B C 1
ATOM 5535 O O . ALA B 1 66 ? 5.762 13.234 -34.719 1 83 66 ALA B O 1
ATOM 5536 N N . THR B 1 67 ? 4.844 11.953 -36.281 1 81.88 67 THR B N 1
ATOM 5537 C CA . THR B 1 67 ? 3.531 12 -35.656 1 81.88 67 THR B CA 1
ATOM 5538 C C . THR B 1 67 ? 3.568 11.328 -34.281 1 81.88 67 THR B C 1
ATOM 5540 O O . THR B 1 67 ? 2.756 11.641 -33.406 1 81.88 67 THR B O 1
ATOM 5543 N N . ASN B 1 68 ? 4.535 10.539 -34.125 1 84.44 68 ASN B N 1
ATOM 5544 C CA . ASN B 1 68 ? 4.609 9.797 -32.875 1 84.44 68 ASN B CA 1
ATOM 5545 C C . ASN B 1 68 ? 5.469 10.516 -31.844 1 84.44 68 ASN B C 1
ATOM 5547 O O . ASN B 1 68 ? 5.75 9.977 -30.781 1 84.44 68 ASN B O 1
ATOM 5551 N N . PHE B 1 69 ? 5.887 11.562 -32.219 1 84.81 69 PHE B N 1
ATOM 5552 C CA . PHE B 1 69 ? 6.793 12.266 -31.328 1 84.81 69 PHE B CA 1
ATOM 5553 C C . PHE B 1 69 ? 6.312 13.695 -31.078 1 84.81 69 PHE B C 1
ATOM 5555 O O . PHE B 1 69 ? 5.551 14.242 -31.891 1 84.81 69 PHE B O 1
ATOM 5562 N N . SER B 1 70 ? 6.648 14.297 -29.938 1 82.81 70 SER B N 1
ATOM 5563 C CA . SER B 1 70 ? 6.367 15.688 -29.594 1 82.81 70 SER B CA 1
ATOM 5564 C C . SER B 1 70 ? 7.59 16.359 -29 1 82.81 70 SER B C 1
ATOM 5566 O O . SER B 1 70 ? 8.391 15.719 -28.312 1 82.81 70 SER B O 1
ATOM 5568 N N . LEU B 1 71 ? 7.797 17.547 -29.422 1 78.81 71 LEU B N 1
ATOM 5569 C CA . LEU B 1 71 ? 8.914 18.328 -28.906 1 78.81 71 LEU B CA 1
ATOM 5570 C C . LEU B 1 71 ? 8.438 19.375 -27.906 1 78.81 71 LEU B C 1
ATOM 5572 O O . LEU B 1 71 ? 7.609 20.219 -28.234 1 78.81 71 LEU B O 1
ATOM 5576 N N . VAL B 1 72 ? 8.852 19.172 -26.609 1 73.75 72 VAL B N 1
ATOM 5577 C CA . VAL B 1 72 ? 8.5 20.109 -25.547 1 73.75 72 VAL B CA 1
ATOM 5578 C C . VAL B 1 72 ? 9.766 20.641 -24.875 1 73.75 72 VAL B C 1
ATOM 5580 O O . VAL B 1 72 ? 10.57 19.875 -24.359 1 73.75 72 VAL B O 1
ATOM 5583 N N . ASP B 1 73 ? 10.016 21.969 -24.891 1 62.59 73 ASP B N 1
ATOM 5584 C CA . ASP B 1 73 ? 11.18 22.625 -24.297 1 62.59 73 ASP B CA 1
ATOM 5585 C C . ASP B 1 73 ? 12.477 22 -24.812 1 62.59 73 ASP B C 1
ATOM 5587 O O . ASP B 1 73 ? 13.367 21.688 -24.016 1 62.59 73 ASP B O 1
ATOM 5591 N N . ASN B 1 74 ? 12.523 21.719 -26.062 1 66.88 74 ASN B N 1
ATOM 5592 C CA . ASN B 1 74 ? 13.688 21.203 -26.766 1 66.88 74 ASN B CA 1
ATOM 5593 C C . ASN B 1 74 ? 13.992 19.766 -26.344 1 66.88 74 ASN B C 1
ATOM 5595 O O . ASN B 1 74 ? 15.141 19.312 -26.453 1 66.88 74 ASN B O 1
ATOM 5599 N N . LYS B 1 75 ? 13.031 19.125 -25.734 1 77.38 75 LYS B N 1
ATOM 5600 C CA . LYS B 1 75 ? 13.133 17.688 -25.453 1 77.38 75 LYS B CA 1
ATOM 5601 C C . LYS B 1 75 ? 12.125 16.891 -26.266 1 77.38 75 LYS B C 1
ATOM 5603 O O . LYS B 1 75 ? 10.969 17.297 -26.406 1 77.38 75 LYS B O 1
ATOM 5608 N N . LEU B 1 76 ? 12.75 15.805 -26.859 1 81.06 76 LEU B N 1
ATOM 5609 C CA . LEU B 1 76 ? 11.914 14.961 -27.703 1 81.06 76 LEU B CA 1
ATOM 5610 C C . LEU B 1 76 ? 11.211 13.891 -26.875 1 81.06 76 LEU B C 1
ATOM 5612 O O . LEU B 1 76 ? 11.844 13.195 -26.094 1 81.06 76 LEU B O 1
ATOM 5616 N N . TYR B 1 77 ? 9.945 13.828 -27.031 1 83.88 77 TYR B N 1
ATOM 5617 C CA . TYR B 1 77 ? 9.148 12.828 -26.328 1 83.88 77 TYR B CA 1
ATOM 5618 C C . TYR B 1 77 ? 8.453 11.891 -27.312 1 83.88 77 TYR B C 1
ATOM 5620 O O . TYR B 1 77 ? 7.973 12.336 -28.359 1 83.88 77 TYR B O 1
ATOM 5628 N N . TYR B 1 78 ? 8.547 10.617 -26.969 1 83.81 78 TYR B N 1
ATOM 5629 C CA . TYR B 1 78 ? 7.754 9.641 -27.703 1 83.81 78 TYR B CA 1
ATOM 5630 C C . TYR B 1 78 ? 6.32 9.602 -27.188 1 83.81 78 TYR B C 1
ATOM 5632 O O . TYR B 1 78 ? 6.086 9.328 -26.016 1 83.81 78 TYR B O 1
ATOM 5640 N N . ILE B 1 79 ? 5.324 9.977 -27.922 1 79.38 79 ILE B N 1
ATOM 5641 C CA . ILE B 1 79 ? 3.932 10.062 -27.484 1 79.38 79 ILE B CA 1
ATOM 5642 C C . ILE B 1 79 ? 3.146 8.883 -28.062 1 79.38 79 ILE B C 1
ATOM 5644 O O . ILE B 1 79 ? 2.002 8.641 -27.656 1 79.38 79 ILE B O 1
ATOM 5648 N N . GLY B 1 80 ? 3.68 8.062 -28.812 1 73.38 80 GLY B N 1
ATOM 5649 C CA . GLY B 1 80 ? 3.066 6.863 -29.375 1 73.38 80 GLY B CA 1
ATOM 5650 C C . GLY B 1 80 ? 1.976 7.164 -30.375 1 73.38 80 GLY B C 1
ATOM 5651 O O . GLY B 1 80 ? 1.658 8.328 -30.625 1 73.38 80 GLY B O 1
ATOM 5652 N N . LYS B 1 81 ? 1.442 5.988 -30.969 1 68 81 LYS B N 1
ATOM 5653 C CA . LYS B 1 81 ? 0.416 6.113 -32 1 68 81 LYS B CA 1
ATOM 5654 C C . LYS B 1 81 ? -0.864 6.719 -31.422 1 68 81 LYS B C 1
ATOM 5656 O O . LYS B 1 81 ? -1.514 7.539 -32.094 1 68 81 LYS B O 1
ATOM 5661 N N . ASN B 1 82 ? -1.079 6.43 -30.234 1 64.81 82 ASN B N 1
ATOM 5662 C CA . ASN B 1 82 ? -2.301 6.91 -29.594 1 64.81 82 ASN B CA 1
ATOM 5663 C C . ASN B 1 82 ? -2.062 8.211 -28.844 1 64.81 82 ASN B C 1
ATOM 5665 O O . ASN B 1 82 ? -2.986 8.766 -28.25 1 64.81 82 ASN B O 1
ATOM 5669 N N . LYS B 1 83 ? -0.926 8.789 -28.859 1 63.78 83 LYS B N 1
ATOM 5670 C CA . LYS B 1 83 ? -0.513 10.078 -28.328 1 63.78 83 LYS B CA 1
ATOM 5671 C C . LYS B 1 83 ? -0.746 10.148 -26.812 1 63.78 83 LYS B C 1
ATOM 5673 O O . LYS B 1 83 ? -0.98 11.227 -26.266 1 63.78 83 LYS B O 1
ATOM 5678 N N . THR B 1 84 ? -0.795 8.984 -26.266 1 63.09 84 THR B N 1
ATOM 5679 C CA . THR B 1 84 ? -1.093 8.945 -24.844 1 63.09 84 THR B CA 1
ATOM 5680 C C . THR B 1 84 ? 0.185 8.766 -24.031 1 63.09 84 THR B C 1
ATOM 5682 O O . THR B 1 84 ? 0.206 9.047 -22.828 1 63.09 84 THR B O 1
ATOM 5685 N N . ASP B 1 85 ? 1.185 8.547 -24.703 1 63.53 85 ASP B N 1
ATOM 5686 C CA . ASP B 1 85 ? 2.439 8.289 -24 1 63.53 85 ASP B CA 1
ATOM 5687 C C . ASP B 1 85 ? 3.289 9.555 -23.906 1 63.53 85 ASP B C 1
ATOM 5689 O O . ASP B 1 85 ? 3.07 10.508 -24.656 1 63.53 85 ASP B O 1
ATOM 5693 N N . LYS B 1 86 ? 3.994 9.844 -22.938 1 75.38 86 LYS B N 1
ATOM 5694 C CA . LYS B 1 86 ? 5.012 10.891 -22.844 1 75.38 86 LYS B CA 1
ATOM 5695 C C . LYS B 1 86 ? 6.309 10.344 -22.25 1 75.38 86 LYS B C 1
ATOM 5697 O O . LYS B 1 86 ? 6.52 10.398 -21.047 1 75.38 86 LYS B O 1
ATOM 5702 N N . ARG B 1 87 ? 7.09 9.781 -23.25 1 79.25 87 ARG B N 1
ATOM 5703 C CA . ARG B 1 87 ? 8.367 9.18 -22.875 1 79.25 87 ARG B CA 1
ATOM 5704 C C . ARG B 1 87 ? 9.539 10.008 -23.406 1 79.25 87 ARG B C 1
ATOM 5706 O O . ARG B 1 87 ? 9.602 10.297 -24.594 1 79.25 87 ARG B O 1
ATOM 5713 N N . LEU B 1 88 ? 10.406 10.352 -22.516 1 81.5 88 LEU B N 1
ATOM 5714 C CA . LEU B 1 88 ? 11.562 11.133 -22.922 1 81.5 88 LEU B CA 1
ATOM 5715 C C . LEU B 1 88 ? 12.508 10.305 -23.781 1 81.5 88 LEU B C 1
ATOM 5717 O O . LEU B 1 88 ? 12.883 9.188 -23.422 1 81.5 88 LEU B O 1
ATOM 5721 N N . VAL B 1 89 ? 12.773 10.805 -24.906 1 82.75 89 VAL B N 1
ATOM 5722 C CA . VAL B 1 89 ? 13.672 10.117 -25.828 1 82.75 89 VAL B CA 1
ATOM 5723 C C . VAL B 1 89 ? 15.117 10.328 -25.406 1 82.75 89 VAL B C 1
ATOM 5725 O O . VAL B 1 89 ? 15.555 11.469 -25.219 1 82.75 89 VAL B O 1
ATOM 5728 N N . ILE B 1 90 ? 15.82 9.156 -25.156 1 79.56 90 ILE B N 1
ATOM 5729 C CA . ILE B 1 90 ? 17.234 9.211 -24.797 1 79.56 90 ILE B CA 1
ATOM 5730 C C . ILE B 1 90 ? 18.094 8.992 -26.031 1 79.56 90 ILE B C 1
ATOM 5732 O O . ILE B 1 90 ? 17.969 7.965 -26.703 1 79.56 90 ILE B O 1
ATOM 5736 N N . LEU B 1 91 ? 18.938 9.945 -26.281 1 73.62 91 LEU B N 1
ATOM 5737 C CA . LEU B 1 91 ? 19.672 9.953 -27.547 1 73.62 91 LEU B CA 1
ATOM 5738 C C . LEU B 1 91 ? 21.062 9.359 -27.375 1 73.62 91 LEU B C 1
ATOM 5740 O O . LEU B 1 91 ? 21.578 8.695 -28.281 1 73.62 91 LEU B O 1
ATOM 5744 N N . ASP B 1 92 ? 21.766 9.547 -26.25 1 74.25 92 ASP B N 1
ATOM 5745 C CA . ASP B 1 92 ? 23.156 9.141 -26.125 1 74.25 92 ASP B CA 1
ATOM 5746 C C . ASP B 1 92 ? 23.266 7.82 -25.359 1 74.25 92 ASP B C 1
ATOM 5748 O O . ASP B 1 92 ? 22.391 7.465 -24.578 1 74.25 92 ASP B O 1
ATOM 5752 N N . GLU B 1 93 ? 24.328 7.082 -25.797 1 76.12 93 GLU B N 1
ATOM 5753 C CA . GLU B 1 93 ? 24.578 5.77 -25.219 1 76.12 93 GLU B CA 1
ATOM 5754 C C . GLU B 1 93 ? 24.828 5.867 -23.719 1 76.12 93 GLU B C 1
ATOM 5756 O O . GLU B 1 93 ? 24.406 4.996 -22.953 1 76.12 93 GLU B O 1
ATOM 5761 N N . GLU B 1 94 ? 25.469 6.84 -23.312 1 72.19 94 GLU B N 1
ATOM 5762 C CA . GLU B 1 94 ? 25.719 7.023 -21.875 1 72.19 94 GLU B CA 1
ATOM 5763 C C . GLU B 1 94 ? 24.438 7.27 -21.109 1 72.19 94 GLU B C 1
ATOM 5765 O O . GLU B 1 94 ? 24.25 6.766 -20 1 72.19 94 GLU B O 1
ATOM 5770 N N . GLY B 1 95 ? 23.562 8.039 -21.766 1 74.56 95 GLY B N 1
ATOM 5771 C CA . GLY B 1 95 ? 22.25 8.258 -21.156 1 74.56 95 GLY B CA 1
ATOM 5772 C C . GLY B 1 95 ? 21.453 6.98 -21.016 1 74.56 95 GLY B C 1
ATOM 5773 O O . GLY B 1 95 ? 20.812 6.758 -19.984 1 74.56 95 GLY B O 1
ATOM 5774 N N . LYS B 1 96 ? 21.516 6.207 -21.969 1 78.56 96 LYS B N 1
ATOM 5775 C CA . LYS B 1 96 ? 20.812 4.922 -21.938 1 78.56 96 LYS B CA 1
ATOM 5776 C C . LYS B 1 96 ? 21.312 4.055 -20.781 1 78.56 96 LYS B C 1
ATOM 5778 O O . LYS B 1 96 ? 20.516 3.482 -20.047 1 78.56 96 LYS B O 1
ATOM 5783 N N . LYS B 1 97 ? 22.547 3.98 -20.703 1 76.31 97 LYS B N 1
ATOM 5784 C CA . LYS B 1 97 ? 23.156 3.178 -19.641 1 76.31 97 LYS B CA 1
ATOM 5785 C C . LYS B 1 97 ? 22.828 3.74 -18.266 1 76.31 97 LYS B C 1
ATOM 5787 O O . LYS B 1 97 ? 22.578 2.982 -17.328 1 76.31 97 LYS B O 1
ATOM 5792 N N . GLN B 1 98 ? 22.797 5.016 -18.219 1 73.25 98 GLN B N 1
ATOM 5793 C CA . GLN B 1 98 ? 22.469 5.645 -16.953 1 73.25 98 GLN B CA 1
ATOM 5794 C C . GLN B 1 98 ? 21.016 5.352 -16.562 1 73.25 98 GLN B C 1
ATOM 5796 O O . GLN B 1 98 ? 20.734 5.043 -15.398 1 73.25 98 GLN B O 1
ATOM 5801 N N . VAL B 1 99 ? 20.109 5.512 -17.516 1 72.69 99 VAL B N 1
ATOM 5802 C CA . VAL B 1 99 ? 18.703 5.191 -17.266 1 72.69 99 VAL B CA 1
ATOM 5803 C C . VAL B 1 99 ? 18.578 3.748 -16.781 1 72.69 99 VAL B C 1
ATOM 5805 O O . VAL B 1 99 ? 17.844 3.463 -15.844 1 72.69 99 VAL B O 1
ATOM 5808 N N . PHE B 1 100 ? 19.344 2.91 -17.375 1 76.5 100 PHE B N 1
ATOM 5809 C CA . PHE B 1 100 ? 19.344 1.503 -17 1 76.5 100 PHE B CA 1
ATOM 5810 C C . PHE B 1 100 ? 19.859 1.329 -15.57 1 76.5 100 PHE B C 1
ATOM 5812 O O . PHE B 1 100 ? 19.266 0.584 -14.781 1 76.5 100 PHE B O 1
ATOM 5819 N N . GLU B 1 101 ? 20.938 1.934 -15.352 1 69.75 101 GLU B N 1
ATOM 5820 C CA . GLU B 1 101 ? 21.5 1.81 -14.016 1 69.75 101 GLU B CA 1
ATOM 5821 C C . GLU B 1 101 ? 20.547 2.33 -12.953 1 69.75 101 GLU B C 1
ATOM 5823 O O . GLU B 1 101 ? 20.406 1.727 -11.883 1 69.75 101 GLU B O 1
ATOM 5828 N N . ASP B 1 102 ? 19.922 3.344 -13.383 1 63.69 102 ASP B N 1
ATOM 5829 C CA . ASP B 1 102 ? 18.984 3.941 -12.438 1 63.69 102 ASP B CA 1
ATOM 5830 C C . ASP B 1 102 ? 17.766 3.047 -12.234 1 63.69 102 ASP B C 1
ATOM 5832 O O . ASP B 1 102 ? 17.25 2.934 -11.117 1 63.69 102 ASP B O 1
ATOM 5836 N N . CYS B 1 103 ? 17.344 2.482 -13.305 1 64 103 CYS B N 1
ATOM 5837 C CA . CYS B 1 103 ? 16.094 1.733 -13.273 1 64 103 CYS B CA 1
ATOM 5838 C C . CYS B 1 103 ? 16.344 0.277 -12.898 1 64 103 CYS B C 1
ATOM 5840 O O . CYS B 1 103 ? 15.414 -0.427 -12.492 1 64 103 CYS B O 1
ATOM 5842 N N . HIS B 1 104 ? 17.562 -0.173 -13.07 1 66.19 104 HIS B N 1
ATOM 5843 C CA . HIS B 1 104 ? 17.906 -1.562 -12.789 1 66.19 104 HIS B CA 1
ATOM 5844 C C . HIS B 1 104 ? 18.891 -1.661 -11.625 1 66.19 104 HIS B C 1
ATOM 5846 O O . HIS B 1 104 ? 18.656 -2.418 -10.68 1 66.19 104 HIS B O 1
ATOM 5852 N N . GLY B 1 105 ? 19.984 -1.084 -11.82 1 55.84 105 GLY B N 1
ATOM 5853 C CA . GLY B 1 105 ? 21.141 -1.258 -10.953 1 55.84 105 GLY B CA 1
ATOM 5854 C C . GLY B 1 105 ? 21.031 -0.478 -9.656 1 55.84 105 GLY B C 1
ATOM 5855 O O . GLY B 1 105 ? 21.75 -0.755 -8.695 1 55.84 105 GLY B O 1
ATOM 5856 N N . SER B 1 106 ? 20.281 0.611 -9.789 1 49.62 106 SER B N 1
ATOM 5857 C CA . SER B 1 106 ? 20.281 1.48 -8.617 1 49.62 106 SER B CA 1
ATOM 5858 C C . SER B 1 106 ? 19.656 0.783 -7.41 1 49.62 106 SER B C 1
ATOM 5860 O O . SER B 1 106 ? 18.766 -0.06 -7.562 1 49.62 106 SER B O 1
ATOM 5862 N N . SER B 1 107 ? 20.234 0.892 -6.34 1 42.62 107 SER B N 1
ATOM 5863 C CA . SER B 1 107 ? 19.797 0.317 -5.066 1 42.62 107 SER B CA 1
ATOM 5864 C C . SER B 1 107 ? 18.391 0.782 -4.699 1 42.62 107 SER B C 1
ATOM 5866 O O . SER B 1 107 ? 17.672 0.073 -4 1 42.62 107 SER B O 1
ATOM 5868 N N . ILE B 1 108 ? 18.031 1.906 -5.195 1 39.03 108 ILE B N 1
ATOM 5869 C CA . ILE B 1 108 ? 16.797 2.58 -4.812 1 39.03 108 ILE B CA 1
ATOM 5870 C C . ILE B 1 108 ? 15.672 2.195 -5.781 1 39.03 108 ILE B C 1
ATOM 5872 O O . ILE B 1 108 ? 14.547 1.907 -5.359 1 39.03 108 ILE B O 1
ATOM 5876 N N . GLU B 1 109 ? 15.906 2.371 -7.137 1 40.06 109 GLU B N 1
ATOM 5877 C CA . GLU B 1 109 ? 14.93 2.281 -8.219 1 40.06 109 GLU B CA 1
ATOM 5878 C C . GLU B 1 109 ? 15.117 1.007 -9.031 1 40.06 109 GLU B C 1
ATOM 5880 O O . GLU B 1 109 ? 14.172 0.498 -9.633 1 40.06 109 GLU B O 1
ATOM 5885 N N . GLY B 1 110 ? 16.219 0.401 -9.039 1 44.75 110 GLY B N 1
ATOM 5886 C CA . GLY B 1 110 ? 16.625 -0.562 -10.055 1 44.75 110 GLY B CA 1
ATOM 5887 C C . GLY B 1 110 ? 16.438 -2.002 -9.625 1 44.75 110 GLY B C 1
ATOM 5888 O O . GLY B 1 110 ? 16.094 -2.859 -10.438 1 44.75 110 GLY B O 1
ATOM 5889 N N . GLY B 1 111 ? 16.453 -2.344 -8.352 1 46.06 111 GLY B N 1
ATOM 5890 C CA . GLY B 1 111 ? 16.266 -3.584 -7.617 1 46.06 111 GLY B CA 1
ATOM 5891 C C . GLY B 1 111 ? 16.672 -4.812 -8.406 1 46.06 111 GLY B C 1
ATOM 5892 O O . GLY B 1 111 ? 16.375 -5.941 -8.016 1 46.06 111 GLY B O 1
ATOM 5893 N N . HIS B 1 112 ? 17.516 -4.602 -9.445 1 53.88 112 HIS B N 1
ATOM 5894 C CA . HIS B 1 112 ? 18 -5.645 -10.336 1 53.88 112 HIS B CA 1
ATOM 5895 C C . HIS B 1 112 ? 16.859 -6.531 -10.82 1 53.88 112 HIS B C 1
ATOM 5897 O O . HIS B 1 112 ? 16.953 -7.758 -10.773 1 53.88 112 HIS B O 1
ATOM 5903 N N . GLY B 1 113 ? 15.812 -5.793 -11.148 1 53.91 113 GLY B N 1
ATOM 5904 C CA . GLY B 1 113 ? 14.641 -6.488 -11.656 1 53.91 113 GLY B CA 1
ATOM 5905 C C . GLY B 1 113 ? 14.898 -7.203 -12.969 1 53.91 113 GLY B C 1
ATOM 5906 O O . GLY B 1 113 ? 15.914 -6.969 -13.625 1 53.91 113 GLY B O 1
ATOM 5907 N N . GLY B 1 114 ? 14.219 -8.195 -13.375 1 55.97 114 GLY B N 1
ATOM 5908 C CA . GLY B 1 114 ? 14.359 -8.914 -14.625 1 55.97 114 GLY B CA 1
ATOM 5909 C C . GLY B 1 114 ? 14.219 -8.031 -15.844 1 55.97 114 GLY B C 1
ATOM 5910 O O . GLY B 1 114 ? 14.008 -6.824 -15.727 1 55.97 114 GLY B O 1
ATOM 5911 N N . GLN B 1 115 ? 14.586 -8.406 -16.969 1 63.16 115 GLN B N 1
ATOM 5912 C CA . GLN B 1 115 ? 14.609 -7.68 -18.234 1 63.16 115 GLN B CA 1
ATOM 5913 C C . GLN B 1 115 ? 13.305 -6.918 -18.453 1 63.16 115 GLN B C 1
ATOM 5915 O O . GLN B 1 115 ? 13.32 -5.738 -18.812 1 63.16 115 GLN B O 1
ATOM 5920 N N . LYS B 1 116 ? 12.297 -7.516 -18.203 1 59.69 116 LYS B N 1
ATOM 5921 C CA . LYS B 1 116 ? 11.008 -6.898 -18.5 1 59.69 116 LYS B CA 1
ATOM 5922 C C . LYS B 1 116 ? 10.719 -5.754 -17.531 1 59.69 116 LYS B C 1
ATOM 5924 O O . LYS B 1 116 ? 10.273 -4.68 -17.938 1 59.69 116 LYS B O 1
ATOM 5929 N N . LYS B 1 117 ? 10.977 -6.023 -16.172 1 61.28 117 LYS B N 1
ATOM 5930 C CA . LYS B 1 117 ? 10.758 -4.969 -15.188 1 61.28 117 LYS B CA 1
ATOM 5931 C C . LYS B 1 117 ? 11.625 -3.75 -15.484 1 61.28 117 LYS B C 1
ATOM 5933 O O . LYS B 1 117 ? 11.164 -2.611 -15.383 1 61.28 117 LYS B O 1
ATOM 5938 N N . THR B 1 118 ? 12.758 -4.047 -15.703 1 70.94 118 THR B N 1
ATOM 5939 C CA . THR B 1 118 ? 13.68 -2.967 -16.031 1 70.94 118 THR B CA 1
ATOM 5940 C C . THR B 1 118 ? 13.227 -2.217 -17.281 1 70.94 118 THR B C 1
ATOM 5942 O O . THR B 1 118 ? 13.258 -0.984 -17.312 1 70.94 118 THR B O 1
ATOM 5945 N N . LEU B 1 119 ? 12.688 -3.027 -18.203 1 73.5 119 LEU B N 1
ATOM 5946 C CA . LEU B 1 119 ? 12.219 -2.412 -19.438 1 73.5 119 LEU B CA 1
ATOM 5947 C C . LEU B 1 119 ? 10.961 -1.58 -19.188 1 73.5 119 LEU B C 1
ATOM 5949 O O . LEU B 1 119 ? 10.836 -0.472 -19.719 1 73.5 119 LEU B O 1
ATOM 5953 N N . GLU B 1 120 ? 10.125 -2.092 -18.469 1 67.56 120 GLU B N 1
ATOM 5954 C CA . GLU B 1 120 ? 8.906 -1.348 -18.172 1 67.56 120 GLU B CA 1
ATOM 5955 C C . GLU B 1 120 ? 9.219 -0.031 -17.469 1 67.56 120 GLU B C 1
ATOM 5957 O O . GLU B 1 120 ? 8.617 1.001 -17.766 1 67.56 120 GLU B O 1
ATOM 5962 N N . LYS B 1 121 ? 10.086 -0.146 -16.5 1 70.25 121 LYS B N 1
ATOM 5963 C CA . LYS B 1 121 ? 10.523 1.066 -15.805 1 70.25 121 LYS B CA 1
ATOM 5964 C C . LYS B 1 121 ? 11.102 2.08 -16.781 1 70.25 121 LYS B C 1
ATOM 5966 O O . LYS B 1 121 ? 10.773 3.266 -16.734 1 70.25 121 LYS B O 1
ATOM 5971 N N . ILE B 1 122 ? 11.797 1.537 -17.625 1 75.19 122 ILE B N 1
ATOM 5972 C CA . ILE B 1 122 ? 12.477 2.408 -18.578 1 75.19 122 ILE B CA 1
ATOM 5973 C C . ILE B 1 122 ? 11.477 2.918 -19.609 1 75.19 122 ILE B C 1
ATOM 5975 O O . ILE B 1 122 ? 11.453 4.109 -19.922 1 75.19 122 ILE B O 1
ATOM 5979 N N . GLU B 1 123 ? 10.57 2.014 -19.938 1 73.31 123 GLU B N 1
ATOM 5980 C CA . GLU B 1 123 ? 9.617 2.361 -20.984 1 73.31 123 GLU B CA 1
ATOM 5981 C C . GLU B 1 123 ? 8.562 3.334 -20.469 1 73.31 123 GLU B C 1
ATOM 5983 O O . GLU B 1 123 ? 7.945 4.062 -21.25 1 73.31 123 GLU B O 1
ATOM 5988 N N . SER B 1 124 ? 8.352 3.32 -19.25 1 71.06 124 SER B N 1
ATOM 5989 C CA . SER B 1 124 ? 7.348 4.219 -18.688 1 71.06 124 SER B CA 1
ATOM 5990 C C . SER B 1 124 ? 7.781 5.676 -18.812 1 71.06 124 SER B C 1
ATOM 5992 O O . SER B 1 124 ? 6.941 6.578 -18.828 1 71.06 124 SER B O 1
ATOM 5994 N N . LEU B 1 125 ? 9.031 5.836 -18.891 1 73.81 125 LEU B N 1
ATOM 5995 C CA . LEU B 1 125 ? 9.484 7.223 -18.844 1 73.81 125 LEU B CA 1
ATOM 5996 C C . LEU B 1 125 ? 10.406 7.539 -20 1 73.81 125 LEU B C 1
ATOM 5998 O O . LEU B 1 125 ? 10.57 8.703 -20.375 1 73.81 125 LEU B O 1
ATOM 6002 N N . PHE B 1 126 ? 10.953 6.535 -20.516 1 77.81 126 PHE B N 1
ATOM 6003 C CA . PHE B 1 126 ? 12.008 6.777 -21.484 1 77.81 126 PHE B CA 1
ATOM 6004 C C . PHE B 1 126 ? 11.766 5.965 -22.75 1 77.81 126 PHE B C 1
ATOM 6006 O O . PHE B 1 126 ? 11 4.996 -22.734 1 77.81 126 PHE B O 1
ATOM 6013 N N . PHE B 1 127 ? 12.344 6.508 -23.781 1 82.38 127 PHE B N 1
ATOM 6014 C CA . PHE B 1 127 ? 12.242 5.805 -25.062 1 82.38 127 PHE B CA 1
ATOM 6015 C C . PHE B 1 127 ? 13.539 5.926 -25.844 1 82.38 127 PHE B C 1
ATOM 6017 O O . PHE B 1 127 ? 14.148 6.992 -25.891 1 82.38 127 PHE B O 1
ATOM 6024 N N . TRP B 1 128 ? 14.031 4.84 -26.328 1 81.88 128 TRP B N 1
ATOM 6025 C CA . TRP B 1 128 ? 15.039 4.844 -27.391 1 81.88 128 TRP B CA 1
ATOM 6026 C C . TRP B 1 128 ? 14.867 3.639 -28.312 1 81.88 128 TRP B C 1
ATOM 6028 O O . TRP B 1 128 ? 14.227 2.652 -27.938 1 81.88 128 TRP B O 1
ATOM 6038 N N . ARG B 1 129 ? 15.297 3.838 -29.594 1 78.56 129 ARG B N 1
ATOM 6039 C CA . ARG B 1 129 ? 15.195 2.746 -30.547 1 78.56 129 ARG B CA 1
ATOM 6040 C C . ARG B 1 129 ? 16.078 1.575 -30.141 1 78.56 129 ARG B C 1
ATOM 6042 O O . ARG B 1 129 ? 17.266 1.761 -29.859 1 78.56 129 ARG B O 1
ATOM 6049 N N . GLY B 1 130 ? 15.516 0.308 -30.094 1 78 130 GLY B N 1
ATOM 6050 C CA . GLY B 1 130 ? 16.25 -0.885 -29.703 1 78 130 GLY B CA 1
ATOM 6051 C C . GLY B 1 130 ? 16.328 -1.06 -28.203 1 78 130 GLY B C 1
ATOM 6052 O O . GLY B 1 130 ? 17.172 -1.808 -27.703 1 78 130 GLY B O 1
ATOM 6053 N N . MET B 1 131 ? 15.492 -0.373 -27.516 1 81.56 131 MET B N 1
ATOM 6054 C CA . MET B 1 131 ? 15.586 -0.361 -26.062 1 81.56 131 MET B CA 1
ATOM 6055 C C . MET B 1 131 ? 15.328 -1.752 -25.484 1 81.56 131 MET B C 1
ATOM 6057 O O . MET B 1 131 ? 15.969 -2.15 -24.5 1 81.56 131 MET B O 1
ATOM 6061 N N . VAL B 1 132 ? 14.547 -2.408 -26.094 1 75.44 132 VAL B N 1
ATOM 6062 C CA . VAL B 1 132 ? 14.234 -3.748 -25.609 1 75.44 132 VAL B CA 1
ATOM 6063 C C . VAL B 1 132 ? 15.484 -4.629 -25.688 1 75.44 132 VAL B C 1
ATOM 6065 O O . VAL B 1 132 ? 15.836 -5.297 -24.703 1 75.44 132 VAL B O 1
ATOM 6068 N N . LYS B 1 133 ? 16.141 -4.578 -26.766 1 74.94 133 LYS B N 1
ATOM 6069 C CA . LYS B 1 133 ? 17.359 -5.355 -26.953 1 74.94 133 LYS B CA 1
ATOM 6070 C C . LYS B 1 133 ? 18.438 -4.922 -25.969 1 74.94 133 LYS B C 1
ATOM 6072 O O . LYS B 1 133 ? 19.156 -5.762 -25.406 1 74.94 133 LYS B O 1
ATOM 6077 N N . ASP B 1 134 ? 18.547 -3.668 -25.859 1 80.19 134 ASP B N 1
ATOM 6078 C CA . ASP B 1 134 ? 19.562 -3.141 -24.953 1 80.19 134 ASP B CA 1
ATOM 6079 C C . ASP B 1 134 ? 19.312 -3.596 -23.516 1 80.19 134 ASP B C 1
ATOM 6081 O O . ASP B 1 134 ? 20.234 -4.055 -22.828 1 80.19 134 ASP B O 1
ATOM 6085 N N . VAL B 1 135 ? 18.109 -3.512 -23.094 1 77.75 135 VAL B N 1
ATOM 6086 C CA . VAL B 1 135 ? 17.75 -3.834 -21.719 1 77.75 135 VAL B CA 1
ATOM 6087 C C . VAL B 1 135 ? 17.938 -5.332 -21.484 1 77.75 135 VAL B C 1
ATOM 6089 O O . VAL B 1 135 ? 18.5 -5.734 -20.453 1 77.75 135 VAL B O 1
ATOM 6092 N N . ILE B 1 136 ? 17.578 -6.078 -22.375 1 70.06 136 ILE B N 1
ATOM 6093 C CA . ILE B 1 136 ? 17.781 -7.52 -22.281 1 70.06 136 ILE B CA 1
ATOM 6094 C C . ILE B 1 136 ? 19.266 -7.828 -22.156 1 70.06 136 ILE B C 1
ATOM 6096 O O . ILE B 1 136 ? 19.672 -8.602 -21.281 1 70.06 136 ILE B O 1
ATOM 6100 N N . HIS B 1 137 ? 19.969 -7.238 -22.969 1 75.38 137 HIS B N 1
ATOM 6101 C CA . HIS B 1 137 ? 21.406 -7.461 -22.953 1 75.38 137 HIS B CA 1
ATOM 6102 C C . HIS B 1 137 ? 22.031 -7.016 -21.641 1 75.38 137 HIS B C 1
ATOM 6104 O O . HIS B 1 137 ? 22.828 -7.738 -21.047 1 75.38 137 HIS B O 1
ATOM 6110 N N . TRP B 1 138 ? 21.578 -5.902 -21.172 1 77.5 138 TRP B N 1
ATOM 6111 C CA . TRP B 1 138 ? 22.203 -5.324 -20 1 77.5 138 TRP B CA 1
ATOM 6112 C C . TRP B 1 138 ? 21.781 -6.062 -18.734 1 77.5 138 TRP B C 1
ATOM 6114 O O . TRP B 1 138 ? 22.594 -6.258 -17.828 1 77.5 138 TRP B O 1
ATOM 6124 N N . VAL B 1 139 ? 20.578 -6.5 -18.656 1 72.44 139 VAL B N 1
ATOM 6125 C CA . VAL B 1 139 ? 20.125 -7.258 -17.5 1 72.44 139 VAL B CA 1
ATOM 6126 C C . VAL B 1 139 ? 20.828 -8.617 -17.453 1 72.44 139 VAL B C 1
ATOM 6128 O O . VAL B 1 139 ? 21.234 -9.078 -16.391 1 72.44 139 VAL B O 1
ATOM 6131 N N . THR B 1 140 ? 20.922 -9.25 -18.594 1 67 140 THR B N 1
ATOM 6132 C CA . THR B 1 140 ? 21.609 -10.531 -18.703 1 67 140 THR B CA 1
ATOM 6133 C C . THR B 1 140 ? 23.078 -10.398 -18.312 1 67 140 THR B C 1
ATOM 6135 O O . THR B 1 140 ? 23.672 -11.336 -17.781 1 67 140 THR B O 1
ATOM 6138 N N . ALA B 1 141 ? 23.516 -9.258 -18.453 1 66.19 141 ALA B N 1
ATOM 6139 C CA . ALA B 1 141 ? 24.938 -9.039 -18.203 1 66.19 141 ALA B CA 1
ATOM 6140 C C . ALA B 1 141 ? 25.156 -8.508 -16.781 1 66.19 141 ALA B C 1
ATOM 6142 O O . ALA B 1 141 ? 26.297 -8.312 -16.359 1 66.19 141 ALA B O 1
ATOM 6143 N N . CYS B 1 142 ? 24 -8.297 -16.094 1 65.5 142 CYS B N 1
ATOM 6144 C CA . CYS B 1 142 ? 24.141 -7.715 -14.766 1 65.5 142 CYS B CA 1
ATOM 6145 C C . CYS B 1 142 ? 24.734 -8.727 -13.789 1 65.5 142 CYS B C 1
ATOM 6147 O O . CYS B 1 142 ? 24.203 -9.828 -13.641 1 65.5 142 CYS B O 1
ATOM 6149 N N . GLU B 1 143 ? 25.688 -8.438 -13.148 1 60.62 143 GLU B N 1
ATOM 6150 C CA . GLU B 1 143 ? 26.438 -9.344 -12.281 1 60.62 143 GLU B CA 1
ATOM 6151 C C . GLU B 1 143 ? 25.641 -9.688 -11.023 1 60.62 143 GLU B C 1
ATOM 6153 O O . GLU B 1 143 ? 25.656 -10.828 -10.562 1 60.62 143 GLU B O 1
ATOM 6158 N N . ILE B 1 144 ? 24.906 -8.773 -10.523 1 54.97 144 ILE B N 1
ATOM 6159 C CA . ILE B 1 144 ? 24.141 -9 -9.297 1 54.97 144 ILE B CA 1
ATOM 6160 C C . ILE B 1 144 ? 22.984 -9.961 -9.578 1 54.97 144 ILE B C 1
ATOM 6162 O O . ILE B 1 144 ? 22.734 -10.883 -8.797 1 54.97 144 ILE B O 1
ATOM 6166 N N . CYS B 1 145 ? 22.312 -9.781 -10.609 1 55.22 145 CYS B N 1
ATOM 6167 C CA . CYS B 1 145 ? 21.203 -10.656 -10.984 1 55.22 145 CYS B CA 1
ATOM 6168 C C . CYS B 1 145 ? 21.703 -12.047 -11.336 1 55.22 145 CYS B C 1
ATOM 6170 O O . CYS B 1 145 ? 21.047 -13.047 -11.031 1 55.22 145 CYS B O 1
ATOM 6172 N N . ARG B 1 146 ? 22.75 -12.203 -12 1 52.66 146 ARG B N 1
ATOM 6173 C CA . ARG B 1 146 ? 23.359 -13.492 -12.289 1 52.66 146 ARG B CA 1
ATOM 6174 C C . ARG B 1 146 ? 23.734 -14.234 -11.008 1 52.66 146 ARG B C 1
ATOM 6176 O O . ARG B 1 146 ? 23.547 -15.445 -10.914 1 52.66 146 ARG B O 1
ATOM 6183 N N . HIS B 1 147 ? 24.031 -13.492 -10.102 1 51.69 147 HIS B N 1
ATOM 6184 C CA . HIS B 1 147 ? 24.375 -14.125 -8.836 1 51.69 147 HIS B CA 1
ATOM 6185 C C . HIS B 1 147 ? 23.141 -14.57 -8.078 1 51.69 147 HIS B C 1
ATOM 6187 O O . HIS B 1 147 ? 23.125 -15.641 -7.469 1 51.69 147 HIS B O 1
ATOM 6193 N N . LYS B 1 148 ? 22.109 -13.773 -8.086 1 44.72 148 LYS B N 1
ATOM 6194 C CA . LYS B 1 148 ? 20.844 -14.188 -7.465 1 44.72 148 LYS B CA 1
ATOM 6195 C C . LYS B 1 148 ? 20.266 -15.406 -8.172 1 44.72 148 LYS B C 1
ATOM 6197 O O . LYS B 1 148 ? 19.75 -16.312 -7.52 1 44.72 148 LYS B O 1
ATOM 6202 N N . GLU B 1 149 ? 20.156 -15.469 -9.391 1 44.91 149 GLU B N 1
ATOM 6203 C CA . GLU B 1 149 ? 19.734 -16.625 -10.172 1 44.91 149 GLU B CA 1
ATOM 6204 C C . GLU B 1 149 ? 20.531 -17.875 -9.805 1 44.91 149 GLU B C 1
ATOM 6206 O O . GLU B 1 149 ? 19.969 -18.953 -9.672 1 44.91 149 GLU B O 1
ATOM 6211 N N . LYS B 1 150 ? 21.75 -17.797 -9.672 1 45.19 150 LYS B N 1
ATOM 6212 C CA . LYS B 1 150 ? 22.531 -18.938 -9.25 1 45.19 150 LYS B CA 1
ATOM 6213 C C . LYS B 1 150 ? 22.141 -19.422 -7.859 1 45.19 150 LYS B C 1
ATOM 6215 O O . LYS B 1 150 ? 22.062 -20.625 -7.605 1 45.19 150 LYS B O 1
ATOM 6220 N N . ARG B 1 151 ? 21.812 -18.531 -7.074 1 36.78 151 ARG B N 1
ATOM 6221 C CA . ARG B 1 151 ? 21.406 -18.953 -5.738 1 36.78 151 ARG B CA 1
ATOM 6222 C C . ARG B 1 151 ? 20.047 -19.641 -5.766 1 36.78 151 ARG B C 1
ATOM 6224 O O . ARG B 1 151 ? 19.844 -20.672 -5.109 1 36.78 151 ARG B O 1
ATOM 6231 N N . CYS B 1 152 ? 19.062 -19.062 -6.367 1 35.09 152 CYS B N 1
ATOM 6232 C CA . CYS B 1 152 ? 17.75 -19.688 -6.516 1 35.09 152 CYS B CA 1
ATOM 6233 C C . CYS B 1 152 ? 17.875 -21.031 -7.219 1 35.09 152 CYS B C 1
ATOM 6235 O O . CYS B 1 152 ? 17.219 -22 -6.82 1 35.09 152 CYS B O 1
ATOM 6237 N N . ASN B 1 153 ? 18.578 -21.078 -8.172 1 36.47 153 ASN B N 1
ATOM 6238 C CA . ASN B 1 153 ? 18.828 -22.359 -8.844 1 36.47 153 ASN B CA 1
ATOM 6239 C C . ASN B 1 153 ? 19.422 -23.391 -7.879 1 36.47 153 ASN B C 1
ATOM 6241 O O . ASN B 1 153 ? 19.062 -24.562 -7.926 1 36.47 153 ASN B O 1
ATOM 6245 N N . GLN B 1 154 ? 20.188 -22.969 -7.008 1 34.16 154 GLN B N 1
ATOM 6246 C CA . GLN B 1 154 ? 20.734 -23.938 -6.055 1 34.16 154 GLN B CA 1
ATOM 6247 C C . GLN B 1 154 ? 19.688 -24.344 -5.027 1 34.16 154 GLN B C 1
ATOM 6249 O O . GLN B 1 154 ? 19.609 -25.516 -4.652 1 34.16 154 GLN B O 1
ATOM 6254 N N . LEU B 1 155 ? 18.922 -23.469 -4.543 1 31.23 155 LEU B N 1
ATOM 6255 C CA . LEU B 1 155 ? 17.891 -23.844 -3.586 1 31.23 155 LEU B CA 1
ATOM 6256 C C . LEU B 1 155 ? 16.781 -24.656 -4.262 1 31.23 155 LEU B C 1
ATOM 6258 O O . LEU B 1 155 ? 16.266 -25.609 -3.678 1 31.23 155 LEU B O 1
ATOM 6262 N N . TYR B 1 156 ? 16.266 -24.188 -5.336 1 30.22 156 TYR B N 1
ATOM 6263 C CA . TYR B 1 156 ? 15.289 -24.938 -6.113 1 30.22 156 TYR B CA 1
ATOM 6264 C C . TYR B 1 156 ? 15.797 -26.344 -6.406 1 30.22 156 TYR B C 1
ATOM 6266 O O . TYR B 1 156 ? 15.023 -27.312 -6.387 1 30.22 156 TYR B O 1
ATOM 6274 N N . LYS B 1 157 ? 16.984 -26.516 -6.633 1 31.22 157 LYS B N 1
ATOM 6275 C CA . LYS B 1 157 ? 17.531 -27.859 -6.824 1 31.22 157 LYS B CA 1
ATOM 6276 C C . LYS B 1 157 ? 17.344 -28.719 -5.582 1 31.22 157 LYS B C 1
ATOM 6278 O O . LYS B 1 157 ? 17.062 -29.906 -5.688 1 31.22 157 LYS B O 1
ATOM 6283 N N . LYS B 1 158 ? 17.438 -28.078 -4.418 1 30.38 158 LYS B N 1
ATOM 6284 C CA . LYS B 1 158 ? 17.406 -28.906 -3.221 1 30.38 158 LYS B CA 1
ATOM 6285 C C . LYS B 1 158 ? 15.969 -29.234 -2.811 1 30.38 158 LYS B C 1
ATOM 6287 O O . LYS B 1 158 ? 15.711 -30.266 -2.186 1 30.38 158 LYS B O 1
ATOM 6292 N N . ALA B 1 159 ? 15 -28.344 -2.885 1 28.92 159 ALA B N 1
ATOM 6293 C CA . ALA B 1 159 ? 13.633 -28.656 -2.479 1 28.92 159 ALA B CA 1
ATOM 6294 C C . ALA B 1 159 ? 13.016 -29.719 -3.385 1 28.92 159 ALA B C 1
ATOM 6296 O O . ALA B 1 159 ? 11.875 -30.141 -3.168 1 28.92 159 ALA B O 1
ATOM 6297 N N . LYS B 1 160 ? 13.531 -30.062 -4.445 1 28.83 160 LYS B N 1
ATOM 6298 C CA . LYS B 1 160 ? 12.984 -30.984 -5.441 1 28.83 160 LYS B CA 1
ATOM 6299 C C . LYS B 1 160 ? 12.547 -32.312 -4.797 1 28.83 160 LYS B C 1
ATOM 6301 O O . LYS B 1 160 ? 11.422 -32.75 -5.012 1 28.83 160 LYS B O 1
ATOM 6306 N N . THR B 1 161 ? 13.398 -33.344 -4.742 1 26.77 161 THR B N 1
ATOM 6307 C CA . THR B 1 161 ? 13.141 -34.781 -4.988 1 26.77 161 THR B CA 1
ATOM 6308 C C . THR B 1 161 ? 12.547 -35.438 -3.75 1 26.77 161 THR B C 1
ATOM 6310 O O . THR B 1 161 ? 13.266 -36.031 -2.947 1 26.77 161 THR B O 1
ATOM 6313 N N . VAL B 1 162 ? 11.852 -34.75 -2.949 1 26.14 162 VAL B N 1
ATOM 6314 C CA . VAL B 1 162 ? 11.469 -35.75 -1.943 1 26.14 162 VAL B CA 1
ATOM 6315 C C . VAL B 1 162 ? 10.523 -36.781 -2.559 1 26.14 162 VAL B C 1
ATOM 6317 O O . VAL B 1 162 ? 9.492 -36.406 -3.137 1 26.14 162 VAL B O 1
ATOM 6320 N N . ASP B 1 163 ? 10.953 -37.875 -2.961 1 26.52 163 ASP B N 1
ATOM 6321 C CA . ASP B 1 163 ? 10.258 -39.125 -3.297 1 26.52 163 ASP B CA 1
ATOM 6322 C C . ASP B 1 163 ? 9.148 -39.438 -2.291 1 26.52 163 ASP B C 1
ATOM 6324 O O . ASP B 1 163 ? 9.414 -39.562 -1.095 1 26.52 163 ASP B O 1
ATOM 6328 N N . PHE B 1 164 ? 8.117 -38.875 -2.572 1 27.36 164 PHE B N 1
ATOM 6329 C CA . PHE B 1 164 ? 7.004 -39.312 -1.733 1 27.36 164 PHE B CA 1
ATOM 6330 C C . PHE B 1 164 ? 6.719 -40.812 -1.938 1 27.36 164 PHE B C 1
ATOM 6332 O O . PHE B 1 164 ? 6.453 -41.25 -3.059 1 27.36 164 PHE B O 1
ATOM 6339 N N . VAL B 1 165 ? 7.348 -41.75 -1.304 1 27.11 165 VAL B N 1
ATOM 6340 C CA . VAL B 1 165 ? 7.004 -43.188 -1.245 1 27.11 165 VAL B CA 1
ATOM 6341 C C . VAL B 1 165 ? 5.535 -43.344 -0.867 1 27.11 165 VAL B C 1
ATOM 6343 O O . VAL B 1 165 ? 5.113 -42.906 0.211 1 27.11 165 VAL B O 1
ATOM 6346 N N . ASN B 1 166 ? 4.637 -43.125 -1.759 1 28.31 166 ASN B N 1
ATOM 6347 C CA . ASN B 1 166 ? 3.312 -43.688 -1.47 1 28.31 166 ASN B CA 1
ATOM 6348 C C . ASN B 1 166 ? 3.373 -45.156 -1.144 1 28.31 166 ASN B C 1
ATOM 6350 O O . ASN B 1 166 ? 3.801 -45.969 -1.974 1 28.31 166 ASN B O 1
ATOM 6354 N N . ASP B 1 167 ? 3.729 -45.594 -0.014 1 29.08 167 ASP B N 1
ATOM 6355 C CA . ASP B 1 167 ? 3.539 -46.969 0.355 1 29.08 167 ASP B CA 1
ATOM 6356 C C . ASP B 1 167 ? 2.07 -47.375 0.251 1 29.08 167 ASP B C 1
ATOM 6358 O O . ASP B 1 167 ? 1.28 -47.094 1.156 1 29.08 167 ASP B O 1
ATOM 6362 N N . THR B 1 168 ? 1.39 -47.156 -0.84 1 29.28 168 THR B N 1
ATOM 6363 C CA . THR B 1 168 ? 0.213 -48.031 -0.895 1 29.28 168 THR B CA 1
ATOM 6364 C C . THR B 1 168 ? 0.595 -49.5 -0.634 1 29.28 168 THR B C 1
ATOM 6366 O O . THR B 1 168 ? 0.766 -50.281 -1.573 1 29.28 168 THR B O 1
ATOM 6369 N N . SER B 1 169 ? 1.556 -49.844 0.032 1 30.23 169 SER B N 1
ATOM 6370 C CA . SER B 1 169 ? 1.436 -51.25 0.399 1 30.23 169 SER B CA 1
ATOM 6371 C C . SER B 1 169 ? 0.062 -51.562 0.986 1 30.23 169 SER B C 1
ATOM 6373 O O . SER B 1 169 ? -0.303 -51 2.035 1 30.23 169 SER B O 1
ATOM 6375 N N . GLN B 1 170 ? -0.994 -51.656 0.159 1 28.7 170 GLN B N 1
ATOM 6376 C CA . GLN B 1 170 ? -2.037 -52.562 0.586 1 28.7 170 GLN B CA 1
ATOM 6377 C C . GLN B 1 170 ? -1.472 -53.656 1.504 1 28.7 170 GLN B C 1
ATOM 6379 O O . GLN B 1 170 ? -0.442 -54.25 1.199 1 28.7 170 GLN B O 1
ATOM 6384 N N . SER B 1 171 ? -1.654 -53.469 2.756 1 29.62 171 SER B N 1
ATOM 6385 C CA . SER B 1 171 ? -1.597 -54.625 3.658 1 29.62 171 SER B CA 1
ATOM 6386 C C . SER B 1 171 ? -2.098 -55.875 2.973 1 29.62 171 SER B C 1
ATOM 6388 O O . SER B 1 171 ? -3.283 -56 2.656 1 29.62 171 SER B O 1
ATOM 6390 N N . SER B 1 172 ? -1.554 -56.312 1.903 1 27.31 172 SER B N 1
ATOM 6391 C CA . SER B 1 172 ? -1.812 -57.75 1.748 1 27.31 172 SER B CA 1
ATOM 6392 C C . SER B 1 172 ? -1.843 -58.438 3.1 1 27.31 172 SER B C 1
ATOM 6394 O O . SER B 1 172 ? -0.862 -58.406 3.846 1 27.31 172 SER B O 1
ATOM 6396 N N . ASP B 1 173 ? -2.947 -58.469 3.75 1 29.44 173 ASP B N 1
ATOM 6397 C CA . ASP B 1 173 ? -3.408 -59.5 4.668 1 29.44 173 ASP B CA 1
ATOM 6398 C C . ASP B 1 173 ? -2.777 -60.875 4.332 1 29.44 173 ASP B C 1
ATOM 6400 O O . ASP B 1 173 ? -3.195 -61.906 4.855 1 29.44 173 ASP B O 1
ATOM 6404 N N . THR B 1 174 ? -2.17 -60.812 3.086 1 28.73 174 THR B N 1
ATOM 6405 C CA . THR B 1 174 ? -1.771 -62.188 2.793 1 28.73 174 THR B CA 1
ATOM 6406 C C . THR B 1 174 ? -0.692 -62.656 3.766 1 28.73 174 THR B C 1
ATOM 6408 O O . THR B 1 174 ? -0.165 -63.781 3.629 1 28.73 174 THR B O 1
ATOM 6411 N N . CYS B 1 175 ? -0.05 -61.688 4.457 1 30.02 175 CYS B N 1
ATOM 6412 C CA . CYS B 1 175 ? 0.953 -62.5 5.152 1 30.02 175 CYS B CA 1
ATOM 6413 C C . CYS B 1 175 ? 0.3 -63.438 6.164 1 30.02 175 CYS B C 1
ATOM 6415 O O . CYS B 1 175 ? 0.985 -64 6.996 1 30.02 175 CYS B O 1
ATOM 6417 N N . GLN B 1 176 ? -1.028 -63.094 6.367 1 30.06 176 GLN B N 1
ATOM 6418 C CA . GLN B 1 176 ? -1.356 -64 7.461 1 30.06 176 GLN B CA 1
ATOM 6419 C C . GLN B 1 176 ? -0.991 -65.438 7.113 1 30.06 176 GLN B C 1
ATOM 6421 O O . GLN B 1 176 ? -0.489 -66.188 7.961 1 30.06 176 GLN B O 1
ATOM 6426 N N . ASP B 1 177 ? -1.774 -65.875 6 1 30.28 177 ASP B N 1
ATOM 6427 C CA . ASP B 1 177 ? -2.129 -67.25 6.164 1 30.28 177 ASP B CA 1
ATOM 6428 C C . ASP B 1 177 ? -0.912 -68.188 5.965 1 30.28 177 ASP B C 1
ATOM 6430 O O . ASP B 1 177 ? -0.747 -69.188 6.672 1 30.28 177 ASP B O 1
ATOM 6434 N N . ASP B 1 178 ? -0.327 -68.125 4.625 1 28.77 178 ASP B N 1
ATOM 6435 C CA . ASP B 1 178 ? 0.273 -69.375 4.305 1 28.77 178 ASP B CA 1
ATOM 6436 C C . ASP B 1 178 ? 1.678 -69.5 4.895 1 28.77 178 ASP B C 1
ATOM 6438 O O . ASP B 1 178 ? 2.67 -69.312 4.184 1 28.77 178 ASP B O 1
ATOM 6442 N N . ILE B 1 179 ? 2.045 -68.688 5.922 1 32.41 179 ILE B N 1
ATOM 6443 C CA . ILE B 1 179 ? 3.119 -69.375 6.664 1 32.41 179 ILE B CA 1
ATOM 6444 C C . ILE B 1 179 ? 2.842 -70.875 6.773 1 32.41 179 ILE B C 1
ATOM 6446 O O . ILE B 1 179 ? 1.929 -71.25 7.492 1 32.41 179 ILE B O 1
ATOM 6450 N N . THR B 1 180 ? 2.852 -71.438 5.652 1 30.3 180 THR B N 1
ATOM 6451 C CA . THR B 1 180 ? 2.896 -72.875 5.688 1 30.3 180 THR B CA 1
ATOM 6452 C C . THR B 1 180 ? 3.764 -73.375 6.844 1 30.3 180 THR B C 1
ATOM 6454 O O . THR B 1 180 ? 4.828 -72.812 7.109 1 30.3 180 THR B O 1
ATOM 6457 N N . THR B 1 181 ? 3.148 -74 7.824 1 33.75 181 THR B N 1
ATOM 6458 C CA . THR B 1 181 ? 3.521 -74.938 8.844 1 33.75 181 THR B CA 1
ATOM 6459 C C . THR B 1 181 ? 4.625 -75.875 8.336 1 33.75 181 THR B C 1
ATOM 6461 O O . THR B 1 181 ? 4.363 -77.062 7.973 1 33.75 181 THR B O 1
ATOM 6464 N N . GLY B 1 182 ? 5.418 -75.438 7.281 1 34.28 182 GLY B N 1
ATOM 6465 C CA . GLY B 1 182 ? 6.289 -76.625 7.246 1 34.28 182 GLY B CA 1
ATOM 6466 C C . GLY B 1 182 ? 6.918 -76.938 8.586 1 34.28 182 GLY B C 1
ATOM 6467 O O . GLY B 1 182 ? 6.742 -76.188 9.555 1 34.28 182 GLY B O 1
ATOM 6468 N N . GLU B 1 183 ? 7.684 -78.062 8.789 1 39.62 183 GLU B N 1
ATOM 6469 C CA . GLU B 1 183 ? 8.094 -78.875 9.938 1 39.62 183 GLU B CA 1
ATOM 6470 C C . GLU B 1 183 ? 8.789 -78 10.992 1 39.62 183 GLU B C 1
ATOM 6472 O O . GLU B 1 183 ? 8.82 -78.375 12.172 1 39.62 183 GLU B O 1
ATOM 6477 N N . ASN B 1 184 ? 9.938 -77 10.672 1 42.12 184 ASN B N 1
ATOM 6478 C CA . ASN B 1 184 ? 10.711 -76.438 11.773 1 42.12 184 ASN B CA 1
ATOM 6479 C C . ASN B 1 184 ? 10.234 -75.062 12.133 1 42.12 184 ASN B C 1
ATOM 6481 O O . ASN B 1 184 ? 10.32 -74.125 11.32 1 42.12 184 ASN B O 1
ATOM 6485 N N . PRO B 1 185 ? 9.32 -74.75 13.109 1 48.66 185 PRO B N 1
ATOM 6486 C CA . PRO B 1 185 ? 8.719 -73.562 13.688 1 48.66 185 PRO B CA 1
ATOM 6487 C C . PRO B 1 185 ? 9.68 -72.375 13.727 1 48.66 185 PRO B C 1
ATOM 6489 O O . PRO B 1 185 ? 9.258 -71.25 13.625 1 48.66 185 PRO B O 1
ATOM 6492 N N . THR B 1 186 ? 10.93 -72.625 13.961 1 54.62 186 THR B N 1
ATOM 6493 C CA . THR B 1 186 ? 11.953 -71.562 14.125 1 54.62 186 THR B CA 1
ATOM 6494 C C . THR B 1 186 ? 12.109 -70.75 12.836 1 54.62 186 THR B C 1
ATOM 6496 O O . THR B 1 186 ? 12.344 -69.562 12.891 1 54.62 186 THR B O 1
ATOM 6499 N N . ASN B 1 187 ? 11.883 -71.375 11.75 1 60.31 187 ASN B N 1
ATOM 6500 C CA . ASN B 1 187 ? 12.141 -70.75 10.453 1 60.31 187 ASN B CA 1
ATOM 6501 C C . ASN B 1 187 ? 11.062 -69.688 10.102 1 60.31 187 ASN B C 1
ATOM 6503 O O . ASN B 1 187 ? 11.359 -68.688 9.492 1 60.31 187 ASN B O 1
ATOM 6507 N N . GLY B 1 188 ? 9.883 -69.875 10.773 1 65.94 188 GLY B N 1
ATOM 6508 C CA . GLY B 1 188 ? 8.789 -69 10.461 1 65.94 188 GLY B CA 1
ATOM 6509 C C . GLY B 1 188 ? 8.914 -67.625 11.156 1 65.94 188 GLY B C 1
ATOM 6510 O O . GLY B 1 188 ? 8.719 -66.625 10.531 1 65.94 188 GLY B O 1
ATOM 6511 N N . ILE B 1 189 ? 9.297 -67.75 12.477 1 70 189 ILE B N 1
ATOM 6512 C CA . ILE B 1 189 ? 9.43 -66.5 13.266 1 70 189 ILE B CA 1
ATOM 6513 C C . ILE B 1 189 ? 10.594 -65.688 12.75 1 70 189 ILE B C 1
ATOM 6515 O O . ILE B 1 189 ? 10.523 -64.438 12.703 1 70 189 ILE B O 1
ATOM 6519 N N . TYR B 1 190 ? 11.609 -66.438 12.297 1 77.19 190 TYR B N 1
ATOM 6520 C CA . TYR B 1 190 ? 12.797 -65.75 11.781 1 77.19 190 TYR B CA 1
ATOM 6521 C C . TYR B 1 190 ? 12.492 -65 10.5 1 77.19 190 TYR B C 1
ATOM 6523 O O . TYR B 1 190 ? 12.875 -63.812 10.352 1 77.19 190 TYR B O 1
ATOM 6531 N N . GLU B 1 191 ? 11.727 -65.562 9.602 1 77.12 191 GLU B N 1
ATOM 6532 C CA . GLU B 1 191 ? 11.398 -64.938 8.328 1 77.12 191 GLU B CA 1
ATOM 6533 C C . GLU B 1 191 ? 10.445 -63.781 8.516 1 77.12 191 GLU B C 1
ATOM 6535 O O . GLU B 1 191 ? 10.578 -62.75 7.852 1 77.12 191 GLU B O 1
ATOM 6540 N N . THR B 1 192 ? 9.547 -63.969 9.484 1 75.62 192 THR B N 1
ATOM 6541 C CA . THR B 1 192 ? 8.609 -62.875 9.781 1 75.62 192 THR B CA 1
ATOM 6542 C C . THR B 1 192 ? 9.336 -61.688 10.406 1 75.62 192 THR B C 1
ATOM 6544 O O . THR B 1 192 ? 9.031 -60.531 10.102 1 75.62 192 THR B O 1
ATOM 6547 N N . ALA B 1 193 ? 10.297 -62 11.281 1 77.62 193 ALA B N 1
ATOM 6548 C CA . ALA B 1 193 ? 11.062 -60.938 11.93 1 77.62 193 ALA B CA 1
ATOM 6549 C C . ALA B 1 193 ? 11.93 -60.188 10.914 1 77.62 193 ALA B C 1
ATOM 6551 O O . ALA B 1 193 ? 12.055 -58.969 10.977 1 77.62 193 ALA B O 1
ATOM 6552 N N . LYS B 1 194 ? 12.469 -60.938 9.984 1 81.44 194 LYS B N 1
ATOM 6553 C CA . LYS B 1 194 ? 13.297 -60.312 8.953 1 81.44 194 LYS B CA 1
ATOM 6554 C C . LYS B 1 194 ? 12.469 -59.438 8.023 1 81.44 194 LYS B C 1
ATOM 6556 O O . LYS B 1 194 ? 12.898 -58.344 7.637 1 81.44 194 LYS B O 1
ATOM 6561 N N . TYR B 1 195 ? 11.289 -59.906 7.746 1 80.56 195 TYR B N 1
ATOM 6562 C CA . TYR B 1 195 ? 10.375 -59.156 6.906 1 80.56 195 TYR B CA 1
ATOM 6563 C C . TYR B 1 195 ? 9.938 -57.875 7.613 1 80.56 195 TYR B C 1
ATOM 6565 O O . TYR B 1 195 ? 9.906 -56.781 7.008 1 80.56 195 TYR B O 1
ATOM 6573 N N . SER B 1 196 ? 9.633 -58 8.867 1 78.44 196 SER B N 1
ATOM 6574 C CA . SER B 1 196 ? 9.234 -56.844 9.648 1 78.44 196 SER B CA 1
ATOM 6575 C C . SER B 1 196 ? 10.375 -55.844 9.75 1 78.44 196 SER B C 1
ATOM 6577 O O . SER B 1 196 ? 10.141 -54.625 9.734 1 78.44 196 SER B O 1
ATOM 6579 N N . MET B 1 197 ? 11.562 -56.344 9.844 1 84.44 197 MET B N 1
ATOM 6580 C CA . MET B 1 197 ? 12.719 -55.438 9.922 1 84.44 197 MET B CA 1
ATOM 6581 C C . MET B 1 197 ? 12.891 -54.656 8.641 1 84.44 197 MET B C 1
ATOM 6583 O O . MET B 1 197 ? 13.172 -53.438 8.68 1 84.44 197 MET B O 1
ATOM 6587 N N . GLU B 1 198 ? 12.68 -55.25 7.562 1 83.31 198 GLU B N 1
ATOM 6588 C CA . GLU B 1 198 ? 12.789 -54.562 6.277 1 83.31 198 GLU B CA 1
ATOM 6589 C C . GLU B 1 198 ? 11.719 -53.5 6.129 1 83.31 198 GLU B C 1
ATOM 6591 O O . GLU B 1 198 ? 11.992 -52.406 5.605 1 83.31 198 GLU B O 1
ATOM 6596 N N . GLN B 1 199 ? 10.461 -53.781 6.609 1 79.69 199 GLN B N 1
ATOM 6597 C CA . GLN B 1 199 ? 9.367 -52.812 6.523 1 79.69 199 GLN B CA 1
ATOM 6598 C C . GLN B 1 199 ? 9.641 -51.594 7.398 1 79.69 199 GLN B C 1
ATOM 6600 O O . GLN B 1 199 ? 9.344 -50.469 7.012 1 79.69 199 GLN B O 1
ATOM 6605 N N . ILE B 1 200 ? 10.227 -51.844 8.523 1 82.56 200 ILE B N 1
ATOM 6606 C CA . ILE B 1 200 ? 10.523 -50.75 9.445 1 82.56 200 ILE B CA 1
ATOM 6607 C C . ILE B 1 200 ? 11.625 -49.875 8.859 1 82.56 200 ILE B C 1
ATOM 6609 O O . ILE B 1 200 ? 11.57 -48.656 8.961 1 82.56 200 ILE B O 1
ATOM 6613 N N . GLU B 1 201 ? 12.617 -50.562 8.273 1 84.62 201 GLU B N 1
ATOM 6614 C CA . GLU B 1 201 ? 13.703 -49.781 7.656 1 84.62 201 GLU B CA 1
ATOM 6615 C C . GLU B 1 201 ? 13.18 -48.906 6.516 1 84.62 201 GLU B C 1
ATOM 6617 O O . GLU B 1 201 ? 13.641 -47.781 6.328 1 84.62 201 GLU B O 1
ATOM 6622 N N . LEU B 1 202 ? 12.203 -49.406 5.75 1 80.69 202 LEU B N 1
ATOM 6623 C CA . LEU B 1 202 ? 11.594 -48.625 4.68 1 80.69 202 LEU B CA 1
ATOM 6624 C C . LEU B 1 202 ? 10.82 -47.438 5.246 1 80.69 202 LEU B C 1
ATOM 6626 O O . LEU B 1 202 ? 10.844 -46.344 4.68 1 80.69 202 LEU B O 1
ATOM 6630 N N . CYS B 1 203 ? 10.156 -47.688 6.359 1 80.06 203 CYS B N 1
ATOM 6631 C CA . CYS B 1 203 ? 9.406 -46.625 6.996 1 80.06 203 CYS B CA 1
ATOM 6632 C C . CYS B 1 203 ? 10.352 -45.531 7.52 1 80.06 203 CYS B C 1
ATOM 6634 O O . CYS B 1 203 ? 10.047 -44.344 7.426 1 80.06 203 CYS B O 1
ATOM 6636 N N . LEU B 1 204 ? 11.477 -46 8.055 1 84.62 204 LEU B N 1
ATOM 6637 C CA . LEU B 1 204 ? 12.445 -45.031 8.57 1 84.62 204 LEU B CA 1
ATOM 6638 C C . LEU B 1 204 ? 13.031 -44.188 7.434 1 84.62 204 LEU B C 1
ATOM 6640 O O . LEU B 1 204 ? 13.281 -43 7.609 1 84.62 204 LEU B O 1
ATOM 6644 N N . GLN B 1 205 ? 13.242 -44.781 6.324 1 82.38 205 GLN B N 1
ATOM 6645 C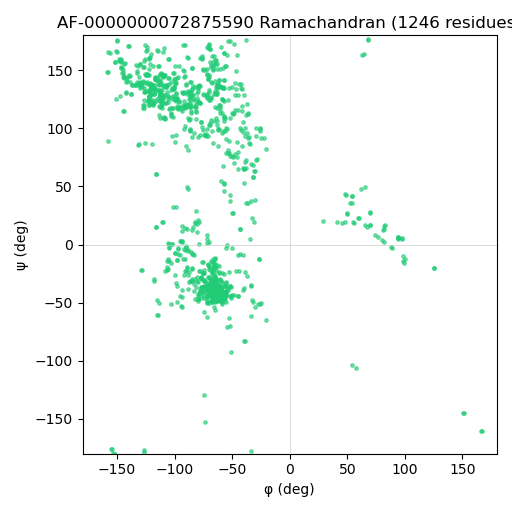 CA . GLN B 1 205 ? 13.695 -44.031 5.16 1 82.38 205 GLN B CA 1
ATOM 6646 C C . GLN B 1 205 ? 12.648 -43.031 4.707 1 82.38 205 GLN B C 1
ATOM 6648 O O . GLN B 1 205 ? 12.977 -41.906 4.332 1 82.38 205 GLN B O 1
ATOM 6653 N N . LYS B 1 206 ? 11.336 -43.406 4.742 1 77.56 206 LYS B N 1
ATOM 6654 C CA . LYS B 1 206 ? 10.242 -42.5 4.371 1 77.56 206 LYS B CA 1
ATOM 6655 C C . LYS B 1 206 ? 10.164 -41.312 5.309 1 77.56 206 LYS B C 1
ATOM 6657 O O . LYS B 1 206 ? 9.93 -40.188 4.867 1 77.56 206 LYS B O 1
ATOM 6662 N N . ILE B 1 207 ? 10.367 -41.594 6.547 1 83.25 207 ILE B N 1
ATOM 6663 C CA . ILE B 1 207 ? 10.32 -40.531 7.531 1 83.25 207 ILE B CA 1
ATOM 6664 C C . ILE B 1 207 ? 11.445 -39.531 7.262 1 83.25 207 ILE B C 1
ATOM 6666 O O . ILE B 1 207 ? 11.242 -38.312 7.332 1 83.25 207 ILE B O 1
ATOM 6670 N N . GLN B 1 208 ? 12.648 -40.062 6.969 1 84.12 208 GLN B N 1
ATOM 6671 C CA . GLN B 1 208 ? 13.773 -39.188 6.652 1 84.12 208 GLN B CA 1
ATOM 6672 C C . GLN B 1 208 ? 13.484 -38.344 5.418 1 84.12 208 GLN B C 1
ATOM 6674 O O . GLN B 1 208 ? 13.836 -37.156 5.375 1 84.12 208 GLN B O 1
ATOM 6679 N N . HIS B 1 209 ? 12.875 -38.938 4.473 1 79.56 209 HIS B N 1
ATOM 6680 C CA . HIS B 1 209 ? 12.5 -38.219 3.264 1 79.56 209 HIS B CA 1
ATOM 6681 C C . HIS B 1 209 ? 11.492 -37.125 3.57 1 79.56 209 HIS B C 1
ATOM 6683 O O . HIS B 1 209 ? 11.602 -36 3.049 1 79.56 209 HIS B O 1
ATOM 6689 N N . TYR B 1 210 ? 10.539 -37.438 4.418 1 81.38 210 TYR B N 1
ATOM 6690 C CA . TYR B 1 210 ? 9.523 -36.469 4.781 1 81.38 210 TYR B CA 1
ATOM 6691 C C . TYR B 1 210 ? 10.141 -35.312 5.555 1 81.38 210 TYR B C 1
ATOM 6693 O O . TYR B 1 210 ? 9.711 -34.156 5.41 1 81.38 210 TYR B O 1
ATOM 6701 N N . GLU B 1 211 ? 11.047 -35.625 6.375 1 85.38 211 GLU B N 1
ATOM 6702 C CA . GLU B 1 211 ? 11.727 -34.562 7.125 1 85.38 211 GLU B CA 1
ATOM 6703 C C . GLU B 1 211 ? 12.422 -33.594 6.188 1 85.38 211 GLU B C 1
ATOM 6705 O O . GLU B 1 211 ? 12.336 -32.375 6.375 1 85.38 211 GLU B O 1
ATOM 6710 N N . LEU B 1 212 ? 13.117 -34.125 5.203 1 81.94 212 LEU B N 1
ATOM 6711 C CA . LEU B 1 212 ? 13.781 -33.281 4.223 1 81.94 212 LEU B CA 1
ATOM 6712 C C . LEU B 1 212 ? 12.766 -32.469 3.416 1 81.94 212 LEU B C 1
ATOM 6714 O O . LEU B 1 212 ? 13.016 -31.312 3.086 1 81.94 212 LEU B O 1
ATOM 6718 N N . GLU B 1 213 ? 11.648 -33.062 3.084 1 80.81 213 GLU B N 1
ATOM 6719 C CA . GLU B 1 213 ? 10.602 -32.406 2.324 1 80.81 213 GLU B CA 1
ATOM 6720 C C . GLU B 1 213 ? 10.023 -31.219 3.113 1 80.81 213 GLU B C 1
ATOM 6722 O O . GLU B 1 213 ? 9.766 -30.156 2.553 1 80.81 213 GLU B O 1
ATOM 6727 N N . VAL B 1 214 ? 9.812 -31.484 4.398 1 85.75 214 VAL B N 1
ATOM 6728 C CA . VAL B 1 214 ? 9.266 -30.422 5.246 1 85.75 214 VAL B CA 1
ATOM 6729 C C . VAL B 1 214 ? 10.234 -29.25 5.289 1 85.75 214 VAL B C 1
ATOM 6731 O O . VAL B 1 214 ? 9.812 -28.078 5.199 1 85.75 214 VAL B O 1
ATOM 6734 N N . VAL B 1 215 ? 11.477 -29.5 5.402 1 86.5 215 VAL B N 1
ATOM 6735 C CA . VAL B 1 215 ? 12.484 -28.453 5.441 1 86.5 215 VAL B CA 1
ATOM 6736 C C . VAL B 1 215 ? 12.5 -27.703 4.109 1 86.5 215 VAL B C 1
ATOM 6738 O O . VAL B 1 215 ? 12.562 -26.469 4.086 1 86.5 215 VAL B O 1
ATOM 6741 N N . ASN B 1 216 ? 12.414 -28.422 3.045 1 81.5 216 ASN B N 1
ATOM 6742 C CA . ASN B 1 216 ? 12.406 -27.797 1.727 1 81.5 216 ASN B CA 1
ATOM 6743 C C . ASN B 1 216 ? 11.148 -26.938 1.519 1 81.5 216 ASN B C 1
ATOM 6745 O O . ASN B 1 216 ? 11.219 -25.859 0.926 1 81.5 216 ASN B O 1
ATOM 6749 N N . MET B 1 217 ? 10.039 -27.484 1.912 1 85.56 217 MET B N 1
ATOM 6750 C CA . MET B 1 217 ? 8.797 -26.734 1.788 1 85.56 217 MET B CA 1
ATOM 6751 C C . MET B 1 217 ? 8.875 -25.422 2.574 1 85.56 217 MET B C 1
ATOM 6753 O O . MET B 1 217 ? 8.359 -24.391 2.131 1 85.56 217 MET B O 1
ATOM 6757 N N . SER B 1 218 ? 9.461 -25.5 3.752 1 89.06 218 SER B N 1
ATOM 6758 C CA . SER B 1 218 ? 9.609 -24.297 4.566 1 89.06 218 SER B CA 1
ATOM 6759 C C . SER B 1 218 ? 10.5 -23.266 3.879 1 89.06 218 SER B C 1
ATOM 6761 O O . SER B 1 218 ? 10.18 -22.078 3.865 1 89.06 218 SER B O 1
ATOM 6763 N N . LYS B 1 219 ? 11.602 -23.672 3.32 1 83.88 219 LYS B N 1
ATOM 6764 C CA . LYS B 1 219 ? 12.508 -22.781 2.609 1 83.88 219 LYS B CA 1
ATOM 6765 C C . LYS B 1 219 ? 11.82 -22.156 1.396 1 83.88 219 LYS B C 1
ATOM 6767 O O . LYS B 1 219 ? 11.953 -20.953 1.145 1 83.88 219 LYS B O 1
ATOM 6772 N N . THR B 1 220 ? 11.125 -22.938 0.648 1 84 220 THR B N 1
ATOM 6773 C CA . THR B 1 220 ? 10.414 -22.469 -0.527 1 84 220 THR B CA 1
ATOM 6774 C C . THR B 1 220 ? 9.352 -21.438 -0.132 1 84 220 THR B C 1
ATOM 6776 O O . THR B 1 220 ? 9.188 -20.422 -0.8 1 84 220 THR B O 1
ATOM 6779 N N . ALA B 1 221 ? 8.617 -21.781 0.882 1 89.75 221 ALA B N 1
ATOM 6780 C CA . ALA B 1 221 ? 7.586 -20.859 1.355 1 89.75 221 ALA B CA 1
ATOM 6781 C C . ALA B 1 221 ? 8.195 -19.5 1.734 1 89.75 221 ALA B C 1
ATOM 6783 O O . ALA B 1 221 ? 7.621 -18.453 1.433 1 89.75 221 ALA B O 1
ATOM 6784 N N . GLU B 1 222 ? 9.305 -19.516 2.395 1 87.38 222 GLU B N 1
ATOM 6785 C CA . GLU B 1 222 ? 9.961 -18.281 2.799 1 87.38 222 GLU B CA 1
ATOM 6786 C C . GLU B 1 222 ? 10.359 -17.438 1.586 1 87.38 222 GLU B C 1
ATOM 6788 O O . GLU B 1 222 ? 10.164 -16.219 1.572 1 87.38 222 GLU B O 1
ATOM 6793 N N . VAL B 1 223 ? 10.93 -18.078 0.613 1 81.94 223 VAL B N 1
ATOM 6794 C CA . VAL B 1 223 ? 11.328 -17.375 -0.607 1 81.94 223 VAL B CA 1
ATOM 6795 C C . VAL B 1 223 ? 10.094 -16.812 -1.308 1 81.94 223 VAL B C 1
ATOM 6797 O O . VAL B 1 223 ? 10.109 -15.68 -1.789 1 81.94 223 VAL B O 1
ATOM 6800 N N . GLU B 1 224 ? 9.047 -17.562 -1.352 1 84.62 224 GLU B N 1
ATOM 6801 C CA . GLU B 1 224 ? 7.809 -17.125 -1.991 1 84.62 224 GLU B CA 1
ATOM 6802 C C . GLU B 1 224 ? 7.215 -15.914 -1.273 1 84.62 224 GLU B C 1
ATOM 6804 O O . GLU B 1 224 ? 6.672 -15.016 -1.912 1 84.62 224 GLU B O 1
ATOM 6809 N N . ILE B 1 225 ? 7.273 -15.984 0.036 1 89.75 225 ILE B N 1
ATOM 6810 C CA . ILE B 1 225 ? 6.77 -14.875 0.834 1 89.75 225 ILE B CA 1
ATOM 6811 C C . ILE B 1 225 ? 7.523 -13.594 0.474 1 89.75 225 ILE B C 1
ATOM 6813 O O . ILE B 1 225 ? 6.91 -12.562 0.2 1 89.75 225 ILE B O 1
ATOM 6817 N N . ASP B 1 226 ? 8.789 -13.656 0.448 1 80.88 226 ASP B N 1
ATOM 6818 C CA . ASP B 1 226 ? 9.609 -12.492 0.134 1 80.88 226 ASP B CA 1
ATOM 6819 C C . ASP B 1 226 ? 9.352 -12 -1.288 1 80.88 226 ASP B C 1
ATOM 6821 O O . ASP B 1 226 ? 9.094 -10.82 -1.505 1 80.88 226 ASP B O 1
ATOM 6825 N N . ASP B 1 227 ? 9.344 -12.906 -2.199 1 78.06 227 ASP B N 1
ATOM 6826 C CA . ASP B 1 227 ? 9.18 -12.547 -3.605 1 78.06 227 ASP B CA 1
ATOM 6827 C C . ASP B 1 227 ? 7.812 -11.914 -3.855 1 78.06 227 ASP B C 1
ATOM 6829 O O . ASP B 1 227 ? 7.711 -10.875 -4.512 1 78.06 227 ASP B O 1
ATOM 6833 N N . THR B 1 228 ? 6.828 -12.539 -3.354 1 86.31 228 THR B N 1
ATOM 6834 C CA . THR B 1 228 ? 5.461 -12.109 -3.623 1 86.31 228 THR B CA 1
ATOM 6835 C C . THR B 1 228 ? 5.184 -10.758 -2.963 1 86.31 228 THR B C 1
ATOM 6837 O O . THR B 1 228 ? 4.629 -9.859 -3.596 1 86.31 228 THR B O 1
ATOM 6840 N N . LEU B 1 229 ? 5.574 -10.625 -1.748 1 87.31 229 LEU B N 1
ATOM 6841 C CA . LEU B 1 229 ? 5.273 -9.391 -1.031 1 87.31 229 LEU B CA 1
ATOM 6842 C C . LEU B 1 229 ? 6.176 -8.25 -1.5 1 87.31 229 LEU B C 1
ATOM 6844 O O . LEU B 1 229 ? 5.762 -7.09 -1.51 1 87.31 229 LEU B O 1
ATOM 6848 N N . ASP B 1 230 ? 7.375 -8.602 -1.907 1 78.5 230 ASP B N 1
ATOM 6849 C CA . ASP B 1 230 ? 8.219 -7.586 -2.529 1 78.5 230 ASP B CA 1
ATOM 6850 C C . ASP B 1 230 ? 7.629 -7.109 -3.854 1 78.5 230 ASP B C 1
ATOM 6852 O O . ASP B 1 230 ? 7.707 -5.926 -4.188 1 78.5 230 ASP B O 1
ATOM 6856 N N . PHE B 1 231 ? 7.16 -8.07 -4.52 1 82.75 231 PHE B N 1
ATOM 6857 C CA . PHE B 1 231 ? 6.52 -7.711 -5.781 1 82.75 231 PHE B CA 1
ATOM 6858 C C . PHE B 1 231 ? 5.301 -6.828 -5.535 1 82.75 231 PHE B C 1
ATOM 6860 O O . PHE B 1 231 ? 5.07 -5.863 -6.27 1 82.75 231 PHE B O 1
ATOM 6867 N N . LEU B 1 232 ? 4.48 -7.16 -4.574 1 87.56 232 LEU B N 1
ATOM 6868 C CA . LEU B 1 232 ? 3.336 -6.332 -4.211 1 87.56 232 LEU B CA 1
ATOM 6869 C C . LEU B 1 232 ? 3.779 -4.922 -3.836 1 87.56 232 LEU B C 1
ATOM 6871 O O . LEU B 1 232 ? 3.158 -3.939 -4.246 1 87.56 232 LEU B O 1
ATOM 6875 N N . LEU B 1 233 ? 4.867 -4.82 -3.072 1 81.12 233 LEU B N 1
ATOM 6876 C CA . LEU B 1 233 ? 5.398 -3.521 -2.678 1 81.12 233 LEU B CA 1
ATOM 6877 C C . LEU B 1 233 ? 5.816 -2.711 -3.898 1 81.12 233 LEU B C 1
ATOM 6879 O O . LEU B 1 233 ? 5.566 -1.505 -3.963 1 81.12 233 LEU B O 1
ATOM 6883 N N . ALA B 1 234 ? 6.391 -3.357 -4.801 1 74 234 ALA B N 1
ATOM 6884 C CA . ALA B 1 234 ? 6.797 -2.686 -6.031 1 74 234 ALA B CA 1
ATOM 6885 C C . ALA B 1 234 ? 5.586 -2.145 -6.789 1 74 234 ALA B C 1
ATOM 6887 O O . ALA B 1 234 ? 5.625 -1.032 -7.316 1 74 234 ALA B O 1
ATOM 6888 N N . LYS B 1 235 ? 4.562 -2.883 -6.832 1 81 235 LYS B N 1
ATOM 6889 C CA . LYS B 1 235 ? 3.33 -2.445 -7.484 1 81 235 LYS B CA 1
ATOM 6890 C C . LYS B 1 235 ? 2.723 -1.244 -6.766 1 81 235 LYS B C 1
ATOM 6892 O O . LYS B 1 235 ? 2.223 -0.318 -7.406 1 81 235 LYS B O 1
ATOM 6897 N N . ILE B 1 236 ? 2.797 -1.281 -5.469 1 86.12 236 ILE B N 1
ATOM 6898 C CA . ILE B 1 236 ? 2.264 -0.181 -4.672 1 86.12 236 ILE B CA 1
ATOM 6899 C C . ILE B 1 236 ? 3.105 1.072 -4.895 1 86.12 236 ILE B C 1
ATOM 6901 O O . ILE B 1 236 ? 2.57 2.178 -5.004 1 86.12 236 ILE B O 1
ATOM 6905 N N . MET B 1 237 ? 4.371 0.933 -4.895 1 78.44 237 MET B N 1
ATOM 6906 C CA . MET B 1 237 ? 5.27 2.053 -5.16 1 78.44 237 MET B CA 1
ATOM 6907 C C . MET B 1 237 ? 4.93 2.715 -6.492 1 78.44 237 MET B C 1
ATOM 6909 O O . MET B 1 237 ? 4.949 3.941 -6.605 1 78.44 237 MET B O 1
ATOM 6913 N N . LYS B 1 238 ? 4.539 1.921 -7.438 1 77.44 238 LYS B N 1
ATOM 6914 C CA . LYS B 1 238 ? 4.137 2.449 -8.734 1 77.44 238 LYS B CA 1
ATOM 6915 C C . LYS B 1 238 ? 2.834 3.238 -8.633 1 77.44 238 LYS B C 1
ATOM 6917 O O . LYS B 1 238 ? 2.688 4.289 -9.258 1 77.44 238 LYS B O 1
ATOM 6922 N N . LEU B 1 239 ? 1.962 2.707 -7.898 1 84.75 239 LEU B N 1
ATOM 6923 C CA . LEU B 1 239 ? 0.692 3.391 -7.68 1 84.75 239 LEU B CA 1
ATOM 6924 C C . LEU B 1 239 ? 0.914 4.754 -7.035 1 84.75 239 LEU B C 1
ATOM 6926 O O . LEU B 1 239 ? 0.31 5.746 -7.449 1 84.75 239 LEU B O 1
ATOM 6930 N N . ILE B 1 240 ? 1.822 4.805 -6.055 1 86.12 240 ILE B N 1
ATOM 6931 C CA . ILE B 1 240 ? 2.092 6.047 -5.332 1 86.12 240 ILE B CA 1
ATOM 6932 C C . ILE B 1 240 ? 2.785 7.039 -6.262 1 86.12 240 ILE B C 1
ATOM 6934 O O . ILE B 1 240 ? 2.471 8.234 -6.25 1 86.12 240 ILE B O 1
ATOM 6938 N N . SER B 1 241 ? 3.68 6.574 -7.066 1 80.31 241 SER B N 1
ATOM 6939 C CA . SER B 1 241 ? 4.363 7.43 -8.031 1 80.31 241 SER B CA 1
ATOM 6940 C C . SER B 1 241 ? 3.383 8.023 -9.039 1 80.31 241 SER B C 1
ATOM 6942 O O . SER B 1 241 ? 3.492 9.195 -9.406 1 80.31 241 SER B O 1
ATOM 6944 N N . ARG B 1 242 ? 2.479 7.238 -9.438 1 83.12 242 ARG B N 1
ATOM 6945 C CA . ARG B 1 242 ? 1.448 7.715 -10.352 1 83.12 242 ARG B CA 1
ATOM 6946 C C . ARG B 1 242 ? 0.578 8.781 -9.695 1 83.12 242 ARG B C 1
ATOM 6948 O O . ARG B 1 242 ? 0.246 9.789 -10.312 1 83.12 242 ARG B O 1
ATOM 6955 N N . LYS B 1 243 ? 0.224 8.492 -8.516 1 90.06 243 LYS B N 1
ATOM 6956 C CA . LYS B 1 243 ? -0.581 9.461 -7.777 1 90.06 243 LYS B CA 1
ATOM 6957 C C . LYS B 1 243 ? 0.16 10.781 -7.617 1 90.06 243 LYS B C 1
ATOM 6959 O O . LYS B 1 243 ? -0.433 11.852 -7.762 1 90.06 243 LYS B O 1
ATOM 6964 N N . LYS B 1 244 ? 1.46 10.758 -7.293 1 86.62 244 LYS B N 1
ATOM 6965 C CA . LYS B 1 244 ? 2.281 11.961 -7.191 1 86.62 244 LYS B CA 1
ATOM 6966 C C . LYS B 1 244 ? 2.232 12.766 -8.484 1 86.62 244 LYS B C 1
ATOM 6968 O O . LYS B 1 244 ? 2.01 13.984 -8.461 1 86.62 244 LYS B O 1
ATOM 6973 N N . ARG B 1 245 ? 2.303 12.086 -9.523 1 82.75 245 ARG B N 1
ATOM 6974 C CA . ARG B 1 245 ? 2.309 12.734 -10.828 1 82.75 245 ARG B CA 1
ATOM 6975 C C . ARG B 1 245 ? 0.958 13.375 -11.125 1 82.75 245 ARG B C 1
ATOM 6977 O O . ARG B 1 245 ? 0.896 14.508 -11.609 1 82.75 245 ARG B O 1
ATOM 6984 N N . GLU B 1 246 ? -0.027 12.617 -10.914 1 89.44 246 GLU B N 1
ATOM 6985 C CA . GLU B 1 246 ? -1.375 13.125 -11.141 1 89.44 246 GLU B CA 1
ATOM 6986 C C . GLU B 1 246 ? -1.625 14.398 -10.336 1 89.44 246 GLU B C 1
ATOM 6988 O O . GLU B 1 246 ? -2.164 15.375 -10.859 1 89.44 246 GLU B O 1
ATOM 6993 N N . MET B 1 247 ? -1.223 14.422 -9.109 1 93.44 247 MET B N 1
ATOM 6994 C CA . MET B 1 247 ? -1.437 15.578 -8.25 1 93.44 247 MET B CA 1
ATOM 6995 C C . MET B 1 247 ? -0.568 16.75 -8.695 1 93.44 247 MET B C 1
ATOM 6997 O O . MET B 1 247 ? -1.013 17.906 -8.672 1 93.44 247 MET B O 1
ATOM 7001 N N . LYS B 1 248 ? 0.681 16.5 -9.109 1 88.56 248 LYS B N 1
ATOM 7002 C CA . LYS B 1 248 ? 1.572 17.562 -9.562 1 88.56 248 LYS B CA 1
ATOM 7003 C C . LYS B 1 248 ? 1.069 18.188 -10.859 1 88.56 248 LYS B C 1
ATOM 7005 O O . LYS B 1 248 ? 1.217 19.391 -11.07 1 88.56 248 LYS B O 1
ATOM 7010 N N . ILE B 1 249 ? 0.422 17.328 -11.688 1 89.44 249 ILE B N 1
ATOM 7011 C CA . ILE B 1 249 ? -0.199 17.859 -12.898 1 89.44 249 ILE B CA 1
ATOM 7012 C C . ILE B 1 249 ? -1.346 18.797 -12.523 1 89.44 249 ILE B C 1
ATOM 7014 O O . ILE B 1 249 ? -1.499 19.875 -13.109 1 89.44 249 ILE B O 1
ATOM 7018 N N . GLN B 1 250 ? -2.152 18.453 -11.562 1 92.5 250 GLN B N 1
ATOM 7019 C CA . GLN B 1 250 ? -3.248 19.297 -11.094 1 92.5 250 GLN B CA 1
ATOM 7020 C C . GLN B 1 250 ? -2.725 20.609 -10.523 1 92.5 250 GLN B C 1
ATOM 7022 O O . GLN B 1 250 ? -3.334 21.656 -10.711 1 92.5 250 GLN B O 1
ATOM 7027 N N . VAL B 1 251 ? -1.579 20.5 -9.758 1 93.25 251 VAL B N 1
ATOM 7028 C CA . VAL B 1 251 ? -0.953 21.703 -9.203 1 93.25 251 VAL B CA 1
ATOM 7029 C C . VAL B 1 251 ? -0.542 22.641 -10.336 1 93.25 251 VAL B C 1
ATOM 7031 O O . VAL B 1 251 ? -0.811 23.844 -10.281 1 93.25 251 VAL B O 1
ATOM 7034 N N . GLU B 1 252 ? 0.052 22.109 -11.344 1 90.69 252 GLU B N 1
ATOM 7035 C CA . GLU B 1 252 ? 0.503 22.922 -12.477 1 90.69 252 GLU B CA 1
ATOM 7036 C C . GLU B 1 252 ? -0.678 23.531 -13.227 1 90.69 252 GLU B C 1
ATOM 7038 O O . GLU B 1 252 ? -0.613 24.688 -13.656 1 90.69 252 GLU B O 1
ATOM 7043 N N . GLU B 1 253 ? -1.707 22.766 -13.406 1 90.31 253 GLU B N 1
ATOM 7044 C CA . GLU B 1 253 ? -2.906 23.266 -14.07 1 90.31 253 GLU B CA 1
ATOM 7045 C C . GLU B 1 253 ? -3.514 24.438 -13.297 1 90.31 253 GLU B C 1
ATOM 7047 O O . GLU B 1 253 ? -3.891 25.453 -13.891 1 90.31 253 GLU B O 1
ATOM 7052 N N . GLN B 1 254 ? -3.672 24.297 -12.055 1 90.75 254 GLN B N 1
ATOM 7053 C CA . GLN B 1 254 ? -4.223 25.359 -11.227 1 90.75 254 GLN B CA 1
ATOM 7054 C C . GLN B 1 254 ? -3.309 26.594 -11.227 1 90.75 254 GLN B C 1
ATOM 7056 O O . GLN B 1 254 ? -3.783 27.719 -11.219 1 90.75 254 GLN B O 1
ATOM 7061 N N . LYS B 1 255 ? -1.987 26.344 -11.156 1 91.94 255 LYS B N 1
ATOM 7062 C CA . LYS B 1 255 ? -1.011 27.438 -11.227 1 91.94 255 LYS B CA 1
ATOM 7063 C C . LYS B 1 255 ? -1.171 28.234 -12.508 1 91.94 255 LYS B C 1
ATOM 7065 O O . LYS B 1 255 ? -1.256 29.469 -12.477 1 91.94 255 LYS B O 1
ATOM 7070 N N . ILE B 1 256 ? -1.299 27.547 -13.617 1 90.56 256 ILE B N 1
ATOM 7071 C CA . ILE B 1 256 ? -1.425 28.188 -14.914 1 90.56 256 ILE B CA 1
ATOM 7072 C C . ILE B 1 256 ? -2.75 28.953 -14.992 1 90.56 256 ILE B C 1
ATOM 7074 O O . ILE B 1 256 ? -2.803 30.078 -15.492 1 90.56 256 ILE B O 1
ATOM 7078 N N . ARG B 1 257 ? -3.768 28.406 -14.531 1 88.25 257 ARG B N 1
ATOM 7079 C CA . ARG B 1 257 ? -5.074 29.062 -14.539 1 88.25 257 ARG B CA 1
ATOM 7080 C C . ARG B 1 257 ? -5.047 30.344 -13.734 1 88.25 257 ARG B C 1
ATOM 7082 O O . ARG B 1 257 ? -5.527 31.391 -14.188 1 88.25 257 ARG B O 1
ATOM 7089 N N . SER B 1 258 ? -4.473 30.266 -12.516 1 86.62 258 SER B N 1
ATOM 7090 C CA . SER B 1 258 ? -4.398 31.438 -11.641 1 86.62 258 SER B CA 1
ATOM 7091 C C . SER B 1 258 ? -3.498 32.5 -12.242 1 86.62 258 SER B C 1
ATOM 7093 O O . SER B 1 258 ? -3.832 33.688 -12.203 1 86.62 258 SER B O 1
ATOM 7095 N N . LEU B 1 259 ? -2.361 32.125 -12.789 1 89.62 259 LEU B N 1
ATOM 7096 C CA . LEU B 1 259 ? -1.431 33.094 -13.375 1 89.62 259 LEU B CA 1
ATOM 7097 C C . LEU B 1 259 ? -2.025 33.719 -14.617 1 89.62 259 LEU B C 1
ATOM 7099 O O . LEU B 1 259 ? -1.792 34.906 -14.883 1 89.62 259 LEU B O 1
ATOM 7103 N N . ASN B 1 260 ? -2.83 32.938 -15.383 1 88.31 260 ASN B N 1
ATOM 7104 C CA . ASN B 1 260 ? -3.494 33.469 -16.547 1 88.31 260 ASN B CA 1
ATOM 7105 C C . ASN B 1 260 ? -4.539 34.531 -16.156 1 88.31 260 ASN B C 1
ATOM 7107 O O . ASN B 1 260 ? -4.688 35.531 -16.828 1 88.31 260 ASN B O 1
ATOM 7111 N N . LEU B 1 261 ? -5.25 34.25 -15.156 1 87 261 LEU B N 1
ATOM 7112 C CA . LEU B 1 261 ? -6.23 35.219 -14.656 1 87 261 LEU B CA 1
ATOM 7113 C C . LEU B 1 261 ? -5.551 36.5 -14.203 1 87 261 LEU B C 1
ATOM 7115 O O . LEU B 1 261 ? -6.016 37.594 -14.531 1 87 261 LEU B O 1
ATOM 7119 N N . LEU B 1 262 ? -4.406 36.344 -13.477 1 87.44 262 LEU B N 1
ATOM 7120 C CA . LEU B 1 262 ? -3.67 37.5 -12.984 1 87.44 262 LEU B CA 1
ATOM 7121 C C . LEU B 1 262 ? -3.045 38.281 -14.141 1 87.44 262 LEU B C 1
ATOM 7123 O O . LEU B 1 262 ? -2.979 39.5 -14.109 1 87.44 262 LEU B O 1
ATOM 7127 N N . LYS B 1 263 ? -2.65 37.594 -15.18 1 89.44 263 LYS B N 1
ATOM 7128 C CA . LYS B 1 263 ? -2.096 38.219 -16.359 1 89.44 263 LYS B CA 1
ATOM 7129 C C . LYS B 1 263 ? -3.15 39.062 -17.078 1 89.44 263 LYS B C 1
ATOM 7131 O O . LYS B 1 263 ? -2.854 40.156 -17.578 1 89.44 263 LYS B O 1
ATOM 7136 N N . THR B 1 264 ? -4.367 38.531 -17.109 1 87.81 264 THR B N 1
ATOM 7137 C CA . THR B 1 264 ? -5.461 39.281 -17.734 1 87.81 264 THR B CA 1
ATOM 7138 C C . THR B 1 264 ? -5.746 40.562 -16.969 1 87.81 264 THR B C 1
ATOM 7140 O O . THR B 1 264 ? -5.949 41.625 -17.562 1 87.81 264 THR B O 1
ATOM 7143 N N . PHE B 1 265 ? -5.672 40.469 -15.672 1 85.56 265 PHE B N 1
ATOM 7144 C CA . PHE B 1 265 ? -5.891 41.656 -14.844 1 85.56 265 PHE B CA 1
ATOM 7145 C C . PHE B 1 265 ? -4.734 42.656 -14.984 1 85.56 265 PHE B C 1
ATOM 7147 O O . PHE B 1 265 ? -4.949 43.844 -15.031 1 85.56 265 PHE B O 1
ATOM 7154 N N . ARG B 1 266 ? -3.52 42.125 -15.031 1 88.62 266 ARG B N 1
ATOM 7155 C CA . ARG B 1 266 ? -2.342 43 -15.188 1 88.62 266 ARG B CA 1
ATOM 7156 C C . ARG B 1 266 ? -2.404 43.781 -16.484 1 88.62 266 ARG B C 1
ATOM 7158 O O . ARG B 1 266 ? -2.139 44.969 -16.5 1 88.62 266 ARG B O 1
ATOM 7165 N N . LYS B 1 267 ? -2.893 43.125 -17.516 1 89.5 267 LYS B N 1
ATOM 7166 C CA . LYS B 1 267 ? -3.004 43.781 -18.812 1 89.5 267 LYS B CA 1
ATOM 7167 C C . LYS B 1 267 ? -4.062 44.875 -18.781 1 89.5 267 LYS B C 1
ATOM 7169 O O . LYS B 1 267 ? -3.877 45.938 -19.359 1 89.5 267 LYS B O 1
ATOM 7174 N N . GLN B 1 268 ? -5.109 44.594 -18.078 1 86.56 268 GLN B N 1
ATOM 7175 C CA . GLN B 1 268 ? -6.184 45.594 -17.969 1 86.56 268 GLN B CA 1
ATOM 7176 C C . GLN B 1 268 ? -5.719 46.812 -17.188 1 86.56 268 GLN B C 1
ATOM 7178 O O . GLN B 1 268 ? -5.984 47.938 -17.609 1 86.56 268 GLN B O 1
ATOM 7183 N N . PHE B 1 269 ? -4.98 46.594 -16.141 1 87.25 269 PHE B N 1
ATOM 7184 C CA . PHE B 1 269 ? -4.523 47.688 -15.32 1 87.25 269 PHE B CA 1
ATOM 7185 C C . PHE B 1 269 ? -3.396 48.438 -16.016 1 87.25 269 PHE B C 1
ATOM 7187 O O . PHE B 1 269 ? -3.309 49.688 -15.914 1 87.25 269 PHE B O 1
ATOM 7194 N N . GLU B 1 270 ? -2.541 47.719 -16.719 1 89.62 270 GLU B N 1
ATOM 7195 C CA . GLU B 1 270 ? -1.481 48.375 -17.484 1 89.62 270 GLU B CA 1
ATOM 7196 C C . GLU B 1 270 ? -2.059 49.219 -18.594 1 89.62 270 GLU B C 1
ATOM 7198 O O . GLU B 1 270 ? -1.55 50.312 -18.875 1 89.62 270 GLU B O 1
ATOM 7203 N N . GLY B 1 271 ? -3.141 48.719 -19.219 1 86.69 271 GLY B N 1
ATOM 7204 C CA . GLY B 1 271 ? -3.828 49.531 -20.234 1 86.69 271 GLY B CA 1
ATOM 7205 C C . GLY B 1 271 ? -4.43 50.812 -19.672 1 86.69 271 GLY B C 1
ATOM 7206 O O . GLY B 1 271 ? -4.309 51.875 -20.281 1 86.69 271 GLY B O 1
ATOM 7207 N N . ARG B 1 272 ? -4.953 50.688 -18.531 1 85.31 272 ARG B N 1
ATOM 7208 C CA . ARG B 1 272 ? -5.555 51.844 -17.875 1 85.31 272 ARG B CA 1
ATOM 7209 C C . ARG B 1 272 ? -4.484 52.844 -17.422 1 85.31 272 ARG B C 1
ATOM 7211 O O . ARG B 1 272 ? -4.688 54.062 -17.453 1 85.31 272 ARG B O 1
ATOM 7218 N N . LEU B 1 273 ? -3.381 52.312 -16.953 1 88.06 273 LEU B N 1
ATOM 7219 C CA . LEU B 1 273 ? -2.277 53.156 -16.516 1 88.06 273 LEU B CA 1
ATOM 7220 C C . LEU B 1 273 ? -1.729 53.969 -17.672 1 88.06 273 LEU B C 1
ATOM 7222 O O . LEU B 1 273 ? -1.423 55.156 -17.5 1 88.06 273 LEU B O 1
ATOM 7226 N N . LYS B 1 274 ? -1.709 53.375 -18.812 1 88.06 274 LYS B N 1
ATOM 7227 C CA . LYS B 1 274 ? -1.229 54.062 -20 1 88.06 274 LYS B CA 1
ATOM 7228 C C . LYS B 1 274 ? -2.174 55.188 -20.391 1 88.06 274 LYS B C 1
ATOM 7230 O O . LYS B 1 274 ? -1.727 56.281 -20.75 1 88.06 274 LYS B O 1
ATOM 7235 N N . THR B 1 275 ? -3.449 54.875 -20.219 1 85.38 275 THR B N 1
ATOM 7236 C CA . THR B 1 275 ? -4.449 55.875 -20.578 1 85.38 275 THR B CA 1
ATOM 7237 C C . THR B 1 275 ? -4.398 57.062 -19.609 1 85.38 275 THR B C 1
ATOM 7239 O O . THR B 1 275 ? -4.492 58.219 -20.031 1 85.38 275 THR B O 1
ATOM 7242 N N . ILE B 1 276 ? -4.188 56.719 -18.391 1 85.38 276 ILE B N 1
ATOM 7243 C CA . ILE B 1 276 ? -4.18 57.75 -17.391 1 85.38 276 ILE B CA 1
ATOM 7244 C C . ILE B 1 276 ? -2.885 58.562 -17.484 1 85.38 276 ILE B C 1
ATOM 7246 O O . ILE B 1 276 ? -2.891 59.781 -17.312 1 85.38 276 ILE B O 1
ATOM 7250 N N . ARG B 1 277 ? -1.808 57.969 -17.781 1 87.06 277 ARG B N 1
ATOM 7251 C CA . ARG B 1 277 ? -0.536 58.656 -17.953 1 87.06 277 ARG B CA 1
ATOM 7252 C C . ARG B 1 277 ? -0.591 59.625 -19.125 1 87.06 277 ARG B C 1
ATOM 7254 O O . ARG B 1 277 ? -0.05 60.719 -19.062 1 87.06 277 ARG B O 1
ATOM 7261 N N . LYS B 1 278 ? -1.276 59.188 -20.172 1 86.06 278 LYS B N 1
ATOM 7262 C CA . LYS B 1 278 ? -1.443 60.062 -21.328 1 86.06 278 LYS B CA 1
ATOM 7263 C C . LYS B 1 278 ? -2.285 61.281 -20.984 1 86.06 278 LYS B C 1
ATOM 7265 O O . LYS B 1 278 ? -1.984 62.406 -21.422 1 86.06 278 LYS B O 1
ATOM 7270 N N . LEU B 1 279 ? -3.219 61 -20.156 1 82.81 279 LEU B N 1
ATOM 7271 C CA . LEU B 1 279 ? -4.078 62.094 -19.75 1 82.81 279 LEU B CA 1
ATOM 7272 C C . LEU B 1 279 ? -3.305 63.094 -18.906 1 82.81 279 LEU B C 1
ATOM 7274 O O . LEU B 1 279 ? -3.451 64.312 -19.078 1 82.81 279 LEU B O 1
ATOM 7278 N N . ILE B 1 280 ? -2.51 62.562 -18.047 1 84.06 280 ILE B N 1
ATOM 7279 C CA . ILE B 1 280 ? -1.726 63.438 -17.172 1 84.06 280 ILE B CA 1
ATOM 7280 C C . ILE B 1 280 ? -0.734 64.25 -18 1 84.06 280 ILE B C 1
ATOM 7282 O O . ILE B 1 280 ? -0.566 65.438 -17.781 1 84.06 280 ILE B O 1
ATOM 7286 N N . LEU B 1 281 ? -0.199 63.656 -19 1 85.12 281 LEU B N 1
ATOM 7287 C CA . LEU B 1 281 ? 0.766 64.312 -19.859 1 85.12 281 LEU B CA 1
ATOM 7288 C C . LEU B 1 281 ? 0.084 65.438 -20.703 1 85.12 281 LEU B C 1
ATOM 7290 O O . LEU B 1 281 ? 0.646 66.5 -20.922 1 85.12 281 LEU B O 1
ATOM 7294 N N . ASP B 1 282 ? -1.146 65.125 -21.109 1 81.94 282 ASP B N 1
ATOM 7295 C CA . ASP B 1 282 ? -1.896 66.062 -21.906 1 81.94 282 ASP B CA 1
ATOM 7296 C C . ASP B 1 282 ? -2.266 67.312 -21.094 1 81.94 282 ASP B C 1
ATOM 7298 O O . ASP B 1 282 ? -2.203 68.438 -21.594 1 81.94 282 ASP B O 1
ATOM 7302 N N . VAL B 1 283 ? -2.547 67.062 -19.844 1 78.88 283 VAL B N 1
ATOM 7303 C CA . VAL B 1 283 ? -2.932 68.188 -18.969 1 78.88 283 VAL B CA 1
ATOM 7304 C C . VAL B 1 283 ? -1.705 69 -18.625 1 78.88 283 VAL B C 1
ATOM 7306 O O . VAL B 1 283 ? -1.777 70.25 -18.594 1 78.88 283 VAL B O 1
ATOM 7309 N N . GLU B 1 284 ? -0.634 68.312 -18.406 1 81.88 284 GLU B N 1
ATOM 7310 C CA . GLU B 1 284 ? 0.6 69.062 -18.094 1 81.88 284 GLU B CA 1
ATOM 7311 C C . GLU B 1 284 ? 1.069 69.875 -19.281 1 81.88 284 GLU B C 1
ATOM 7313 O O . GLU B 1 284 ? 1.541 71 -19.094 1 81.88 284 GLU B O 1
ATOM 7318 N N . LYS B 1 285 ? 0.87 69.375 -20.453 1 81.56 285 LYS B N 1
ATOM 7319 C CA . LYS B 1 285 ? 1.242 70.062 -21.656 1 81.56 285 LYS B CA 1
ATOM 7320 C C . LYS B 1 285 ? 0.322 71.312 -21.875 1 81.56 285 LYS B C 1
ATOM 7322 O O . LYS B 1 285 ? 0.779 72.375 -22.266 1 81.56 285 LYS B O 1
ATOM 7327 N N . ALA B 1 286 ? -0.916 71.062 -21.594 1 77.31 286 ALA B N 1
ATOM 7328 C CA . ALA B 1 286 ? -1.873 72.188 -21.781 1 77.31 286 ALA B CA 1
ATOM 7329 C C . ALA B 1 286 ? -1.618 73.312 -20.781 1 77.31 286 ALA B C 1
ATOM 7331 O O . ALA B 1 286 ? -1.761 74.5 -21.125 1 77.31 286 ALA B O 1
ATOM 7332 N N . THR B 1 287 ? -1.268 72.938 -19.609 1 75.19 287 THR B N 1
ATOM 7333 C CA . THR B 1 287 ? -0.988 73.938 -18.594 1 75.19 287 THR B CA 1
ATOM 7334 C C . THR B 1 287 ? 0.274 74.688 -18.938 1 75.19 287 THR B C 1
ATOM 7336 O O . THR B 1 287 ? 0.343 75.938 -18.719 1 75.19 287 THR B O 1
ATOM 7339 N N . LYS B 1 288 ? 1.203 74 -19.453 1 77.81 288 LYS B N 1
ATOM 7340 C CA . LYS B 1 288 ? 2.438 74.688 -19.844 1 77.81 288 LYS B CA 1
ATOM 7341 C C . LYS B 1 288 ? 2.201 75.625 -21.016 1 77.81 288 LYS B C 1
ATOM 7343 O O . LYS B 1 288 ? 2.766 76.75 -21.078 1 77.81 288 LYS B O 1
ATOM 7348 N N . ASP B 1 289 ? 1.354 75.125 -21.922 1 74.56 289 ASP B N 1
ATOM 7349 C CA . ASP B 1 289 ? 1.128 75.938 -23.125 1 74.56 289 ASP B CA 1
ATOM 7350 C C . ASP B 1 289 ? 0.035 77 -22.891 1 74.56 289 ASP B C 1
ATOM 7352 O O . ASP B 1 289 ? -0.337 77.688 -23.812 1 74.56 289 ASP B O 1
ATOM 7356 N N . ASN B 1 290 ? -0.381 77.25 -21.656 1 68.5 290 ASN B N 1
ATOM 7357 C CA . ASN B 1 290 ? -1.406 78.188 -21.297 1 68.5 290 ASN B CA 1
ATOM 7358 C C . ASN B 1 290 ? -2.666 78.062 -22.141 1 68.5 290 ASN B C 1
ATOM 7360 O O . ASN B 1 290 ? -3.256 79 -22.578 1 68.5 290 ASN B O 1
ATOM 7364 N N . GLN B 1 291 ? -2.816 76.938 -22.766 1 64 291 GLN B N 1
ATOM 7365 C CA . GLN B 1 291 ? -4.012 76.688 -23.562 1 64 291 GLN B CA 1
ATOM 7366 C C . GLN B 1 291 ? -5.121 76.062 -22.734 1 64 291 GLN B C 1
ATOM 7368 O O . GLN B 1 291 ? -4.848 75.312 -21.781 1 64 291 GLN B O 1
ATOM 7373 N N . PRO B 1 292 ? -6.348 76.625 -22.781 1 58.62 292 PRO B N 1
ATOM 7374 C CA . PRO B 1 292 ? -7.477 76.125 -22.031 1 58.62 292 PRO B CA 1
ATOM 7375 C C . PRO B 1 292 ? -7.719 74.625 -22.312 1 58.62 292 PRO B C 1
ATOM 7377 O O . PRO B 1 292 ? -7.707 74.188 -23.469 1 58.62 292 PRO B O 1
ATOM 7380 N N . TRP B 1 293 ? -7.336 73.875 -21.578 1 55.47 293 TRP B N 1
ATOM 7381 C CA . TRP B 1 293 ? -7.543 72.438 -21.781 1 55.47 293 TRP B CA 1
ATOM 7382 C C . TRP B 1 293 ? -9.031 72.062 -21.781 1 55.47 293 TRP B C 1
ATOM 7384 O O . TRP B 1 293 ? -9.766 72.5 -20.859 1 55.47 293 TRP B O 1
ATOM 7394 N N . SER B 1 294 ? -9.773 71.875 -22.906 1 53.16 294 SER B N 1
ATOM 7395 C CA . SER B 1 294 ? -11.148 71.438 -23 1 53.16 294 SER B CA 1
ATOM 7396 C C . SER B 1 294 ? -11.266 69.938 -22.578 1 53.16 294 SER B C 1
ATOM 7398 O O . SER B 1 294 ? -10.539 69.062 -23.078 1 53.16 294 SER B O 1
ATOM 7400 N N . SER B 1 295 ? -11.703 69.688 -21.469 1 52.5 295 SER B N 1
ATOM 7401 C CA . SER B 1 295 ? -11.953 68.438 -20.875 1 52.5 295 SER B CA 1
ATOM 7402 C C . SER B 1 295 ? -12.586 67.438 -21.875 1 52.5 295 SER B C 1
ATOM 7404 O O . SER B 1 295 ? -13.562 67.812 -22.547 1 52.5 295 SER B O 1
ATOM 7406 N N . PRO B 1 296 ? -11.867 66.625 -22.453 1 49.25 296 PRO B N 1
ATOM 7407 C CA . PRO B 1 296 ? -12.695 65.75 -23.266 1 49.25 296 PRO B CA 1
ATOM 7408 C C . PRO B 1 296 ? -13.984 65.312 -22.562 1 49.25 296 PRO B C 1
ATOM 7410 O O . PRO B 1 296 ? -14.016 65.25 -21.328 1 49.25 296 PRO B O 1
ATOM 7413 N N . LYS B 1 297 ? -15.188 65.625 -23.094 1 47.34 297 LYS B N 1
ATOM 7414 C CA . LYS B 1 297 ? -16.531 65.312 -22.641 1 47.34 297 LYS B CA 1
ATOM 7415 C C . LYS B 1 297 ? -16.562 64.062 -21.781 1 47.34 297 LYS B C 1
ATOM 7417 O O . LYS B 1 297 ? -17.547 63.812 -21.078 1 47.34 297 LYS B O 1
ATOM 7422 N N . SER B 1 298 ? -16.016 63.031 -22.172 1 42.91 298 SER B N 1
ATOM 7423 C CA . SER B 1 298 ? -16.297 61.781 -21.469 1 42.91 298 SER B CA 1
ATOM 7424 C C . SER B 1 298 ? -15.484 61.656 -20.188 1 42.91 298 SER B C 1
ATOM 7426 O O . SER B 1 298 ? -14.266 61.812 -20.203 1 42.91 298 SER B O 1
ATOM 7428 N N . LYS B 1 299 ? -16.031 62.062 -19.156 1 44.81 299 LYS B N 1
ATOM 7429 C CA . LYS B 1 299 ? -15.531 61.812 -17.812 1 44.81 299 LYS B CA 1
ATOM 7430 C C . LYS B 1 299 ? -14.625 60.594 -17.781 1 44.81 299 LYS B C 1
ATOM 7432 O O . LYS B 1 299 ? -15.039 59.5 -18.172 1 44.81 299 LYS B O 1
ATOM 7437 N N . PRO B 1 300 ? -13.375 60.625 -17.922 1 45.78 300 PRO B N 1
ATOM 7438 C CA . PRO B 1 300 ? -12.562 59.438 -17.734 1 45.78 300 PRO B CA 1
ATOM 7439 C C . PRO B 1 300 ? -13.039 58.562 -16.562 1 45.78 300 PRO B C 1
ATOM 7441 O O . PRO B 1 300 ? -13.078 59.062 -15.43 1 45.78 300 PRO B O 1
ATOM 7444 N N . ALA B 1 301 ? -14.133 57.906 -16.688 1 46.81 301 ALA B N 1
ATOM 7445 C CA . ALA B 1 301 ? -14.648 56.938 -15.711 1 46.81 301 ALA B CA 1
ATOM 7446 C C . ALA B 1 301 ? -13.508 56.25 -14.961 1 46.81 301 ALA B C 1
ATOM 7448 O O . ALA B 1 301 ? -12.789 55.438 -15.523 1 46.81 301 ALA B O 1
ATOM 7449 N N . VAL B 1 302 ? -12.727 56.906 -14.227 1 48.94 302 VAL B N 1
ATOM 7450 C CA . VAL B 1 302 ? -11.664 56.406 -13.359 1 48.94 302 VAL B CA 1
ATOM 7451 C C . VAL B 1 302 ? -12.148 55.188 -12.602 1 48.94 302 VAL B C 1
ATOM 7453 O O . VAL B 1 302 ? -12.352 55.219 -11.383 1 48.94 302 VAL B O 1
ATOM 7456 N N . SER B 1 303 ? -13.25 54.688 -13.055 1 54.31 303 SER B N 1
ATOM 7457 C CA . SER B 1 303 ? -13.664 53.562 -12.242 1 54.31 303 SER B CA 1
ATOM 7458 C C . SER B 1 303 ? -12.594 52.469 -12.219 1 54.31 303 SER B C 1
ATOM 7460 O O . SER B 1 303 ? -12.148 52 -13.273 1 54.31 303 SER B O 1
ATOM 7462 N N . LEU B 1 304 ? -11.75 52.438 -11.242 1 59.44 304 LEU B N 1
ATOM 7463 C CA . LEU B 1 304 ? -10.75 51.406 -11.039 1 59.44 304 LEU B CA 1
ATOM 7464 C C . LEU B 1 304 ? -11.375 50.031 -11.156 1 59.44 304 LEU B C 1
ATOM 7466 O O . LEU B 1 304 ? -12.484 49.781 -10.672 1 59.44 304 LEU B O 1
ATOM 7470 N N . PRO B 1 305 ? -11 49.312 -12.164 1 59.66 305 PRO B N 1
ATOM 7471 C CA . PRO B 1 305 ? -11.516 47.938 -12.242 1 59.66 305 PRO B CA 1
ATOM 7472 C C . PRO B 1 305 ? -11.516 47.25 -10.883 1 59.66 305 PRO B C 1
ATOM 7474 O O . PRO B 1 305 ? -10.695 47.562 -10.023 1 59.66 305 PRO B O 1
ATOM 7477 N N . GLU B 1 306 ? -12.602 46.625 -10.594 1 62.94 306 GLU B N 1
ATOM 7478 C CA . GLU B 1 306 ? -12.742 45.875 -9.352 1 62.94 306 GLU B CA 1
ATOM 7479 C C . GLU B 1 306 ? -11.641 44.812 -9.219 1 62.94 306 GLU B C 1
ATOM 7481 O O . GLU B 1 306 ? -11.359 44.094 -10.172 1 62.94 306 GLU B O 1
ATOM 7486 N N . MET B 1 307 ? -10.727 45.062 -8.312 1 62.25 307 MET B N 1
ATOM 7487 C CA . MET B 1 307 ? -9.625 44.125 -8.055 1 62.25 307 MET B CA 1
ATOM 7488 C C . MET B 1 307 ? -10.148 42.75 -7.609 1 62.25 307 MET B C 1
ATOM 7490 O O . MET B 1 307 ? -11.203 42.688 -6.973 1 62.25 307 MET B O 1
ATOM 7494 N N . LEU B 1 308 ? -9.57 41.75 -8.18 1 64.62 308 LEU B N 1
ATOM 7495 C CA . LEU B 1 308 ? -9.891 40.406 -7.777 1 64.62 308 LEU B CA 1
ATOM 7496 C C . LEU B 1 308 ? -9.602 40.188 -6.297 1 64.62 308 LEU B C 1
ATOM 7498 O O . LEU B 1 308 ? -8.586 40.656 -5.785 1 64.62 308 LEU B O 1
ATOM 7502 N N . LYS B 1 309 ? -10.711 39.719 -5.656 1 66.75 309 LYS B N 1
ATOM 7503 C CA . LYS B 1 309 ? -10.484 39.312 -4.273 1 66.75 309 LYS B CA 1
ATOM 7504 C C . LYS B 1 309 ? -9.641 38.031 -4.211 1 66.75 309 LYS B C 1
ATOM 7506 O O . LYS B 1 309 ? -9.641 37.25 -5.148 1 66.75 309 LYS B O 1
ATOM 7511 N N . ARG B 1 310 ? -8.828 37.938 -3.26 1 65.62 310 ARG B N 1
ATOM 7512 C CA . ARG B 1 310 ? -7.961 36.812 -3.055 1 65.62 310 ARG B CA 1
ATOM 7513 C C . ARG B 1 310 ? -8.758 35.5 -3.076 1 65.62 310 ARG B C 1
ATOM 7515 O O . ARG B 1 310 ? -8.281 34.469 -3.57 1 65.62 310 ARG B O 1
ATOM 7522 N N . GLU B 1 311 ? -9.961 35.688 -2.514 1 66.56 311 GLU B N 1
ATOM 7523 C CA . GLU B 1 311 ? -10.82 34.531 -2.447 1 66.56 311 GLU B CA 1
ATOM 7524 C C . GLU B 1 311 ? -11.211 34.031 -3.844 1 66.56 311 GLU B C 1
ATOM 7526 O O . GLU B 1 311 ? -11.484 32.844 -4.043 1 66.56 311 GLU B O 1
ATOM 7531 N N . GLU B 1 312 ? -11.086 35 -4.738 1 68.56 312 GLU B N 1
ATOM 7532 C CA . GLU B 1 312 ? -11.469 34.656 -6.105 1 68.56 312 GLU B CA 1
ATOM 7533 C C . GLU B 1 312 ? -10.297 34.031 -6.871 1 68.56 312 GLU B C 1
ATOM 7535 O O . GLU B 1 312 ? -10.492 33.312 -7.832 1 68.56 312 GLU B O 1
ATOM 7540 N N . LEU B 1 313 ? -9.102 34.531 -6.441 1 71.62 313 LEU B N 1
ATOM 7541 C CA . LEU B 1 313 ? -7.918 34.031 -7.129 1 71.62 313 LEU B CA 1
ATOM 7542 C C . LEU B 1 313 ? -7.652 32.562 -6.742 1 71.62 313 LEU B C 1
ATOM 7544 O O . LEU B 1 313 ? -7.09 31.797 -7.527 1 71.62 313 LEU B O 1
ATOM 7548 N N . GLY B 1 314 ? -8.266 32.219 -5.695 1 71.69 314 GLY B N 1
ATOM 7549 C CA . GLY B 1 314 ? -8.062 30.859 -5.242 1 71.69 314 GLY B CA 1
ATOM 7550 C C . GLY B 1 314 ? -6.625 30.562 -4.859 1 71.69 314 GLY B C 1
ATOM 7551 O O . GLY B 1 314 ? -5.742 31.406 -5.031 1 71.69 314 GLY B O 1
ATOM 7552 N N . GLY B 1 315 ? -6.258 29.531 -4.133 1 80.75 315 GLY B N 1
ATOM 7553 C CA . GLY B 1 315 ? -4.941 29.031 -3.77 1 80.75 315 GLY B CA 1
ATOM 7554 C C . GLY B 1 315 ? -4.715 27.594 -4.164 1 80.75 315 GLY B C 1
ATOM 7555 O O . GLY B 1 315 ? -5.441 27.047 -5.004 1 80.75 315 GLY B O 1
ATOM 7556 N N . ILE B 1 316 ? -3.541 27.156 -4.055 1 89.5 316 ILE B N 1
ATOM 7557 C CA . ILE B 1 316 ? -3.162 25.766 -4.328 1 89.5 316 ILE B CA 1
ATOM 7558 C C . ILE B 1 316 ? -2.83 25.047 -3.02 1 89.5 316 ILE B C 1
ATOM 7560 O O . ILE B 1 316 ? -1.792 25.312 -2.408 1 89.5 316 ILE B O 1
ATOM 7564 N N . TRP B 1 317 ? -3.73 24.172 -2.643 1 87.38 317 TRP B N 1
ATOM 7565 C CA . TRP B 1 317 ? -3.508 23.438 -1.404 1 87.38 317 TRP B CA 1
ATOM 7566 C C . TRP B 1 317 ? -3.59 21.938 -1.644 1 87.38 317 TRP B C 1
ATOM 7568 O O . TRP B 1 317 ? -4.496 21.453 -2.332 1 87.38 317 TRP B O 1
ATOM 7578 N N . SER B 1 318 ? -2.596 21.266 -1.14 1 88.81 318 SER B N 1
ATOM 7579 C CA . SER B 1 318 ? -2.621 19.812 -1.173 1 88.81 318 SER B CA 1
ATOM 7580 C C . SER B 1 318 ? -3.266 19.234 0.087 1 88.81 318 SER B C 1
ATOM 7582 O O . SER B 1 318 ? -2.787 19.484 1.197 1 88.81 318 SER B O 1
ATOM 7584 N N . VAL B 1 319 ? -4.383 18.5 -0.068 1 87.19 319 VAL B N 1
ATOM 7585 C CA . VAL B 1 319 ? -5.098 17.906 1.056 1 87.19 319 VAL B CA 1
ATOM 7586 C C . VAL B 1 319 ? -4.973 16.391 1.004 1 87.19 319 VAL B C 1
ATOM 7588 O O . VAL B 1 319 ? -5.203 15.781 -0.041 1 87.19 319 VAL B O 1
ATOM 7591 N N . PHE B 1 320 ? -4.574 15.867 2.16 1 88.31 320 PHE B N 1
ATOM 7592 C CA . PHE B 1 320 ? -4.324 14.43 2.193 1 88.31 320 PHE B CA 1
ATOM 7593 C C . PHE B 1 320 ? -5.168 13.758 3.273 1 88.31 320 PHE B C 1
ATOM 7595 O O . PHE B 1 320 ? -5.531 14.391 4.266 1 88.31 320 PHE B O 1
ATOM 7602 N N . ASN B 1 321 ? -5.586 12.547 3.061 1 84.81 321 ASN B N 1
ATOM 7603 C CA . ASN B 1 321 ? -6.152 11.633 4.047 1 84.81 321 ASN B CA 1
ATOM 7604 C C . ASN B 1 321 ? -5.281 10.398 4.234 1 84.81 321 ASN B C 1
ATOM 7606 O O . ASN B 1 321 ? -5.738 9.273 4.027 1 84.81 321 ASN B O 1
ATOM 7610 N N . THR B 1 322 ? -4.059 10.617 4.652 1 84.44 322 THR B N 1
ATOM 7611 C CA . THR B 1 322 ? -3.059 9.555 4.668 1 84.44 322 THR B CA 1
ATOM 7612 C C . THR B 1 322 ? -3.279 8.625 5.855 1 84.44 322 THR B C 1
ATOM 7614 O O . THR B 1 322 ? -2.955 7.434 5.789 1 84.44 322 THR B O 1
ATOM 7617 N N . ASP B 1 323 ? -3.857 9.086 7.02 1 79.75 323 ASP B N 1
ATOM 7618 C CA . ASP B 1 323 ? -4.078 8.227 8.18 1 79.75 323 ASP B CA 1
ATOM 7619 C C . ASP B 1 323 ? -5.129 7.156 7.883 1 79.75 323 ASP B C 1
ATOM 7621 O O . ASP B 1 323 ? -4.934 5.984 8.203 1 79.75 323 ASP B O 1
ATOM 7625 N N . GLU B 1 324 ? -6.168 7.734 7.352 1 84.19 324 GLU B N 1
ATOM 7626 C CA . GLU B 1 324 ? -7.219 6.789 6.98 1 84.19 324 GLU B CA 1
ATOM 7627 C C . GLU B 1 324 ? -6.723 5.793 5.934 1 84.19 324 GLU B C 1
ATOM 7629 O O . GLU B 1 324 ? -7.035 4.605 6.008 1 84.19 324 GLU B O 1
ATOM 7634 N N . ALA B 1 325 ? -6.008 6.293 4.938 1 90.81 325 ALA B N 1
ATOM 7635 C CA . ALA B 1 325 ? -5.449 5.422 3.904 1 90.81 325 ALA B CA 1
ATOM 7636 C C . ALA B 1 325 ? -4.52 4.375 4.512 1 90.81 325 ALA B C 1
ATOM 7638 O O . ALA B 1 325 ? -4.59 3.197 4.16 1 90.81 325 ALA B O 1
ATOM 7639 N N . HIS B 1 326 ? -3.676 4.781 5.438 1 89.25 326 HIS B N 1
ATOM 7640 C CA . HIS B 1 326 ? -2.736 3.877 6.09 1 89.25 326 HIS B CA 1
ATOM 7641 C C . HIS B 1 326 ? -3.469 2.779 6.852 1 89.25 326 HIS B C 1
ATOM 7643 O O . HIS B 1 326 ? -3.08 1.611 6.797 1 89.25 326 HIS B O 1
ATOM 7649 N N . GLU B 1 327 ? -4.504 3.201 7.578 1 89.19 327 GLU B N 1
ATOM 7650 C CA . GLU B 1 327 ? -5.27 2.234 8.359 1 89.19 327 GLU B CA 1
ATOM 7651 C C . GLU B 1 327 ? -5.973 1.227 7.449 1 89.19 327 GLU B C 1
ATOM 7653 O O . GLU B 1 327 ? -5.941 0.022 7.711 1 89.19 327 GLU B O 1
ATOM 7658 N N . GLU B 1 328 ? -6.559 1.711 6.391 1 94.31 328 GLU B N 1
ATOM 7659 C CA . GLU B 1 328 ? -7.258 0.834 5.457 1 94.31 328 GLU B CA 1
ATOM 7660 C C . GLU B 1 328 ? -6.285 -0.103 4.746 1 94.31 328 GLU B C 1
ATOM 7662 O O . GLU B 1 328 ? -6.562 -1.294 4.59 1 94.31 328 GLU B O 1
ATOM 7667 N N . ILE B 1 329 ? -5.168 0.379 4.328 1 94.88 329 ILE B N 1
ATOM 7668 C CA . ILE B 1 329 ? -4.164 -0.431 3.645 1 94.88 329 ILE B CA 1
ATOM 7669 C C . ILE B 1 329 ? -3.604 -1.476 4.605 1 94.88 329 ILE B C 1
ATOM 7671 O O . ILE B 1 329 ? -3.338 -2.613 4.211 1 94.88 329 ILE B O 1
ATOM 7675 N N . GLY B 1 330 ? -3.426 -1.069 5.852 1 93.06 330 GLY B N 1
ATOM 7676 C CA . GLY B 1 330 ? -2.957 -2.012 6.855 1 93.06 330 GLY B CA 1
ATOM 7677 C C . GLY B 1 330 ? -3.861 -3.219 7.008 1 93.06 330 GLY B C 1
ATOM 7678 O O . GLY B 1 330 ? -3.385 -4.352 7.109 1 93.06 330 GLY B O 1
ATOM 7679 N N . LYS B 1 331 ? -5.16 -2.961 6.969 1 94.38 331 LYS B N 1
ATOM 7680 C CA . LYS B 1 331 ? -6.125 -4.055 7.062 1 94.38 331 LYS B CA 1
ATOM 7681 C C . LYS B 1 331 ? -6.016 -4.988 5.863 1 94.38 331 LYS B C 1
ATOM 7683 O O . LYS B 1 331 ? -6.117 -6.207 6.008 1 94.38 331 LYS B O 1
ATOM 7688 N N . ILE B 1 332 ? -5.82 -4.426 4.684 1 95.5 332 ILE B N 1
ATOM 7689 C CA . ILE B 1 332 ? -5.719 -5.195 3.449 1 95.5 332 ILE B CA 1
ATOM 7690 C C . ILE B 1 332 ? -4.453 -6.051 3.479 1 95.5 332 ILE B C 1
ATOM 7692 O O . ILE B 1 332 ? -4.488 -7.234 3.137 1 95.5 332 ILE B O 1
ATOM 7696 N N . ILE B 1 333 ? -3.318 -5.48 3.916 1 93.88 333 ILE B N 1
ATOM 7697 C CA . ILE B 1 333 ? -2.035 -6.176 3.928 1 93.88 333 ILE B CA 1
ATOM 7698 C C . ILE B 1 333 ? -2.068 -7.305 4.953 1 93.88 333 ILE B C 1
ATOM 7700 O O . ILE B 1 333 ? -1.492 -8.375 4.73 1 93.88 333 ILE B O 1
ATOM 7704 N N . LYS B 1 334 ? -2.824 -7.121 6.004 1 91.81 334 LYS B N 1
ATOM 7705 C CA . LYS B 1 334 ? -2.932 -8.156 7.031 1 91.81 334 LYS B CA 1
ATOM 7706 C C . LYS B 1 334 ? -3.617 -9.406 6.488 1 91.81 334 LYS B C 1
ATOM 7708 O O . LYS B 1 334 ? -3.275 -10.523 6.871 1 91.81 334 LYS B O 1
ATOM 7713 N N . LYS B 1 335 ? -4.449 -9.234 5.539 1 91.88 335 LYS B N 1
ATOM 7714 C CA . LYS B 1 335 ? -5.234 -10.352 5.016 1 91.88 335 LYS B CA 1
ATOM 7715 C C . LYS B 1 335 ? -4.652 -10.852 3.697 1 91.88 335 LYS B C 1
ATOM 7717 O O . LYS B 1 335 ? -5.172 -11.805 3.109 1 91.88 335 LYS B O 1
ATOM 7722 N N . CYS B 1 336 ? -3.633 -10.312 3.217 1 90.44 336 CYS B N 1
ATOM 7723 C CA . CYS B 1 336 ? -3.162 -10.531 1.853 1 90.44 336 CYS B CA 1
ATOM 7724 C C . CYS B 1 336 ? -2.484 -11.891 1.72 1 90.44 336 CYS B C 1
ATOM 7726 O O . CYS B 1 336 ? -2.334 -12.406 0.612 1 90.44 336 CYS B O 1
ATOM 7728 N N . GLY B 1 337 ? -2.133 -12.531 2.789 1 89.88 337 GLY B N 1
ATOM 7729 C CA . GLY B 1 337 ? -1.442 -13.805 2.717 1 89.88 337 GLY B CA 1
ATOM 7730 C C . GLY B 1 337 ? -1.589 -14.641 3.977 1 89.88 337 GLY B C 1
ATOM 7731 O O . GLY B 1 337 ? -1.732 -14.094 5.074 1 89.88 337 GLY B O 1
ATOM 7732 N N . ASN B 1 338 ? -1.581 -16 3.748 1 89.44 338 ASN B N 1
ATOM 7733 C CA . ASN B 1 338 ? -1.646 -16.938 4.867 1 89.44 338 ASN B CA 1
ATOM 7734 C C . ASN B 1 338 ? -0.86 -18.203 4.578 1 89.44 338 ASN B C 1
ATOM 7736 O O . ASN B 1 338 ? -0.511 -18.484 3.426 1 89.44 338 ASN B O 1
ATOM 7740 N N . ILE B 1 339 ? -0.487 -18.875 5.668 1 92.12 339 ILE B N 1
ATOM 7741 C CA . ILE B 1 339 ? 0.186 -20.156 5.551 1 92.12 339 ILE B CA 1
ATOM 7742 C C . ILE B 1 339 ? -0.818 -21.297 5.77 1 92.12 339 ILE B C 1
ATOM 7744 O O . ILE B 1 339 ? -1.555 -21.297 6.762 1 92.12 339 ILE B O 1
ATOM 7748 N N . SER B 1 340 ? -0.875 -22.172 4.82 1 87.44 340 SER B N 1
ATOM 7749 C CA . SER B 1 340 ? -1.816 -23.281 4.898 1 87.44 340 SER B CA 1
ATOM 7750 C C . SER B 1 340 ? -1.093 -24.609 5.148 1 87.44 340 SER B C 1
ATOM 7752 O O . SER B 1 340 ? 0.019 -24.812 4.656 1 87.44 340 SER B O 1
ATOM 7754 N N . GLU B 1 341 ? -1.755 -25.484 5.898 1 84.38 341 GLU B N 1
ATOM 7755 C CA . GLU B 1 341 ? -1.227 -26.812 6.148 1 84.38 341 GLU B CA 1
ATOM 7756 C C . GLU B 1 341 ? -1.72 -27.812 5.098 1 84.38 341 GLU B C 1
ATOM 7758 O O . GLU B 1 341 ? -1.109 -28.859 4.891 1 84.38 341 GLU B O 1
ATOM 7763 N N . GLN B 1 342 ? -2.793 -27.453 4.531 1 81 342 GLN B N 1
ATOM 7764 C CA . GLN B 1 342 ? -3.357 -28.297 3.477 1 81 342 GLN B CA 1
ATOM 7765 C C . GLN B 1 342 ? -3.014 -27.75 2.094 1 81 342 GLN B C 1
ATOM 7767 O O . GLN B 1 342 ? -2.898 -26.531 1.912 1 81 342 GLN B O 1
ATOM 7772 N N . PRO B 1 343 ? -2.764 -28.703 1.21 1 81.5 343 PRO B N 1
ATOM 7773 C CA . PRO B 1 343 ? -2.516 -28.219 -0.147 1 81.5 343 PRO B CA 1
ATOM 7774 C C . PRO B 1 343 ? -3.715 -27.469 -0.736 1 81.5 343 PRO B C 1
ATOM 7776 O O . PRO B 1 343 ? -4.863 -27.859 -0.499 1 81.5 343 PRO B O 1
ATOM 7779 N N . PRO B 1 344 ? -3.434 -26.469 -1.42 1 79.56 344 PRO B N 1
ATOM 7780 C CA . PRO B 1 344 ? -4.523 -25.688 -2.027 1 79.56 344 PRO B CA 1
ATOM 7781 C C . PRO B 1 344 ? -5.309 -26.5 -3.062 1 79.56 344 PRO B C 1
ATOM 7783 O O . PRO B 1 344 ? -6.492 -26.234 -3.285 1 79.56 344 PRO B O 1
ATOM 7786 N N . TYR B 1 345 ? -4.641 -27.438 -3.701 1 80 345 TYR B N 1
ATOM 7787 C CA . TYR B 1 345 ? -5.301 -28.281 -4.688 1 80 345 TYR B CA 1
ATOM 7788 C C . TYR B 1 345 ? -5.191 -29.75 -4.305 1 80 345 TYR B C 1
ATOM 7790 O O . TYR B 1 345 ? -4.176 -30.188 -3.754 1 80 345 TYR B O 1
ATOM 7798 N N . ILE B 1 346 ? -6.332 -30.438 -4.527 1 79.94 346 ILE B N 1
ATOM 7799 C CA . ILE B 1 346 ? -6.379 -31.859 -4.207 1 79.94 346 ILE B CA 1
ATOM 7800 C C . ILE B 1 346 ? -6.754 -32.656 -5.453 1 79.94 346 ILE B C 1
ATOM 7802 O O . ILE B 1 346 ? -7.676 -32.281 -6.184 1 79.94 346 ILE B O 1
ATOM 7806 N N . ILE B 1 347 ? -5.918 -33.625 -5.734 1 79.5 347 ILE B N 1
ATOM 7807 C CA . ILE B 1 347 ? -6.246 -34.594 -6.785 1 79.5 347 ILE B CA 1
ATOM 7808 C C . ILE B 1 347 ? -7.07 -35.75 -6.207 1 79.5 347 ILE B C 1
ATOM 7810 O O . ILE B 1 347 ? -6.609 -36.438 -5.309 1 79.5 347 ILE B O 1
ATOM 7814 N N . SER B 1 348 ? -8.359 -35.812 -6.496 1 74.12 348 SER B N 1
ATOM 7815 C CA . SER B 1 348 ? -9.258 -36.75 -5.82 1 74.12 348 SER B CA 1
ATOM 7816 C C . SER B 1 348 ? -9.492 -38 -6.656 1 74.12 348 SER B C 1
ATOM 7818 O O . SER B 1 348 ? -9.562 -39.125 -6.121 1 74.12 348 SER B O 1
ATOM 7820 N N . ASN B 1 349 ? -9.836 -37.844 -7.945 1 77.19 349 ASN B N 1
ATOM 7821 C CA . ASN B 1 349 ? -10.219 -39 -8.758 1 77.19 349 ASN B CA 1
ATOM 7822 C C . ASN B 1 349 ? -9.469 -39 -10.094 1 77.19 349 ASN B C 1
ATOM 7824 O O . ASN B 1 349 ? -9.172 -37.969 -10.648 1 77.19 349 ASN B O 1
ATOM 7828 N N . ILE B 1 350 ? -9.062 -40.281 -10.422 1 83.88 350 ILE B N 1
ATOM 7829 C CA . ILE B 1 350 ? -8.367 -40.469 -11.695 1 83.88 350 ILE B CA 1
ATOM 7830 C C . ILE B 1 350 ? -9.07 -41.562 -12.516 1 83.88 350 ILE B C 1
ATOM 7832 O O . ILE B 1 350 ? -9.414 -42.594 -12 1 83.88 350 ILE B O 1
ATOM 7836 N N . LEU B 1 351 ? -9.453 -41.219 -13.734 1 86 351 LEU B N 1
ATOM 7837 C CA . LEU B 1 351 ? -10.008 -42.188 -14.688 1 86 351 LEU B CA 1
ATOM 7838 C C . LEU B 1 351 ? -8.953 -42.594 -15.719 1 86 351 LEU B C 1
ATOM 7840 O O . LEU B 1 351 ? -8.289 -41.719 -16.297 1 86 351 LEU B O 1
ATOM 7844 N N . GLN B 1 352 ? -8.75 -43.875 -15.812 1 89 352 GLN B N 1
ATOM 7845 C CA . GLN B 1 352 ? -7.82 -44.375 -16.812 1 89 352 GLN B CA 1
ATOM 7846 C C . GLN B 1 352 ? -8.406 -44.25 -18.219 1 89 352 GLN B C 1
ATOM 7848 O O . GLN B 1 352 ? -9.562 -44.594 -18.453 1 89 352 GLN B O 1
ATOM 7853 N N . LEU B 1 353 ? -7.672 -43.688 -19.078 1 88.31 353 LEU B N 1
ATOM 7854 C CA . LEU B 1 353 ? -8.031 -43.5 -20.484 1 88.31 353 LEU B CA 1
ATOM 7855 C C . LEU B 1 353 ? -6.957 -44.094 -21.391 1 88.31 353 LEU B C 1
ATOM 7857 O O . LEU B 1 353 ? -5.895 -44.531 -20.922 1 88.31 353 LEU B O 1
ATOM 7861 N N . PRO B 1 354 ? -7.297 -44.25 -22.703 1 88.44 354 PRO B N 1
ATOM 7862 C CA . PRO B 1 354 ? -6.266 -44.781 -23.609 1 88.44 354 PRO B CA 1
ATOM 7863 C C . PRO B 1 354 ? -5 -43.938 -23.625 1 88.44 354 PRO B C 1
ATOM 7865 O O . PRO B 1 354 ? -5.012 -42.812 -24.141 1 88.44 354 PRO B O 1
ATOM 7868 N N . ALA B 1 355 ? -3.93 -44.469 -23.078 1 85.12 355 ALA B N 1
ATOM 7869 C CA . ALA B 1 355 ? -2.631 -43.812 -22.938 1 85.12 355 ALA B CA 1
ATOM 7870 C C . ALA B 1 355 ? -2.781 -42.438 -22.328 1 85.12 355 ALA B C 1
ATOM 7872 O O . ALA B 1 355 ? -2.102 -41.5 -22.75 1 85.12 355 ALA B O 1
ATOM 7873 N N . SER B 1 356 ? -3.742 -42.219 -21.609 1 84.69 356 SER B 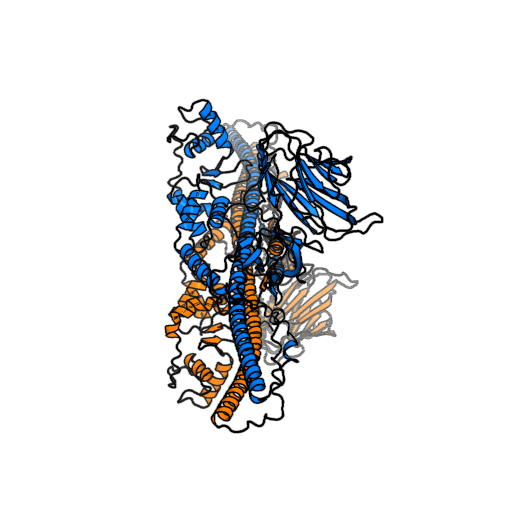N 1
ATOM 7874 C CA . SER B 1 356 ? -4.02 -40.938 -20.984 1 84.69 356 SER B CA 1
ATOM 7875 C C . SER B 1 356 ? -4.766 -41.125 -19.672 1 84.69 356 SER B C 1
ATOM 7877 O O . SER B 1 356 ? -5.18 -42.219 -19.328 1 84.69 356 SER B O 1
ATOM 7879 N N . LEU B 1 357 ? -4.801 -40.062 -18.891 1 85.06 357 LEU B N 1
ATOM 7880 C CA . LEU B 1 357 ? -5.523 -40 -17.625 1 85.06 357 LEU B CA 1
ATOM 7881 C C . LEU B 1 357 ? -6.426 -38.781 -17.562 1 85.06 357 LEU B C 1
ATOM 7883 O O . LEU B 1 357 ? -6.059 -37.719 -18.031 1 85.06 357 LEU B O 1
ATOM 7887 N N . ARG B 1 358 ? -7.613 -39.031 -17.094 1 84.06 358 ARG B N 1
ATOM 7888 C CA . ARG B 1 358 ? -8.469 -37.906 -16.703 1 84.06 358 ARG B CA 1
ATOM 7889 C C . ARG B 1 358 ? -8.414 -37.656 -15.203 1 84.06 358 ARG B C 1
ATOM 7891 O O . ARG B 1 358 ? -8.75 -38.562 -14.414 1 84.06 358 ARG B O 1
ATOM 7898 N N . ILE B 1 359 ? -7.953 -36.531 -14.852 1 82 359 ILE B N 1
ATOM 7899 C CA . ILE B 1 359 ? -7.707 -36.219 -13.445 1 82 359 ILE B CA 1
ATOM 7900 C C . ILE B 1 359 ? -8.719 -35.188 -12.961 1 82 359 ILE B C 1
ATOM 7902 O O . ILE B 1 359 ? -8.906 -34.156 -13.594 1 82 359 ILE B O 1
ATOM 7906 N N . GLN B 1 360 ? -9.383 -35.562 -11.867 1 79.75 360 GLN B N 1
ATOM 7907 C CA . GLN B 1 360 ? -10.266 -34.625 -11.203 1 79.75 360 GLN B CA 1
ATOM 7908 C C . GLN B 1 360 ? -9.523 -33.812 -10.156 1 79.75 360 GLN B C 1
ATOM 7910 O O . GLN B 1 360 ? -8.859 -34.375 -9.281 1 79.75 360 GLN B O 1
ATOM 7915 N N . ILE B 1 361 ? -9.492 -32.5 -10.281 1 78.25 361 ILE B N 1
ATOM 7916 C CA . ILE B 1 361 ? -8.797 -31.625 -9.359 1 78.25 361 ILE B CA 1
ATOM 7917 C C . ILE B 1 361 ? -9.812 -30.781 -8.586 1 78.25 361 ILE B C 1
ATOM 7919 O O . ILE B 1 361 ? -10.758 -30.25 -9.172 1 78.25 361 ILE B O 1
ATOM 7923 N N . SER B 1 362 ? -9.75 -30.75 -7.23 1 75.06 362 SER B N 1
ATOM 7924 C CA . SER B 1 362 ? -10.602 -29.922 -6.379 1 75.06 362 SER B CA 1
ATOM 7925 C C . SER B 1 362 ? -9.773 -28.906 -5.586 1 75.06 362 SER B C 1
ATOM 7927 O O . SER B 1 362 ? -8.57 -29.094 -5.41 1 75.06 362 SER B O 1
ATOM 7929 N N . HIS B 1 363 ? -10.375 -27.719 -5.453 1 70.75 363 HIS B N 1
ATOM 7930 C CA . HIS B 1 363 ? -9.727 -26.688 -4.641 1 70.75 363 HIS B CA 1
ATOM 7931 C C . HIS B 1 363 ? -9.992 -26.906 -3.156 1 70.75 363 HIS B C 1
ATOM 7933 O O . HIS B 1 363 ? -11.109 -27.266 -2.766 1 70.75 363 HIS B O 1
ATOM 7939 N N . ALA B 1 364 ? -8.93 -27.094 -2.559 1 61.12 364 ALA B N 1
ATOM 7940 C CA . ALA B 1 364 ? -9.195 -27.156 -1.123 1 61.12 364 ALA B CA 1
ATOM 7941 C C . ALA B 1 364 ? -9.82 -25.844 -0.628 1 61.12 364 ALA B C 1
ATOM 7943 O O . ALA B 1 364 ? -9.766 -24.828 -1.313 1 61.12 364 ALA B O 1
ATOM 7944 N N . ALA B 1 365 ? -10.383 -25.5 0.526 1 50.72 365 ALA B N 1
ATOM 7945 C CA . ALA B 1 365 ? -11.219 -24.531 1.235 1 50.72 365 ALA B CA 1
ATOM 7946 C C . ALA B 1 365 ? -10.812 -23.094 0.885 1 50.72 365 ALA B C 1
ATOM 7948 O O . ALA B 1 365 ? -11.25 -22.141 1.531 1 50.72 365 ALA B O 1
ATOM 7949 N N . CYS B 1 366 ? -9.727 -22.734 0.191 1 44.88 366 CYS B N 1
ATOM 7950 C CA . CYS B 1 366 ? -9.633 -21.281 0.385 1 44.88 366 CYS B CA 1
ATOM 7951 C C . CYS B 1 366 ? -10.508 -20.547 -0.617 1 44.88 366 CYS B C 1
ATOM 7953 O O . CYS B 1 366 ? -10.344 -20.703 -1.828 1 44.88 366 CYS B O 1
ATOM 7955 N N . GLU B 1 367 ? -11.695 -20.234 -0.311 1 42.97 367 GLU B N 1
ATOM 7956 C CA . GLU B 1 367 ? -12.773 -19.547 -1.016 1 42.97 367 GLU B CA 1
ATOM 7957 C C . GLU B 1 367 ? -12.227 -18.5 -1.98 1 42.97 367 GLU B C 1
ATOM 7959 O O . GLU B 1 367 ? -12.805 -18.266 -3.039 1 42.97 367 GLU B O 1
ATOM 7964 N N . ASN B 1 368 ? -11.344 -17.625 -1.605 1 40.56 368 ASN B N 1
ATOM 7965 C CA . ASN B 1 368 ? -11.156 -16.344 -2.271 1 40.56 368 ASN B CA 1
ATOM 7966 C C . ASN B 1 368 ? -10.07 -16.422 -3.334 1 40.56 368 ASN B C 1
ATOM 7968 O O . ASN B 1 368 ? -9.469 -15.398 -3.688 1 40.56 368 ASN B O 1
ATOM 7972 N N . GLN B 1 369 ? -9.664 -17.531 -3.65 1 43.47 369 GLN B N 1
ATOM 7973 C CA . GLN B 1 369 ? -8.516 -17.359 -4.527 1 43.47 369 GLN B CA 1
ATOM 7974 C C . GLN B 1 369 ? -8.945 -17.203 -5.98 1 43.47 369 GLN B C 1
ATOM 7976 O O . GLN B 1 369 ? -9.734 -18 -6.488 1 43.47 369 GLN B O 1
ATOM 7981 N N . PRO B 1 370 ? -8.82 -15.977 -6.492 1 40.28 370 PRO B N 1
ATOM 7982 C CA . PRO B 1 370 ? -9.227 -15.789 -7.883 1 40.28 370 PRO B CA 1
ATOM 7983 C C . PRO B 1 370 ? -8.68 -16.859 -8.812 1 40.28 370 PRO B C 1
ATOM 7985 O O . PRO B 1 370 ? -7.609 -17.422 -8.555 1 40.28 370 PRO B O 1
ATOM 7988 N N . LEU B 1 371 ? -9.68 -17.281 -9.594 1 38.16 371 LEU B N 1
ATOM 7989 C CA . LEU B 1 371 ? -9.484 -18.141 -10.75 1 38.16 371 LEU B CA 1
ATOM 7990 C C . LEU B 1 371 ? -8.398 -17.594 -11.664 1 38.16 371 LEU B C 1
ATOM 7992 O O . LEU B 1 371 ? -8.242 -16.375 -11.789 1 38.16 371 LEU B O 1
ATOM 7996 N N . PHE B 1 372 ? -7.574 -18.5 -12.07 1 37.78 372 PHE B N 1
ATOM 7997 C CA . PHE B 1 372 ? -6.371 -18.312 -12.875 1 37.78 372 PHE B CA 1
ATOM 7998 C C . PHE B 1 372 ? -6.695 -17.594 -14.18 1 37.78 372 PHE B C 1
ATOM 8000 O O . PHE B 1 372 ? -7.703 -17.906 -14.82 1 37.78 372 PHE B O 1
ATOM 8007 N N . ARG B 1 373 ? -6.5 -16.312 -14.273 1 35.62 373 ARG B N 1
ATOM 8008 C CA . ARG B 1 373 ? -6.527 -15.711 -15.602 1 35.62 373 ARG B CA 1
ATOM 8009 C C . ARG B 1 373 ? -5.582 -16.438 -16.547 1 35.62 373 ARG B C 1
ATOM 8011 O O . ARG B 1 373 ? -4.566 -16.984 -16.125 1 35.62 373 ARG B O 1
ATOM 8018 N N . ASP B 1 374 ? -6.016 -16.719 -17.734 1 33.44 374 ASP B N 1
ATOM 8019 C CA . ASP B 1 374 ? -5.305 -17.25 -18.891 1 33.44 374 ASP B CA 1
ATOM 8020 C C . ASP B 1 374 ? -3.838 -16.828 -18.875 1 33.44 374 ASP B C 1
ATOM 8022 O O . ASP B 1 374 ? -3.531 -15.641 -18.797 1 33.44 374 ASP B O 1
ATOM 8026 N N . ALA B 1 375 ? -3.102 -17.859 -18.406 1 32.94 375 ALA B N 1
ATOM 8027 C CA . ALA B 1 375 ? -1.665 -17.656 -18.562 1 32.94 375 ALA B CA 1
ATOM 8028 C C . ALA B 1 375 ? -1.308 -17.406 -20.031 1 32.94 375 ALA B C 1
ATOM 8030 O O . ALA B 1 375 ? -1.383 -18.312 -20.844 1 32.94 375 ALA B O 1
ATOM 8031 N N . TYR B 1 376 ? -1.915 -16.641 -20.75 1 29.34 376 TYR B N 1
ATOM 8032 C CA . TYR B 1 376 ? -1.169 -16.531 -22 1 29.34 376 TYR B CA 1
ATOM 8033 C C . TYR B 1 376 ? 0.326 -16.406 -21.719 1 29.34 376 TYR B C 1
ATOM 8035 O O . TYR B 1 376 ? 0.747 -15.641 -20.859 1 29.34 376 TYR B O 1
ATOM 8043 N N . GLU B 1 377 ? 0.919 -17.766 -21.938 1 31.53 377 GLU B N 1
ATOM 8044 C CA . GLU B 1 377 ? 2.371 -17.688 -22.062 1 31.53 377 GLU B CA 1
ATOM 8045 C C . GLU B 1 377 ? 2.787 -16.391 -22.75 1 31.53 377 GLU B C 1
ATOM 8047 O O . GLU B 1 377 ? 2.805 -16.297 -23.984 1 31.53 377 GLU B O 1
ATOM 8052 N N . ILE B 1 378 ? 2.273 -15.43 -22.578 1 30.25 378 ILE B N 1
ATOM 8053 C CA . ILE B 1 378 ? 2.98 -14.352 -23.266 1 30.25 378 ILE B CA 1
ATOM 8054 C C . ILE B 1 378 ? 4.48 -14.469 -23 1 30.25 378 ILE B C 1
ATOM 8056 O O . ILE B 1 378 ? 4.895 -14.969 -21.953 1 30.25 378 ILE B O 1
ATOM 8060 N N . GLY B 1 379 ? 5.426 -13.859 -23.719 1 28.2 379 GLY B N 1
ATOM 8061 C CA . GLY B 1 379 ? 6.879 -13.875 -23.656 1 28.2 379 GLY B CA 1
ATOM 8062 C C . GLY B 1 379 ? 7.418 -14.008 -22.25 1 28.2 379 GLY B C 1
ATOM 8063 O O . GLY B 1 379 ? 6.645 -14.07 -21.281 1 28.2 379 GLY B O 1
ATOM 8064 N N . ASN B 1 380 ? 8.883 -13.984 -22.016 1 33.44 380 ASN B N 1
ATOM 8065 C CA . ASN B 1 380 ? 9.922 -14.328 -21.062 1 33.44 380 ASN B CA 1
ATOM 8066 C C . ASN B 1 380 ? 9.633 -13.742 -19.688 1 33.44 380 ASN B C 1
ATOM 8068 O O . ASN B 1 380 ? 10.508 -13.75 -18.812 1 33.44 380 ASN B O 1
ATOM 8072 N N . PHE B 1 381 ? 8.844 -12.641 -19.328 1 35.28 381 PHE B N 1
ATOM 8073 C CA . PHE B 1 381 ? 8.977 -11.742 -18.188 1 35.28 381 PHE B CA 1
ATOM 8074 C C . PHE B 1 381 ? 8.508 -12.438 -16.906 1 35.28 381 PHE B C 1
ATOM 8076 O O . PHE B 1 381 ? 9.32 -12.891 -16.109 1 35.28 381 PHE B O 1
ATOM 8083 N N . THR B 1 382 ? 7.516 -11.602 -16.141 1 43.44 382 THR B N 1
ATOM 8084 C CA . THR B 1 382 ? 7.035 -11.773 -14.773 1 43.44 382 THR B CA 1
ATOM 8085 C C . THR B 1 382 ? 6.289 -13.102 -14.625 1 43.44 382 THR B C 1
ATOM 8087 O O . THR B 1 382 ? 5.383 -13.398 -15.406 1 43.44 382 THR B O 1
ATOM 8090 N N . PRO B 1 383 ? 7.156 -13.906 -13.906 1 48.56 383 PRO B N 1
ATOM 8091 C CA . PRO B 1 383 ? 6.383 -15.133 -13.672 1 48.56 383 PRO B CA 1
ATOM 8092 C C . PRO B 1 383 ? 4.91 -14.852 -13.367 1 48.56 383 PRO B C 1
ATOM 8094 O O . PRO B 1 383 ? 4.605 -14.039 -12.484 1 48.56 383 PRO B O 1
ATOM 8097 N N . THR B 1 384 ? 4.238 -14.906 -14.398 1 55.94 384 THR B N 1
ATOM 8098 C CA . THR B 1 384 ? 2.791 -14.812 -14.25 1 55.94 384 THR B CA 1
ATOM 8099 C C . THR B 1 384 ? 2.254 -15.984 -13.438 1 55.94 384 THR B C 1
ATOM 8101 O O . THR B 1 384 ? 2.887 -17.047 -13.375 1 55.94 384 THR B O 1
ATOM 8104 N N . ARG B 1 385 ? 1.419 -15.5 -12.672 1 66.81 385 ARG B N 1
ATOM 8105 C CA . ARG B 1 385 ? 0.709 -16.547 -11.945 1 66.81 385 ARG B CA 1
ATOM 8106 C C . ARG B 1 385 ? 0.296 -17.672 -12.875 1 66.81 385 ARG B C 1
ATOM 8108 O O . ARG B 1 385 ? -0.252 -17.438 -13.953 1 66.81 385 ARG B O 1
ATOM 8115 N N . SER B 1 386 ? 0.887 -18.766 -12.562 1 65.88 386 SER B N 1
ATOM 8116 C CA . SER B 1 386 ? 0.613 -19.906 -13.43 1 65.88 386 SER B CA 1
ATOM 8117 C C . SER B 1 386 ? 0.432 -21.188 -12.625 1 65.88 386 SER B C 1
ATOM 8119 O O . SER B 1 386 ? 0.988 -21.328 -11.531 1 65.88 386 SER B O 1
ATOM 8121 N N . LEU B 1 387 ? -0.545 -21.984 -13.055 1 72.31 387 LEU B N 1
ATOM 8122 C CA . LEU B 1 387 ? -0.766 -23.328 -12.523 1 72.31 387 LEU B CA 1
ATOM 8123 C C . LEU B 1 387 ? -0.397 -24.391 -13.547 1 72.31 387 LEU B C 1
ATOM 8125 O O . LEU B 1 387 ? -0.719 -24.25 -14.734 1 72.31 387 LEU B O 1
ATOM 8129 N N . ARG B 1 388 ? 0.43 -25.391 -13.172 1 71.06 388 ARG B N 1
ATOM 8130 C CA . ARG B 1 388 ? 0.831 -26.438 -14.094 1 71.06 388 ARG B CA 1
ATOM 8131 C C . ARG B 1 388 ? 0.634 -27.828 -13.469 1 71.06 388 ARG B C 1
ATOM 8133 O O . ARG B 1 388 ? 0.72 -27.969 -12.25 1 71.06 388 ARG B O 1
ATOM 8140 N N . LEU B 1 389 ? 0.153 -28.75 -14.328 1 75.06 389 LEU B N 1
ATOM 8141 C CA . LEU B 1 389 ? 0.141 -30.156 -13.945 1 75.06 389 LEU B CA 1
ATOM 8142 C C . LEU B 1 389 ? 1.471 -30.812 -14.281 1 75.06 389 LEU B C 1
ATOM 8144 O O . LEU B 1 389 ? 1.925 -30.766 -15.422 1 75.06 389 LEU B O 1
ATOM 8148 N N . TYR B 1 390 ? 2.066 -31.25 -13.266 1 69.25 390 TYR B N 1
ATOM 8149 C CA . TYR B 1 390 ? 3.367 -31.891 -13.43 1 69.25 390 TYR B CA 1
ATOM 8150 C C . TYR B 1 390 ? 3.262 -33.406 -13.25 1 69.25 390 TYR B C 1
ATOM 8152 O O . TYR B 1 390 ? 2.473 -33.875 -12.43 1 69.25 390 TYR B O 1
ATOM 8160 N N . HIS B 1 391 ? 3.859 -34.125 -14.227 1 71.25 391 HIS B N 1
ATOM 8161 C CA . HIS B 1 391 ? 3.932 -35.562 -14.039 1 71.25 391 HIS B CA 1
ATOM 8162 C C . HIS B 1 391 ? 5.352 -36.094 -14.266 1 71.25 391 HIS B C 1
ATOM 8164 O O . HIS B 1 391 ? 6.098 -35.531 -15.07 1 71.25 391 HIS B O 1
ATOM 8170 N N . CYS B 1 392 ? 5.832 -37 -13.438 1 68 392 CYS B N 1
ATOM 8171 C CA . CYS B 1 392 ? 7.133 -37.656 -13.57 1 68 392 CYS B CA 1
ATOM 8172 C C . CYS B 1 392 ? 7.012 -39.156 -13.398 1 68 392 CYS B C 1
ATOM 8174 O O . CYS B 1 392 ? 6.043 -39.656 -12.812 1 68 392 CYS B O 1
ATOM 8176 N N . ILE B 1 393 ? 7.938 -39.875 -14.172 1 66.25 393 ILE B N 1
ATOM 8177 C CA . ILE B 1 393 ? 7.969 -41.344 -14.031 1 66.25 393 ILE B CA 1
ATOM 8178 C C . ILE B 1 393 ? 8.336 -41.719 -12.602 1 66.25 393 ILE B C 1
ATOM 8180 O O . ILE B 1 393 ? 9.273 -41.156 -12.023 1 66.25 393 ILE B O 1
ATOM 8184 N N . HIS B 1 394 ? 7.395 -42.406 -12.07 1 61.81 394 HIS B N 1
ATOM 8185 C CA . HIS B 1 394 ? 7.66 -42.875 -10.711 1 61.81 394 HIS B CA 1
ATOM 8186 C C . HIS B 1 394 ? 8.617 -44.062 -10.719 1 61.81 394 HIS B C 1
ATOM 8188 O O . HIS B 1 394 ? 8.367 -45.062 -11.406 1 61.81 394 HIS B O 1
ATOM 8194 N N . ASN B 1 395 ? 9.938 -43.938 -10.438 1 50.47 395 ASN B N 1
ATOM 8195 C CA . ASN B 1 395 ? 10.836 -45.062 -10.234 1 50.47 395 ASN B CA 1
ATOM 8196 C C . ASN B 1 395 ? 10.906 -45.469 -8.766 1 50.47 395 ASN B C 1
ATOM 8198 O O . ASN B 1 395 ? 11.469 -44.75 -7.945 1 50.47 395 ASN B O 1
ATOM 8202 N N . PRO B 1 396 ? 10.117 -46.656 -8.406 1 48.5 396 PRO B N 1
ATOM 8203 C CA . PRO B 1 396 ? 10.195 -47.094 -7.004 1 48.5 396 PRO B CA 1
ATOM 8204 C C . PRO B 1 396 ? 11.633 -47.25 -6.523 1 48.5 396 PRO B C 1
ATOM 8206 O O . PRO B 1 396 ? 11.914 -47.094 -5.336 1 48.5 396 PRO B O 1
ATOM 8209 N N . ALA B 1 397 ? 12.57 -47.969 -7.441 1 44.72 397 ALA B N 1
ATOM 8210 C CA . ALA B 1 397 ? 13.938 -48.312 -7.059 1 44.72 397 ALA B CA 1
ATOM 8211 C C . ALA B 1 397 ? 14.844 -47.094 -7.105 1 44.72 397 ALA B C 1
ATOM 8213 O O . ALA B 1 397 ? 16 -47.156 -6.699 1 44.72 397 ALA B O 1
ATOM 8214 N N . ALA B 1 398 ? 14.586 -46.188 -7.906 1 41.53 398 ALA B N 1
ATOM 8215 C CA . ALA B 1 398 ? 15.555 -45.094 -8.078 1 41.53 398 ALA B CA 1
ATOM 8216 C C . ALA B 1 398 ? 15.773 -44.344 -6.77 1 41.53 398 ALA B C 1
ATOM 8218 O O . ALA B 1 398 ? 14.82 -44.031 -6.055 1 41.53 398 ALA B O 1
ATOM 8219 N N . PRO B 1 399 ? 17.031 -44.469 -6.328 1 34.72 399 PRO B N 1
ATOM 8220 C CA . PRO B 1 399 ? 17.406 -43.688 -5.164 1 34.72 399 PRO B CA 1
ATOM 8221 C C . PRO B 1 399 ? 16.844 -42.25 -5.227 1 34.72 399 PRO B C 1
ATOM 8223 O O . PRO B 1 399 ? 16.578 -41.75 -6.316 1 34.72 399 PRO B O 1
ATOM 8226 N N . ILE B 1 400 ? 16.328 -41.656 -4.145 1 37.09 400 ILE B N 1
ATOM 8227 C CA . ILE B 1 400 ? 15.711 -40.375 -3.869 1 37.09 400 ILE B CA 1
ATOM 8228 C C . ILE B 1 400 ? 16.406 -39.281 -4.672 1 37.09 400 ILE B C 1
ATOM 8230 O O . ILE B 1 400 ? 15.844 -38.219 -4.914 1 37.09 400 ILE B O 1
ATOM 8234 N N . GLY B 1 401 ? 17.703 -39.406 -5.051 1 32.41 401 GLY B N 1
ATOM 8235 C CA . GLY B 1 401 ? 18.625 -38.375 -5.492 1 32.41 401 GLY B CA 1
ATOM 8236 C C . GLY B 1 401 ? 18.562 -38.125 -6.988 1 32.41 401 GLY B C 1
ATOM 8237 O O . GLY B 1 401 ? 19.25 -37.25 -7.504 1 32.41 401 GLY B O 1
ATOM 8238 N N . ASP B 1 402 ? 18.391 -39.219 -7.82 1 32.72 402 ASP B N 1
ATOM 8239 C CA . ASP B 1 402 ? 18.734 -39.062 -9.234 1 32.72 402 ASP B CA 1
ATOM 8240 C C . ASP B 1 402 ? 17.719 -38.188 -9.938 1 32.72 402 ASP B C 1
ATOM 8242 O O . ASP B 1 402 ? 16.562 -38.062 -9.516 1 32.72 402 ASP B O 1
ATOM 8246 N N . GLU B 1 403 ? 18.312 -37.5 -11.031 1 33.41 403 GLU B N 1
ATOM 8247 C CA . GLU B 1 403 ? 17.766 -36.562 -12 1 33.41 403 GLU B CA 1
ATOM 8248 C C . GLU B 1 403 ? 16.5 -37.125 -12.664 1 33.41 403 GLU B C 1
ATOM 8250 O O . GLU B 1 403 ? 16.578 -37.844 -13.656 1 33.41 403 GLU B O 1
ATOM 8255 N N . SER B 1 404 ? 15.727 -37.781 -11.945 1 34.09 404 SER B N 1
ATOM 8256 C CA . SER B 1 404 ? 14.562 -38.219 -12.695 1 34.09 404 SER B CA 1
ATOM 8257 C C . SER B 1 404 ? 14.086 -37.156 -13.672 1 34.09 404 SER B C 1
ATOM 8259 O O . SER B 1 404 ? 14.125 -35.969 -13.359 1 34.09 404 SER B O 1
ATOM 8261 N N . ILE B 1 405 ? 14.234 -37.406 -14.883 1 34.03 405 ILE B N 1
ATOM 8262 C CA . ILE B 1 405 ? 13.844 -36.656 -16.078 1 34.03 405 ILE B CA 1
ATOM 8263 C C . ILE B 1 405 ? 12.406 -36.156 -15.914 1 34.03 405 ILE B C 1
ATOM 8265 O O . ILE B 1 405 ? 11.469 -36.969 -15.805 1 34.03 405 ILE B O 1
ATOM 8269 N N . PHE B 1 406 ? 12.273 -35.062 -15.156 1 36.81 406 PHE B N 1
ATOM 8270 C CA . PHE B 1 406 ? 11.023 -34.344 -15.094 1 36.81 406 PHE B CA 1
ATOM 8271 C C . PHE B 1 406 ? 10.523 -34 -16.484 1 36.81 406 PHE B C 1
ATOM 8273 O O . PHE B 1 406 ? 11.289 -33.531 -17.328 1 36.81 406 PHE B O 1
ATOM 8280 N N . HIS B 1 407 ? 9.773 -34.906 -17.031 1 38.12 407 HIS B N 1
ATOM 8281 C CA . HIS B 1 407 ? 9.156 -34.375 -18.234 1 38.12 407 HIS B CA 1
ATOM 8282 C C . HIS B 1 407 ? 8.086 -33.344 -17.906 1 38.12 407 HIS B C 1
ATOM 8284 O O . HIS B 1 407 ? 7.266 -33.562 -17 1 38.12 407 HIS B O 1
ATOM 8290 N N . GLU B 1 408 ? 8.617 -32.156 -17.922 1 40.78 408 GLU B N 1
ATOM 8291 C CA . GLU B 1 408 ? 7.684 -31.031 -17.844 1 40.78 408 GLU B CA 1
ATOM 8292 C C . GLU B 1 408 ? 6.543 -31.188 -18.844 1 40.78 408 GLU B C 1
ATOM 8294 O O . GLU B 1 408 ? 6.781 -31.344 -20.047 1 40.78 408 GLU B O 1
ATOM 8299 N N . ASN B 1 409 ? 5.793 -32.031 -18.594 1 38.56 409 ASN B N 1
ATOM 8300 C CA . ASN B 1 409 ? 4.664 -31.859 -19.516 1 38.56 409 ASN B CA 1
ATOM 8301 C C . ASN B 1 409 ? 3.865 -30.594 -19.188 1 38.56 409 ASN B C 1
ATOM 8303 O O . ASN B 1 409 ? 3.654 -30.266 -18.016 1 38.56 409 ASN B O 1
ATOM 8307 N N . GLN B 1 410 ? 4.109 -29.703 -20.016 1 38.75 410 GLN B N 1
ATOM 8308 C CA . GLN B 1 410 ? 3.344 -28.469 -19.984 1 38.75 410 GLN B CA 1
ATOM 8309 C C . GLN B 1 410 ? 1.94 -28.688 -19.438 1 38.75 410 GLN B C 1
ATOM 8311 O O . GLN B 1 410 ? 1.259 -29.641 -19.828 1 38.75 410 GLN B O 1
ATOM 8316 N N . ILE B 1 411 ? 1.807 -28.484 -18.188 1 40.97 411 ILE B N 1
ATOM 8317 C CA . ILE B 1 411 ? 0.499 -28.391 -17.547 1 40.97 411 ILE B CA 1
ATOM 8318 C C . ILE B 1 411 ? -0.463 -27.609 -18.422 1 40.97 411 ILE B C 1
ATOM 8320 O O . ILE B 1 411 ? -0.14 -26.516 -18.875 1 40.97 411 ILE B O 1
ATOM 8324 N N . GLN B 1 412 ? -1.294 -28.25 -19 1 39.31 412 GLN B N 1
ATOM 8325 C CA . GLN B 1 412 ? -2.449 -27.562 -19.578 1 39.31 412 GLN B CA 1
ATOM 8326 C C . GLN B 1 412 ? -2.883 -26.391 -18.703 1 39.31 412 GLN B C 1
ATOM 8328 O O . GLN B 1 412 ? -3.004 -26.516 -17.484 1 39.31 412 GLN B O 1
ATOM 8333 N N . ILE B 1 413 ? -2.398 -25.281 -18.969 1 39.88 413 ILE B N 1
ATOM 8334 C CA . ILE B 1 413 ? -2.875 -24.016 -18.406 1 39.88 413 ILE B CA 1
ATOM 8335 C C . ILE B 1 413 ? -4.305 -24.188 -17.891 1 39.88 413 ILE B C 1
ATOM 8337 O O . ILE B 1 413 ? -5.215 -24.5 -18.656 1 39.88 413 ILE B O 1
ATOM 8341 N N . LEU B 1 414 ? -4.438 -24.703 -16.734 1 42.12 414 LEU B N 1
ATOM 8342 C CA . LEU B 1 414 ? -5.766 -24.75 -16.125 1 42.12 414 LEU B CA 1
ATOM 8343 C C . LEU B 1 414 ? -6.535 -23.453 -16.422 1 42.12 414 LEU B C 1
ATOM 8345 O O . LEU B 1 414 ? -6.32 -22.438 -15.75 1 42.12 414 LEU B O 1
ATOM 8349 N N . LYS B 1 415 ? -6.68 -23.016 -17.594 1 42.25 415 LYS B N 1
ATOM 8350 C CA . LYS B 1 415 ? -7.312 -21.781 -18.047 1 42.25 415 LYS B CA 1
ATOM 8351 C C . LYS B 1 415 ? -8.469 -21.391 -17.125 1 42.25 415 LYS B C 1
ATOM 8353 O O . LYS B 1 415 ? -8.719 -20.203 -16.906 1 42.25 415 LYS B O 1
ATOM 8358 N N . GLY B 1 416 ? -9.469 -22.25 -16.688 1 39.22 416 GLY B N 1
ATOM 8359 C CA . GLY B 1 416 ? -10.734 -21.922 -16.047 1 39.22 416 GLY B CA 1
ATOM 8360 C C . GLY B 1 416 ? -11.32 -23.078 -15.25 1 39.22 416 GLY B C 1
ATOM 8361 O O . GLY B 1 416 ? -11.375 -24.203 -15.734 1 39.22 416 GLY B O 1
ATOM 8362 N N . PHE B 1 417 ? -10.914 -23.156 -13.922 1 39.78 417 PHE B N 1
ATOM 8363 C CA . PHE B 1 417 ? -11.594 -24.203 -13.164 1 39.78 417 PHE B CA 1
ATOM 8364 C C . PHE B 1 417 ? -13.109 -24.031 -13.25 1 39.78 417 PHE B C 1
ATOM 8366 O O . PHE B 1 417 ? -13.664 -23.078 -12.727 1 39.78 417 PHE B O 1
ATOM 8373 N N . SER B 1 418 ? -13.727 -24.391 -14.234 1 40.56 418 SER B N 1
ATOM 8374 C CA . SER B 1 418 ? -15.172 -24.562 -14.188 1 40.56 418 SER B CA 1
ATOM 8375 C C . SER B 1 418 ? -15.578 -25.5 -13.055 1 40.56 418 SER B C 1
ATOM 8377 O O . SER B 1 418 ? -14.734 -26.188 -12.477 1 40.56 418 SER B O 1
ATOM 8379 N N . LYS B 1 419 ? -16.812 -25.625 -12.531 1 46.91 419 LYS B N 1
ATOM 8380 C CA . LYS B 1 419 ? -17.484 -26.375 -11.477 1 46.91 419 LYS B CA 1
ATOM 8381 C C . LYS B 1 419 ? -16.859 -27.766 -11.32 1 46.91 419 LYS B C 1
ATOM 8383 O O . LYS B 1 419 ? -16.641 -28.219 -10.195 1 46.91 419 LYS B O 1
ATOM 8388 N N . GLU B 1 420 ? -16.859 -28.688 -12.336 1 53.09 420 GLU B N 1
ATOM 8389 C CA . GLU B 1 420 ? -16.203 -30 -12.328 1 53.09 420 GLU B CA 1
ATOM 8390 C C . GLU B 1 420 ? -14.875 -29.953 -13.078 1 53.09 420 GLU B C 1
ATOM 8392 O O . GLU B 1 420 ? -14.852 -29.812 -14.297 1 53.09 420 GLU B O 1
ATOM 8397 N N . ASN B 1 421 ? -13.734 -29.609 -12.383 1 63.06 421 ASN B N 1
ATOM 8398 C CA . ASN B 1 421 ? -12.5 -29.328 -13.109 1 63.06 421 ASN B CA 1
ATOM 8399 C C . ASN B 1 421 ? -11.703 -30.594 -13.375 1 63.06 421 ASN B C 1
ATOM 8401 O O . ASN B 1 421 ? -11.289 -31.281 -12.445 1 63.06 421 ASN B O 1
ATOM 8405 N N . TYR B 1 422 ? -11.906 -31.109 -14.625 1 71.94 422 TYR B N 1
ATOM 8406 C CA . TYR B 1 422 ? -11.109 -32.25 -15.078 1 71.94 422 TYR B CA 1
ATOM 8407 C C . TYR B 1 422 ? -9.961 -31.781 -15.969 1 71.94 422 TYR B C 1
ATOM 8409 O O . TYR B 1 422 ? -10.102 -30.828 -16.734 1 71.94 422 TYR B O 1
ATOM 8417 N N . VAL B 1 423 ? -8.844 -32.469 -15.711 1 75.81 423 VAL B N 1
ATOM 8418 C CA . VAL B 1 423 ? -7.691 -32.219 -16.578 1 75.81 423 VAL B CA 1
ATOM 8419 C C . VAL B 1 423 ? -7.23 -33.562 -17.172 1 75.81 423 VAL B C 1
ATOM 8421 O O . VAL B 1 423 ? -7.383 -34.625 -16.547 1 75.81 423 VAL B O 1
ATOM 8424 N N . TYR B 1 424 ? -6.742 -33.406 -18.438 1 75.69 424 TYR B N 1
ATOM 8425 C CA . TYR B 1 424 ? -6.285 -34.625 -19.109 1 75.69 424 TYR B CA 1
ATOM 8426 C C . TYR B 1 424 ? -4.762 -34.656 -19.203 1 75.69 424 TYR B C 1
ATOM 8428 O O . TYR B 1 424 ? -4.137 -33.625 -19.5 1 75.69 424 TYR B O 1
ATOM 8436 N N . LEU B 1 425 ? -4.277 -35.688 -18.797 1 79.19 425 LEU B N 1
ATOM 8437 C CA . LEU B 1 425 ? -2.869 -35.969 -19.047 1 79.19 425 LEU B CA 1
ATOM 8438 C C . LEU B 1 425 ? -2.707 -36.938 -20.188 1 79.19 425 LEU B C 1
ATOM 8440 O O . LEU B 1 425 ? -3.107 -38.125 -20.078 1 79.19 425 LEU B O 1
ATOM 8444 N N . ASN B 1 426 ? -2.021 -36.406 -21.266 1 76 426 ASN B N 1
ATOM 8445 C CA . ASN B 1 426 ? -1.988 -37.219 -22.484 1 76 426 ASN B CA 1
ATOM 8446 C C . ASN B 1 426 ? -0.597 -37.781 -22.734 1 76 426 ASN B C 1
ATOM 8448 O O . ASN B 1 426 ? 0.365 -37.406 -22.062 1 76 426 ASN B O 1
ATOM 8452 N N . CYS B 1 427 ? -0.519 -38.719 -23.703 1 75.56 427 CYS B N 1
ATOM 8453 C CA . CYS B 1 427 ? 0.707 -39.312 -24.25 1 75.56 427 CYS B CA 1
ATOM 8454 C C . CYS B 1 427 ? 1.485 -40.062 -23.172 1 75.56 427 CYS B C 1
ATOM 8456 O O . CYS B 1 427 ? 2.684 -39.812 -23 1 75.56 427 CYS B O 1
ATOM 8458 N N . LEU B 1 428 ? 0.765 -40.875 -22.438 1 80.62 428 LEU B N 1
ATOM 8459 C CA . LEU B 1 428 ? 1.401 -41.656 -21.391 1 80.62 428 LEU B CA 1
ATOM 8460 C C . LEU B 1 428 ? 1.725 -43.062 -21.906 1 80.62 428 LEU B C 1
ATOM 8462 O O . LEU B 1 428 ? 1.095 -43.562 -22.844 1 80.62 428 LEU B O 1
ATOM 8466 N N . GLU B 1 429 ? 2.773 -43.656 -21.266 1 80.88 429 GLU B N 1
ATOM 8467 C CA . GLU B 1 429 ? 3.09 -45.062 -21.562 1 80.88 429 GLU B CA 1
ATOM 8468 C C . GLU B 1 429 ? 2.256 -46 -20.688 1 80.88 429 GLU B C 1
ATOM 8470 O O . GLU B 1 429 ? 2.172 -45.812 -19.469 1 80.88 429 GLU B O 1
ATOM 8475 N N . PRO B 1 430 ? 1.636 -46.969 -21.422 1 83.56 430 PRO B N 1
ATOM 8476 C CA . PRO B 1 430 ? 0.816 -47.906 -20.641 1 83.56 430 PRO B CA 1
ATOM 8477 C C . PRO B 1 430 ? 1.624 -48.688 -19.609 1 83.56 430 PRO B C 1
ATOM 8479 O O . PRO B 1 430 ? 2.762 -49.094 -19.859 1 83.56 430 PRO B O 1
ATOM 8482 N N . HIS B 1 431 ? 1.075 -48.812 -18.375 1 82.56 431 HIS B N 1
ATOM 8483 C CA . HIS B 1 431 ? 1.583 -49.594 -17.266 1 82.56 431 HIS B CA 1
ATOM 8484 C C . HIS B 1 431 ? 2.768 -48.906 -16.594 1 82.56 431 HIS B C 1
ATOM 8486 O O . HIS B 1 431 ? 3.486 -49.5 -15.805 1 82.56 431 HIS B O 1
ATOM 8492 N N . GLN B 1 432 ? 2.979 -47.75 -17.047 1 77.12 432 GLN B N 1
ATOM 8493 C CA . GLN B 1 432 ? 3.973 -46.938 -16.359 1 77.12 432 GLN B CA 1
ATOM 8494 C C . GLN B 1 432 ? 3.326 -46.094 -15.273 1 77.12 432 GLN B C 1
ATOM 8496 O O . GLN B 1 432 ? 2.312 -45.438 -15.516 1 77.12 432 GLN B O 1
ATOM 8501 N N . VAL B 1 433 ? 3.926 -46.156 -14.141 1 77.94 433 VAL B N 1
ATOM 8502 C CA . VAL B 1 433 ? 3.383 -45.375 -13.031 1 77.94 433 VAL B CA 1
ATOM 8503 C C . VAL B 1 433 ? 3.963 -43.969 -13.047 1 77.94 433 VAL B C 1
ATOM 8505 O O . VAL B 1 433 ? 5.18 -43.812 -13.156 1 77.94 433 VAL B O 1
ATOM 8508 N N . TYR B 1 434 ? 3.031 -43.031 -13.07 1 76.12 434 TYR B N 1
ATOM 8509 C CA . TYR B 1 434 ? 3.422 -41.625 -13.062 1 76.12 434 TYR B CA 1
ATOM 8510 C C . TYR B 1 434 ? 3.039 -40.969 -11.742 1 76.12 434 TYR B C 1
ATOM 8512 O O . TYR B 1 434 ? 1.984 -41.25 -11.172 1 76.12 434 TYR B O 1
ATOM 8520 N N . ALA B 1 435 ? 3.961 -40.125 -11.219 1 75.19 435 ALA B N 1
ATOM 8521 C CA . ALA B 1 435 ? 3.627 -39.219 -10.133 1 75.19 435 ALA B CA 1
ATOM 8522 C C . ALA B 1 435 ? 3.119 -37.875 -10.672 1 75.19 435 ALA B C 1
ATOM 8524 O O . ALA B 1 435 ? 3.803 -37.219 -11.453 1 75.19 435 ALA B O 1
ATOM 8525 N N . ILE B 1 436 ? 1.872 -37.562 -10.336 1 78.19 436 ILE B N 1
ATOM 8526 C CA . ILE B 1 436 ? 1.222 -36.375 -10.844 1 78.19 436 ILE B CA 1
ATOM 8527 C C . ILE B 1 436 ? 0.99 -35.375 -9.703 1 78.19 436 ILE B C 1
ATOM 8529 O O . ILE B 1 436 ? 0.528 -35.781 -8.625 1 78.19 436 ILE B O 1
ATOM 8533 N N . TYR B 1 437 ? 1.392 -34.156 -9.875 1 78.38 437 TYR B N 1
ATOM 8534 C CA . TYR B 1 437 ? 1.081 -33.156 -8.875 1 78.38 437 TYR B CA 1
ATOM 8535 C C . TYR B 1 437 ? 0.895 -31.781 -9.523 1 78.38 437 TYR B C 1
ATOM 8537 O O . TYR B 1 437 ? 1.285 -31.578 -10.68 1 78.38 437 TYR B O 1
ATOM 8545 N N . ILE B 1 438 ? 0.222 -30.984 -8.82 1 78.38 438 ILE B N 1
ATOM 8546 C CA . ILE B 1 438 ? -0.066 -29.625 -9.289 1 78.38 438 ILE B CA 1
ATOM 8547 C C . ILE B 1 438 ? 1.006 -28.672 -8.781 1 78.38 438 ILE B C 1
ATOM 8549 O O . ILE B 1 438 ? 1.381 -28.719 -7.605 1 78.38 438 ILE B O 1
ATOM 8553 N N . SER B 1 439 ? 1.59 -27.828 -9.695 1 76.75 439 SER B N 1
ATOM 8554 C CA . SER B 1 439 ? 2.574 -26.812 -9.336 1 76.75 439 SER B CA 1
ATOM 8555 C C . SER B 1 439 ? 2.037 -25.406 -9.594 1 76.75 439 SER B C 1
ATOM 8557 O O . SER B 1 439 ? 1.245 -25.203 -10.516 1 76.75 439 SER B O 1
ATOM 8559 N N . TYR B 1 440 ? 2.443 -24.594 -8.656 1 77.88 440 TYR B N 1
ATOM 8560 C CA . TYR B 1 440 ? 1.938 -23.234 -8.703 1 77.88 440 TYR B CA 1
ATOM 8561 C C . TYR B 1 440 ? 3.078 -22.219 -8.602 1 77.88 440 TYR B C 1
ATOM 8563 O O . TYR B 1 440 ? 4.055 -22.453 -7.883 1 77.88 440 TYR B O 1
ATOM 8571 N N . ARG B 1 441 ? 2.881 -21.203 -9.477 1 73.69 441 ARG B N 1
ATOM 8572 C CA . ARG B 1 441 ? 3.783 -20.062 -9.383 1 73.69 441 ARG B CA 1
ATOM 8573 C C . ARG B 1 441 ? 3.002 -18.766 -9.242 1 73.69 441 ARG B C 1
ATOM 8575 O O . ARG B 1 441 ? 2.168 -18.438 -10.086 1 73.69 441 ARG B O 1
ATOM 8582 N N . GLU B 1 442 ? 3.219 -18.141 -8.117 1 74 442 GLU B N 1
ATOM 8583 C CA . GLU B 1 442 ? 2.57 -16.859 -7.871 1 74 442 GLU B CA 1
ATOM 8584 C C . GLU B 1 442 ? 3.234 -15.742 -8.664 1 74 442 GLU B C 1
ATOM 8586 O O . GLU B 1 442 ? 4.41 -15.844 -9.023 1 74 442 GLU B O 1
ATOM 8591 N N . GLU B 1 443 ? 2.332 -14.789 -8.961 1 70.56 443 GLU B N 1
ATOM 8592 C CA . GLU B 1 443 ? 2.91 -13.625 -9.609 1 70.56 443 GLU B CA 1
ATOM 8593 C C . GLU B 1 443 ? 4.008 -12.992 -8.758 1 70.56 443 GLU B C 1
ATOM 8595 O O . GLU B 1 443 ? 3.811 -12.758 -7.562 1 70.56 443 GLU B O 1
ATOM 8600 N N . GLY B 1 444 ? 5.168 -12.875 -9.344 1 64.62 444 GLY B N 1
ATOM 8601 C CA . GLY B 1 444 ? 6.277 -12.258 -8.625 1 64.62 444 GLY B CA 1
ATOM 8602 C C . GLY B 1 444 ? 7.223 -13.273 -8.016 1 64.62 444 GLY B C 1
ATOM 8603 O O . GLY B 1 444 ? 8.312 -12.922 -7.562 1 64.62 444 GLY B O 1
ATOM 8604 N N . SER B 1 445 ? 6.645 -14.469 -7.996 1 69.69 445 SER B N 1
ATOM 8605 C CA . SER B 1 445 ? 7.496 -15.508 -7.434 1 69.69 445 SER B CA 1
ATOM 8606 C C . SER B 1 445 ? 8.398 -16.125 -8.5 1 69.69 445 SER B C 1
ATOM 8608 O O . SER B 1 445 ? 7.988 -16.281 -9.648 1 69.69 445 SER B O 1
ATOM 8610 N N . SER B 1 446 ? 9.625 -16.406 -8.203 1 61.31 446 SER B N 1
ATOM 8611 C CA . SER B 1 446 ? 10.578 -16.953 -9.164 1 61.31 446 SER B CA 1
ATOM 8612 C C . SER B 1 446 ? 10.469 -18.484 -9.25 1 61.31 446 SER B C 1
ATOM 8614 O O . SER B 1 446 ? 10.812 -19.078 -10.273 1 61.31 446 SER B O 1
ATOM 8616 N N . GLY B 1 447 ? 9.953 -19.047 -8.312 1 64.62 447 GLY B N 1
ATOM 8617 C CA . GLY B 1 447 ? 10.008 -20.5 -8.297 1 64.62 447 GLY B CA 1
ATOM 8618 C C . GLY B 1 447 ? 8.641 -21.156 -8.32 1 64.62 447 GLY B C 1
ATOM 8619 O O . GLY B 1 447 ? 7.629 -20.484 -8.094 1 64.62 447 GLY B O 1
ATOM 8620 N N . TRP B 1 448 ? 8.688 -22.438 -8.883 1 70.75 448 TRP B N 1
ATOM 8621 C CA . TRP B 1 448 ? 7.488 -23.266 -8.828 1 70.75 448 TRP B CA 1
ATOM 8622 C C . TRP B 1 448 ? 7.41 -24.016 -7.504 1 70.75 448 TRP B C 1
ATOM 8624 O O . TRP B 1 448 ? 8.43 -24.484 -6.988 1 70.75 448 TRP B O 1
ATOM 8634 N N . SER B 1 449 ? 6.234 -23.953 -6.973 1 75.19 449 SER B N 1
ATOM 8635 C CA . SER B 1 449 ? 6.008 -24.703 -5.742 1 75.19 449 SER B CA 1
ATOM 8636 C C . SER B 1 449 ? 4.883 -25.719 -5.914 1 75.19 449 SER B C 1
ATOM 8638 O O . SER B 1 449 ? 3.898 -25.438 -6.605 1 75.19 449 SER B O 1
ATOM 8640 N N . PRO B 1 450 ? 5.18 -26.906 -5.379 1 77.5 450 PRO B N 1
ATOM 8641 C CA . PRO B 1 450 ? 4.09 -27.891 -5.445 1 77.5 450 PRO B CA 1
ATOM 8642 C C . PRO B 1 450 ? 2.877 -27.469 -4.613 1 77.5 450 PRO B C 1
ATOM 8644 O O . PRO B 1 450 ? 3.02 -27.109 -3.445 1 77.5 450 PRO B O 1
ATOM 8647 N N . TRP B 1 451 ? 1.712 -27.531 -5.242 1 81 451 TRP B N 1
ATOM 8648 C CA . TRP B 1 451 ? 0.492 -27.109 -4.562 1 81 451 TRP B CA 1
ATOM 8649 C C . TRP B 1 451 ? -0.465 -28.281 -4.383 1 81 451 TRP B C 1
ATOM 8651 O O . TRP B 1 451 ? -1.67 -28.078 -4.203 1 81 451 TRP B O 1
ATOM 8661 N N . SER B 1 452 ? 0.039 -29.438 -4.562 1 79.38 452 SER B N 1
ATOM 8662 C CA . SER B 1 452 ? -0.67 -30.672 -4.238 1 79.38 452 SER B CA 1
ATOM 8663 C C . SER B 1 452 ? 0.303 -31.797 -3.877 1 79.38 452 SER B C 1
ATOM 8665 O O . SER B 1 452 ? 1.496 -31.703 -4.176 1 79.38 452 SER B O 1
ATOM 8667 N N . PHE B 1 453 ? -0.256 -32.719 -3.152 1 76.44 453 PHE B N 1
ATOM 8668 C CA . PHE B 1 453 ? 0.541 -33.906 -2.961 1 76.44 453 PHE B CA 1
ATOM 8669 C C . PHE B 1 453 ? 0.611 -34.719 -4.246 1 76.44 453 PHE B C 1
ATOM 8671 O O . PHE B 1 453 ? -0.314 -34.688 -5.059 1 76.44 453 PHE B O 1
ATOM 8678 N N . PRO B 1 454 ? 1.772 -35.344 -4.434 1 74.12 454 PRO B N 1
ATOM 8679 C CA . PRO B 1 454 ? 1.849 -36.188 -5.629 1 74.12 454 PRO B CA 1
ATOM 8680 C C . PRO B 1 454 ? 0.837 -37.344 -5.613 1 74.12 454 PRO B C 1
ATOM 8682 O O . PRO B 1 454 ? 0.583 -37.938 -4.559 1 74.12 454 PRO B O 1
ATOM 8685 N N . PHE B 1 455 ? 0.203 -37.562 -6.699 1 78.81 455 PHE B N 1
ATOM 8686 C CA . PHE B 1 455 ? -0.744 -38.656 -6.902 1 78.81 455 PHE B CA 1
ATOM 8687 C C . PHE B 1 455 ? -0.193 -39.656 -7.895 1 78.81 455 PHE B C 1
ATOM 8689 O O . PHE B 1 455 ? 0.209 -39.312 -9 1 78.81 455 PHE B O 1
ATOM 8696 N N . LEU B 1 456 ? -0.028 -40.844 -7.426 1 77.5 456 LEU B N 1
ATOM 8697 C CA . LEU B 1 456 ? 0.479 -41.906 -8.305 1 77.5 456 LEU B CA 1
ATOM 8698 C C . LEU B 1 456 ? -0.651 -42.531 -9.125 1 77.5 456 LEU B C 1
ATOM 8700 O O . LEU B 1 456 ? -1.696 -42.875 -8.578 1 77.5 456 LEU B O 1
ATOM 8704 N N . ALA B 1 457 ? -0.461 -42.5 -10.453 1 81.19 457 ALA B N 1
ATOM 8705 C CA . ALA B 1 457 ? -1.478 -43.062 -11.336 1 81.19 457 ALA B CA 1
ATOM 8706 C C . ALA B 1 457 ? -0.84 -43.719 -12.562 1 81.19 457 ALA B C 1
ATOM 8708 O O . ALA B 1 457 ? 0.314 -43.438 -12.891 1 81.19 457 ALA B O 1
ATOM 8709 N N . SER B 1 458 ? -1.44 -44.625 -13.023 1 83.19 458 SER B N 1
ATOM 8710 C CA . SER B 1 458 ? -1.045 -45.312 -14.258 1 83.19 458 SER B CA 1
ATOM 8711 C C . SER B 1 458 ? -2.264 -45.719 -15.078 1 83.19 458 SER B C 1
ATOM 8713 O O . SER B 1 458 ? -3.381 -45.781 -14.555 1 83.19 458 SER B O 1
ATOM 8715 N N . THR B 1 459 ? -2.059 -45.875 -16.359 1 87.12 459 THR B N 1
ATOM 8716 C CA . THR B 1 459 ? -3.113 -46.406 -17.219 1 87.12 459 THR B CA 1
ATOM 8717 C C . THR B 1 459 ? -2.68 -47.719 -17.844 1 87.12 459 THR B C 1
ATOM 8719 O O . THR B 1 459 ? -1.527 -47.875 -18.25 1 87.12 459 THR B O 1
ATOM 8722 N N . SER B 1 460 ? -3.568 -48.688 -17.688 1 88.94 460 SER B N 1
ATOM 8723 C CA . SER B 1 460 ? -3.295 -49.969 -18.312 1 88.94 460 SER B CA 1
ATOM 8724 C C . SER B 1 460 ? -3.898 -50.031 -19.703 1 88.94 460 SER B C 1
ATOM 8726 O O . SER B 1 460 ? -3.713 -51.031 -20.422 1 88.94 460 SER B O 1
ATOM 8728 N N . ILE B 1 461 ? -4.625 -49.031 -20.141 1 89.75 461 ILE B N 1
ATOM 8729 C CA . ILE B 1 461 ? -5.324 -49.031 -21.422 1 89.75 461 ILE B CA 1
ATOM 8730 C C . ILE B 1 461 ? -4.387 -48.531 -22.531 1 89.75 461 ILE B C 1
ATOM 8732 O O . ILE B 1 461 ? -3.865 -47.406 -22.438 1 89.75 461 ILE B O 1
ATOM 8736 N N . PRO B 1 462 ? -4.164 -49.344 -23.531 1 88.44 462 PRO B N 1
ATOM 8737 C CA . PRO B 1 462 ? -3.293 -48.875 -24.625 1 88.44 462 PRO B CA 1
ATOM 8738 C C . PRO B 1 462 ? -3.857 -47.688 -25.375 1 88.44 462 PRO B C 1
ATOM 8740 O O . PRO B 1 462 ? -5.07 -47.438 -25.344 1 88.44 462 PRO B O 1
ATOM 8743 N N . GLY B 1 463 ? -2.932 -46.938 -26.078 1 90.88 463 GLY B N 1
ATOM 8744 C CA . GLY B 1 463 ? -3.336 -45.75 -26.812 1 90.88 463 GLY B CA 1
ATOM 8745 C C . GLY B 1 463 ? -4.18 -46.062 -28.031 1 90.88 463 GLY B C 1
ATOM 8746 O O . GLY B 1 463 ? -4.297 -47.25 -28.422 1 90.88 463 GLY B O 1
ATOM 8747 N N . TYR B 1 464 ? -4.766 -44.969 -28.562 1 92.25 464 TYR B N 1
ATOM 8748 C CA . TYR B 1 464 ? -5.547 -45.125 -29.781 1 92.25 464 TYR B CA 1
ATOM 8749 C C . TYR B 1 464 ? -4.672 -45.594 -30.922 1 92.25 464 TYR B C 1
ATOM 8751 O O . TYR B 1 464 ? -3.525 -45.188 -31.062 1 92.25 464 TYR B O 1
ATOM 8759 N N . CYS B 1 465 ? -5.168 -46.562 -31.641 1 93.19 465 CYS B N 1
ATOM 8760 C CA . CYS B 1 465 ? -4.43 -47.062 -32.781 1 93.19 465 CYS B CA 1
ATOM 8761 C C . CYS B 1 465 ? -5.371 -47.406 -33.938 1 93.19 465 CYS B C 1
ATOM 8763 O O . CYS B 1 465 ? -6.504 -47.844 -33.719 1 93.19 465 CYS B O 1
ATOM 8765 N N . TRP B 1 466 ? -4.859 -47.125 -35.188 1 94.94 466 TRP B N 1
ATOM 8766 C CA . TRP B 1 466 ? -5.586 -47.531 -36.406 1 94.94 466 TRP B CA 1
ATOM 8767 C C . TRP B 1 466 ? -5.426 -49.031 -36.656 1 94.94 466 TRP B C 1
ATOM 8769 O O . TRP B 1 466 ? -4.559 -49.656 -36.094 1 94.94 466 TRP B O 1
ATOM 8779 N N . GLU B 1 467 ? -6.344 -49.562 -37.5 1 92.88 467 GLU B N 1
ATOM 8780 C CA . GLU B 1 467 ? -6.172 -50.938 -37.938 1 92.88 467 GLU B CA 1
ATOM 8781 C C . GLU B 1 467 ? -4.883 -51.094 -38.75 1 92.88 467 GLU B C 1
ATOM 8783 O O . GLU B 1 467 ? -4.41 -50.156 -39.375 1 92.88 467 GLU B O 1
ATOM 8788 N N . THR B 1 468 ? -4.305 -52.25 -38.719 1 89.12 468 THR B N 1
ATOM 8789 C CA . THR B 1 468 ? -2.994 -52.5 -39.312 1 89.12 468 THR B CA 1
ATOM 8790 C C . THR B 1 468 ? -3.121 -52.812 -40.812 1 89.12 468 THR B C 1
ATOM 8792 O O . THR B 1 468 ? -2.207 -52.531 -41.594 1 89.12 468 THR B O 1
ATOM 8795 N N . ILE B 1 469 ? -4.203 -53.375 -41.156 1 87.19 469 ILE B N 1
ATOM 8796 C CA . ILE B 1 469 ? -4.32 -53.812 -42.531 1 87.19 469 ILE B CA 1
ATOM 8797 C C . ILE B 1 469 ? -5.398 -53 -43.25 1 87.19 469 ILE B C 1
ATOM 8799 O O . ILE B 1 469 ? -6.57 -53.062 -42.875 1 87.19 469 ILE B O 1
ATOM 8803 N N . ASN B 1 470 ? -5 -52.219 -44.125 1 89.06 470 ASN B N 1
ATOM 8804 C CA . ASN B 1 470 ? -5.879 -51.438 -44.969 1 89.06 470 ASN B CA 1
ATOM 8805 C C . ASN B 1 470 ? -5.23 -51.156 -46.344 1 89.06 470 ASN B C 1
ATOM 8807 O O . ASN B 1 470 ? -4.098 -50.688 -46.406 1 89.06 470 ASN B O 1
ATOM 8811 N N . SER B 1 471 ? -5.914 -51.5 -47.375 1 88.19 471 SER B N 1
ATOM 8812 C CA . SER B 1 471 ? -5.332 -51.406 -48.719 1 88.19 471 SER B CA 1
ATOM 8813 C C . SER B 1 471 ? -5.277 -49.969 -49.188 1 88.19 471 SER B C 1
ATOM 8815 O O . SER B 1 471 ? -4.473 -49.625 -50.062 1 88.19 471 SER B O 1
ATOM 8817 N N . ALA B 1 472 ? -6.09 -49.125 -48.688 1 92.81 472 ALA B N 1
ATOM 8818 C CA . ALA B 1 472 ? -6.195 -47.781 -49.219 1 92.81 472 ALA B CA 1
ATOM 8819 C C . ALA B 1 472 ? -5.367 -46.812 -48.375 1 92.81 472 ALA B C 1
ATOM 8821 O O . ALA B 1 472 ? -5.121 -45.656 -48.812 1 92.81 472 ALA B O 1
ATOM 8822 N N . TRP B 1 473 ? -4.93 -47.188 -47.25 1 94.25 473 TRP B N 1
ATOM 8823 C CA . TRP B 1 473 ? -4.23 -46.312 -46.312 1 94.25 473 TRP B CA 1
ATOM 8824 C C . TRP B 1 473 ? -2.873 -46.875 -45.938 1 94.25 473 TRP B C 1
ATOM 8826 O O . TRP B 1 473 ? -2.744 -48.094 -45.719 1 94.25 473 TRP B O 1
ATOM 8836 N N . LYS B 1 474 ? -1.869 -45.969 -45.844 1 94.38 474 LYS B N 1
ATOM 8837 C CA . LYS B 1 474 ? -0.576 -46.312 -45.281 1 94.38 474 LYS B CA 1
ATOM 8838 C C . LYS B 1 474 ? -0.505 -45.906 -43.812 1 94.38 474 LYS B C 1
ATOM 8840 O O . LYS B 1 474 ? -0.648 -44.719 -43.469 1 94.38 474 LYS B O 1
ATOM 8845 N N . ILE B 1 475 ? -0.365 -46.844 -43.031 1 93.94 475 ILE B N 1
ATOM 8846 C CA . ILE B 1 475 ? -0.378 -46.625 -41.594 1 93.94 475 ILE B CA 1
ATOM 8847 C C . ILE B 1 475 ? 1.054 -46.594 -41.062 1 93.94 475 ILE B C 1
ATOM 8849 O O . ILE B 1 475 ? 1.901 -47.375 -41.469 1 93.94 475 ILE B O 1
ATOM 8853 N N . SER B 1 476 ? 1.288 -45.719 -40.219 1 90.81 476 SER B N 1
ATOM 8854 C CA . SER B 1 476 ? 2.609 -45.562 -39.625 1 90.81 476 SER B CA 1
ATOM 8855 C C . SER B 1 476 ? 2.924 -46.75 -38.688 1 90.81 476 SER B C 1
ATOM 8857 O O . SER B 1 476 ? 2.039 -47.531 -38.344 1 90.81 476 SER B O 1
ATOM 8859 N N . SER B 1 477 ? 4.23 -46.75 -38.219 1 85.06 477 SER B N 1
ATOM 8860 C CA . SER B 1 477 ? 4.695 -47.812 -37.344 1 85.06 477 SER B CA 1
ATOM 8861 C C . SER B 1 477 ? 4.051 -47.75 -35.969 1 85.06 477 SER B C 1
ATOM 8863 O O . SER B 1 477 ? 3.814 -48.75 -35.312 1 85.06 477 SER B O 1
ATOM 8865 N N . ASP B 1 478 ? 3.723 -46.594 -35.562 1 85.44 478 ASP B N 1
ATOM 8866 C CA . ASP B 1 478 ? 3.135 -46.438 -34.219 1 85.44 478 ASP B CA 1
ATOM 8867 C C . ASP B 1 478 ? 1.613 -46.562 -34.281 1 85.44 478 ASP B C 1
ATOM 8869 O O . ASP B 1 478 ? 0.938 -46.469 -33.25 1 85.44 478 ASP B O 1
ATOM 8873 N N . LEU B 1 479 ? 1.049 -46.75 -35.5 1 89.56 479 LEU B N 1
ATOM 8874 C CA . LEU B 1 479 ? -0.361 -47 -35.75 1 89.56 479 LEU B CA 1
ATOM 8875 C C . LEU B 1 479 ? -1.214 -45.781 -35.406 1 89.56 479 LEU B C 1
ATOM 8877 O O . LEU B 1 479 ? -2.426 -45.906 -35.219 1 89.56 479 LEU B O 1
ATOM 8881 N N . ARG B 1 480 ? -0.604 -44.625 -35.25 1 92.06 480 ARG B N 1
ATOM 8882 C CA . ARG B 1 480 ? -1.345 -43.406 -34.875 1 92.06 480 ARG B CA 1
ATOM 8883 C C . ARG B 1 480 ? -1.493 -42.469 -36.062 1 92.06 480 ARG B C 1
ATOM 8885 O O . ARG B 1 480 ? -2.371 -41.594 -36.062 1 92.06 480 ARG B O 1
ATOM 8892 N N . GLU B 1 481 ? -0.683 -42.625 -37 1 94.38 481 GLU B N 1
ATOM 8893 C CA . GLU B 1 481 ? -0.725 -41.812 -38.219 1 94.38 481 GLU B CA 1
ATOM 8894 C C . GLU B 1 481 ? -1.067 -42.656 -39.438 1 94.38 481 GLU B C 1
ATOM 8896 O O . GLU B 1 481 ? -0.615 -43.781 -39.562 1 94.38 481 GLU B O 1
ATOM 8901 N N . ALA B 1 482 ? -1.877 -42.031 -40.281 1 95.56 482 ALA B N 1
ATOM 8902 C CA . ALA B 1 482 ? -2.275 -42.719 -41.531 1 95.56 482 ALA B CA 1
ATOM 8903 C C . ALA B 1 482 ? -2.336 -41.719 -42.688 1 95.56 482 ALA B C 1
ATOM 8905 O O . ALA B 1 482 ? -2.723 -40.562 -42.531 1 95.56 482 ALA B O 1
ATOM 8906 N N . SER B 1 483 ? -1.862 -42.188 -43.844 1 95.06 483 SER B N 1
ATOM 8907 C CA . SER B 1 483 ? -1.913 -41.406 -45.062 1 95.06 483 SER B CA 1
ATOM 8908 C C . SER B 1 483 ? -2.693 -42.125 -46.156 1 95.06 483 SER B C 1
ATOM 8910 O O . SER B 1 483 ? -2.479 -43.312 -46.406 1 95.06 483 SER B O 1
ATOM 8912 N N . LYS B 1 484 ? -3.568 -41.406 -46.719 1 94.56 484 LYS B N 1
ATOM 8913 C CA . LYS B 1 484 ? -4.336 -41.969 -47.812 1 94.56 484 LYS B CA 1
ATOM 8914 C C . LYS B 1 484 ? -3.5 -42.062 -49.094 1 94.56 484 LYS B C 1
ATOM 8916 O O . LYS B 1 484 ? -2.951 -41.031 -49.562 1 94.56 484 LYS B O 1
ATOM 8921 N N . ILE B 1 485 ? -3.473 -43.25 -49.719 1 92.75 485 ILE B N 1
ATOM 8922 C CA . ILE B 1 485 ? -2.561 -43.438 -50.844 1 92.75 485 ILE B CA 1
ATOM 8923 C C . ILE B 1 485 ? -3.354 -43.75 -52.125 1 92.75 485 ILE B C 1
ATOM 8925 O O . ILE B 1 485 ? -2.861 -43.594 -53.219 1 92.75 485 ILE B O 1
ATOM 8929 N N . VAL B 1 486 ? -4.52 -44.375 -52 1 92.25 486 VAL B N 1
ATOM 8930 C CA . VAL B 1 486 ? -5.273 -44.812 -53.156 1 92.25 486 VAL B CA 1
ATOM 8931 C C . VAL B 1 486 ? -6.605 -44.094 -53.219 1 92.25 486 VAL B C 1
ATOM 8933 O O . VAL B 1 486 ? -7.168 -43.719 -52.188 1 92.25 486 VAL B O 1
ATOM 8936 N N . ASN B 1 487 ? -6.98 -43.812 -54.5 1 90.88 487 ASN B N 1
ATOM 8937 C CA . ASN B 1 487 ? -8.328 -43.312 -54.688 1 90.88 487 ASN B CA 1
ATOM 8938 C C . ASN B 1 487 ? -9.383 -44.406 -54.531 1 90.88 487 ASN B C 1
ATOM 8940 O O . ASN B 1 487 ? -9.578 -45.219 -55.438 1 90.88 487 ASN B O 1
ATOM 8944 N N . SER B 1 488 ? -9.891 -44.531 -53.406 1 88.81 488 SER B N 1
ATOM 8945 C CA . SER B 1 488 ? -10.891 -45.531 -53.062 1 88.81 488 SER B CA 1
ATOM 8946 C C . SER B 1 488 ? -11.875 -45.031 -52.031 1 88.81 488 SER B C 1
ATOM 8948 O O . SER B 1 488 ? -11.609 -44.031 -51.344 1 88.81 488 SER B O 1
ATOM 8950 N N . LEU B 1 489 ? -13.023 -45.688 -51.969 1 88.56 489 LEU B N 1
ATOM 8951 C CA . LEU B 1 489 ? -14.055 -45.312 -51 1 88.56 489 LEU B CA 1
ATOM 8952 C C . LEU B 1 489 ? -13.875 -46.094 -49.688 1 88.56 489 LEU B C 1
ATOM 8954 O O . LEU B 1 489 ? -14.711 -45.969 -48.781 1 88.56 489 LEU B O 1
ATOM 8958 N N . THR B 1 490 ? -12.766 -46.688 -49.531 1 88.94 490 THR B N 1
ATOM 8959 C CA . THR B 1 490 ? -12.562 -47.531 -48.375 1 88.94 490 THR B CA 1
ATOM 8960 C C . THR B 1 490 ? -12.172 -46.688 -47.156 1 88.94 490 THR B C 1
ATOM 8962 O O . THR B 1 490 ? -11.172 -45.969 -47.188 1 88.94 490 THR B O 1
ATOM 8965 N N . PRO B 1 491 ? -12.953 -46.719 -46.094 1 92.69 491 PRO B N 1
ATOM 8966 C CA . PRO B 1 491 ? -12.609 -46 -44.875 1 92.69 491 PRO B CA 1
ATOM 8967 C C . PRO B 1 491 ? -11.523 -46.688 -44.062 1 92.69 491 PRO B C 1
ATOM 8969 O O . PRO B 1 491 ? -11.211 -47.875 -44.312 1 92.69 491 PRO B O 1
ATOM 8972 N N . LEU B 1 492 ? -10.891 -45.938 -43.188 1 94.19 492 LEU B N 1
ATOM 8973 C CA . LEU B 1 492 ? -9.945 -46.438 -42.219 1 94.19 492 LEU B CA 1
ATOM 8974 C C . LEU B 1 492 ? -10.586 -46.5 -40.844 1 94.19 492 LEU B C 1
ATOM 8976 O O . LEU B 1 492 ? -11.227 -45.562 -40.406 1 94.19 492 LEU B O 1
ATOM 8980 N N . PHE B 1 493 ? -10.406 -47.625 -40.156 1 93.94 493 PHE B N 1
ATOM 8981 C CA . PHE B 1 493 ? -11.055 -47.812 -38.875 1 93.94 493 PHE B CA 1
ATOM 8982 C C . PHE B 1 493 ? -10.016 -48.031 -37.781 1 93.94 493 PHE B C 1
ATOM 8984 O O . PHE B 1 493 ? -8.844 -48.281 -38.062 1 93.94 493 PHE B O 1
ATOM 8991 N N . SER B 1 494 ? -10.484 -47.875 -36.531 1 94.06 494 SER B N 1
ATOM 8992 C CA . SER B 1 494 ? -9.664 -48.219 -35.406 1 94.06 494 SER B CA 1
ATOM 8993 C C . SER B 1 494 ? -9.453 -49.75 -35.312 1 94.06 494 SER B C 1
ATOM 8995 O O . SER B 1 494 ? -10.242 -50.5 -35.875 1 94.06 494 SER B O 1
ATOM 8997 N N . SER B 1 495 ? -8.406 -50.125 -34.656 1 91.31 495 SER B N 1
ATOM 8998 C CA . SER B 1 495 ? -8.094 -51.531 -34.531 1 91.31 495 SER B CA 1
ATOM 8999 C C . SER B 1 495 ? -9.133 -52.281 -33.688 1 91.31 495 SER B C 1
ATOM 9001 O O . SER B 1 495 ? -9.391 -53.469 -33.906 1 91.31 495 SER B O 1
ATOM 9003 N N . SER B 1 496 ? -9.672 -51.656 -32.75 1 89 496 SER B N 1
ATOM 9004 C CA . SER B 1 496 ? -10.727 -52.156 -31.875 1 89 496 SER B CA 1
ATOM 9005 C C . SER B 1 496 ? -11.625 -51.031 -31.391 1 89 496 SER B C 1
ATOM 9007 O O . SER B 1 496 ? -11.453 -49.875 -31.781 1 89 496 SER B O 1
ATOM 9009 N N . ALA B 1 497 ? -12.664 -51.438 -30.656 1 89.62 497 ALA B N 1
ATOM 9010 C CA . ALA B 1 497 ? -13.508 -50.438 -30.031 1 89.62 497 ALA B CA 1
ATOM 9011 C C . ALA B 1 497 ? -12.781 -49.781 -28.859 1 89.62 497 ALA B C 1
ATOM 9013 O O . ALA B 1 497 ? -12.82 -50.25 -27.734 1 89.62 497 ALA B O 1
ATOM 9014 N N . GLN B 1 498 ? -12.164 -48.688 -29.188 1 90.75 498 GLN B N 1
ATOM 9015 C CA . GLN B 1 498 ? -11.242 -48.094 -28.234 1 90.75 498 GLN B CA 1
ATOM 9016 C C . GLN B 1 498 ? -11.867 -46.875 -27.547 1 90.75 498 GLN B C 1
ATOM 9018 O O . GLN B 1 498 ? -11.336 -46.375 -26.547 1 90.75 498 GLN B O 1
ATOM 9023 N N . TYR B 1 499 ? -12.914 -46.312 -28.031 1 91.12 499 TYR B N 1
ATOM 9024 C CA . TYR B 1 499 ? -13.523 -45.094 -27.516 1 91.12 499 TYR B CA 1
ATOM 9025 C C . TYR B 1 499 ? -14.703 -45.438 -26.609 1 91.12 499 TYR B C 1
ATOM 9027 O O . TYR B 1 499 ? -15.586 -46.219 -26.969 1 91.12 499 TYR B O 1
ATOM 9035 N N . PHE B 1 500 ? -14.688 -44.938 -25.406 1 88.81 500 PHE B N 1
ATOM 9036 C CA . PHE B 1 500 ? -15.742 -45.188 -24.438 1 88.81 500 PHE B CA 1
ATOM 9037 C C . PHE B 1 500 ? -16.062 -43.906 -23.641 1 88.81 500 PHE B C 1
ATOM 9039 O O . PHE B 1 500 ? -15.383 -42.906 -23.797 1 88.81 500 PHE B O 1
ATOM 9046 N N . PRO B 1 501 ? -17.109 -43.938 -22.875 1 85.81 501 PRO B N 1
ATOM 9047 C CA . PRO B 1 501 ? -17.5 -42.719 -22.141 1 85.81 501 PRO B CA 1
ATOM 9048 C C . PRO B 1 501 ? -16.391 -42.188 -21.234 1 85.81 501 PRO B C 1
ATOM 9050 O O . PRO B 1 501 ? -15.75 -42.969 -20.531 1 85.81 501 PRO B O 1
ATOM 9053 N N . GLY B 1 502 ? -16.203 -40.875 -21.312 1 85.62 502 GLY B N 1
ATOM 9054 C CA . GLY B 1 502 ? -15.156 -40.25 -20.531 1 85.62 502 GLY B CA 1
ATOM 9055 C C . GLY B 1 502 ? -13.898 -39.969 -21.328 1 85.62 502 GLY B C 1
ATOM 9056 O O . GLY B 1 502 ? -13.031 -39.219 -20.906 1 85.62 502 GLY B O 1
ATOM 9057 N N . CYS B 1 503 ? -13.812 -40.531 -22.5 1 88.38 503 CYS B N 1
ATOM 9058 C CA . CYS B 1 503 ? -12.609 -40.438 -23.328 1 88.38 503 CYS B CA 1
ATOM 9059 C C . CYS B 1 503 ? -12.609 -39.156 -24.141 1 88.38 503 CYS B C 1
ATOM 9061 O O . CYS B 1 503 ? -13.664 -38.562 -24.359 1 88.38 503 CYS B O 1
ATOM 9063 N N . ARG B 1 504 ? -11.453 -38.781 -24.391 1 88.88 504 ARG B N 1
ATOM 9064 C CA . ARG B 1 504 ? -11.188 -37.688 -25.328 1 88.88 504 ARG B CA 1
ATOM 9065 C C . ARG B 1 504 ? -10.289 -38.156 -26.469 1 88.88 504 ARG B C 1
ATOM 9067 O O . ARG B 1 504 ? -9.25 -38.781 -26.234 1 88.88 504 ARG B O 1
ATOM 9074 N N . ILE B 1 505 ? -10.75 -37.969 -27.672 1 91.88 505 ILE B N 1
ATOM 9075 C CA . ILE B 1 505 ? -9.945 -38.312 -28.828 1 91.88 505 ILE B CA 1
ATOM 9076 C C . ILE B 1 505 ? -9.766 -37.125 -29.734 1 91.88 505 ILE B C 1
ATOM 9078 O O . ILE B 1 505 ? -10.688 -36.312 -29.891 1 91.88 505 ILE B O 1
ATOM 9082 N N . SER B 1 506 ? -8.57 -36.906 -30.109 1 91.44 506 SER B N 1
ATOM 9083 C CA . SER B 1 506 ? -8.25 -35.844 -31.031 1 91.44 506 SER B CA 1
ATOM 9084 C C . SER B 1 506 ? -7.719 -36.375 -32.375 1 91.44 506 SER B C 1
ATOM 9086 O O . SER B 1 506 ? -6.875 -37.281 -32.375 1 91.44 506 SER B O 1
ATOM 9088 N N . VAL B 1 507 ? -8.258 -35.844 -33.406 1 92.75 507 VAL B N 1
ATOM 9089 C CA . VAL B 1 507 ? -7.801 -36.188 -34.75 1 92.75 507 VAL B CA 1
ATOM 9090 C C . VAL B 1 507 ? -7.242 -34.938 -35.438 1 92.75 507 VAL B C 1
ATOM 9092 O O . VAL B 1 507 ? -7.949 -33.938 -35.594 1 92.75 507 VAL B O 1
ATOM 9095 N N . THR B 1 508 ? -6.004 -35.094 -35.812 1 92.81 508 THR B N 1
ATOM 9096 C CA . THR B 1 508 ? -5.355 -33.969 -36.469 1 92.81 508 THR B CA 1
ATOM 9097 C C . THR B 1 508 ? -5.152 -34.25 -37.969 1 92.81 508 THR B C 1
ATOM 9099 O O . THR B 1 508 ? -4.547 -35.25 -38.312 1 92.81 508 THR B O 1
ATOM 9102 N N . LEU B 1 509 ? -5.73 -33.375 -38.719 1 93.12 509 LEU B N 1
ATOM 9103 C CA . LEU B 1 509 ? -5.504 -33.438 -40.156 1 93.12 509 LEU B CA 1
ATOM 9104 C C . LEU B 1 509 ? -4.238 -32.656 -40.531 1 93.12 509 LEU B C 1
ATOM 9106 O O . LEU B 1 509 ? -4.281 -31.453 -40.781 1 93.12 509 LEU B O 1
ATOM 9110 N N . GLU B 1 510 ? -3.207 -33.375 -40.688 1 91.56 510 GLU B N 1
ATOM 9111 C CA . GLU B 1 510 ? -1.908 -32.781 -40.969 1 91.56 510 GLU B CA 1
ATOM 9112 C C . GLU B 1 510 ? -1.813 -32.281 -42.406 1 91.56 510 GLU B C 1
ATOM 9114 O O . GLU B 1 510 ? -1.207 -31.234 -42.656 1 91.56 510 GLU B O 1
ATOM 9119 N N . LYS B 1 511 ? -2.285 -33.094 -43.312 1 91.38 511 LYS B N 1
ATOM 9120 C CA . LYS B 1 511 ? -2.33 -32.719 -44.719 1 91.38 511 LYS B CA 1
ATOM 9121 C C . LYS B 1 511 ? -3.727 -32.906 -45.312 1 91.38 511 LYS B C 1
ATOM 9123 O O . LYS B 1 511 ? -4.398 -33.906 -44.969 1 91.38 511 LYS B O 1
ATOM 9128 N N . ILE B 1 512 ? -4.102 -31.984 -46.125 1 88.62 512 ILE B N 1
ATOM 9129 C CA . ILE B 1 512 ? -5.406 -32.031 -46.781 1 88.62 512 ILE B CA 1
ATOM 9130 C C . ILE B 1 512 ? -5.23 -32.375 -48.25 1 88.62 512 ILE B C 1
ATOM 9132 O O . ILE B 1 512 ? -4.32 -31.828 -48.906 1 88.62 512 ILE B O 1
ATOM 9136 N N . PRO B 1 513 ? -6.09 -33.219 -48.625 1 88.62 513 PRO B N 1
ATOM 9137 C CA . PRO B 1 513 ? -6.016 -33.5 -50.062 1 88.62 513 PRO B CA 1
ATOM 9138 C C . PRO B 1 513 ? -6.438 -32.281 -50.906 1 88.62 513 PRO B C 1
ATOM 9140 O O . PRO B 1 513 ? -7.09 -31.375 -50.406 1 88.62 513 PRO B O 1
ATOM 9143 N N . ASP B 1 514 ? -6.031 -32.344 -52.188 1 85.25 514 ASP B N 1
ATOM 9144 C CA . ASP B 1 514 ? -6.328 -31.266 -53.094 1 85.25 514 ASP B CA 1
ATOM 9145 C C . ASP B 1 514 ? -7.828 -31.125 -53.344 1 85.25 514 ASP B C 1
ATOM 9147 O O . ASP B 1 514 ? -8.352 -30.016 -53.438 1 85.25 514 ASP B O 1
ATOM 9151 N N . ILE B 1 515 ? -8.469 -32.312 -53.406 1 87.31 515 ILE B N 1
ATOM 9152 C CA . ILE B 1 515 ? -9.914 -32.312 -53.594 1 87.31 515 ILE B CA 1
ATOM 9153 C C . ILE B 1 515 ? -10.586 -32.969 -52.406 1 87.31 515 ILE B C 1
ATOM 9155 O O . ILE B 1 515 ? -10.234 -34.094 -52 1 87.31 515 ILE B O 1
ATOM 9159 N N . VAL B 1 516 ? -11.461 -32.219 -51.844 1 87.88 516 VAL B N 1
ATOM 9160 C CA . VAL B 1 516 ? -12.18 -32.75 -50.688 1 87.88 516 VAL B CA 1
ATOM 9161 C C . VAL B 1 516 ? -13.656 -32.938 -51.031 1 87.88 516 VAL B C 1
ATOM 9163 O O . VAL B 1 516 ? -14.234 -32.125 -51.75 1 87.88 516 VAL B O 1
ATOM 9166 N N . HIS B 1 517 ? -14.188 -34.062 -50.594 1 89 517 HIS B N 1
ATOM 9167 C CA . HIS B 1 517 ? -15.594 -34.375 -50.844 1 89 517 HIS B CA 1
ATOM 9168 C C . HIS B 1 517 ? -16.406 -34.188 -49.562 1 89 517 HIS B C 1
ATOM 9170 O O . HIS B 1 517 ? -15.859 -34.25 -48.438 1 89 517 HIS B O 1
ATOM 9176 N N . ALA B 1 518 ? -17.703 -34.031 -49.656 1 88.31 518 ALA B N 1
ATOM 9177 C CA . ALA B 1 518 ? -18.609 -33.812 -48.531 1 88.31 518 ALA B CA 1
ATOM 9178 C C . ALA B 1 518 ? -18.688 -35.062 -47.656 1 88.31 518 ALA B C 1
ATOM 9180 O O . ALA B 1 518 ? -19 -34.969 -46.438 1 88.31 518 ALA B O 1
ATOM 9181 N N . GLU B 1 519 ? -18.359 -36.156 -48.25 1 90.31 519 GLU B N 1
ATOM 9182 C CA . GLU B 1 519 ? -18.438 -37.406 -47.5 1 90.31 519 GLU B CA 1
ATOM 9183 C C . GLU B 1 519 ? -17.141 -37.719 -46.75 1 90.31 519 GLU B C 1
ATOM 9185 O O . GLU B 1 519 ? -17.047 -38.719 -46.031 1 90.31 519 GLU B O 1
ATOM 9190 N N . ASP B 1 520 ? -16.141 -36.875 -47 1 92.94 520 ASP B N 1
ATOM 9191 C CA . ASP B 1 520 ? -14.875 -37.062 -46.312 1 92.94 520 ASP B CA 1
ATOM 9192 C C . ASP B 1 520 ? -14.953 -36.5 -44.875 1 92.94 520 ASP B C 1
ATOM 9194 O O . ASP B 1 520 ? -15.531 -35.406 -44.656 1 92.94 520 ASP B O 1
ATOM 9198 N N . GLY B 1 521 ? -14.43 -37.25 -43.938 1 94.06 521 GLY B N 1
ATOM 9199 C CA . GLY B 1 521 ? -14.461 -36.781 -42.562 1 94.06 521 GLY B CA 1
ATOM 9200 C C . GLY B 1 521 ? -14.141 -37.844 -41.562 1 94.06 521 GLY B C 1
ATOM 9201 O O . GLY B 1 521 ? -13.422 -38.812 -41.875 1 94.06 521 GLY B O 1
ATOM 9202 N N . PHE B 1 522 ? -14.539 -37.594 -40.312 1 95.19 522 PHE B N 1
ATOM 9203 C CA . PHE B 1 522 ? -14.266 -38.469 -39.188 1 95.19 522 PHE B CA 1
ATOM 9204 C C . PHE B 1 522 ? -15.562 -38.906 -38.5 1 95.19 522 PHE B C 1
ATOM 9206 O O . PHE B 1 522 ? -16.531 -38.125 -38.469 1 95.19 522 PHE B O 1
ATOM 9213 N N . ALA B 1 523 ? -15.531 -40.156 -38 1 95.06 523 ALA B N 1
ATOM 9214 C CA . ALA B 1 523 ? -16.766 -40.625 -37.375 1 95.06 523 ALA B CA 1
ATOM 9215 C C . ALA B 1 523 ? -16.484 -41.531 -36.188 1 95.06 523 ALA B C 1
ATOM 9217 O O . ALA B 1 523 ? -15.453 -42.188 -36.125 1 95.06 523 ALA B O 1
ATOM 9218 N N . LEU B 1 524 ? -17.328 -41.5 -35.219 1 94.44 524 LEU B N 1
ATOM 9219 C CA . LEU B 1 524 ? -17.469 -42.531 -34.188 1 94.44 524 LEU B CA 1
ATOM 9220 C C . LEU B 1 524 ? -18.5 -43.594 -34.656 1 94.44 524 LEU B C 1
ATOM 9222 O O . LEU B 1 524 ? -19.531 -43.25 -35.25 1 94.44 524 LEU B O 1
ATOM 9226 N N . ILE B 1 525 ? -18.125 -44.844 -34.406 1 93.31 525 ILE B N 1
ATOM 9227 C CA . ILE B 1 525 ? -18.922 -45.906 -35.031 1 93.31 525 ILE B CA 1
ATOM 9228 C C . ILE B 1 525 ? -19.391 -46.906 -33.969 1 93.31 525 ILE B C 1
ATOM 9230 O O . ILE B 1 525 ? -18.578 -47.531 -33.312 1 93.31 525 ILE B O 1
ATOM 9234 N N . ASP B 1 526 ? -20.656 -47.062 -33.812 1 89.94 526 ASP B N 1
ATOM 9235 C CA . ASP B 1 526 ? -21.25 -48.031 -32.906 1 89.94 526 ASP B CA 1
ATOM 9236 C C . ASP B 1 526 ? -21.562 -49.344 -33.656 1 89.94 526 ASP B C 1
ATOM 9238 O O . ASP B 1 526 ? -21.344 -50.438 -33.125 1 89.94 526 ASP B O 1
ATOM 9242 N N . GLN B 1 527 ? -22.188 -49.156 -34.906 1 77.19 527 GLN B N 1
ATOM 9243 C CA . GLN B 1 527 ? -22.609 -50.312 -35.719 1 77.19 527 GLN B CA 1
ATOM 9244 C C . GLN B 1 527 ? -21.766 -50.406 -37 1 77.19 527 GLN B C 1
ATOM 9246 O O . GLN B 1 527 ? -21.203 -49.406 -37.438 1 77.19 527 GLN B O 1
ATOM 9251 N N . GLY B 1 528 ? -21.578 -51.594 -37.375 1 76.19 528 GLY B N 1
ATOM 9252 C CA . GLY B 1 528 ? -20.828 -51.844 -38.594 1 76.19 528 GLY B CA 1
ATOM 9253 C C . GLY B 1 528 ? -21.234 -50.938 -39.75 1 76.19 528 GLY B C 1
ATOM 9254 O O . GLY B 1 528 ? -22.422 -50.594 -39.875 1 76.19 528 GLY B O 1
ATOM 9255 N N . VAL B 1 529 ? -20.234 -50.312 -40.344 1 80.62 529 VAL B N 1
ATOM 9256 C CA . VAL B 1 529 ? -20.453 -49.438 -41.469 1 80.62 529 VAL B CA 1
ATOM 9257 C C . VAL B 1 529 ? -20.422 -50.219 -42.781 1 80.62 529 VAL B C 1
ATOM 9259 O O . VAL B 1 529 ? -19.625 -51.156 -42.938 1 80.62 529 VAL B O 1
ATOM 9262 N N . GLN B 1 530 ? -21.516 -49.938 -43.656 1 80.81 530 GLN B N 1
ATOM 9263 C CA . GLN B 1 530 ? -21.609 -50.562 -44.969 1 80.81 530 GLN B CA 1
ATOM 9264 C C . GLN B 1 530 ? -21.469 -49.531 -46.094 1 80.81 530 GLN B C 1
ATOM 9266 O O . GLN B 1 530 ? -21.812 -48.344 -45.875 1 80.81 530 GLN B O 1
ATOM 9271 N N . GLY B 1 531 ? -21.016 -49.844 -47.312 1 79.06 531 GLY B N 1
ATOM 9272 C CA . GLY B 1 531 ? -21.094 -49.062 -48.562 1 79.06 531 GLY B CA 1
ATOM 9273 C C . GLY B 1 531 ? -20.031 -48 -48.656 1 79.06 531 GLY B C 1
ATOM 9274 O O . GLY B 1 531 ? -20.125 -47.094 -49.469 1 79.06 531 GLY B O 1
ATOM 9275 N N . GLY B 1 532 ? -18.984 -47.938 -47.844 1 82.5 532 GLY B N 1
ATOM 9276 C CA . GLY B 1 532 ? -17.875 -47 -48 1 82.5 532 GLY B CA 1
ATOM 9277 C C . GLY B 1 532 ? -18.188 -45.625 -47.438 1 82.5 532 GLY B C 1
ATOM 9278 O O . GLY B 1 532 ? -17.484 -44.656 -47.75 1 82.5 532 GLY B O 1
ATOM 9279 N N . THR B 1 533 ? -19.328 -45.344 -46.844 1 89.06 533 THR B N 1
ATOM 9280 C CA . THR B 1 533 ? -19.656 -44.062 -46.25 1 89.06 533 THR B CA 1
ATOM 9281 C C . THR B 1 533 ? -19.719 -44.156 -44.75 1 89.06 533 THR B C 1
ATOM 9283 O O . THR B 1 533 ? -20.062 -45.219 -44.188 1 89.06 533 THR B O 1
ATOM 9286 N N . LEU B 1 534 ? -19.281 -43.094 -44.094 1 93 534 LEU B N 1
ATOM 9287 C CA . LEU B 1 534 ? -19.344 -43.031 -42.625 1 93 534 LEU B CA 1
ATOM 9288 C C . LEU B 1 534 ? -20.578 -42.312 -42.156 1 93 534 LEU B C 1
ATOM 9290 O O . LEU B 1 534 ? -20.891 -42.312 -40.969 1 93 534 LEU B O 1
ATOM 9294 N N . ASN B 1 535 ? -21.266 -41.719 -43.094 1 93.62 535 ASN B N 1
ATOM 9295 C CA . ASN B 1 535 ? -22.531 -41.062 -42.781 1 93.62 535 ASN B CA 1
ATOM 9296 C C . ASN B 1 535 ? -23.703 -42 -42.875 1 93.62 535 ASN B C 1
ATOM 9298 O O . ASN B 1 535 ? -24.375 -42.062 -43.906 1 93.62 535 ASN B O 1
ATOM 9302 N N . GLN B 1 536 ? -23.953 -42.75 -41.938 1 91.81 536 GLN B N 1
ATOM 9303 C CA . GLN B 1 536 ? -25.031 -43.719 -41.938 1 91.81 536 GLN B CA 1
ATOM 9304 C C . GLN B 1 536 ? -25.547 -44 -40.531 1 91.81 536 GLN B C 1
ATOM 9306 O O . GLN B 1 536 ? -25.078 -43.375 -39.562 1 91.81 536 GLN B O 1
ATOM 9311 N N . GLU B 1 537 ? -26.531 -44.875 -40.438 1 89.06 537 GLU B N 1
ATOM 9312 C CA . GLU B 1 537 ? -27.109 -45.188 -39.156 1 89.06 537 GLU B CA 1
ATOM 9313 C C . GLU B 1 537 ? -26.078 -45.875 -38.25 1 89.06 537 GLU B C 1
ATOM 9315 O O . GLU B 1 537 ? -25.328 -46.719 -38.688 1 89.06 537 GLU B O 1
ATOM 9320 N N . GLY B 1 538 ? -25.969 -45.375 -36.969 1 89.38 538 GLY B N 1
ATOM 9321 C CA . GLY B 1 538 ? -25.062 -45.969 -36 1 89.38 538 GLY B CA 1
ATOM 9322 C C . GLY B 1 538 ? -23.75 -45.219 -35.906 1 89.38 538 GLY B C 1
ATOM 9323 O O . GLY B 1 538 ? -22.828 -45.656 -35.219 1 89.38 538 GLY B O 1
ATOM 9324 N N . THR B 1 539 ? -23.672 -44.125 -36.594 1 93.44 539 THR B N 1
ATOM 9325 C CA . THR B 1 539 ? -22.406 -43.375 -36.562 1 93.44 539 THR B CA 1
ATOM 9326 C C . THR B 1 539 ? -22.641 -41.938 -36.156 1 93.44 539 THR B C 1
ATOM 9328 O O . THR B 1 539 ? -23.766 -41.406 -36.281 1 93.44 539 THR B O 1
ATOM 9331 N N . PHE B 1 540 ? -21.75 -41.375 -35.5 1 94.94 540 PHE B N 1
ATOM 9332 C CA . PHE B 1 540 ? -21.625 -39.938 -35.344 1 94.94 540 PHE B CA 1
ATOM 9333 C C . PHE B 1 540 ? -20.516 -39.406 -36.25 1 94.94 540 PHE B C 1
ATOM 9335 O O . PHE B 1 540 ? -19.328 -39.594 -35.969 1 94.94 540 PHE B O 1
ATOM 9342 N N . PHE B 1 541 ? -20.953 -38.656 -37.281 1 95.5 541 PHE B N 1
ATOM 9343 C CA . PHE B 1 541 ? -20.047 -38.281 -38.375 1 95.5 541 PHE B CA 1
ATOM 9344 C C . PHE B 1 541 ? -19.891 -36.781 -38.438 1 95.5 541 PHE B C 1
ATOM 9346 O O . PHE B 1 541 ? -20.875 -36.031 -38.312 1 95.5 541 PHE B O 1
ATOM 9353 N N . VAL B 1 542 ? -18.625 -36.406 -38.562 1 95.38 542 VAL B N 1
ATOM 9354 C CA . VAL B 1 542 ? -18.281 -35 -38.812 1 95.38 542 VAL B CA 1
ATOM 9355 C C . VAL B 1 542 ? -17.531 -34.906 -40.156 1 95.38 542 VAL B C 1
ATOM 9357 O O . VAL B 1 542 ? -16.469 -35.5 -40.312 1 95.38 542 VAL B O 1
ATOM 9360 N N . ASN B 1 543 ? -18.031 -34.125 -41.031 1 93.69 543 ASN B N 1
ATOM 9361 C CA . ASN B 1 543 ? -17.375 -34.031 -42.312 1 93.69 543 ASN B CA 1
ATOM 9362 C C . ASN B 1 543 ? -16.359 -32.875 -42.344 1 93.69 543 ASN B C 1
ATOM 9364 O O . ASN B 1 543 ? -16.25 -32.125 -41.375 1 93.69 543 ASN B O 1
ATOM 9368 N N . VAL B 1 544 ? -15.578 -32.781 -43.375 1 91.5 544 VAL B N 1
ATOM 9369 C CA . VAL B 1 544 ? -14.484 -31.844 -43.5 1 91.5 544 VAL B CA 1
ATOM 9370 C C . VAL B 1 544 ? -15.039 -30.422 -43.531 1 91.5 544 VAL B C 1
ATOM 9372 O O . VAL B 1 544 ? -14.336 -29.453 -43.188 1 91.5 544 VAL B O 1
ATOM 9375 N N . GLU B 1 545 ? -16.312 -30.281 -43.844 1 90.69 545 GLU B N 1
ATOM 9376 C CA . GLU B 1 545 ? -16.938 -28.969 -43.906 1 90.69 545 GLU B CA 1
ATOM 9377 C C . GLU B 1 545 ? -17.422 -28.531 -42.531 1 90.69 545 GLU B C 1
ATOM 9379 O O . GLU B 1 545 ? -17.891 -27.406 -42.344 1 90.69 545 GLU B O 1
ATOM 9384 N N . GLY B 1 546 ? -17.328 -29.422 -41.594 1 92.56 546 GLY B N 1
ATOM 9385 C CA . GLY B 1 546 ? -17.703 -29.078 -40.25 1 92.56 546 GLY B CA 1
ATOM 9386 C C . GLY B 1 546 ? -19.141 -29.438 -39.906 1 92.56 546 GLY B C 1
ATOM 9387 O O . GLY B 1 546 ? -19.672 -29.047 -38.875 1 92.56 546 GLY B O 1
ATOM 9388 N N . LYS B 1 547 ? -19.812 -30.094 -40.812 1 94.25 547 LYS B N 1
ATOM 9389 C CA . LYS B 1 547 ? -21.203 -30.5 -40.562 1 94.25 547 LYS B CA 1
ATOM 9390 C C . LYS B 1 547 ? -21.25 -31.75 -39.688 1 94.25 547 LYS B C 1
ATOM 9392 O O . LYS B 1 547 ? -20.469 -32.688 -39.906 1 94.25 547 LYS B O 1
ATOM 9397 N N . LEU B 1 548 ? -22.109 -31.766 -38.719 1 96.12 548 LEU B N 1
ATOM 9398 C CA . LEU B 1 548 ? -22.281 -32.875 -37.781 1 96.12 548 LEU B CA 1
ATOM 9399 C C . LEU B 1 548 ? -23.5 -33.719 -38.156 1 96.12 548 LEU B C 1
ATOM 9401 O O . LEU B 1 548 ? -24.594 -33.188 -38.312 1 96.12 548 LEU B O 1
ATOM 9405 N N . PHE B 1 549 ? -23.266 -35 -38.281 1 95.62 549 PHE B N 1
ATOM 9406 C CA . PHE B 1 549 ? -24.328 -35.938 -38.625 1 95.62 549 PHE B CA 1
ATOM 9407 C C . PHE B 1 549 ? -24.469 -37.031 -37.562 1 95.62 549 PHE B C 1
ATOM 9409 O O . PHE B 1 549 ? -23.484 -37.625 -37.156 1 95.62 549 PHE B O 1
ATOM 9416 N N . ILE B 1 550 ? -25.672 -37.188 -37.031 1 94.5 550 ILE B N 1
ATOM 9417 C CA . ILE B 1 550 ? -25.969 -38.281 -36.125 1 94.5 550 ILE B CA 1
ATOM 9418 C C . ILE B 1 550 ? -26.922 -39.281 -36.781 1 94.5 550 ILE B C 1
ATOM 9420 O O . ILE B 1 550 ? -28.016 -38.938 -37.188 1 94.5 550 ILE B O 1
ATOM 9424 N N . ASN B 1 551 ? -26.469 -40.438 -36.844 1 91.31 551 ASN B N 1
ATOM 9425 C CA . ASN B 1 551 ? -27.281 -41.5 -37.469 1 91.31 551 ASN B CA 1
ATOM 9426 C C . ASN B 1 551 ? -27.719 -41.094 -38.875 1 91.31 551 ASN B C 1
ATOM 9428 O O . ASN B 1 551 ? -28.891 -41.25 -39.219 1 91.31 551 ASN B O 1
ATOM 9432 N N . GLY B 1 552 ? -26.844 -40.406 -39.5 1 90.75 552 GLY B N 1
ATOM 9433 C CA . GLY B 1 552 ? -27.094 -40.031 -40.906 1 90.75 552 GLY B CA 1
ATOM 9434 C C . GLY B 1 552 ? -27.859 -38.719 -41.062 1 90.75 552 GLY B C 1
ATOM 9435 O O . GLY B 1 552 ? -28.125 -38.281 -42.156 1 90.75 552 GLY B O 1
ATOM 9436 N N . LYS B 1 553 ? -28.234 -38.125 -40 1 93.44 553 LYS B N 1
ATOM 9437 C CA . LYS B 1 553 ? -29.016 -36.906 -40.062 1 93.44 553 LYS B CA 1
ATOM 9438 C C . LYS B 1 553 ? -28.188 -35.719 -39.594 1 93.44 553 LYS B C 1
ATOM 9440 O O . LYS B 1 553 ? -27.453 -35.781 -38.625 1 93.44 553 LYS B O 1
ATOM 9445 N N . LEU B 1 554 ? -28.297 -34.656 -40.312 1 94.62 554 LEU B N 1
ATOM 9446 C CA . LEU B 1 554 ? -27.594 -33.438 -40 1 94.62 554 LEU B CA 1
ATOM 9447 C C . LEU B 1 554 ? -28.141 -32.812 -38.719 1 94.62 554 LEU B C 1
ATOM 9449 O O . LEU B 1 554 ? -29.344 -32.625 -38.562 1 94.62 554 LEU B O 1
ATOM 9453 N N . CYS B 1 555 ? -27.312 -32.562 -37.812 1 91.31 555 CYS B N 1
ATOM 9454 C CA . CYS B 1 555 ? -27.734 -32 -36.531 1 91.31 555 CYS B CA 1
ATOM 9455 C C . CYS B 1 555 ? -27.203 -30.594 -36.344 1 91.31 555 CYS B C 1
ATOM 9457 O O . CYS B 1 555 ? -27.922 -29.703 -35.875 1 91.31 555 CYS B O 1
ATOM 9459 N N . ASP B 1 556 ? -25.953 -30.359 -36.531 1 91.56 556 ASP B N 1
ATOM 9460 C CA . ASP B 1 556 ? -25.328 -29.062 -36.25 1 91.56 556 ASP B CA 1
ATOM 9461 C C . ASP B 1 556 ? -24.078 -28.875 -37.125 1 91.56 556 ASP B C 1
ATOM 9463 O O . ASP B 1 556 ? -23.812 -29.672 -38 1 91.56 556 ASP B O 1
ATOM 9467 N N . ALA B 1 557 ? -23.359 -27.719 -36.875 1 90.19 557 ALA B N 1
ATOM 9468 C CA . ALA B 1 557 ? -22.141 -27.438 -37.625 1 90.19 557 ALA B CA 1
ATOM 9469 C C . ALA B 1 557 ? -21.094 -26.75 -36.75 1 90.19 557 ALA B C 1
ATOM 9471 O O . ALA B 1 557 ? -21.438 -26.078 -35.75 1 90.19 557 ALA B O 1
ATOM 9472 N N . ILE B 1 558 ? -19.891 -27.078 -37 1 91.06 558 ILE B N 1
ATOM 9473 C CA . ILE B 1 558 ? -18.766 -26.453 -36.312 1 91.06 558 ILE B CA 1
ATOM 9474 C C . ILE B 1 558 ? -17.781 -25.922 -37.375 1 91.06 558 ILE B C 1
ATOM 9476 O O . ILE B 1 558 ? -18.062 -25.984 -38.562 1 91.06 558 ILE B O 1
ATOM 9480 N N . ASP B 1 559 ? -16.672 -25.344 -36.906 1 90.12 559 ASP B N 1
ATOM 9481 C CA . ASP B 1 559 ? -15.664 -24.844 -37.812 1 90.12 559 ASP B CA 1
ATOM 9482 C C . ASP B 1 559 ? -15.148 -25.969 -38.719 1 90.12 559 ASP B C 1
ATOM 9484 O O . ASP B 1 559 ? -14.914 -27.094 -38.281 1 90.12 559 ASP B O 1
ATOM 9488 N N . PRO B 1 560 ? -15.055 -25.641 -39.938 1 88.25 560 PRO B N 1
ATOM 9489 C CA . PRO B 1 560 ? -14.609 -26.672 -40.875 1 88.25 560 PRO B CA 1
ATOM 9490 C C . PRO B 1 560 ? -13.164 -27.109 -40.625 1 88.25 560 PRO B C 1
ATOM 9492 O O . PRO B 1 560 ? -12.383 -26.359 -40.031 1 88.25 560 PRO B O 1
ATOM 9495 N N . LEU B 1 561 ? -12.883 -28.312 -41.031 1 85.25 561 LEU B N 1
ATOM 9496 C CA . LEU B 1 561 ? -11.531 -28.859 -41 1 85.25 561 LEU B CA 1
ATOM 9497 C C . LEU B 1 561 ? -10.781 -28.531 -42.281 1 85.25 561 LEU B C 1
ATOM 9499 O O . LEU B 1 561 ? -10.289 -29.438 -42.969 1 85.25 561 LEU B O 1
ATOM 9503 N N . SER B 1 562 ? -10.805 -27.359 -42.719 1 72.25 562 SER B N 1
ATOM 9504 C CA . SER B 1 562 ? -10.305 -26.984 -44.031 1 72.25 562 SER B CA 1
ATOM 9505 C C . SER B 1 562 ? -8.836 -26.578 -43.969 1 72.25 562 SER B C 1
ATOM 9507 O O . SER B 1 562 ? -8.172 -26.484 -45 1 72.25 562 SER B O 1
ATOM 9509 N N . LEU B 1 563 ? -8.352 -26.391 -42.844 1 78.12 563 LEU B N 1
ATOM 9510 C CA . LEU B 1 563 ? -6.977 -25.922 -42.75 1 78.12 563 LEU B CA 1
ATOM 9511 C C . LEU B 1 563 ? -6.051 -27.047 -42.312 1 78.12 563 LEU B C 1
ATOM 9513 O O . LEU B 1 563 ? -6.465 -27.953 -41.562 1 78.12 563 LEU B O 1
ATOM 9517 N N . ALA B 1 564 ? -4.824 -26.984 -42.938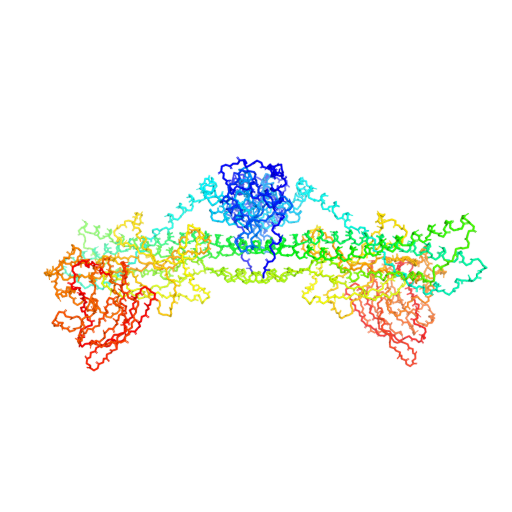 1 81.38 564 ALA B N 1
ATOM 9518 C CA . ALA B 1 564 ? -3.809 -27.922 -42.469 1 81.38 564 ALA B CA 1
ATOM 9519 C C . ALA B 1 564 ? -3.539 -27.781 -41 1 81.38 564 ALA B C 1
ATOM 9521 O O . ALA B 1 564 ? -3.572 -26.672 -40.438 1 81.38 564 ALA B O 1
ATOM 9522 N N . ASN B 1 565 ? -3.346 -28.875 -40.375 1 86.19 565 ASN B N 1
ATOM 9523 C CA . ASN B 1 565 ? -3.023 -28.969 -38.938 1 86.19 565 ASN B CA 1
ATOM 9524 C C . ASN B 1 565 ? -4.211 -28.578 -38.062 1 86.19 565 ASN B C 1
ATOM 9526 O O . ASN B 1 565 ? -4.039 -27.969 -37 1 86.19 565 ASN B O 1
ATOM 9530 N N . THR B 1 566 ? -5.406 -28.781 -38.625 1 88.06 566 THR B N 1
ATOM 9531 C CA . THR B 1 566 ? -6.609 -28.594 -37.812 1 88.06 566 THR B CA 1
ATOM 9532 C C . THR B 1 566 ? -6.91 -29.844 -36.969 1 88.06 566 THR B C 1
ATOM 9534 O O . THR B 1 566 ? -6.75 -30.969 -37.469 1 88.06 566 THR B O 1
ATOM 9537 N N . THR B 1 567 ? -7.238 -29.547 -35.719 1 90.5 567 THR B N 1
ATOM 9538 C CA . THR B 1 567 ? -7.508 -30.656 -34.781 1 90.5 567 THR B CA 1
ATOM 9539 C C . THR B 1 567 ? -8.984 -30.703 -34.406 1 90.5 567 THR B C 1
ATOM 9541 O O . THR B 1 567 ? -9.562 -29.688 -34.031 1 90.5 567 THR B O 1
ATOM 9544 N N . LEU B 1 568 ? -9.562 -31.875 -34.719 1 93 568 LEU B N 1
ATOM 9545 C CA . LEU B 1 568 ? -10.922 -32.156 -34.281 1 93 568 LEU B CA 1
ATOM 9546 C C . LEU B 1 568 ? -10.906 -33 -33 1 93 568 LEU B C 1
ATOM 9548 O O . LEU B 1 568 ? -10.258 -34.062 -32.969 1 93 568 LEU B O 1
ATOM 9552 N N . THR B 1 569 ? -11.586 -32.5 -32 1 92.5 569 THR B N 1
ATOM 9553 C CA . THR B 1 569 ? -11.555 -33.219 -30.719 1 92.5 569 THR B CA 1
ATOM 9554 C C . THR B 1 569 ? -12.961 -33.625 -30.297 1 92.5 569 THR B C 1
ATOM 9556 O O . THR B 1 569 ? -13.898 -32.812 -30.344 1 92.5 569 THR B O 1
ATOM 9559 N N . PHE B 1 570 ? -13.117 -34.938 -29.969 1 92.62 570 PHE B N 1
ATOM 9560 C CA . PHE B 1 570 ? -14.344 -35.469 -29.375 1 92.62 570 PHE B CA 1
ATOM 9561 C C . PHE B 1 570 ? -14.164 -35.719 -27.891 1 92.62 570 PHE B C 1
ATOM 9563 O O . PHE B 1 570 ? -13.359 -36.562 -27.484 1 92.62 570 PHE B O 1
ATOM 9570 N N . ASP B 1 571 ? -14.906 -35.031 -27.125 1 89.88 571 ASP B N 1
ATOM 9571 C CA . ASP B 1 571 ? -14.891 -35.188 -25.688 1 89.88 571 ASP B CA 1
ATOM 9572 C C . ASP B 1 571 ? -16.203 -35.812 -25.188 1 89.88 571 ASP B C 1
ATOM 9574 O O . ASP B 1 571 ? -17.266 -35.25 -25.375 1 89.88 571 ASP B O 1
ATOM 9578 N N . CYS B 1 572 ? -16.047 -36.969 -24.609 1 90.25 572 CYS B N 1
ATOM 9579 C CA . CYS B 1 572 ? -17.25 -37.625 -24.078 1 90.25 572 CYS B CA 1
ATOM 9580 C C . CYS B 1 572 ? -17.359 -37.438 -22.578 1 90.25 572 CYS B C 1
ATOM 9582 O O . CYS B 1 572 ? -16.391 -37.656 -21.844 1 90.25 572 CYS B O 1
ATOM 9584 N N . HIS B 1 573 ? -18.484 -37.125 -22.125 1 86.69 573 HIS B N 1
ATOM 9585 C CA . HIS B 1 573 ? -18.734 -37.031 -20.688 1 86.69 573 HIS B CA 1
ATOM 9586 C C . HIS B 1 573 ? -18.75 -38.406 -20.047 1 86.69 573 HIS B C 1
ATOM 9588 O O . HIS B 1 573 ? -19.266 -39.344 -20.625 1 86.69 573 HIS B O 1
ATOM 9594 N N . PRO B 1 574 ? -18.203 -38.438 -18.844 1 81.5 574 PRO B N 1
ATOM 9595 C CA . PRO B 1 574 ? -18.109 -39.75 -18.203 1 81.5 574 PRO B CA 1
ATOM 9596 C C . PRO B 1 574 ? -19.484 -40.312 -17.781 1 81.5 574 PRO B C 1
ATOM 9598 O O . PRO B 1 574 ? -19.656 -41.531 -17.688 1 81.5 574 PRO B O 1
ATOM 9601 N N . ASN B 1 575 ? -20.391 -39.469 -17.516 1 80.62 575 ASN B N 1
ATOM 9602 C CA . ASN B 1 575 ? -21.703 -39.906 -17.094 1 80.62 575 ASN B CA 1
ATOM 9603 C C . ASN B 1 575 ? -22.562 -40.344 -18.281 1 80.62 575 ASN B C 1
ATOM 9605 O O . ASN B 1 575 ? -22.656 -39.594 -19.281 1 80.62 575 ASN B O 1
ATOM 9609 N N . ILE B 1 576 ? -23.016 -41.594 -18.172 1 79.25 576 ILE B N 1
ATOM 9610 C CA . ILE B 1 576 ? -23.828 -42.125 -19.25 1 79.25 576 ILE B CA 1
ATOM 9611 C C . ILE B 1 576 ? -25.25 -42.344 -18.766 1 79.25 576 ILE B C 1
ATOM 9613 O O . ILE B 1 576 ? -25.484 -42.594 -17.578 1 79.25 576 ILE B O 1
ATOM 9617 N N . GLU B 1 577 ? -26.172 -42.031 -19.688 1 82.44 577 GLU B N 1
ATOM 9618 C CA . GLU B 1 577 ? -27.578 -42.312 -19.406 1 82.44 577 GLU B CA 1
ATOM 9619 C C . GLU B 1 577 ? -28.016 -43.625 -20.078 1 82.44 577 GLU B C 1
ATOM 9621 O O . GLU B 1 577 ? -27.781 -43.812 -21.281 1 82.44 577 GLU B O 1
ATOM 9626 N N . THR B 1 578 ? -28.516 -44.531 -19.234 1 82.5 578 THR B N 1
ATOM 9627 C CA . THR B 1 578 ? -29.016 -45.781 -19.781 1 82.5 578 THR B CA 1
ATOM 9628 C C . THR B 1 578 ? -30.406 -45.594 -20.391 1 82.5 578 THR B C 1
ATOM 9630 O O . THR B 1 578 ? -31.297 -45.062 -19.734 1 82.5 578 THR B O 1
ATOM 9633 N N . ILE B 1 579 ? -30.516 -45.938 -21.703 1 81.38 579 ILE B N 1
ATOM 9634 C CA . ILE B 1 579 ? -31.812 -45.844 -22.375 1 81.38 579 ILE B CA 1
ATOM 9635 C C . ILE B 1 579 ? -32.281 -47.25 -22.781 1 81.38 579 ILE B C 1
ATOM 9637 O O . ILE B 1 579 ? -31.516 -48.219 -22.641 1 81.38 579 ILE B O 1
ATOM 9641 N N . ALA B 1 580 ? -33.594 -47.438 -23.188 1 75.38 580 ALA B N 1
ATOM 9642 C CA . ALA B 1 580 ? -34.25 -48.688 -23.516 1 75.38 580 ALA B CA 1
ATOM 9643 C C . ALA B 1 580 ? -33.406 -49.5 -24.5 1 75.38 580 ALA B C 1
ATOM 9645 O O . ALA B 1 580 ? -33.219 -50.719 -24.328 1 75.38 580 ALA B O 1
ATOM 9646 N N . ASP B 1 581 ? -32.812 -48.844 -25.562 1 74.56 581 ASP B N 1
ATOM 9647 C CA . ASP B 1 581 ? -32.125 -49.562 -26.625 1 74.56 581 ASP B CA 1
ATOM 9648 C C . ASP B 1 581 ? -30.625 -49.344 -26.562 1 74.56 581 ASP B C 1
ATOM 9650 O O . ASP B 1 581 ? -29.922 -49.531 -27.547 1 74.56 581 ASP B O 1
ATOM 9654 N N . GLY B 1 582 ? -30.078 -48.875 -25.312 1 80.25 582 GLY B N 1
ATOM 9655 C CA . GLY B 1 582 ? -28.641 -48.688 -25.25 1 80.25 582 GLY B CA 1
ATOM 9656 C C . GLY B 1 582 ? -28.219 -47.625 -24.266 1 80.25 582 GLY B C 1
ATOM 9657 O O . GLY B 1 582 ? -28.75 -47.531 -23.172 1 80.25 582 GLY B O 1
ATOM 9658 N N . LEU B 1 583 ? -27.141 -46.938 -24.672 1 86.44 583 LEU B N 1
ATOM 9659 C CA . LEU B 1 583 ? -26.578 -45.906 -23.844 1 86.44 583 LEU B CA 1
ATOM 9660 C C . LEU B 1 583 ? -26.562 -44.562 -24.578 1 86.44 583 LEU B C 1
ATOM 9662 O O . LEU B 1 583 ? -26.281 -44.531 -25.781 1 86.44 583 LEU B O 1
ATOM 9666 N N . ARG B 1 584 ? -26.984 -43.562 -23.938 1 89.25 584 ARG B N 1
ATOM 9667 C CA . ARG B 1 584 ? -26.875 -42.219 -24.484 1 89.25 584 ARG B CA 1
ATOM 9668 C C . ARG B 1 584 ? -25.641 -41.5 -23.953 1 89.25 584 ARG B C 1
ATOM 9670 O O . ARG B 1 584 ? -25.469 -41.344 -22.734 1 89.25 584 ARG B O 1
ATOM 9677 N N . MET B 1 585 ? -24.766 -41.156 -24.938 1 89.19 585 MET B N 1
ATOM 9678 C CA . MET B 1 585 ? -23.531 -40.469 -24.594 1 89.19 585 MET B CA 1
ATOM 9679 C C . MET B 1 585 ? -23.641 -38.969 -24.859 1 89.19 585 MET B C 1
ATOM 9681 O O . MET B 1 585 ? -24.25 -38.562 -25.844 1 89.19 585 MET B O 1
ATOM 9685 N N . GLN B 1 586 ? -23.188 -38.25 -23.953 1 91.31 586 GLN B N 1
ATOM 9686 C CA . GLN B 1 586 ? -23.047 -36.812 -24.156 1 91.31 586 GLN B CA 1
ATOM 9687 C C . GLN B 1 586 ? -21.656 -36.469 -24.703 1 91.31 586 GLN B C 1
ATOM 9689 O O . GLN B 1 586 ? -20.656 -36.688 -24.031 1 91.31 586 GLN B O 1
ATOM 9694 N N . LEU B 1 587 ? -21.594 -35.906 -25.906 1 91.56 587 LEU B N 1
ATOM 9695 C CA . LEU B 1 587 ? -20.312 -35.625 -26.562 1 91.56 587 LEU B CA 1
ATOM 9696 C C . LEU B 1 587 ? -20.188 -34.125 -26.844 1 91.56 587 LEU B C 1
ATOM 9698 O O . LEU B 1 587 ? -21.172 -33.469 -27.188 1 91.56 587 LEU B O 1
ATOM 9702 N N . THR B 1 588 ? -19.062 -33.656 -26.578 1 91.19 588 THR B N 1
ATOM 9703 C CA . THR B 1 588 ? -18.719 -32.312 -27 1 91.19 588 THR B CA 1
ATOM 9704 C C . THR B 1 588 ? -17.656 -32.312 -28.094 1 91.19 588 THR B C 1
ATOM 9706 O O . THR B 1 588 ? -16.578 -32.906 -27.906 1 91.19 588 THR B O 1
ATOM 9709 N N . VAL B 1 589 ? -17.938 -31.688 -29.203 1 93.19 589 VAL B N 1
ATOM 9710 C CA . VAL B 1 589 ? -17.016 -31.625 -30.328 1 93.19 589 VAL B CA 1
ATOM 9711 C C . VAL B 1 589 ? -16.391 -30.234 -30.422 1 93.19 589 VAL B C 1
ATOM 9713 O O . VAL B 1 589 ? -17.094 -29.219 -30.359 1 93.19 589 VAL B O 1
ATOM 9716 N N . HIS B 1 590 ? -15.07 -30.344 -30.469 1 90.44 590 HIS B N 1
ATOM 9717 C CA . HIS B 1 590 ? -14.32 -29.094 -30.547 1 90.44 590 HIS B CA 1
ATOM 9718 C C . HIS B 1 590 ? -13.492 -29.031 -31.828 1 90.44 590 HIS B C 1
ATOM 9720 O O . HIS B 1 590 ? -12.836 -30.016 -32.188 1 90.44 590 HIS B O 1
ATOM 9726 N N . CYS B 1 591 ? -13.562 -27.859 -32.531 1 89.25 591 CYS B N 1
ATOM 9727 C CA . CYS B 1 591 ? -12.688 -27.562 -33.656 1 89.25 591 CYS B CA 1
ATOM 9728 C C . CYS B 1 591 ? -12.336 -26.078 -33.688 1 89.25 591 CYS B C 1
ATOM 9730 O O . CYS B 1 591 ? -13.211 -25.219 -33.844 1 89.25 591 CYS B O 1
ATOM 9732 N N . ARG B 1 592 ? -11.133 -25.828 -33.5 1 84.19 592 ARG B N 1
ATOM 9733 C CA . ARG B 1 592 ? -10.617 -24.453 -33.469 1 84.19 592 ARG B CA 1
ATOM 9734 C C . ARG B 1 592 ? -11.352 -23.594 -32.469 1 84.19 592 ARG B C 1
ATOM 9736 O O . ARG B 1 592 ? -11.172 -23.781 -31.25 1 84.19 592 ARG B O 1
ATOM 9743 N N . ASN B 1 593 ? -12.234 -22.734 -32.938 1 80.75 593 ASN B N 1
ATOM 9744 C CA . ASN B 1 593 ? -12.836 -21.797 -31.984 1 80.75 593 ASN B CA 1
ATOM 9745 C C . ASN B 1 593 ? -14.273 -22.172 -31.656 1 80.75 593 ASN B C 1
ATOM 9747 O O . ASN B 1 593 ? -14.922 -21.5 -30.844 1 80.75 593 ASN B O 1
ATOM 9751 N N . GLU B 1 594 ? -14.742 -23.234 -32.219 1 86.5 594 GLU B N 1
ATOM 9752 C CA . GLU B 1 594 ? -16.141 -23.594 -32 1 86.5 594 GLU B CA 1
ATOM 9753 C C . GLU B 1 594 ? -16.266 -24.938 -31.312 1 86.5 594 GLU B C 1
ATOM 9755 O O . GLU B 1 594 ? -15.43 -25.828 -31.516 1 86.5 594 GLU B O 1
ATOM 9760 N N . SER B 1 595 ? -17.156 -24.938 -30.375 1 89.12 595 SER B N 1
ATOM 9761 C CA . SER B 1 595 ? -17.484 -26.188 -29.688 1 89.12 595 SER B CA 1
ATOM 9762 C C . SER B 1 595 ? -18.984 -26.406 -29.641 1 89.12 595 SER B C 1
ATOM 9764 O O . SER B 1 595 ? -19.75 -25.453 -29.516 1 89.12 595 SER B O 1
ATOM 9766 N N . HIS B 1 596 ? -19.375 -27.688 -29.922 1 92.12 596 HIS B N 1
ATOM 9767 C CA . HIS B 1 596 ? -20.797 -28.047 -29.859 1 92.12 596 HIS B CA 1
ATOM 9768 C C . HIS B 1 596 ? -21.016 -29.312 -29.031 1 92.12 596 HIS B C 1
ATOM 9770 O O . HIS B 1 596 ? -20.25 -30.281 -29.156 1 92.12 596 HIS B O 1
ATOM 9776 N N . GLN B 1 597 ? -22.078 -29.234 -28.234 1 92.06 597 GLN B N 1
ATOM 9777 C CA . GLN B 1 597 ? -22.453 -30.391 -27.438 1 92.06 597 GLN B CA 1
ATOM 9778 C C . GLN B 1 597 ? -23.594 -31.172 -28.109 1 92.06 597 GLN B C 1
ATOM 9780 O O . GLN B 1 597 ? -24.562 -30.562 -28.578 1 92.06 597 GLN B O 1
ATOM 9785 N N . VAL B 1 598 ? -23.422 -32.531 -28.266 1 92.31 598 VAL B N 1
ATOM 9786 C CA . VAL B 1 598 ? -24.438 -33.375 -28.891 1 92.31 598 VAL B CA 1
ATOM 9787 C C . VAL B 1 598 ? -24.688 -34.625 -28.031 1 92.31 598 VAL B C 1
ATOM 9789 O O . VAL B 1 598 ? -23.828 -35 -27.219 1 92.31 598 VAL B O 1
ATOM 9792 N N . TYR B 1 599 ? -25.906 -35.125 -28.188 1 91.62 599 TYR B N 1
ATOM 9793 C CA . TYR B 1 599 ? -26.234 -36.406 -27.578 1 91.62 599 TYR B CA 1
ATOM 9794 C C . TYR B 1 599 ? -26.312 -37.531 -28.625 1 91.62 599 TYR B C 1
ATOM 9796 O O . TYR B 1 599 ? -26.953 -37.344 -29.656 1 91.62 599 TYR B O 1
ATOM 9804 N N . TRP B 1 600 ? -25.562 -38.594 -28.438 1 91.44 600 TRP B N 1
ATOM 9805 C CA . TRP B 1 600 ? -25.516 -39.719 -29.359 1 91.44 600 TRP B CA 1
ATOM 9806 C C . TRP B 1 600 ? -25.891 -41.031 -28.641 1 91.44 600 TRP B C 1
ATOM 9808 O O . TRP B 1 600 ? -25.297 -41.375 -27.625 1 91.44 600 TRP B O 1
ATOM 9818 N N . SER B 1 601 ? -26.922 -41.688 -29.172 1 88.5 601 SER B N 1
ATOM 9819 C CA . SER B 1 601 ? -27.391 -42.938 -28.594 1 88.5 601 SER B CA 1
ATOM 9820 C C . SER B 1 601 ? -26.719 -44.156 -29.281 1 88.5 601 SER B C 1
ATOM 9822 O O . SER B 1 601 ? -26.781 -44.281 -30.5 1 88.5 601 SER B O 1
ATOM 9824 N N . VAL B 1 602 ? -25.969 -44.938 -28.5 1 87.31 602 VAL B N 1
ATOM 9825 C CA . VAL B 1 602 ? -25.297 -46.156 -29 1 87.31 602 VAL B CA 1
ATOM 9826 C C . VAL B 1 602 ? -26.062 -47.375 -28.547 1 87.31 602 VAL B C 1
ATOM 9828 O O . VAL B 1 602 ? -26.578 -47.438 -27.438 1 87.31 602 VAL B O 1
ATOM 9831 N N . ARG B 1 603 ? -26.188 -48.406 -29.469 1 79.44 603 ARG B N 1
ATOM 9832 C CA . ARG B 1 603 ? -26.953 -49.625 -29.203 1 79.44 603 ARG B CA 1
ATOM 9833 C C . ARG B 1 603 ? -26.109 -50.656 -28.453 1 79.44 603 ARG B C 1
ATOM 9835 O O . ARG B 1 603 ? -26.641 -51.531 -27.781 1 79.44 603 ARG B O 1
ATOM 9842 N N . ASN B 1 604 ? -24.75 -50.625 -28.75 1 65.19 604 ASN B N 1
ATOM 9843 C CA . ASN B 1 604 ? -23.844 -51.562 -28.109 1 65.19 604 ASN B CA 1
ATOM 9844 C C . ASN B 1 604 ? -23.828 -51.406 -26.594 1 65.19 604 ASN B C 1
ATOM 9846 O O . ASN B 1 604 ? -23.625 -50.281 -26.094 1 65.19 604 ASN B O 1
ATOM 9850 N N . HIS B 1 605 ? -24.344 -52.469 -25.969 1 61.91 605 HIS B N 1
ATOM 9851 C CA . HIS B 1 605 ? -24.375 -52.438 -24.516 1 61.91 605 HIS B CA 1
ATOM 9852 C C . HIS B 1 605 ? -22.969 -52.344 -23.922 1 61.91 605 HIS B C 1
ATOM 9854 O O . HIS B 1 605 ? -22.812 -52.031 -22.75 1 61.91 605 HIS B O 1
ATOM 9860 N N . ASN B 1 606 ? -22.062 -52.719 -24.859 1 63.16 606 ASN B N 1
ATOM 9861 C CA . ASN B 1 606 ? -20.703 -52.469 -24.391 1 63.16 606 ASN B CA 1
ATOM 9862 C C . ASN B 1 606 ? -20.297 -51 -24.531 1 63.16 606 ASN B C 1
ATOM 9864 O O . ASN B 1 606 ? -20.844 -50.281 -25.391 1 63.16 606 ASN B O 1
ATOM 9868 N N . THR B 1 607 ? -19.797 -50.344 -23.703 1 70.69 607 THR B N 1
ATOM 9869 C CA . THR B 1 607 ? -19.578 -48.906 -23.594 1 70.69 607 THR B CA 1
ATOM 9870 C C . THR B 1 607 ? -18.5 -48.438 -24.562 1 70.69 607 THR B C 1
ATOM 9872 O O . THR B 1 607 ? -18.312 -47.219 -24.766 1 70.69 607 THR B O 1
ATOM 9875 N N . ASN B 1 608 ? -17.891 -49.406 -25.438 1 85 608 ASN B N 1
ATOM 9876 C CA . ASN B 1 608 ? -16.781 -48.969 -26.297 1 85 608 ASN B CA 1
ATOM 9877 C C . ASN B 1 608 ? -17.219 -48.875 -27.766 1 85 608 ASN B C 1
ATOM 9879 O O . ASN B 1 608 ? -18 -49.688 -28.234 1 85 608 ASN B O 1
ATOM 9883 N N . VAL B 1 609 ? -16.844 -47.844 -28.453 1 91.44 609 VAL B N 1
ATOM 9884 C CA . VAL B 1 609 ? -17.188 -47.656 -29.844 1 91.44 609 VAL B CA 1
ATOM 9885 C C . VAL B 1 609 ? -15.914 -47.5 -30.688 1 91.44 609 VAL B C 1
ATOM 9887 O O . VAL B 1 609 ? -14.828 -47.281 -30.141 1 91.44 609 VAL B O 1
ATOM 9890 N N . TYR B 1 610 ? -16.062 -47.75 -32.031 1 93 610 TYR B N 1
ATOM 9891 C CA . TYR B 1 610 ? -14.961 -47.594 -32.969 1 93 610 TYR B CA 1
ATOM 9892 C C . TYR B 1 610 ? -14.891 -46.156 -33.5 1 93 610 TYR B C 1
ATOM 9894 O O . TYR B 1 610 ? -15.797 -45.344 -33.281 1 93 610 TYR B O 1
ATOM 9902 N N . PHE B 1 611 ? -13.781 -45.812 -34 1 94.62 611 PHE B N 1
ATOM 9903 C CA . PHE B 1 611 ? -13.672 -44.562 -34.75 1 94.62 611 PHE B CA 1
ATOM 9904 C C . PHE B 1 611 ? -13.078 -44.812 -36.125 1 94.62 611 PHE B C 1
ATOM 9906 O O . PHE B 1 611 ? -12.453 -45.875 -36.375 1 94.62 611 PHE B O 1
ATOM 9913 N N . GLY B 1 612 ? -13.336 -43.906 -37.031 1 94.56 612 GLY B N 1
ATOM 9914 C CA . GLY B 1 612 ? -12.883 -44.094 -38.406 1 94.56 612 GLY B CA 1
ATOM 9915 C C . GLY B 1 612 ? -12.742 -42.781 -39.156 1 94.56 612 GLY B C 1
ATOM 9916 O O . GLY B 1 612 ? -13.234 -41.719 -38.719 1 94.56 612 GLY B O 1
ATOM 9917 N N . VAL B 1 613 ? -12.055 -42.875 -40.25 1 94.44 613 VAL B N 1
ATOM 9918 C CA . VAL B 1 613 ? -11.836 -41.719 -41.125 1 94.44 613 VAL B CA 1
ATOM 9919 C C . VAL B 1 613 ? -11.984 -42.156 -42.594 1 94.44 613 VAL B C 1
ATOM 9921 O O . VAL B 1 613 ? -11.711 -43.312 -42.938 1 94.44 613 VAL B O 1
ATOM 9924 N N . ARG B 1 614 ? -12.523 -41.219 -43.344 1 94.75 614 ARG B N 1
ATOM 9925 C CA . ARG B 1 614 ? -12.688 -41.5 -44.781 1 94.75 614 ARG B CA 1
ATOM 9926 C C . ARG B 1 614 ? -12.305 -40.281 -45.625 1 94.75 614 ARG B C 1
ATOM 9928 O O . ARG B 1 614 ? -12.734 -39.156 -45.344 1 94.75 614 ARG B O 1
ATOM 9935 N N . PHE B 1 615 ? -11.477 -40.594 -46.562 1 93.5 615 PHE B N 1
ATOM 9936 C CA . PHE B 1 615 ? -11.156 -39.656 -47.625 1 93.5 615 PHE B CA 1
ATOM 9937 C C . PHE B 1 615 ? -11.141 -40.375 -48.969 1 93.5 615 PHE B C 1
ATOM 9939 O O . PHE B 1 615 ? -10.602 -41.469 -49.094 1 93.5 615 PHE B O 1
ATOM 9946 N N . ARG B 1 616 ? -11.703 -39.75 -49.906 1 91.56 616 ARG B N 1
ATOM 9947 C CA . ARG B 1 616 ? -11.773 -40.375 -51.219 1 91.56 616 ARG B CA 1
ATOM 9948 C C . ARG B 1 616 ? -10.453 -40.219 -51.969 1 91.56 616 ARG B C 1
ATOM 9950 O O . ARG B 1 616 ? -9.93 -41.156 -52.531 1 91.56 616 ARG B O 1
ATOM 9957 N N . GLN B 1 617 ? -9.93 -39.031 -51.969 1 91.69 617 GLN B N 1
ATOM 9958 C CA . GLN B 1 617 ? -8.734 -38.719 -52.75 1 91.69 617 GLN B CA 1
ATOM 9959 C C . GLN B 1 617 ? -7.469 -38.938 -51.938 1 91.69 617 GLN B C 1
ATOM 9961 O O . GLN B 1 617 ? -7.473 -38.719 -50.719 1 91.69 617 GLN B O 1
ATOM 9966 N N . PRO B 1 618 ? -6.398 -39.406 -52.625 1 92.5 618 PRO B N 1
ATOM 9967 C CA . PRO B 1 618 ? -5.129 -39.562 -51.906 1 92.5 618 PRO B CA 1
ATOM 9968 C C . PRO B 1 618 ? -4.535 -38.219 -51.469 1 92.5 618 PRO B C 1
ATOM 9970 O O . PRO B 1 618 ? -4.828 -37.188 -52.062 1 92.5 618 PRO B O 1
ATOM 9973 N N . GLY B 1 619 ? -3.773 -38.312 -50.312 1 91.06 619 GLY B N 1
ATOM 9974 C CA . GLY B 1 619 ? -3.082 -37.125 -49.875 1 91.06 619 GLY B CA 1
ATOM 9975 C C . GLY B 1 619 ? -3.408 -36.75 -48.438 1 91.06 619 GLY B C 1
ATOM 9976 O O . GLY B 1 619 ? -2.686 -35.969 -47.812 1 91.06 619 GLY B O 1
ATOM 9977 N N . ALA B 1 620 ? -4.457 -37.25 -48.031 1 92.19 620 ALA B N 1
ATOM 9978 C CA . ALA B 1 620 ? -4.836 -36.938 -46.656 1 92.19 620 ALA B CA 1
ATOM 9979 C C . ALA B 1 620 ? -3.908 -37.625 -45.656 1 92.19 620 ALA B C 1
ATOM 9981 O O . ALA B 1 620 ? -3.572 -38.812 -45.812 1 92.19 620 ALA B O 1
ATOM 9982 N N . ARG B 1 621 ? -3.416 -36.906 -44.656 1 94.5 621 ARG B N 1
ATOM 9983 C CA . ARG B 1 621 ? -2.66 -37.438 -43.531 1 94.5 621 ARG B CA 1
ATOM 9984 C C . ARG B 1 621 ? -3.342 -37.125 -42.219 1 94.5 621 ARG B C 1
ATOM 9986 O O . ARG B 1 621 ? -3.572 -35.938 -41.906 1 94.5 621 ARG B O 1
ATOM 9993 N N . VAL B 1 622 ? -3.648 -38.156 -41.5 1 93.88 622 VAL B N 1
ATOM 9994 C CA . VAL B 1 622 ? -4.402 -38 -40.281 1 93.88 622 VAL B CA 1
ATOM 9995 C C . VAL B 1 622 ? -3.617 -38.594 -39.125 1 93.88 622 VAL B C 1
ATOM 9997 O O . VAL B 1 622 ? -2.975 -39.625 -39.25 1 93.88 622 VAL B O 1
ATOM 10000 N N . LYS B 1 623 ? -3.637 -37.906 -38.062 1 93.94 623 LYS B N 1
ATOM 10001 C CA . LYS B 1 623 ? -3.029 -38.344 -36.812 1 93.94 623 LYS B CA 1
ATOM 10002 C C . LYS B 1 623 ? -4.059 -38.406 -35.688 1 93.94 623 LYS B C 1
ATOM 10004 O O . LYS B 1 623 ? -4.879 -37.5 -35.531 1 93.94 623 LYS B O 1
ATOM 10009 N N . ILE B 1 624 ? -4.027 -39.5 -34.938 1 91.75 624 ILE B N 1
ATOM 10010 C CA . ILE B 1 624 ? -4.973 -39.656 -33.844 1 91.75 624 ILE B CA 1
ATOM 10011 C C . ILE B 1 624 ? -4.23 -39.531 -32.5 1 91.75 624 ILE B C 1
ATOM 10013 O O . ILE B 1 624 ? -3.062 -39.906 -32.406 1 91.75 624 ILE B O 1
ATOM 10017 N N . GLY B 1 625 ? -4.98 -38.906 -31.5 1 85.44 625 GLY B N 1
ATOM 10018 C CA . GLY B 1 625 ? -4.457 -38.75 -30.156 1 85.44 625 GLY B CA 1
ATOM 10019 C C . GLY B 1 625 ? -5.543 -38.562 -29.109 1 85.44 625 GLY B C 1
ATOM 10020 O O . GLY B 1 625 ? -6.684 -38.25 -29.453 1 85.44 625 GLY B O 1
#

Solvent-accessible surface area (backbone atoms only — not comparable to full-atom values): 67671 Å² total; per-residue (Å²): 134,83,78,47,73,39,53,58,65,80,47,41,67,66,40,56,69,54,52,71,68,57,54,69,71,66,58,59,63,65,76,66,98,50,73,75,30,70,64,51,38,50,32,28,69,72,66,74,43,78,54,57,91,62,49,75,68,49,48,51,50,33,54,58,58,36,64,28,41,46,75,56,94,82,37,52,24,40,16,40,94,80,60,61,46,49,10,42,50,52,84,49,72,67,53,48,53,47,52,42,36,43,30,19,67,26,70,64,64,8,73,53,42,56,41,48,54,26,36,48,57,39,51,62,35,32,36,49,92,64,45,67,60,51,35,41,52,50,43,74,63,31,66,69,44,54,52,51,52,54,50,50,53,54,52,57,62,66,51,58,44,52,59,75,77,76,73,72,66,69,75,62,69,62,70,62,65,76,65,67,78,58,93,66,68,67,60,54,58,50,52,51,44,53,50,50,45,52,53,46,52,52,48,51,51,50,49,53,33,48,50,52,38,48,51,30,32,39,53,49,31,48,52,40,48,53,30,29,51,49,41,50,49,52,53,48,53,50,51,51,52,49,46,49,14,49,50,46,44,51,43,49,52,53,44,51,53,41,48,48,54,50,49,54,49,48,52,52,47,51,53,49,46,51,52,41,49,50,49,52,51,51,49,53,50,23,60,72,64,70,42,83,72,75,71,69,86,67,67,76,73,76,67,70,74,82,72,82,49,67,83,73,58,43,53,58,38,69,47,68,41,60,66,63,39,51,54,54,45,48,57,45,58,66,66,26,52,49,79,34,48,60,51,56,34,39,79,79,46,75,45,71,27,56,13,21,36,39,36,31,50,44,71,40,88,66,83,73,62,73,67,60,65,74,59,68,82,57,79,99,54,71,45,52,46,43,53,28,36,33,36,25,62,54,53,91,83,53,63,58,78,60,84,58,62,72,46,78,40,77,42,72,72,65,62,64,78,48,98,80,36,73,46,76,47,72,85,46,60,58,71,40,47,28,33,32,30,37,32,35,22,48,54,45,18,91,54,79,38,75,32,27,69,72,41,80,46,58,17,79,38,63,55,74,38,44,41,88,80,52,94,40,44,49,61,42,95,80,25,33,36,37,32,34,69,37,79,37,56,61,59,47,44,37,60,51,59,76,45,37,70,49,37,65,43,32,41,29,33,59,34,69,35,92,61,81,55,82,77,18,30,43,26,41,31,60,43,83,78,68,91,58,47,58,71,30,69,44,16,44,21,36,25,37,73,14,43,32,25,52,49,51,36,82,73,51,71,47,50,48,56,76,48,68,64,32,50,42,33,44,36,28,41,63,70,67,45,84,48,98,71,24,36,36,38,41,34,35,41,37,22,89,92,35,72,50,76,46,80,47,77,34,59,53,81,55,69,50,24,29,39,36,40,33,50,48,45,41,49,30,27,41,35,59,79,134,81,80,55,73,35,70,57,63,80,48,40,66,69,40,53,70,51,50,71,70,52,59,67,71,68,58,59,62,65,76,66,99,49,72,76,31,69,64,51,37,50,34,30,69,72,67,75,42,80,55,58,89,61,49,75,66,50,48,54,49,31,54,58,59,35,66,28,41,46,75,56,95,82,37,51,23,40,16,42,95,79,61,65,44,55,11,41,50,51,85,48,71,67,52,47,51,48,53,41,36,44,32,18,66,26,66,67,65,5,73,54,44,55,41,48,56,26,38,49,56,39,52,64,44,31,38,49,93,62,45,66,60,51,36,41,52,51,42,72,64,30,65,68,44,54,50,50,53,53,49,50,54,53,51,59,61,65,50,55,58,51,61,73,76,74,73,73,65,69,75,61,69,60,69,64,64,76,66,66,79,59,92,65,68,69,60,56,58,51,52,51,42,53,50,51,45,54,52,44,52,52,49,51,51,49,47,54,35,48,49,53,38,46,53,27,32,38,54,51,32,47,53,40,47,52,31,30,53,49,42,52,50,54,52,48,52,49,50,53,54,49,47,50,19,53,51,45,36,50,42,51,52,53,43,50,53,42,48,50,52,49,49,54,51,46,50,53,46,52,52,48,47,52,53,42,51,50,49,52,52,51,50,53,50,24,60,72,64,71,42,86,72,76,69,70,84,66,70,75,73,74,66,71,75,82,73,80,49,67,82,72,58,42,53,57,38,70,47,66,36,59,66,63,40,50,55,54,44,48,56,44,56,66,66,25,54,51,78,34,46,60,50,56,34,40,79,79,47,75,44,72,28,57,13,20,36,40,34,33,50,43,74,38,86,69,81,76,59,78,72,54,63,66,56,66,82,54,82,94,58,71,44,53,47,40,53,30,47,37,43,28,72,56,57,91,81,54,65,61,78,64,82,65,70,64,47,75,44,78,25,66,59,63,45,65,78,52,98,81,32,68,45,74,46,71,85,44,61,58,70,40,45,29,33,33,28,37,31,36,21,49,53,45,18,90,55,79,37,76,33,26,68,72,42,78,47,57,16,79,37,64,55,75,40,42,43,88,81,52,93,41,45,48,60,41,95,78,24,32,37,37,32,33,69,37,79,38,57,60,60,47,44,37,60,52,59,75,46,37,70,48,36,66,43,34,39,30,34,58,34,67,35,92,62,81,56,81,76,17,30,41,27,41,32,58,43,85,77,67,91,56,47,58,71,30,70,45,17,45,21,35,25,38,72,14,42,30,24,53,48,51,36,81,74,51,73,48,51,49,58,76,48,68,62,33,50,42,33,45,36,29,41,64,69,69,46,82,48,99,73,24,36,36,39,40,34,35,39,36,24,89,91,32,72,48,78,47,79,49,77,34,59,52,82,56,69,51,23,29,39,36,39,34,52,50,45,42,49,29,27,40,34,57,82

InterPro domains:
  IPR041588 Integrase zinc-binding domain [PF17921] (94-148)
  IPR052742 Mitochondrial N-acetyltransferase [PTHR43138] (35-176)
  IPR059495 CRLF3, C-terminal domain [PF27985] (475-624)

pLDDT: mean 72.7, std 20.52, range [18.67, 96.12]

Foldseek 3Di:
DQQQQQLPDVVPVLCVVVVPPLPLPLPLAPPDPDLQDPSQLLNCQVVVDHRPPDDPVSVVVSVVSNVQWHADPSWIFGCGPVNPAGATEDDDPVSLVVLLCQCAVDPVRRVLAALVSSLCSNRRHHDDPCSSVVSNVVSVVDPVVVVVVVVVVVLVLQLPQLQQPPPPPPPPPVVPDPPPPDPPVVVSVVVVVVVVVVVVVVVVVNVVSVVSNVVSQVVQVVLQVCQVVVVVVVVVVVVVSSVSSSLVVVLVVLVVVLVVVVVVVVVVVVVVVVVVVVVVVVVVVCVVVVHPDDPDPDPPCPVPPDDDDPVRSDDDDDDDPVVVVVVVVVVVVVPVDDDDPAFQKEFDDWDAAALKIKTWIDGDPPPDDDQQDFPPPDDPDWPGKFKKKWKFFNDSPDDSNDPGPIDIGGFGRPRDPDVTDITMGHNHDAPTKMWIFMWTDHGSRPDIDTRYGTDIDGHNHHHWAWADDDPQWDADPVRFKIFGDDQDLAKTKTNDLRDFAQDKKKKWWQKDDPDFDQQFFKKWAQDDDPDSGQQAARIFTAHQCQFTHARNHTDDGDHGVPDHGKMKMKGWHNDWDADPQEIKIWIWIDTDPDIDIDIHGHNPNPRTIMMITGTRDGIIMMGMD/DQDQFLLPDVVCVLCPVVVPPLPLPLPLAPPDPDLQDPSQLLNCQVVVDHRPPADPVSVVVSVVSNVQWHADPSWIFGCGPVNPAGATEDDDPVSLVVLLCQCAVDPVRRVLAALVSSLCSNRRHHDDPCSSVVSNVVSVVDPVVVVVVVVVVVLLLQLPQLQQPPPPPPPPPVVPDPPPPDPPPVVSVVVVVVVVVVVVVVVVVNVVSVVSNVVSQVVQVVLQVCQQVVVVVVVVVVVVSVVSSSLVVVLVVLVVVLVVVVVVVVVVVVVVVVVVVVVVVLVVVCVVVVHDDDPPPDDPCPVPPDDDDPVRSDDDDDDDPVVVVVVVVVVCVVPVDDDDPAFQKEFDDWDAAAQKIKTWIDGDPPPPDDDQAPPPVPDDHWPAKFKFKWKFFNDPPDDSNDPRPGPRPGGPGLNGCDPGRIDMGHNHDAPTKMWIFMWIDHGSRPDIDTRYGTDIDGHNHHHWAWADDDPQWDADPVRFKIFGDDQDLAKTKTNDLRDFAQDKKKKWWQKDDPDFDQQFFKKWAQDDDPDSGQQAARIFTAGQCQFTHARNHTDDGDHGVPDHGKMKMKGWHNDWDADPQEIKIWIWIDTDPDIDIDIHGHNPNPRTIMMITGTRDGIIMMGMD

Radius of gyration: 45.52 Å; Cα contacts (8 Å, |Δi|>4): 2214; chains: 2; bounding box: 72×157×111 Å